Protein AF-A0A7R9A6A9-F1 (afdb_monomer)

Nearest PDB structures (foldseek):
  8jtz-assembly1_A  TM=8.915E-01  e=7.029E-26  Homo sapiens
  6eg1-assembly1_B  TM=7.542E-01  e=3.061E-24  Drosophila melanogaster
  8wjq-assembly1_A  TM=8.855E-01  e=7.946E-24  Homo sapiens
  8sdy-assembly1_A  TM=7.662E-01  e=1.392E-24  Rattus norvegicus
  8sdz-assembly1_A  TM=7.875E-01  e=5.944E-24  Rattus norvegicus

Organism: NCBI:txid69355

Structure (mmCIF, N/CA/C/O backbone):
data_AF-A0A7R9A6A9-F1
#
_entry.id   AF-A0A7R9A6A9-F1
#
loop_
_atom_site.group_PDB
_atom_site.id
_atom_site.type_symbol
_atom_site.label_atom_id
_atom_site.label_alt_id
_atom_site.label_comp_id
_atom_site.label_asym_id
_atom_site.label_entity_id
_atom_site.label_seq_id
_atom_site.pdbx_PDB_ins_code
_atom_site.Cartn_x
_atom_site.Cartn_y
_atom_site.Cartn_z
_atom_site.occupancy
_atom_site.B_iso_or_equiv
_atom_site.auth_seq_id
_atom_site.auth_comp_id
_atom_site.auth_asym_id
_atom_site.auth_atom_id
_atom_site.pdbx_PDB_model_num
ATOM 1 N N . MET A 1 1 ? -33.574 77.855 60.312 1.00 30.84 1 MET A N 1
ATOM 2 C CA . MET A 1 1 ? -34.227 76.619 60.806 1.00 30.84 1 MET A CA 1
ATOM 3 C C . MET A 1 1 ? -33.358 75.417 60.411 1.00 30.84 1 MET A C 1
ATOM 5 O O . MET A 1 1 ? -32.764 75.507 59.344 1.00 30.84 1 MET A O 1
ATOM 9 N N . PRO A 1 2 ? -33.216 74.369 61.248 1.00 50.56 2 PRO A N 1
ATOM 10 C CA . PRO A 1 2 ? -32.472 73.120 60.962 1.00 50.56 2 PRO A CA 1
ATOM 11 C C . PRO A 1 2 ? -33.422 71.996 60.428 1.00 50.56 2 PRO A C 1
ATOM 13 O O . PRO A 1 2 ? -34.564 72.328 60.124 1.00 50.56 2 PRO A O 1
ATOM 16 N N . LEU A 1 3 ? -33.092 70.699 60.234 1.00 40.47 3 LEU A N 1
ATOM 17 C CA . LEU A 1 3 ? -32.024 69.807 60.750 1.00 40.47 3 LEU A CA 1
ATOM 18 C C . LEU A 1 3 ? -31.686 68.625 59.778 1.00 40.47 3 LEU A C 1
ATOM 20 O O . LEU A 1 3 ? -32.532 68.267 58.968 1.00 40.47 3 LEU A O 1
ATOM 24 N N . TYR A 1 4 ? -30.560 67.924 60.037 1.00 41.41 4 TYR A N 1
ATOM 25 C CA . TYR A 1 4 ? -30.304 66.462 59.841 1.00 41.41 4 TYR A CA 1
ATOM 26 C C . TYR A 1 4 ? -30.173 65.876 58.400 1.00 41.41 4 TYR A C 1
ATOM 28 O O . TYR A 1 4 ? -30.725 66.431 57.465 1.00 41.41 4 TYR A O 1
ATOM 36 N N . LEU A 1 5 ? -29.418 64.794 58.088 1.00 41.88 5 LEU A N 1
ATOM 37 C CA . LEU A 1 5 ? -28.955 63.566 58.798 1.00 41.88 5 LEU A CA 1
ATOM 38 C C . LEU A 1 5 ? -27.540 63.088 58.301 1.00 41.88 5 LEU A C 1
ATOM 40 O O . LEU A 1 5 ? -27.306 63.065 57.100 1.00 41.88 5 LEU A O 1
ATOM 44 N N . THR A 1 6 ? -26.547 62.847 59.184 1.00 42.72 6 THR A N 1
ATOM 45 C CA . THR A 1 6 ? -25.900 61.554 59.620 1.00 42.72 6 THR A CA 1
ATOM 46 C C . THR A 1 6 ? -25.014 60.716 58.671 1.00 42.72 6 THR A C 1
ATOM 48 O O . THR A 1 6 ? -25.434 60.382 57.571 1.00 42.72 6 THR A O 1
ATOM 51 N N . GLY A 1 7 ? -23.899 60.168 59.204 1.00 34.84 7 GLY A N 1
ATOM 52 C CA . GLY A 1 7 ? -23.325 58.886 58.732 1.00 34.84 7 GLY A CA 1
ATOM 53 C C . GLY A 1 7 ? -21.801 58.691 58.859 1.00 34.84 7 GLY A C 1
ATOM 54 O O . GLY A 1 7 ? -21.106 58.731 57.851 1.00 34.84 7 GLY A O 1
ATOM 55 N N . GLY A 1 8 ? -21.270 58.428 60.061 1.00 44.47 8 GLY A N 1
ATOM 56 C CA . GLY A 1 8 ? -19.870 57.992 60.235 1.00 44.47 8 GLY A CA 1
ATOM 57 C C . GLY A 1 8 ? -19.717 56.468 60.123 1.00 44.47 8 GLY A C 1
ATOM 58 O O . GLY A 1 8 ? -20.518 55.738 60.703 1.00 44.47 8 GLY A O 1
ATOM 59 N N . TRP A 1 9 ? -18.690 55.987 59.414 1.00 41.50 9 TRP A N 1
ATOM 60 C CA . TRP A 1 9 ? -18.403 54.555 59.245 1.00 41.50 9 TRP A CA 1
ATOM 61 C C . TRP A 1 9 ? -17.163 54.135 60.040 1.00 41.50 9 TRP A C 1
ATOM 63 O O . TRP A 1 9 ? -16.096 54.725 59.893 1.00 41.50 9 TRP A O 1
ATOM 73 N N . SER A 1 10 ? -17.289 53.081 60.848 1.00 49.09 10 SER A N 1
ATOM 74 C CA . SER A 1 10 ? -16.146 52.389 61.445 1.00 49.09 10 SER A CA 1
ATOM 75 C C . SER A 1 10 ? -15.515 51.434 60.428 1.00 49.09 10 SER A C 1
ATOM 77 O O . SER A 1 10 ? -16.190 50.537 59.915 1.00 49.09 10 SER A O 1
ATOM 79 N N . GLN A 1 11 ? -14.216 51.589 60.152 1.00 55.09 11 GLN A N 1
ATOM 80 C CA . GLN A 1 11 ? -13.460 50.569 59.419 1.00 55.09 11 GLN A CA 1
ATOM 81 C C . GLN A 1 11 ? -13.444 49.265 60.229 1.00 55.09 11 GLN A C 1
ATOM 83 O O . GLN A 1 11 ? -13.211 49.273 61.440 1.00 55.09 11 GLN A O 1
ATOM 88 N N . ARG A 1 12 ? -13.725 48.142 59.561 1.00 68.69 12 ARG A N 1
ATOM 89 C CA . ARG A 1 12 ? -13.695 46.795 60.146 1.00 68.69 12 ARG A CA 1
ATOM 90 C C . ARG A 1 12 ? -12.482 46.051 59.597 1.00 68.69 12 ARG A C 1
ATOM 92 O O . ARG A 1 12 ? -12.306 46.005 58.384 1.00 68.69 12 ARG A O 1
ATOM 99 N N . ASN A 1 13 ? -11.692 45.447 60.481 1.00 78.88 13 ASN A N 1
ATOM 100 C CA . ASN A 1 13 ? -10.542 44.631 60.084 1.00 78.88 13 ASN A CA 1
ATOM 101 C C . ASN A 1 13 ? -10.992 43.406 59.259 1.00 78.88 13 ASN A C 1
ATOM 103 O O . ASN A 1 13 ? -12.061 42.850 59.540 1.00 78.88 13 ASN A O 1
ATOM 107 N N . PRO A 1 14 ? -10.187 42.954 58.281 1.00 86.12 14 PRO A N 1
ATOM 108 C CA . PRO A 1 14 ? -10.534 41.822 57.438 1.00 86.12 14 PRO A CA 1
ATOM 109 C C . PRO A 1 14 ? -10.321 40.504 58.186 1.00 86.12 14 PRO A C 1
ATOM 111 O O . PRO A 1 14 ? -9.474 40.410 59.076 1.00 86.12 14 PRO A O 1
ATOM 114 N N . THR A 1 15 ? -11.060 39.463 57.805 1.00 87.75 15 THR A N 1
ATOM 115 C CA . THR A 1 15 ? -10.890 38.107 58.350 1.00 87.75 15 THR A CA 1
ATOM 116 C C . THR A 1 15 ? -11.029 37.054 57.254 1.00 87.75 15 THR A C 1
ATOM 118 O O . THR A 1 15 ? -11.923 37.140 56.413 1.00 87.75 15 THR A O 1
ATOM 121 N N . ILE A 1 16 ? -10.160 36.039 57.257 1.00 90.88 16 ILE A N 1
ATOM 122 C CA . ILE A 1 16 ? -10.324 34.864 56.390 1.00 90.88 16 ILE A CA 1
ATOM 123 C C . ILE A 1 16 ? -11.395 33.977 57.032 1.00 90.88 16 ILE A C 1
ATOM 125 O O . ILE A 1 16 ? -11.184 33.421 58.107 1.00 90.88 16 ILE A O 1
ATOM 129 N N . SER A 1 17 ? -12.563 33.878 56.399 1.00 88.88 17 SER A N 1
ATOM 130 C CA . SER A 1 17 ? -13.703 33.101 56.900 1.00 88.88 17 SER A CA 1
ATOM 131 C C . SER A 1 17 ? -13.736 31.663 56.380 1.00 88.88 17 SER A C 1
ATOM 133 O O . SER A 1 17 ? -14.457 30.837 56.932 1.00 88.88 17 SER A O 1
ATOM 135 N N . TYR A 1 18 ? -13.000 31.367 55.307 1.00 92.94 18 TYR A N 1
ATOM 136 C CA . TYR A 1 18 ? -12.897 30.029 54.723 1.00 92.94 18 TYR A CA 1
ATOM 137 C C . TYR A 1 18 ? -11.592 29.873 53.933 1.00 92.94 18 TYR A C 1
ATOM 139 O O . TYR A 1 18 ? -11.191 30.795 53.223 1.00 92.94 18 TYR A O 1
ATOM 147 N N . ILE A 1 19 ? -10.988 28.686 54.014 1.00 94.94 19 ILE A N 1
ATOM 148 C CA . ILE A 1 19 ? -9.912 28.197 53.144 1.00 94.94 19 ILE A CA 1
ATOM 149 C C . ILE A 1 19 ? -10.235 26.747 52.750 1.00 94.94 19 ILE A C 1
ATOM 151 O O . ILE A 1 19 ? -10.872 26.019 53.518 1.00 94.94 19 ILE A O 1
ATOM 155 N N . SER A 1 20 ? -9.829 26.314 51.557 1.00 93.75 20 SER A N 1
ATOM 156 C CA . SER A 1 20 ? -9.980 24.917 51.129 1.00 93.75 20 SER A CA 1
ATOM 157 C C . SER A 1 20 ? -9.118 23.950 51.955 1.00 93.75 20 SER A C 1
ATOM 159 O O . SER A 1 20 ? -8.014 24.285 52.365 1.00 93.75 20 SER A O 1
ATOM 161 N N . GLN A 1 21 ? -9.615 22.729 52.172 1.00 91.88 21 GLN A N 1
ATOM 162 C CA . GLN A 1 21 ? -8.845 21.627 52.774 1.00 91.88 21 GLN A CA 1
ATOM 163 C C . GLN A 1 21 ? -7.828 21.042 51.776 1.00 91.88 21 GLN A C 1
ATOM 165 O O . GLN A 1 21 ? -7.859 21.415 50.604 1.00 91.88 21 GLN A O 1
ATOM 170 N N . GLU A 1 22 ? -6.962 20.116 52.216 1.00 90.50 22 GLU A N 1
ATOM 171 C CA . GLU A 1 22 ? -5.982 19.436 51.347 1.00 90.50 22 GLU A CA 1
ATOM 172 C C . GLU A 1 22 ? -6.616 18.958 50.030 1.00 90.50 22 GLU A C 1
ATOM 174 O O . GLU A 1 22 ? -7.664 18.308 50.008 1.00 90.50 22 GLU A O 1
ATOM 179 N N . GLN A 1 23 ? -5.959 19.292 48.924 1.00 92.50 23 GLN A N 1
ATOM 180 C CA . GLN A 1 23 ? -6.363 18.933 47.578 1.00 92.50 23 GLN A CA 1
ATOM 181 C C . GLN A 1 23 ? -5.489 17.785 47.075 1.00 92.50 23 GLN A C 1
ATOM 183 O O . GLN A 1 23 ? -4.288 17.952 46.877 1.00 92.50 23 GLN A O 1
ATOM 188 N N . ILE A 1 24 ? -6.095 16.622 46.832 1.00 89.06 24 ILE A N 1
ATOM 189 C CA . ILE A 1 24 ? -5.413 15.457 46.255 1.00 89.06 24 ILE A CA 1
ATOM 190 C C . ILE A 1 24 ? -5.894 15.282 44.815 1.00 89.06 24 ILE A C 1
ATOM 192 O O . ILE A 1 24 ? -7.033 14.873 44.579 1.00 89.06 24 ILE A O 1
ATOM 196 N N . ILE A 1 25 ? -5.030 15.579 43.846 1.00 89.31 25 ILE A N 1
ATOM 197 C CA . ILE A 1 25 ? -5.380 15.621 42.420 1.00 89.31 25 ILE A CA 1
ATOM 198 C C . ILE A 1 25 ? -4.433 14.734 41.603 1.00 89.31 25 ILE A C 1
ATOM 200 O O . ILE A 1 25 ? -3.303 14.478 42.008 1.00 89.31 25 ILE A O 1
ATOM 204 N N . ASN A 1 26 ? -4.888 14.231 40.458 1.00 87.25 26 ASN A N 1
ATOM 205 C CA . ASN A 1 26 ? -4.029 13.485 39.535 1.00 87.25 26 ASN A CA 1
ATOM 206 C C . ASN A 1 26 ? -3.353 14.452 38.546 1.00 87.25 26 ASN A C 1
ATOM 208 O O . ASN A 1 26 ? -3.939 15.490 38.228 1.00 87.25 26 ASN A O 1
ATOM 212 N N . ILE A 1 27 ? -2.182 14.082 38.012 1.00 81.31 27 ILE A N 1
ATOM 213 C CA . ILE A 1 27 ? -1.564 14.782 36.868 1.00 81.31 27 ILE A CA 1
ATOM 214 C C . ILE A 1 27 ? -2.572 14.958 35.715 1.00 81.31 27 ILE A C 1
ATOM 216 O O . ILE A 1 27 ? -3.405 14.081 35.468 1.00 81.31 27 ILE A O 1
ATOM 220 N N . GLY A 1 28 ? -2.523 16.115 35.047 1.00 81.69 28 GLY A N 1
ATOM 221 C CA . GLY A 1 28 ? -3.473 16.542 34.012 1.00 81.69 28 GLY A CA 1
ATOM 222 C C . GLY A 1 28 ? -4.841 16.995 34.546 1.00 81.69 28 GLY A C 1
ATOM 223 O O . GLY A 1 28 ? -5.690 17.461 33.786 1.00 81.69 28 GLY A O 1
ATOM 224 N N . GLY A 1 29 ? -5.084 16.874 35.855 1.00 84.38 29 GLY A N 1
ATOM 225 C CA . GLY A 1 29 ? -6.303 17.348 36.506 1.00 84.38 29 GLY A CA 1
ATOM 226 C C . GLY A 1 29 ? -6.395 18.875 36.585 1.00 84.38 29 GLY A C 1
ATOM 227 O O . GLY A 1 29 ? -5.495 19.604 36.180 1.00 84.38 29 GLY A O 1
ATOM 228 N N . THR A 1 30 ? -7.500 19.375 37.137 1.00 90.06 30 THR A N 1
ATOM 229 C CA . THR A 1 30 ? -7.671 20.792 37.496 1.00 90.06 30 THR A CA 1
ATOM 230 C C . THR A 1 30 ? -8.049 20.882 38.967 1.00 90.06 30 THR A C 1
ATOM 232 O O . THR A 1 30 ? -8.926 20.143 39.412 1.00 90.06 30 THR A O 1
ATOM 235 N N . VAL A 1 31 ? -7.420 21.793 39.708 1.00 94.00 31 VAL A N 1
ATOM 236 C CA . VAL A 1 31 ? -7.745 22.093 41.110 1.00 94.00 31 VAL A CA 1
ATOM 237 C C . VAL A 1 31 ? -8.309 23.510 41.236 1.00 94.00 31 VAL A C 1
ATOM 239 O O . VAL A 1 31 ? -7.899 24.410 40.503 1.00 94.00 31 VAL A O 1
ATOM 242 N N . GLU A 1 32 ? -9.246 23.717 42.163 1.00 94.06 32 GLU A N 1
ATOM 243 C CA . GLU A 1 32 ? -9.735 25.040 42.573 1.00 94.06 32 GLU A CA 1
ATOM 244 C C . GLU A 1 32 ? -9.544 25.210 44.086 1.00 94.06 32 GLU A C 1
ATOM 246 O O . GLU A 1 32 ? -10.265 24.605 44.878 1.00 94.06 32 GLU A O 1
ATOM 251 N N . MET A 1 33 ? -8.602 26.060 44.492 1.00 95.25 33 MET A N 1
ATOM 252 C CA . MET A 1 33 ? -8.358 26.421 45.891 1.00 95.25 33 MET A CA 1
ATOM 253 C C . MET A 1 33 ? -9.060 27.745 46.199 1.00 95.25 33 MET A C 1
ATOM 255 O O . MET A 1 33 ? -8.840 28.743 45.515 1.00 95.25 33 MET A O 1
ATOM 259 N N . LYS A 1 34 ? -9.943 27.760 47.200 1.00 94.38 34 LYS A N 1
ATOM 260 C CA . LYS A 1 34 ? -10.847 28.880 47.507 1.00 94.38 34 LYS A CA 1
ATOM 261 C C . LYS A 1 34 ? -10.513 29.483 48.865 1.00 94.38 34 LYS A C 1
ATOM 263 O O . LYS A 1 34 ? -10.388 28.756 49.845 1.00 94.38 34 LYS A O 1
ATOM 268 N N . CYS A 1 35 ? -10.417 30.807 48.911 1.00 94.25 35 CYS A N 1
ATOM 269 C CA . CYS A 1 35 ? -10.203 31.600 50.116 1.00 94.25 35 CYS A CA 1
ATOM 270 C C . CYS A 1 35 ? -11.265 32.706 50.189 1.00 94.25 35 CYS A C 1
ATOM 272 O O . CYS A 1 35 ? -11.333 33.545 49.290 1.00 94.25 35 CYS A O 1
ATOM 274 N N . SER A 1 36 ? -12.103 32.718 51.226 1.00 92.62 36 SER A N 1
ATOM 275 C CA . SER A 1 36 ? -13.153 33.737 51.400 1.00 92.62 36 SER A CA 1
ATOM 276 C C . SER A 1 36 ? -12.760 34.717 52.497 1.00 92.62 36 SER A C 1
ATOM 278 O O . SER A 1 36 ? -12.462 34.301 53.617 1.00 92.62 36 SER A O 1
ATOM 280 N N . VAL A 1 37 ? -12.762 36.015 52.182 1.00 90.56 37 VAL A N 1
ATOM 281 C CA . VAL A 1 37 ? -12.264 37.078 53.067 1.00 90.56 37 VAL A CA 1
ATOM 282 C C . VAL A 1 37 ? -13.370 38.091 53.339 1.00 90.56 37 VAL A C 1
ATOM 284 O O . VAL A 1 37 ? -13.816 38.791 52.431 1.00 90.56 37 VAL A O 1
ATOM 287 N N . GLN A 1 38 ? -13.808 38.212 54.589 1.00 86.62 38 GLN A N 1
ATOM 288 C CA . GLN A 1 38 ? -14.778 39.231 54.993 1.00 86.62 38 GLN A CA 1
ATOM 289 C C . GLN A 1 38 ? -14.095 40.596 55.142 1.00 86.62 38 GLN A C 1
ATOM 291 O O . GLN A 1 38 ? -12.939 40.679 55.548 1.00 86.62 38 GLN A O 1
ATOM 296 N N . TYR A 1 39 ? -14.827 41.667 54.812 1.00 83.62 39 TYR A N 1
ATOM 297 C CA . TYR A 1 39 ? -14.358 43.065 54.848 1.00 83.62 39 TYR A CA 1
ATOM 298 C C . TYR A 1 39 ? -13.111 43.354 53.982 1.00 83.62 39 TYR A C 1
ATOM 300 O O . TYR A 1 39 ? -12.365 44.287 54.246 1.00 83.62 39 TYR A O 1
ATOM 308 N N . SER A 1 40 ? -12.919 42.592 52.902 1.00 77.81 40 SER A N 1
ATOM 309 C CA . SER A 1 40 ? -11.772 42.659 51.978 1.00 77.81 40 SER A CA 1
ATOM 310 C C . SER A 1 40 ? -11.637 43.942 51.144 1.00 77.81 40 SER A C 1
ATOM 312 O O . SER A 1 40 ? -10.581 44.153 50.560 1.00 77.81 40 SER A O 1
ATOM 314 N N . ARG A 1 41 ? -12.679 44.785 51.046 1.00 72.56 41 ARG A N 1
ATOM 315 C CA . ARG A 1 41 ? -12.760 45.881 50.050 1.00 72.56 41 ARG A CA 1
ATOM 316 C C . ARG A 1 41 ? -11.579 46.856 50.076 1.00 72.56 41 ARG A C 1
ATOM 318 O O . ARG A 1 41 ? -11.220 47.365 49.019 1.00 72.56 41 ARG A O 1
ATOM 325 N N . ASP A 1 42 ? -10.991 47.066 51.250 1.00 76.44 42 ASP A N 1
ATOM 326 C CA . ASP A 1 42 ? -9.909 48.028 51.475 1.00 76.44 42 ASP A CA 1
ATOM 327 C C . ASP A 1 42 ? -8.528 47.347 51.652 1.00 76.44 42 ASP A C 1
ATOM 329 O O . ASP A 1 42 ? -7.553 48.017 51.990 1.00 76.44 42 ASP A O 1
ATOM 333 N N . TYR A 1 43 ? -8.422 46.023 51.444 1.00 82.31 43 TYR A N 1
ATOM 334 C CA . TYR A 1 43 ? -7.236 45.223 51.787 1.00 82.31 43 TYR A CA 1
ATOM 335 C C . TYR A 1 43 ? -6.765 44.305 50.648 1.00 82.31 43 TYR A C 1
ATOM 337 O O . TYR A 1 43 ? -7.557 43.689 49.935 1.00 82.31 43 TYR A O 1
ATOM 345 N N . ALA A 1 44 ? -5.446 44.156 50.501 1.00 82.88 44 ALA A N 1
ATOM 346 C CA . ALA A 1 44 ? -4.854 43.305 49.471 1.00 82.88 44 ALA A CA 1
ATOM 347 C C . ALA A 1 44 ? -4.851 41.824 49.894 1.00 82.88 44 ALA A C 1
ATOM 349 O O . ALA A 1 44 ? -4.201 41.458 50.875 1.00 82.88 44 ALA A O 1
ATOM 350 N N . VAL A 1 45 ? -5.541 40.979 49.122 1.00 89.12 45 VAL A N 1
ATOM 351 C CA . VAL A 1 45 ? -5.548 39.510 49.255 1.00 89.12 45 VAL A CA 1
ATOM 352 C C . VAL A 1 45 ? -4.561 38.904 48.256 1.00 89.12 45 VAL A C 1
ATOM 354 O O . VAL A 1 45 ? -4.585 39.257 47.081 1.00 89.12 45 VAL A O 1
ATOM 357 N N . LEU A 1 46 ? -3.697 38.001 48.702 1.00 91.06 46 LEU A N 1
ATOM 358 C CA . LEU A 1 46 ? -2.630 37.373 47.924 1.00 91.06 46 LEU A CA 1
ATOM 359 C C . LEU A 1 46 ? -2.769 35.851 47.981 1.00 91.06 46 LEU A C 1
ATOM 361 O O . LEU A 1 46 ? -3.098 35.308 49.035 1.00 91.06 46 LEU A O 1
ATOM 365 N N . TRP A 1 47 ? -2.426 35.163 46.895 1.00 93.94 47 TRP A N 1
ATOM 366 C CA . TRP A 1 47 ? -2.042 33.753 46.947 1.00 93.94 47 TRP A CA 1
ATOM 367 C C . TRP A 1 47 ? -0.524 33.639 46.857 1.00 93.94 47 TRP A C 1
ATOM 369 O O . TRP A 1 47 ? 0.105 34.319 46.048 1.00 93.94 47 TRP A O 1
ATOM 379 N N . LEU A 1 48 ? 0.053 32.759 47.666 1.00 91.75 48 LEU A N 1
ATOM 380 C CA . LEU A 1 48 ? 1.474 32.428 47.721 1.00 91.75 48 LEU A CA 1
ATOM 381 C C . LEU A 1 48 ? 1.632 30.902 47.601 1.00 91.75 48 LEU A C 1
ATOM 383 O O . LEU A 1 48 ? 0.748 30.166 48.034 1.00 91.75 48 LEU A O 1
ATOM 387 N N . LYS A 1 49 ? 2.758 30.415 47.076 1.00 92.12 49 LYS A N 1
ATOM 388 C CA . LYS A 1 49 ? 3.204 29.022 47.237 1.00 92.12 49 LYS A CA 1
ATOM 389 C C . LYS A 1 49 ? 4.383 29.006 48.206 1.00 92.12 49 LYS A C 1
ATOM 391 O O . LYS A 1 49 ? 5.350 29.733 48.000 1.00 92.12 49 LYS A O 1
ATOM 396 N N . LEU A 1 50 ? 4.286 28.219 49.270 1.00 89.31 50 LEU A N 1
ATOM 397 C CA . LEU A 1 50 ? 5.330 28.077 50.282 1.00 89.31 50 LEU A CA 1
ATOM 398 C C . LEU A 1 50 ? 6.340 27.017 49.832 1.00 89.31 50 LEU A C 1
ATOM 400 O O . LEU A 1 50 ? 5.946 25.887 49.531 1.00 89.31 50 LEU A O 1
ATOM 404 N N . ASP A 1 51 ? 7.629 27.356 49.830 1.00 76.69 51 ASP A N 1
ATOM 405 C CA . ASP A 1 51 ? 8.705 26.374 49.695 1.00 76.69 51 ASP A CA 1
ATOM 406 C C . ASP A 1 51 ? 9.252 26.009 51.088 1.00 76.69 51 ASP A C 1
ATOM 408 O O . ASP A 1 51 ? 9.914 26.836 51.721 1.00 76.69 51 ASP A O 1
ATOM 412 N N . PRO A 1 52 ? 9.032 24.776 51.586 1.00 63.06 52 PRO A N 1
ATOM 413 C CA . PRO A 1 52 ? 9.541 24.351 52.888 1.00 63.06 52 PRO A CA 1
ATOM 414 C C . PRO A 1 52 ? 11.078 24.281 52.967 1.00 63.06 52 PRO A C 1
ATOM 416 O O . PRO A 1 52 ? 11.606 24.053 54.054 1.00 63.06 52 PRO A O 1
ATOM 419 N N . ARG A 1 53 ? 11.806 24.451 51.851 1.00 62.66 53 ARG A N 1
ATOM 420 C CA . ARG A 1 53 ? 13.279 24.450 51.811 1.00 62.66 53 ARG A CA 1
ATOM 421 C C . ARG A 1 53 ? 13.923 25.839 51.865 1.00 62.66 53 ARG A C 1
ATOM 423 O O . ARG A 1 53 ? 15.145 25.908 51.949 1.00 62.66 53 ARG A O 1
ATOM 430 N N . SER A 1 54 ? 13.150 26.928 51.854 1.00 54.22 54 SER A N 1
ATOM 431 C CA . SER A 1 54 ? 13.690 28.294 51.810 1.00 54.22 54 SER A CA 1
ATOM 432 C C . SER A 1 54 ? 13.228 29.153 52.990 1.00 54.22 54 SER A C 1
ATOM 434 O O . SER A 1 54 ? 12.037 29.342 53.225 1.00 54.22 54 SER A O 1
ATOM 436 N N . SER A 1 55 ? 14.185 29.741 53.714 1.00 51.91 55 SER A N 1
ATOM 437 C CA . SER A 1 55 ? 13.949 30.585 54.897 1.00 51.91 55 SER A CA 1
ATOM 438 C C . SER A 1 55 ? 13.335 31.962 54.590 1.00 51.91 55 SER A C 1
ATOM 440 O O . SER A 1 55 ? 12.927 32.669 55.512 1.00 51.91 55 SER A O 1
ATOM 442 N N . SER A 1 56 ? 13.217 32.326 53.310 1.00 59.19 56 SER A N 1
ATOM 443 C CA . SER A 1 56 ? 12.496 33.507 52.805 1.00 59.19 56 SER A CA 1
ATOM 444 C C . SER A 1 56 ? 11.439 33.161 51.738 1.00 59.19 56 SER A C 1
ATOM 446 O O . SER A 1 56 ? 10.789 34.056 51.194 1.00 59.19 56 SER A O 1
ATOM 448 N N . GLY A 1 57 ? 11.257 31.873 51.420 1.00 61.97 57 GLY A N 1
ATOM 449 C CA . GLY A 1 57 ? 10.623 31.410 50.183 1.00 61.97 57 GLY A CA 1
ATOM 450 C C . GLY A 1 57 ? 9.113 31.211 50.242 1.00 61.97 57 GLY A C 1
ATOM 451 O O . GLY A 1 57 ? 8.625 30.086 50.332 1.00 61.97 57 GLY A O 1
ATOM 452 N N . ALA A 1 58 ? 8.368 32.300 50.073 1.00 74.88 58 ALA A N 1
ATOM 453 C CA . ALA A 1 58 ? 6.981 32.246 49.621 1.00 74.88 58 ALA A CA 1
ATOM 454 C C . ALA A 1 58 ? 6.880 32.881 48.225 1.00 74.88 58 ALA A C 1
ATOM 456 O O . ALA A 1 58 ? 6.988 34.098 48.085 1.00 74.88 58 ALA A O 1
ATOM 457 N N . THR A 1 59 ? 6.680 32.071 47.183 1.00 86.06 59 THR A N 1
ATOM 458 C CA . THR A 1 59 ? 6.536 32.548 45.800 1.00 86.06 59 THR A CA 1
ATOM 459 C C . THR A 1 59 ? 5.164 33.205 45.624 1.00 86.06 59 THR A C 1
ATOM 461 O O . THR A 1 59 ? 4.151 32.519 45.791 1.00 86.06 59 THR A O 1
ATOM 464 N N . PRO A 1 60 ? 5.070 34.503 45.286 1.00 87.25 60 PRO A N 1
ATOM 465 C CA . PRO A 1 60 ? 3.782 35.159 45.113 1.00 87.25 60 PRO A CA 1
ATOM 466 C C . PRO A 1 60 ? 3.103 34.704 43.819 1.00 87.25 60 PRO A C 1
ATOM 468 O O . PRO A 1 60 ? 3.628 34.878 42.723 1.00 87.25 60 PRO A O 1
ATOM 471 N N . ILE A 1 61 ? 1.909 34.131 43.960 1.00 91.25 61 ILE A N 1
ATOM 472 C CA . ILE A 1 61 ? 1.088 33.647 42.849 1.00 91.25 61 ILE A CA 1
ATOM 473 C C . ILE A 1 61 ? 0.158 34.756 42.340 1.00 91.25 61 ILE A C 1
ATOM 475 O O . ILE A 1 61 ? -0.032 34.898 41.131 1.00 91.25 61 ILE A O 1
ATOM 479 N N . SER A 1 62 ? -0.413 35.566 43.242 1.00 91.25 62 SER A N 1
ATOM 480 C CA . SER A 1 62 ? -1.357 36.631 42.880 1.00 91.25 62 SER A CA 1
ATOM 481 C C . SER A 1 62 ? -1.344 37.848 43.803 1.00 91.25 62 SER A C 1
ATOM 483 O O . SER A 1 62 ? -1.035 37.751 44.990 1.00 91.25 62 SER A O 1
ATOM 485 N N . THR A 1 63 ? -1.809 38.973 43.262 1.00 86.06 63 THR A N 1
ATOM 486 C CA . THR A 1 63 ? -2.188 40.200 43.978 1.00 86.06 63 THR A CA 1
ATOM 487 C C . THR A 1 63 ? -3.637 40.551 43.651 1.00 86.06 63 THR A C 1
ATOM 489 O O . THR A 1 63 ? -3.972 40.889 42.520 1.00 86.06 63 THR A O 1
ATOM 492 N N . GLY A 1 64 ? -4.536 40.469 44.629 1.00 81.56 64 GLY A N 1
ATOM 493 C CA . GLY A 1 64 ? -5.968 40.699 44.439 1.00 81.56 64 GLY A CA 1
ATOM 494 C C . GLY A 1 64 ? -6.561 39.765 43.380 1.00 81.56 64 GLY A C 1
ATOM 495 O O . GLY A 1 64 ? -6.569 38.546 43.540 1.00 81.56 64 GLY A O 1
ATOM 496 N N . THR A 1 65 ? -7.062 40.348 42.291 1.00 79.75 65 THR A N 1
ATOM 497 C CA . THR A 1 65 ? -7.580 39.623 41.119 1.00 79.75 65 THR A CA 1
ATOM 498 C C . THR A 1 65 ? -6.553 39.448 39.996 1.00 79.75 65 THR A C 1
ATOM 500 O O . THR A 1 65 ? -6.870 38.803 38.998 1.00 79.75 65 THR A O 1
ATOM 503 N N . THR A 1 66 ? -5.339 39.993 40.129 1.00 83.62 66 THR A N 1
ATOM 504 C CA . THR A 1 66 ? -4.273 39.875 39.125 1.00 83.62 66 THR A CA 1
ATOM 505 C C . THR A 1 66 ? -3.314 38.735 39.456 1.00 83.62 66 THR A C 1
ATOM 507 O O . THR A 1 66 ? -2.859 38.592 40.592 1.00 83.62 66 THR A O 1
ATOM 510 N N . LEU A 1 67 ? -3.011 37.913 38.452 1.00 89.31 67 LEU A N 1
ATOM 511 C CA . LEU A 1 67 ? -2.045 36.821 38.541 1.00 89.31 67 LEU A CA 1
ATOM 512 C C . LEU A 1 67 ? -0.632 37.366 38.293 1.00 89.31 67 LEU A C 1
ATOM 514 O O . LEU A 1 67 ? -0.448 38.199 37.409 1.00 89.31 67 LEU A O 1
ATOM 518 N N . ILE A 1 68 ? 0.345 36.897 39.071 1.00 88.06 68 ILE A N 1
ATOM 519 C CA . ILE A 1 68 ? 1.761 37.286 38.947 1.00 88.06 68 ILE A CA 1
ATOM 520 C C . ILE A 1 68 ? 2.551 36.227 38.167 1.00 88.06 68 ILE A C 1
ATOM 522 O O . ILE A 1 68 ? 3.473 36.565 37.429 1.00 88.06 68 ILE A O 1
ATOM 526 N N . VAL A 1 69 ? 2.184 34.947 38.302 1.00 85.62 69 VAL A N 1
ATOM 527 C CA . VAL A 1 69 ? 2.842 33.843 37.586 1.00 85.62 69 VAL A CA 1
ATOM 528 C C . VAL A 1 69 ? 2.524 33.921 36.086 1.00 85.62 69 VAL A C 1
ATOM 530 O O . VAL A 1 69 ? 1.343 33.914 35.734 1.00 85.62 69 VAL A O 1
ATOM 533 N N . PRO A 1 70 ? 3.525 33.915 35.188 1.00 79.25 70 PRO A N 1
ATOM 534 C CA . PRO A 1 70 ? 3.320 33.915 33.738 1.00 79.25 70 PRO A CA 1
ATOM 535 C C . PRO A 1 70 ? 2.985 32.512 33.182 1.00 79.25 70 PRO A C 1
ATOM 537 O O . PRO A 1 70 ? 3.424 32.149 32.093 1.00 79.25 70 PRO A O 1
ATOM 540 N N . ASP A 1 71 ? 2.218 31.706 33.924 1.00 85.00 71 ASP A N 1
ATOM 541 C CA . ASP A 1 71 ? 1.785 30.364 33.518 1.00 85.00 71 ASP A CA 1
ATOM 542 C C . ASP A 1 71 ? 0.277 30.370 33.218 1.00 85.00 71 ASP A C 1
ATOM 544 O O . ASP A 1 71 ? -0.555 30.543 34.109 1.00 85.00 71 ASP A O 1
ATOM 548 N N . ASN A 1 72 ? -0.077 30.135 31.951 1.00 87.25 72 ASN A N 1
ATOM 549 C CA . ASN A 1 72 ? -1.459 30.123 31.454 1.00 87.25 72 ASN A CA 1
ATOM 550 C C . ASN A 1 72 ? -2.339 29.011 32.063 1.00 87.25 72 ASN A C 1
ATOM 552 O O . ASN A 1 72 ? -3.561 29.018 31.879 1.00 87.25 72 ASN A O 1
ATOM 556 N N . ARG A 1 73 ? -1.745 28.043 32.773 1.00 92.88 73 ARG A N 1
ATOM 557 C CA . ARG A 1 73 ? -2.463 27.030 33.560 1.00 92.88 73 ARG A CA 1
ATOM 558 C C . ARG A 1 73 ? -3.089 27.612 34.824 1.00 92.88 73 ARG A C 1
ATOM 560 O O . ARG A 1 73 ? -4.120 27.110 35.280 1.00 92.88 73 ARG A O 1
ATOM 567 N N . PHE A 1 74 ? -2.483 28.659 35.379 1.00 93.44 74 PHE A N 1
ATOM 568 C CA . PHE A 1 74 ? -2.962 29.363 36.559 1.00 93.44 74 PHE A CA 1
ATOM 569 C C . PHE A 1 74 ? -4.009 30.405 36.152 1.00 93.44 74 PHE A C 1
ATOM 571 O O . PHE A 1 74 ? -3.891 31.103 35.149 1.00 93.44 74 PHE A O 1
ATOM 578 N N . SER A 1 75 ? -5.069 30.523 36.942 1.00 91.12 75 SER A N 1
ATOM 579 C CA . SER A 1 75 ? -6.125 31.509 36.726 1.00 91.12 75 SER A CA 1
ATOM 580 C C . SER A 1 75 ? -6.796 31.879 38.042 1.00 91.12 75 SER A C 1
ATOM 582 O O . SER A 1 75 ? -6.863 31.077 38.973 1.00 91.12 75 SER A O 1
ATOM 584 N N . LEU A 1 76 ? -7.296 33.110 38.125 1.00 91.00 76 LEU A N 1
ATOM 585 C CA . LEU A 1 76 ? -7.971 33.631 39.309 1.00 91.00 76 LEU A CA 1
ATOM 586 C C . LEU A 1 76 ? -9.429 33.927 38.993 1.00 91.00 76 LEU A C 1
ATOM 588 O O . LEU A 1 76 ? -9.761 34.444 37.925 1.00 91.00 76 LEU A O 1
ATOM 592 N N . ARG A 1 77 ? -10.305 33.640 39.952 1.00 89.50 77 ARG A N 1
ATOM 593 C CA . ARG A 1 77 ? -11.705 34.070 39.936 1.00 89.50 77 ARG A CA 1
ATOM 594 C C . ARG A 1 77 ? -12.033 34.712 41.272 1.00 89.50 77 ARG A C 1
ATOM 596 O O . ARG A 1 77 ? -11.693 34.156 42.311 1.00 89.50 77 ARG A O 1
ATOM 603 N N . HIS A 1 78 ? -12.705 35.855 41.246 1.00 90.38 78 HIS A N 1
ATOM 604 C CA . HIS A 1 78 ? -13.186 36.523 42.449 1.00 90.38 78 HIS A CA 1
ATOM 605 C C . HIS A 1 78 ? -14.701 36.689 42.369 1.00 90.38 78 HIS A C 1
ATOM 607 O O . HIS A 1 78 ? -15.208 37.356 41.468 1.00 90.38 78 HIS A O 1
ATOM 613 N N . ASP A 1 79 ? -15.411 36.062 43.302 1.00 88.50 79 ASP A N 1
ATOM 614 C CA . ASP A 1 79 ? -16.847 36.246 43.480 1.00 88.50 79 ASP A CA 1
ATOM 615 C C . ASP A 1 79 ? -17.084 37.387 44.476 1.00 88.50 79 ASP A C 1
ATOM 617 O O . ASP A 1 79 ? -16.781 37.268 45.663 1.00 88.50 79 ASP A O 1
ATOM 621 N N . THR A 1 80 ? -17.631 38.497 43.981 1.00 82.94 80 THR A N 1
ATOM 622 C CA . THR A 1 80 ? -17.900 39.711 44.760 1.00 82.94 80 THR A CA 1
ATOM 623 C C . THR A 1 80 ? -19.093 39.590 45.708 1.00 82.94 80 THR A C 1
ATOM 625 O O . THR A 1 80 ? -19.200 40.404 46.626 1.00 82.94 80 THR A O 1
ATOM 628 N N . ALA A 1 81 ? -19.978 38.605 45.522 1.00 82.62 81 ALA A N 1
ATOM 629 C CA . ALA A 1 81 ? -21.122 38.377 46.404 1.00 82.62 81 ALA A CA 1
ATOM 630 C C . ALA A 1 81 ? -20.712 37.605 47.667 1.00 82.62 81 ALA A C 1
ATOM 632 O O . ALA A 1 81 ? -21.156 37.940 48.764 1.00 82.62 81 ALA A O 1
ATOM 633 N N . SER A 1 82 ? -19.832 36.608 47.519 1.00 83.44 82 SER A N 1
ATOM 634 C CA . SER A 1 82 ? -19.281 35.823 48.636 1.00 83.44 82 SER A CA 1
ATOM 635 C C . SER A 1 82 ? -17.917 36.317 49.144 1.00 83.44 82 SER A C 1
ATOM 637 O O . SER A 1 82 ? -17.447 35.843 50.177 1.00 83.44 82 SER A O 1
ATOM 639 N N . SER A 1 83 ? -17.287 37.272 48.448 1.00 87.75 83 SER A N 1
ATOM 640 C CA . SER A 1 83 ? -15.919 37.751 48.703 1.00 87.75 83 SER A CA 1
ATOM 641 C C . SER A 1 83 ? -14.886 36.611 48.683 1.00 87.75 83 SER A C 1
ATOM 643 O O . SER A 1 83 ? -14.038 36.477 49.572 1.00 87.75 83 SER A O 1
ATOM 645 N N . THR A 1 84 ? -15.005 35.738 47.676 1.00 92.06 84 THR A N 1
ATOM 646 C CA . THR A 1 84 ? -14.211 34.506 47.544 1.00 92.06 84 THR A CA 1
ATOM 647 C C . THR A 1 84 ? -13.211 34.605 46.403 1.00 92.06 84 THR A C 1
ATOM 649 O O . THR A 1 84 ? -13.593 34.718 45.239 1.00 92.06 84 THR A O 1
ATOM 652 N N . TYR A 1 85 ? -11.929 34.488 46.736 1.00 92.00 85 TYR A N 1
ATOM 653 C CA . TYR A 1 85 ? -10.798 34.432 45.817 1.00 92.00 85 TYR A CA 1
ATOM 654 C C . TYR A 1 85 ? -10.452 32.966 45.545 1.00 92.00 85 TYR A C 1
ATOM 656 O O . TYR A 1 85 ? -10.038 32.230 46.439 1.00 92.00 85 TYR A O 1
ATOM 664 N N . THR A 1 86 ? -10.638 32.534 44.302 1.00 93.75 86 THR A N 1
ATOM 665 C CA . THR A 1 86 ? -10.364 31.170 43.839 1.00 93.75 86 THR A CA 1
ATOM 666 C C . THR A 1 86 ? -9.117 31.164 42.969 1.00 93.75 86 THR A C 1
ATOM 668 O O . THR A 1 86 ? -9.114 31.792 41.910 1.00 93.75 86 THR A O 1
ATOM 671 N N . LEU A 1 87 ? -8.092 30.426 43.388 1.00 94.25 87 LEU A N 1
ATOM 672 C CA . LEU A 1 87 ? -6.947 30.059 42.565 1.00 94.25 87 LEU A CA 1
ATOM 673 C C . LEU A 1 87 ? -7.249 28.731 41.859 1.00 94.25 87 LEU A C 1
ATOM 675 O O . LEU A 1 87 ? -7.416 27.698 42.505 1.00 94.25 87 LEU A O 1
ATOM 679 N N . GLN A 1 88 ? -7.332 28.763 40.533 1.00 94.31 88 GLN A N 1
ATOM 680 C CA . GLN A 1 88 ? -7.530 27.591 39.686 1.00 94.31 88 GLN A CA 1
ATOM 681 C C . GLN A 1 88 ? -6.236 27.266 38.940 1.00 94.31 88 GLN A C 1
ATOM 683 O O . GLN A 1 88 ? -5.738 28.108 38.195 1.00 94.31 88 GLN A O 1
ATOM 688 N N . ILE A 1 89 ? -5.736 26.038 39.094 1.00 95.19 89 ILE A N 1
ATOM 689 C CA . ILE A 1 89 ? -4.595 25.511 38.331 1.00 95.19 89 ILE A CA 1
ATOM 690 C C . ILE A 1 89 ? -5.110 24.351 37.478 1.00 95.19 89 ILE A C 1
ATOM 692 O O . ILE A 1 89 ? -5.659 23.382 38.008 1.00 95.19 89 ILE A O 1
ATOM 696 N N . LYS A 1 90 ? -4.992 24.484 36.157 1.00 89.94 90 LYS A N 1
ATOM 697 C CA . LYS A 1 90 ? -5.357 23.467 35.158 1.00 89.94 90 LYS A CA 1
ATOM 698 C C . LYS A 1 90 ? -4.130 22.660 34.748 1.00 89.94 90 LYS A C 1
ATOM 700 O O . LYS A 1 90 ? -3.018 23.142 34.895 1.00 89.94 90 LYS A O 1
ATOM 705 N N . ASP A 1 91 ? -4.347 21.474 34.185 1.00 88.50 91 ASP A N 1
ATOM 706 C CA . ASP A 1 91 ? -3.274 20.599 33.695 1.00 88.50 91 ASP A CA 1
ATOM 707 C C . ASP A 1 91 ? -2.147 20.425 34.732 1.00 88.50 91 ASP A C 1
ATOM 709 O O . ASP A 1 91 ? -1.010 20.861 34.545 1.00 88.50 91 ASP A O 1
ATOM 713 N N . ILE A 1 92 ? -2.516 19.879 35.894 1.00 90.50 92 ILE A N 1
ATOM 714 C CA . ILE A 1 92 ? -1.617 19.740 37.046 1.00 90.50 92 ILE A CA 1
ATOM 715 C C . ILE A 1 92 ? -0.385 18.895 36.703 1.00 90.50 92 ILE A C 1
ATOM 717 O O . ILE A 1 92 ? -0.508 17.787 36.179 1.00 90.50 92 ILE A O 1
ATOM 721 N N . GLN A 1 93 ? 0.783 19.391 37.098 1.00 89.00 93 GLN A N 1
ATOM 722 C CA . GLN A 1 93 ? 2.091 18.758 36.963 1.00 89.00 93 GLN A CA 1
ATOM 723 C C . GLN A 1 93 ? 2.660 18.382 38.341 1.00 89.00 93 GLN A C 1
ATOM 725 O O . GLN A 1 93 ? 2.238 18.912 39.368 1.00 89.00 93 GLN A O 1
ATOM 730 N N . GLU A 1 94 ? 3.656 17.491 38.387 1.00 83.75 94 GLU A N 1
ATOM 731 C CA . GLU A 1 94 ? 4.316 17.080 39.643 1.00 83.75 94 GLU A CA 1
ATOM 732 C C . GLU A 1 94 ? 4.881 18.283 40.426 1.00 83.75 94 GLU A C 1
ATOM 734 O O . GLU A 1 94 ? 4.707 18.376 41.641 1.00 83.75 94 GLU A O 1
ATOM 739 N N . ALA A 1 95 ? 5.461 19.259 39.718 1.00 84.44 95 ALA A N 1
ATOM 740 C CA . ALA A 1 95 ? 6.015 20.486 40.293 1.00 84.44 95 ALA A CA 1
ATOM 741 C C . ALA A 1 95 ? 4.969 21.429 40.930 1.00 84.44 95 ALA A C 1
ATOM 743 O O . ALA A 1 95 ? 5.337 22.316 41.706 1.00 84.44 95 ALA A O 1
ATOM 744 N N . ASP A 1 96 ? 3.669 21.250 40.659 1.00 90.31 96 ASP A N 1
ATOM 745 C CA . ASP A 1 96 ? 2.620 22.035 41.321 1.00 90.31 96 ASP A CA 1
ATOM 746 C C . ASP A 1 96 ? 2.402 21.592 42.774 1.00 90.31 96 ASP A C 1
ATOM 748 O O . ASP A 1 96 ? 1.931 22.398 43.575 1.00 90.31 96 ASP A O 1
ATOM 752 N N . ALA A 1 97 ? 2.814 20.378 43.160 1.00 88.44 97 ALA A N 1
ATOM 753 C CA . ALA A 1 97 ? 2.703 19.895 44.536 1.00 88.44 97 ALA A CA 1
ATOM 754 C C . ALA A 1 97 ? 3.359 20.852 45.555 1.00 88.44 97 ALA A C 1
ATOM 756 O O . ALA A 1 97 ? 4.382 21.484 45.271 1.00 88.44 97 ALA A O 1
ATOM 757 N N . GLY A 1 98 ? 2.767 20.967 46.745 1.00 88.50 98 GLY A N 1
ATOM 758 C CA . GLY A 1 98 ? 3.235 21.846 47.823 1.00 88.50 98 GLY A CA 1
ATOM 759 C C . GLY A 1 98 ? 2.107 22.609 48.519 1.00 88.50 98 GLY A C 1
ATOM 760 O O . GLY A 1 98 ? 0.932 22.444 48.196 1.00 88.50 98 GLY A O 1
ATOM 761 N N . THR A 1 99 ? 2.459 23.446 49.494 1.00 92.94 99 THR A N 1
ATOM 762 C CA . THR A 1 99 ? 1.484 24.217 50.280 1.00 92.94 99 THR A CA 1
ATOM 763 C C . THR A 1 99 ? 1.250 25.589 49.655 1.00 92.94 99 THR A C 1
ATOM 765 O O . THR A 1 99 ? 2.195 26.337 49.413 1.00 92.94 99 THR A O 1
ATOM 768 N N . TYR A 1 100 ? -0.010 25.945 49.429 1.00 94.31 100 TYR A N 1
ATOM 769 C CA . TYR A 1 100 ? -0.436 27.267 48.982 1.00 94.31 100 TYR A CA 1
ATOM 770 C C . TYR A 1 100 ? -1.044 28.036 50.156 1.00 94.31 100 TYR A C 1
ATOM 772 O O . TYR A 1 100 ? -1.813 27.483 50.936 1.00 94.31 100 TYR A O 1
ATOM 780 N N . GLN A 1 101 ? -0.713 29.317 50.278 1.00 93.75 101 GLN A N 1
ATOM 781 C CA . GLN A 1 101 ? -1.147 30.195 51.362 1.00 93.75 101 GLN A CA 1
ATOM 782 C C . GLN A 1 101 ? -1.950 31.367 50.798 1.00 93.75 101 GLN A C 1
ATOM 784 O O . GLN A 1 101 ? -1.471 32.106 49.939 1.00 93.75 101 GLN A O 1
ATOM 789 N N . CYS A 1 102 ? -3.158 31.565 51.314 1.00 94.06 102 CYS A N 1
ATOM 790 C CA . CYS A 1 102 ? -3.915 32.798 51.153 1.00 94.06 102 CYS A CA 1
ATOM 791 C C . CYS A 1 102 ? -3.468 33.790 52.236 1.00 94.06 102 CYS A C 1
ATOM 793 O O . CYS A 1 102 ? -3.549 33.473 53.421 1.00 94.06 102 CYS A O 1
ATOM 795 N N . GLN A 1 103 ? -2.997 34.978 51.855 1.00 91.94 103 GLN A N 1
ATOM 796 C CA . GLN A 1 103 ? -2.504 36.012 52.770 1.00 91.94 103 GLN A CA 1
ATOM 797 C C . GLN A 1 103 ? -3.241 37.334 52.540 1.00 91.94 103 GLN A C 1
ATOM 799 O O . GLN A 1 103 ? -3.317 37.803 51.411 1.00 91.94 103 GLN A O 1
ATOM 804 N N . VAL A 1 104 ? -3.718 37.990 53.599 1.00 90.56 104 VAL A N 1
ATOM 805 C CA . VAL A 1 104 ? -4.291 39.346 53.525 1.00 90.56 104 VAL A CA 1
ATOM 806 C C . VAL A 1 104 ? -3.394 40.319 54.281 1.00 90.56 104 VAL A C 1
ATOM 808 O O . VAL A 1 104 ? -3.066 40.085 55.447 1.00 90.56 104 VAL A O 1
ATOM 811 N N . LEU A 1 105 ? -2.991 41.405 53.621 1.00 84.94 105 LEU A N 1
ATOM 812 C CA . LEU A 1 105 ? -2.175 42.465 54.216 1.00 84.94 105 LEU A CA 1
ATOM 813 C C . LEU A 1 105 ? -3.073 43.534 54.851 1.00 84.94 105 LEU A C 1
ATOM 815 O O . LEU A 1 105 ? -3.889 44.143 54.161 1.00 84.94 105 LEU A O 1
ATOM 819 N N . ILE A 1 106 ? -2.905 43.766 56.156 1.00 84.38 106 ILE A N 1
ATOM 820 C CA . ILE A 1 106 ? -3.628 44.792 56.928 1.00 84.38 106 ILE A CA 1
ATOM 821 C C . ILE A 1 106 ? -2.761 46.050 57.057 1.00 84.38 106 ILE A C 1
ATOM 823 O O . ILE A 1 106 ? -3.232 47.161 56.831 1.00 84.38 106 ILE A O 1
ATOM 827 N N . THR A 1 107 ? -1.480 45.870 57.388 1.00 77.81 107 THR A N 1
ATOM 828 C CA . THR A 1 107 ? -0.426 46.896 57.329 1.00 77.81 107 THR A CA 1
ATOM 829 C C . THR A 1 107 ? 0.885 46.242 56.880 1.00 77.81 107 THR A C 1
ATOM 831 O O . THR A 1 107 ? 0.942 45.027 56.706 1.00 77.81 107 THR A O 1
ATOM 834 N N . VAL A 1 108 ? 1.966 47.016 56.724 1.00 73.38 108 VAL A N 1
ATOM 835 C CA . VAL A 1 108 ? 3.288 46.481 56.331 1.00 73.38 108 VAL A CA 1
ATOM 836 C C . VAL A 1 108 ? 3.809 45.420 57.318 1.00 73.38 108 VAL A C 1
ATOM 838 O O . VAL A 1 108 ? 4.504 44.497 56.907 1.00 73.38 108 VAL A O 1
ATOM 841 N N . GLN A 1 109 ? 3.452 45.513 58.606 1.00 75.56 109 GLN A N 1
ATOM 842 C CA . GLN A 1 109 ? 3.843 44.545 59.642 1.00 75.56 109 GLN A CA 1
ATOM 843 C C . GLN A 1 109 ? 2.725 43.572 60.059 1.00 75.56 109 GLN A C 1
ATOM 845 O O . GLN A 1 109 ? 3.015 42.597 60.749 1.00 75.56 109 GLN A O 1
ATOM 850 N N . ASN A 1 110 ? 1.462 43.813 59.685 1.00 82.88 110 ASN A N 1
ATOM 851 C CA . ASN A 1 110 ? 0.322 43.009 60.137 1.00 82.88 110 ASN A CA 1
ATOM 852 C C . ASN A 1 110 ? -0.376 42.300 58.967 1.00 82.88 110 ASN A C 1
ATOM 854 O O . ASN A 1 110 ? -0.879 42.944 58.043 1.00 82.88 110 ASN A O 1
ATOM 858 N N . ARG A 1 111 ? -0.442 40.969 59.041 1.00 87.69 111 ARG A N 1
ATOM 859 C CA . ARG A 1 111 ? -1.026 40.086 58.026 1.00 87.69 111 ARG A CA 1
ATOM 860 C C . ARG A 1 111 ? -1.802 38.943 58.673 1.00 87.69 111 ARG A C 1
ATOM 862 O O . ARG A 1 111 ? -1.457 38.504 59.766 1.00 87.69 111 ARG A O 1
ATOM 869 N N . ILE A 1 112 ? -2.794 38.429 57.957 1.00 90.38 112 ILE A N 1
ATOM 870 C CA . ILE A 1 112 ? -3.507 37.188 58.293 1.00 90.38 112 ILE A CA 1
ATOM 871 C C . ILE A 1 112 ? -3.303 36.170 57.170 1.00 90.38 112 ILE A C 1
ATOM 873 O O . ILE A 1 112 ? -3.257 36.553 56.001 1.00 90.38 112 ILE A O 1
ATOM 877 N N . THR A 1 113 ? -3.155 34.892 57.514 1.00 92.56 113 THR A N 1
ATOM 878 C CA . THR A 1 113 ? -2.829 33.809 56.572 1.00 92.56 113 THR A CA 1
ATOM 879 C C . THR A 1 113 ? -3.706 32.577 56.791 1.00 92.56 113 THR A C 1
ATOM 881 O O . THR A 1 113 ? -4.189 32.344 57.899 1.00 92.56 113 THR A O 1
ATOM 884 N N . ALA A 1 114 ? -3.911 31.786 55.736 1.00 93.06 114 ALA A N 1
ATOM 885 C CA . ALA A 1 114 ? -4.548 30.473 55.791 1.00 93.06 114 ALA A CA 1
ATOM 886 C C . ALA A 1 114 ? -4.009 29.563 54.674 1.00 93.06 114 ALA A C 1
ATOM 888 O O . ALA A 1 114 ? -3.905 29.998 53.526 1.00 93.06 114 ALA A O 1
ATOM 889 N N . ASP A 1 115 ? -3.710 28.305 55.002 1.00 94.19 115 ASP A N 1
ATOM 890 C CA . ASP A 1 115 ? -2.919 27.408 54.150 1.00 94.19 115 ASP A CA 1
ATOM 891 C C . ASP A 1 115 ? -3.733 26.210 53.635 1.00 94.19 115 ASP A C 1
ATOM 893 O O . ASP A 1 115 ? -4.645 25.722 54.304 1.00 94.19 115 ASP A O 1
ATOM 897 N N . VAL A 1 116 ? -3.362 25.705 52.456 1.00 94.75 116 VAL A N 1
ATOM 898 C CA . VAL A 1 116 ? -3.917 24.507 51.816 1.00 94.75 116 VAL A CA 1
ATOM 899 C C . VAL A 1 116 ? -2.806 23.697 51.139 1.00 94.75 116 VAL A C 1
ATOM 901 O O . VAL A 1 116 ? -2.012 24.229 50.368 1.00 94.75 116 VAL A O 1
ATOM 904 N N . LEU A 1 117 ? -2.735 22.395 51.421 1.00 92.69 117 LEU A N 1
ATOM 905 C CA . LEU A 1 117 ? -1.773 21.479 50.799 1.00 92.69 117 LEU A CA 1
ATOM 906 C C . LEU A 1 117 ? -2.308 20.952 49.457 1.00 92.69 117 LEU A C 1
ATOM 908 O O . LEU A 1 117 ? -3.467 20.548 49.375 1.00 92.69 117 LEU A O 1
ATOM 912 N N . LEU A 1 118 ? -1.461 20.925 48.425 1.00 92.50 118 LEU A N 1
ATOM 913 C CA . LEU A 1 118 ? -1.719 20.289 47.134 1.00 92.50 118 LEU A CA 1
ATOM 914 C C . LEU A 1 118 ? -0.819 19.056 46.965 1.00 92.50 118 LEU A C 1
ATOM 916 O O . LEU A 1 118 ? 0.401 19.174 46.834 1.00 92.50 118 LEU A O 1
ATOM 920 N N . SER A 1 119 ? -1.442 17.880 46.931 1.00 89.94 119 SER A N 1
ATOM 921 C CA . SER A 1 119 ? -0.799 16.569 46.798 1.00 89.94 119 SER A CA 1
ATOM 922 C C . SER A 1 119 ? -1.076 15.989 45.406 1.00 89.94 119 SER A C 1
ATOM 924 O O . SER A 1 119 ? -2.224 15.689 45.060 1.00 89.94 119 SER A O 1
ATOM 926 N N . VAL A 1 120 ? -0.029 15.816 44.593 1.00 90.44 120 VAL A N 1
ATOM 927 C CA . VAL A 1 120 ? -0.151 15.361 43.196 1.00 90.44 120 VAL A CA 1
ATOM 928 C C . VAL A 1 120 ? 0.083 13.853 43.084 1.00 90.44 120 VAL A C 1
ATOM 930 O O . VAL A 1 120 ? 1.108 13.318 43.500 1.00 90.44 120 VAL A O 1
ATOM 933 N N . ARG A 1 121 ? -0.893 13.150 42.510 1.00 89.50 121 ARG A N 1
ATOM 934 C CA . ARG A 1 121 ? -0.882 11.703 42.274 1.00 89.50 121 ARG A CA 1
ATOM 935 C C . ARG A 1 121 ? -0.485 11.383 40.837 1.00 89.50 121 ARG A C 1
ATOM 937 O O . ARG A 1 121 ? -1.048 11.947 39.896 1.00 89.50 121 ARG A O 1
ATOM 944 N N . GLN A 1 122 ? 0.410 10.412 40.669 1.00 86.81 122 GLN A N 1
ATOM 945 C CA . GLN A 1 122 ? 0.911 9.984 39.360 1.00 86.81 122 GLN A CA 1
ATOM 946 C C . GLN A 1 122 ? 0.890 8.451 39.199 1.00 86.81 122 GLN A C 1
ATOM 948 O O . GLN A 1 122 ? 1.151 7.728 40.170 1.00 86.81 122 GLN A O 1
ATOM 953 N N . PRO A 1 123 ? 0.553 7.938 37.999 1.00 87.62 123 PRO A N 1
ATOM 954 C CA . PRO A 1 123 ? 0.485 6.503 37.730 1.00 87.62 123 PRO A CA 1
ATOM 955 C C . PRO A 1 123 ? 1.874 5.839 37.756 1.00 87.62 123 PRO A C 1
ATOM 957 O O . PRO A 1 123 ? 2.891 6.534 37.749 1.00 87.62 123 PRO A O 1
ATOM 960 N N . PRO A 1 124 ? 1.947 4.497 37.769 1.00 90.38 124 PRO A N 1
ATOM 961 C CA . PRO A 1 124 ? 3.214 3.779 37.732 1.00 90.38 124 PRO A CA 1
ATOM 962 C C . PRO A 1 124 ? 3.910 3.940 36.378 1.00 90.38 124 PRO A C 1
ATOM 964 O O . PRO A 1 124 ? 3.274 3.782 35.336 1.00 90.38 124 PRO A O 1
ATOM 967 N N . VAL A 1 125 ? 5.225 4.149 36.380 1.00 89.50 125 VAL A N 1
ATOM 968 C CA . VAL A 1 125 ? 6.067 4.166 35.173 1.00 89.50 125 VAL A CA 1
ATOM 969 C C . VAL A 1 125 ? 7.208 3.169 35.359 1.00 89.50 125 VAL A C 1
ATOM 971 O O . VAL A 1 125 ? 7.986 3.282 36.302 1.00 89.50 125 VAL A O 1
ATOM 974 N N . ILE A 1 126 ? 7.311 2.161 34.483 1.00 93.00 126 ILE A N 1
ATOM 975 C CA . ILE A 1 126 ? 8.378 1.147 34.565 1.00 93.00 126 ILE A CA 1
ATOM 976 C C . ILE A 1 126 ? 9.654 1.690 33.919 1.00 93.00 126 ILE A C 1
ATOM 978 O O . ILE A 1 126 ? 9.700 1.901 32.705 1.00 93.00 126 ILE A O 1
ATOM 982 N N . SER A 1 127 ? 10.691 1.837 34.742 1.00 90.69 127 SER A N 1
ATOM 983 C CA . SER A 1 127 ? 12.015 2.358 34.402 1.00 90.69 127 SER A CA 1
ATOM 984 C C . SER A 1 127 ? 12.734 1.513 33.350 1.00 90.69 127 SER A C 1
ATOM 986 O O . SER A 1 127 ? 12.605 0.284 33.307 1.00 90.69 127 SER A O 1
ATOM 988 N N . ASP A 1 128 ? 13.540 2.170 32.516 1.00 85.12 128 ASP A N 1
ATOM 989 C CA . ASP A 1 128 ? 14.183 1.539 31.368 1.00 85.12 128 ASP A CA 1
ATOM 990 C C . ASP A 1 128 ? 15.297 0.548 31.679 1.00 85.12 128 ASP A C 1
ATOM 992 O O . ASP A 1 128 ? 15.496 -0.367 30.882 1.00 85.12 128 ASP A O 1
ATOM 996 N N . ASN A 1 129 ? 15.891 0.625 32.871 1.00 88.31 129 ASN A N 1
ATOM 997 C CA . ASN A 1 129 ? 16.795 -0.399 33.407 1.00 88.31 129 ASN A CA 1
ATOM 998 C C . ASN A 1 129 ? 16.115 -1.753 33.722 1.00 88.31 129 ASN A C 1
ATOM 1000 O O . ASN A 1 129 ? 16.799 -2.701 34.096 1.00 88.31 129 ASN A O 1
ATOM 1004 N N . SER A 1 130 ? 14.791 -1.864 33.579 1.00 91.62 130 SER A N 1
ATOM 1005 C CA . SER A 1 130 ? 14.061 -3.133 33.700 1.00 91.62 130 SER A CA 1
ATOM 1006 C C . SER A 1 130 ? 14.292 -4.029 32.477 1.00 91.62 130 SER A C 1
ATOM 1008 O O . SER A 1 130 ? 14.199 -3.548 31.342 1.00 91.62 130 SER A O 1
ATOM 1010 N N . THR A 1 131 ? 14.505 -5.331 32.691 1.00 91.38 131 THR A N 1
ATOM 1011 C CA . THR A 1 131 ? 14.773 -6.338 31.646 1.00 91.38 131 THR A CA 1
ATOM 1012 C C . THR A 1 131 ? 13.744 -6.267 30.510 1.00 91.38 131 THR A C 1
ATOM 1014 O O . THR A 1 131 ? 12.554 -6.066 30.750 1.00 91.38 131 THR A O 1
ATOM 1017 N N . ARG A 1 132 ? 14.204 -6.421 29.260 1.00 86.50 132 ARG A N 1
ATOM 1018 C CA . ARG A 1 132 ? 13.368 -6.378 28.038 1.00 86.50 132 ARG A CA 1
ATOM 1019 C C . ARG A 1 132 ? 13.351 -7.712 27.288 1.00 86.50 132 ARG A C 1
ATOM 1021 O O . ARG A 1 132 ? 12.308 -8.144 26.808 1.00 86.50 132 ARG A O 1
ATOM 1028 N N . SER A 1 133 ? 14.492 -8.383 27.226 1.00 91.88 133 SER A N 1
ATOM 1029 C CA . SER A 1 133 ? 14.637 -9.748 26.726 1.00 91.88 133 SER A CA 1
ATOM 1030 C C . SER A 1 133 ? 15.869 -10.391 27.355 1.00 91.88 133 SER A C 1
ATOM 1032 O O . SER A 1 133 ? 16.764 -9.688 27.831 1.00 91.88 133 SER A O 1
ATOM 1034 N N . VAL A 1 134 ? 15.909 -11.719 27.374 1.00 93.69 134 VAL A N 1
ATOM 1035 C CA . VAL A 1 134 ? 17.073 -12.497 27.798 1.00 93.69 134 VAL A CA 1
ATOM 1036 C C . VAL A 1 134 ? 17.147 -13.791 26.996 1.00 93.69 134 VAL A C 1
ATOM 1038 O O . VAL A 1 134 ? 16.124 -14.410 26.712 1.00 93.69 134 VAL A O 1
ATOM 1041 N N . VAL A 1 135 ? 18.368 -14.179 26.633 1.00 92.56 135 VAL A N 1
ATOM 1042 C CA . VAL A 1 135 ? 18.686 -15.449 25.976 1.00 92.56 135 VAL A CA 1
ATOM 1043 C C . VAL A 1 135 ? 19.546 -16.249 26.946 1.00 92.56 135 VAL A C 1
ATOM 1045 O O . VAL A 1 135 ? 20.509 -15.708 27.491 1.00 92.56 135 VAL A O 1
ATOM 1048 N N . VAL A 1 136 ? 19.180 -17.501 27.202 1.00 94.31 136 VAL A N 1
ATOM 1049 C CA . VAL A 1 136 ? 19.824 -18.352 28.212 1.00 94.31 136 VAL A CA 1
ATOM 1050 C C . VAL A 1 136 ? 19.832 -19.809 27.749 1.00 94.31 136 VAL A C 1
ATOM 1052 O O . VAL A 1 136 ? 18.869 -20.272 27.146 1.00 94.31 136 VAL A O 1
ATOM 1055 N N . SER A 1 137 ? 20.911 -20.546 28.011 1.00 92.31 137 SER A N 1
ATOM 1056 C CA . SER A 1 137 ? 20.973 -21.971 27.666 1.00 92.31 137 SER A CA 1
ATOM 1057 C C . SER A 1 137 ? 20.186 -22.822 28.663 1.00 92.31 137 SER A C 1
ATOM 1059 O O . SER A 1 137 ? 20.166 -22.531 29.862 1.00 92.31 137 SER A O 1
ATOM 1061 N N . GLU A 1 138 ? 19.581 -23.909 28.186 1.00 92.81 138 GLU A N 1
ATOM 1062 C CA . GLU A 1 138 ? 18.896 -24.889 29.033 1.00 92.81 138 GLU A CA 1
ATOM 1063 C C . GLU A 1 138 ? 19.796 -25.377 30.190 1.00 92.81 138 GLU A C 1
ATOM 1065 O O . GLU A 1 138 ? 20.992 -25.629 30.025 1.00 92.81 138 GLU A O 1
ATOM 1070 N N . GLY A 1 139 ? 19.220 -25.465 31.391 1.00 91.12 139 GLY A N 1
ATOM 1071 C CA . GLY A 1 139 ? 19.910 -25.820 32.633 1.00 91.12 139 GLY A CA 1
ATOM 1072 C C . GLY A 1 139 ? 20.617 -24.664 33.356 1.00 91.12 139 GLY A C 1
ATOM 1073 O O . GLY A 1 139 ? 21.072 -24.853 34.484 1.00 91.12 139 GLY A O 1
ATOM 1074 N N . GLN A 1 140 ? 20.694 -23.459 32.779 1.00 92.81 140 GLN A N 1
ATOM 1075 C CA . GLN A 1 140 ? 21.233 -22.278 33.473 1.00 92.81 140 GLN A CA 1
ATOM 1076 C C . GLN A 1 140 ? 20.164 -21.538 34.302 1.00 92.81 140 GLN A C 1
ATOM 1078 O O . GLN A 1 140 ? 18.962 -21.735 34.129 1.00 92.81 140 GLN A O 1
ATOM 1083 N N . SER A 1 141 ? 20.593 -20.679 35.231 1.00 92.81 141 SER A N 1
ATOM 1084 C CA . SER A 1 141 ? 19.696 -19.785 35.981 1.00 92.81 141 SER A CA 1
ATOM 1085 C C . SER A 1 141 ? 19.608 -18.405 35.324 1.00 92.81 141 SER A C 1
ATOM 1087 O O . SER A 1 141 ? 20.605 -17.888 34.827 1.00 92.81 141 SER A O 1
ATOM 1089 N N . VAL A 1 142 ? 18.436 -17.771 35.388 1.00 94.12 142 VAL A N 1
ATOM 1090 C CA . VAL A 1 142 ? 18.182 -16.431 34.836 1.00 94.12 142 VAL A CA 1
ATOM 1091 C C . VAL A 1 142 ? 17.419 -15.557 35.833 1.00 94.12 142 VAL A C 1
ATOM 1093 O O . VAL A 1 142 ? 16.556 -16.045 36.558 1.00 94.12 142 VAL A O 1
ATOM 1096 N N . THR A 1 143 ? 17.729 -14.258 35.882 1.00 94.94 143 THR A N 1
ATOM 1097 C CA . THR A 1 143 ? 17.018 -13.278 36.722 1.00 94.94 143 THR A CA 1
ATOM 1098 C C . THR A 1 143 ? 16.437 -12.165 35.859 1.00 94.94 143 THR A C 1
ATOM 1100 O O . THR A 1 143 ? 17.149 -11.564 35.059 1.00 94.94 143 THR A O 1
ATOM 1103 N N . LEU A 1 144 ? 15.144 -11.889 36.033 1.00 95.75 144 LEU A N 1
ATOM 1104 C CA . LEU A 1 144 ? 14.413 -10.810 35.372 1.00 95.75 144 LEU A CA 1
ATOM 1105 C C . LEU A 1 144 ? 14.185 -9.674 36.377 1.00 95.75 144 LEU A C 1
ATOM 1107 O O . LEU A 1 144 ? 13.742 -9.929 37.496 1.00 95.75 144 LEU A O 1
ATOM 1111 N N . GLU A 1 145 ? 14.464 -8.429 35.994 1.00 95.38 145 GLU A N 1
ATOM 1112 C CA . GLU A 1 145 ? 14.387 -7.256 36.872 1.00 95.38 145 GLU A CA 1
ATOM 1113 C C . GLU A 1 145 ? 13.382 -6.218 36.366 1.00 95.38 145 GLU A C 1
ATOM 1115 O O . GLU A 1 145 ? 13.282 -5.955 35.168 1.00 95.38 145 GLU A O 1
ATOM 1120 N N . CYS A 1 146 ? 12.615 -5.631 37.283 1.00 95.94 146 CYS A N 1
ATOM 1121 C CA . CYS A 1 146 ? 11.596 -4.639 36.983 1.00 95.94 146 CYS A CA 1
ATOM 1122 C C . CYS A 1 146 ? 11.480 -3.606 38.104 1.00 95.94 146 CYS A C 1
ATOM 1124 O O . CYS A 1 146 ? 11.159 -3.930 39.249 1.00 95.94 146 CYS A O 1
ATOM 1126 N N . TYR A 1 147 ? 11.738 -2.352 37.747 1.00 94.94 147 TYR A N 1
ATOM 1127 C CA . TYR A 1 147 ? 11.734 -1.192 38.631 1.00 94.94 147 TYR A CA 1
ATOM 1128 C C . TYR A 1 147 ? 10.698 -0.189 38.131 1.00 94.94 147 TYR A C 1
ATOM 1130 O O . TYR A 1 147 ? 10.600 0.046 36.927 1.00 94.94 147 TYR A O 1
ATOM 1138 N N . ALA A 1 148 ? 9.931 0.422 39.033 1.00 92.44 148 ALA A N 1
ATOM 1139 C CA . ALA A 1 148 ? 8.908 1.392 38.659 1.00 92.44 148 ALA A CA 1
ATOM 1140 C C . ALA A 1 148 ? 8.843 2.573 39.632 1.00 92.44 148 ALA A C 1
ATOM 1142 O O . ALA A 1 148 ? 8.932 2.386 40.846 1.00 92.44 148 ALA A O 1
ATOM 1143 N N . SER A 1 149 ? 8.662 3.773 39.085 1.00 89.75 149 SER A N 1
ATOM 1144 C CA . SER A 1 149 ? 8.371 5.009 39.814 1.00 89.75 149 SER A CA 1
ATOM 1145 C C . SER A 1 149 ? 6.866 5.303 39.804 1.00 89.75 149 SER A C 1
ATOM 1147 O O . SER A 1 149 ? 6.109 4.697 39.045 1.00 89.75 149 SER A O 1
ATOM 1149 N N . GLY A 1 150 ? 6.413 6.200 40.679 1.00 87.00 150 GLY A N 1
ATOM 1150 C CA . GLY A 1 150 ? 5.014 6.622 40.784 1.00 87.00 150 GLY A CA 1
ATOM 1151 C C . GLY A 1 150 ? 4.670 7.102 42.196 1.00 87.00 150 GLY A C 1
ATOM 1152 O O . GLY A 1 150 ? 5.396 6.798 43.144 1.00 87.00 150 GLY A O 1
ATOM 1153 N N . TYR A 1 151 ? 3.556 7.824 42.357 1.00 82.75 151 TYR A N 1
ATOM 1154 C CA . TYR A 1 151 ? 3.078 8.289 43.664 1.00 82.75 151 TYR A CA 1
ATOM 1155 C C . TYR A 1 151 ? 1.563 8.055 43.820 1.00 82.75 151 TYR A C 1
ATOM 1157 O O . TYR A 1 151 ? 0.784 8.677 43.091 1.00 82.75 151 TYR A O 1
ATOM 1165 N N . PRO A 1 152 ? 1.119 7.200 44.767 1.00 87.50 152 PRO A N 1
ATOM 1166 C CA . PRO A 1 152 ? 1.931 6.432 45.725 1.00 87.50 152 PRO A CA 1
ATOM 1167 C C . PRO A 1 152 ? 2.882 5.416 45.067 1.00 87.50 152 PRO A C 1
ATOM 1169 O O . PRO A 1 152 ? 2.649 4.996 43.933 1.00 87.50 152 PRO A O 1
ATOM 1172 N N . LEU A 1 153 ? 3.942 5.018 45.781 1.00 86.50 153 LEU A N 1
ATOM 1173 C CA . LEU A 1 153 ? 4.982 4.120 45.261 1.00 86.50 153 LEU A CA 1
ATOM 1174 C C . LEU A 1 153 ? 4.373 2.791 44.753 1.00 86.50 153 LEU A C 1
ATOM 1176 O O . LEU A 1 153 ? 3.634 2.142 45.504 1.00 86.50 153 LEU A O 1
ATOM 1180 N N . PRO A 1 154 ? 4.650 2.367 43.505 1.00 91.81 154 PRO A N 1
ATOM 1181 C CA . PRO A 1 154 ? 3.992 1.211 42.910 1.00 91.81 154 PRO A CA 1
ATOM 1182 C C . PRO A 1 154 ? 4.523 -0.126 43.432 1.00 91.81 154 PRO A C 1
ATOM 1184 O O . PRO A 1 154 ? 5.696 -0.288 43.762 1.00 91.81 154 PRO A O 1
ATOM 1187 N N . ARG A 1 155 ? 3.641 -1.126 43.448 1.00 94.50 155 ARG A N 1
ATOM 1188 C CA . ARG A 1 155 ? 3.960 -2.519 43.774 1.00 94.50 155 ARG A CA 1
ATOM 1189 C C . ARG A 1 155 ? 4.223 -3.293 42.487 1.00 94.50 155 ARG A C 1
ATOM 1191 O O . ARG A 1 155 ? 3.371 -3.300 41.603 1.00 94.50 155 ARG A O 1
ATOM 1198 N N . VAL A 1 156 ? 5.370 -3.967 42.401 1.00 95.31 156 VAL A N 1
ATOM 1199 C CA . VAL A 1 156 ? 5.751 -4.787 41.239 1.00 95.31 156 VAL A CA 1
ATOM 1200 C C . VAL A 1 156 ? 5.403 -6.261 41.467 1.00 95.31 156 VAL A C 1
ATOM 1202 O O . VAL A 1 156 ? 5.657 -6.832 42.533 1.00 95.31 156 VAL A O 1
ATOM 1205 N N . SER A 1 157 ? 4.834 -6.897 40.445 1.00 94.38 157 SER A N 1
ATOM 1206 C CA . SER A 1 157 ? 4.625 -8.346 40.389 1.00 94.38 157 SER A CA 1
ATOM 1207 C C . SER A 1 157 ? 4.926 -8.904 39.002 1.00 94.38 157 SER A C 1
ATOM 1209 O O . SER A 1 157 ? 4.729 -8.222 38.003 1.00 94.38 157 SER A O 1
ATOM 1211 N N . TRP A 1 158 ? 5.377 -10.151 38.940 1.00 94.81 158 TRP A N 1
ATOM 1212 C CA . TRP A 1 158 ? 5.670 -10.893 37.721 1.00 94.81 158 TRP A CA 1
ATOM 1213 C C . TRP A 1 158 ? 4.607 -11.945 37.447 1.00 94.81 158 TRP A C 1
ATOM 1215 O O . TRP A 1 158 ? 4.085 -12.568 38.375 1.00 94.81 158 TRP A O 1
ATOM 1225 N N . ARG A 1 159 ? 4.319 -12.159 36.163 1.00 93.06 159 ARG A N 1
ATOM 1226 C CA . ARG A 1 159 ? 3.414 -13.190 35.644 1.00 93.06 159 ARG A CA 1
ATOM 1227 C C . ARG A 1 159 ? 3.957 -13.734 34.320 1.00 93.06 159 ARG A C 1
ATOM 1229 O O . ARG A 1 159 ? 4.825 -13.116 33.704 1.00 93.06 159 ARG A O 1
ATOM 1236 N N . ARG A 1 160 ? 3.437 -14.880 33.884 1.00 90.56 160 ARG A N 1
ATOM 1237 C CA . ARG A 1 160 ? 3.711 -15.469 32.566 1.00 90.56 160 ARG A CA 1
ATOM 1238 C C . ARG A 1 160 ? 2.479 -15.337 31.673 1.00 90.56 160 ARG A C 1
ATOM 1240 O O . ARG A 1 160 ? 1.353 -15.254 32.169 1.00 90.56 160 ARG A O 1
ATOM 1247 N N . GLU A 1 161 ? 2.693 -15.285 30.364 1.00 82.75 161 GLU A N 1
ATOM 1248 C CA . GLU A 1 161 ? 1.628 -15.239 29.360 1.00 82.75 161 GLU A CA 1
ATOM 1249 C C . GLU A 1 161 ? 0.583 -16.356 29.563 1.00 82.75 161 GLU A C 1
ATOM 1251 O O . GLU A 1 161 ? 0.876 -17.421 30.109 1.00 82.75 161 GLU A O 1
ATOM 1256 N N . ASN A 1 162 ? -0.673 -16.083 29.190 1.00 72.94 162 ASN A N 1
ATOM 1257 C CA . ASN A 1 162 ? -1.833 -16.961 29.414 1.00 72.94 162 ASN A CA 1
ATOM 1258 C C . ASN A 1 162 ? -2.103 -17.349 30.889 1.00 72.94 162 ASN A C 1
ATOM 1260 O O . ASN A 1 162 ? -2.814 -18.319 31.146 1.00 72.94 162 ASN A O 1
ATOM 1264 N N . ASN A 1 163 ? -1.564 -16.598 31.863 1.00 75.12 163 ASN A N 1
ATOM 1265 C CA . ASN A 1 163 ? -1.534 -16.966 33.289 1.00 75.12 163 ASN A CA 1
ATOM 1266 C C . ASN A 1 163 ? -0.907 -18.354 33.537 1.00 75.12 163 ASN A C 1
ATOM 1268 O O . ASN A 1 163 ? -1.281 -19.047 34.488 1.00 75.12 163 ASN A O 1
ATOM 1272 N N . ALA A 1 164 ? 0.038 -18.766 32.686 1.00 79.31 164 ALA A N 1
ATOM 1273 C CA . ALA A 1 164 ? 0.810 -19.980 32.900 1.00 79.31 164 ALA A CA 1
ATOM 1274 C C . ALA A 1 164 ? 1.554 -19.923 34.245 1.00 79.31 164 ALA A C 1
ATOM 1276 O O . ALA A 1 164 ? 1.926 -18.854 34.738 1.00 79.31 164 ALA A O 1
ATOM 1277 N N . VAL A 1 165 ? 1.773 -21.093 34.846 1.00 87.25 165 VAL A N 1
ATOM 1278 C CA . VAL A 1 165 ? 2.520 -21.205 36.102 1.00 87.25 165 VAL A CA 1
ATOM 1279 C C . VAL A 1 165 ? 3.959 -20.737 35.861 1.00 87.25 165 VAL A C 1
ATOM 1281 O O . VAL A 1 165 ? 4.599 -21.133 34.885 1.00 87.25 165 VAL A O 1
ATOM 1284 N N . LEU A 1 166 ? 4.458 -19.864 36.735 1.00 89.69 166 LEU A N 1
ATOM 1285 C CA . LEU A 1 166 ? 5.850 -19.423 36.719 1.00 89.69 166 LEU A CA 1
ATOM 1286 C C . LEU A 1 166 ? 6.766 -20.603 37.087 1.00 89.69 166 LEU A C 1
ATOM 1288 O O . LEU A 1 166 ? 6.381 -21.399 37.947 1.00 89.69 166 LEU A O 1
ATOM 1292 N N . PRO A 1 167 ? 7.996 -20.696 36.551 1.00 85.94 167 PRO A N 1
ATOM 1293 C CA . PRO A 1 167 ? 8.923 -21.782 36.900 1.00 85.94 167 PRO A CA 1
ATOM 1294 C C . PRO A 1 167 ? 9.275 -21.834 38.399 1.00 85.94 167 PRO A C 1
ATOM 1296 O O . PRO A 1 167 ? 9.632 -22.880 38.930 1.00 85.94 167 PRO A O 1
ATOM 1299 N N . THR A 1 168 ? 9.114 -20.714 39.111 1.00 84.69 168 THR A N 1
ATOM 1300 C CA . THR A 1 168 ? 9.253 -20.600 40.574 1.00 84.69 168 THR A CA 1
ATOM 1301 C C . THR A 1 168 ? 8.065 -21.151 41.376 1.00 84.69 168 THR A C 1
ATOM 1303 O O . THR A 1 168 ? 8.117 -21.168 42.603 1.00 84.69 168 THR A O 1
ATOM 1306 N N . GLY A 1 169 ? 6.983 -21.561 40.710 1.00 78.50 169 GLY A N 1
ATOM 1307 C CA . GLY A 1 169 ? 5.713 -21.951 41.320 1.00 78.50 169 GLY A CA 1
ATOM 1308 C C . GLY A 1 169 ? 4.729 -20.784 41.483 1.00 78.50 169 GLY A C 1
ATOM 1309 O O . GLY A 1 169 ? 5.103 -19.657 41.807 1.00 78.50 169 GLY A O 1
ATOM 1310 N N . GLY A 1 170 ? 3.440 -21.073 41.272 1.00 82.50 170 GLY A N 1
ATOM 1311 C CA . GLY A 1 170 ? 2.347 -20.093 41.330 1.00 82.50 170 GLY A CA 1
ATOM 1312 C C . GLY A 1 170 ? 2.162 -19.269 40.046 1.00 82.50 170 GLY A C 1
ATOM 1313 O O . GLY A 1 170 ? 2.988 -19.293 39.139 1.00 82.50 170 GLY A O 1
ATOM 1314 N N . ALA A 1 171 ? 1.043 -18.544 39.952 1.00 84.06 171 ALA A N 1
ATOM 1315 C CA . ALA A 1 171 ? 0.701 -17.718 38.781 1.00 84.06 171 ALA A CA 1
ATOM 1316 C C . ALA A 1 171 ? 1.191 -16.257 38.881 1.00 84.06 171 ALA A C 1
ATOM 1318 O O . ALA A 1 171 ? 1.174 -15.524 37.893 1.00 84.06 171 ALA A O 1
ATOM 1319 N N . ILE A 1 172 ? 1.580 -15.809 40.081 1.00 88.88 172 ILE A N 1
ATOM 1320 C CA . ILE A 1 172 ? 2.039 -14.442 40.355 1.00 88.88 172 ILE A CA 1
ATOM 1321 C C . ILE A 1 172 ? 3.188 -14.505 41.360 1.00 88.88 172 ILE A C 1
ATOM 1323 O O . ILE A 1 172 ? 3.016 -15.039 42.455 1.00 88.88 172 ILE A O 1
ATOM 1327 N N . TYR A 1 173 ? 4.319 -13.892 41.025 1.00 93.50 173 TYR A N 1
ATOM 1328 C CA . TYR A 1 173 ? 5.435 -13.664 41.941 1.00 93.50 173 TYR A CA 1
ATOM 1329 C C . TYR A 1 173 ? 5.483 -12.175 42.312 1.00 93.50 173 TYR A C 1
ATOM 1331 O O . TYR A 1 173 ? 5.354 -11.319 41.441 1.00 93.50 173 TYR A O 1
ATOM 1339 N N . ARG A 1 174 ? 5.623 -11.825 43.595 1.00 92.56 174 ARG A N 1
ATOM 1340 C CA . ARG A 1 174 ? 5.659 -10.420 44.051 1.00 92.56 174 ARG A CA 1
ATOM 1341 C C . ARG A 1 174 ? 7.091 -10.003 44.361 1.00 92.56 174 ARG A C 1
ATOM 1343 O O . ARG A 1 174 ? 7.749 -10.666 45.154 1.00 92.56 174 ARG A O 1
ATOM 1350 N N . GLY A 1 175 ? 7.531 -8.888 43.786 1.00 91.56 175 GLY A N 1
ATOM 1351 C CA . GLY A 1 175 ? 8.886 -8.367 43.953 1.00 91.56 175 GLY A CA 1
ATOM 1352 C C . GLY A 1 175 ? 9.491 -7.872 42.643 1.00 91.56 175 GLY A C 1
ATOM 1353 O O . GLY A 1 175 ? 9.037 -8.221 41.554 1.00 91.56 175 GLY A O 1
ATOM 1354 N N . ASN A 1 176 ? 10.537 -7.057 42.762 1.00 91.62 176 ASN A N 1
ATOM 1355 C CA . ASN A 1 176 ? 11.181 -6.402 41.622 1.00 91.62 176 ASN A CA 1
ATOM 1356 C C . ASN A 1 176 ? 12.059 -7.366 40.803 1.00 91.62 176 ASN A C 1
ATOM 1358 O O . ASN A 1 176 ? 12.253 -7.137 39.615 1.00 91.62 176 ASN A O 1
ATOM 1362 N N . LYS A 1 177 ? 12.562 -8.455 41.405 1.00 94.00 177 LYS A N 1
ATOM 1363 C CA . LYS A 1 177 ? 13.432 -9.445 40.746 1.00 94.00 177 LYS A CA 1
ATOM 1364 C C . LYS A 1 177 ? 12.814 -10.841 40.789 1.00 94.00 177 LYS A C 1
ATOM 1366 O O . LYS A 1 177 ? 12.491 -11.309 41.874 1.00 94.00 177 LYS A O 1
ATOM 1371 N N . LEU A 1 178 ? 12.677 -11.497 39.639 1.00 94.25 178 LEU A N 1
ATOM 1372 C CA . LEU A 1 178 ? 12.232 -12.887 39.503 1.00 94.25 178 LEU A CA 1
ATOM 1373 C C . LEU A 1 178 ? 13.412 -13.750 39.042 1.00 94.25 178 LEU A C 1
ATOM 1375 O O . LEU A 1 178 ? 13.884 -13.580 37.922 1.00 94.25 178 LEU A O 1
ATOM 1379 N N . THR A 1 179 ? 13.861 -14.688 39.876 1.00 93.56 179 THR A N 1
ATOM 1380 C CA . THR A 1 179 ? 14.947 -15.625 39.539 1.00 93.56 179 THR A CA 1
ATOM 1381 C C . THR A 1 179 ? 14.392 -17.016 39.246 1.00 93.56 179 THR A C 1
ATOM 1383 O O . THR A 1 179 ? 13.713 -17.607 40.082 1.00 93.56 179 THR A O 1
ATOM 1386 N N . ILE A 1 180 ? 14.707 -17.542 38.065 1.00 94.12 180 ILE A N 1
ATOM 1387 C CA . ILE A 1 180 ? 14.378 -18.890 37.595 1.00 94.12 180 ILE A CA 1
ATOM 1388 C C . ILE A 1 180 ? 15.665 -19.718 37.642 1.00 94.12 180 ILE A C 1
ATOM 1390 O O . ILE A 1 180 ? 16.679 -19.311 37.078 1.00 94.12 180 ILE A O 1
ATOM 1394 N N . ASN A 1 181 ? 15.636 -20.868 38.317 1.00 91.50 181 ASN A N 1
ATOM 1395 C CA . ASN A 1 181 ? 16.796 -21.749 38.461 1.00 91.50 181 ASN A CA 1
ATOM 1396 C C . ASN A 1 181 ? 16.679 -22.974 37.555 1.00 91.50 181 ASN A C 1
ATOM 1398 O O . ASN A 1 181 ? 15.641 -23.630 37.580 1.00 91.50 181 ASN A O 1
ATOM 1402 N N . SER A 1 182 ? 17.761 -23.319 36.847 1.00 90.88 182 SER A N 1
ATOM 1403 C CA . SER A 1 182 ? 17.822 -24.470 35.930 1.00 90.88 182 SER A CA 1
ATOM 1404 C C . SER A 1 182 ? 16.676 -24.470 34.907 1.00 90.88 182 SER A C 1
ATOM 1406 O O . SER A 1 182 ? 15.794 -25.331 34.924 1.00 90.88 182 SER A O 1
ATOM 1408 N N . ILE A 1 183 ? 16.661 -23.437 34.061 1.00 93.94 183 ILE A N 1
ATOM 1409 C CA . ILE A 1 183 ? 15.588 -23.172 33.100 1.00 93.94 183 ILE A CA 1
ATOM 1410 C C . ILE A 1 183 ? 15.470 -24.285 32.053 1.00 93.94 183 ILE A C 1
ATOM 1412 O O . ILE A 1 183 ? 16.480 -24.776 31.549 1.00 93.94 183 ILE A O 1
ATOM 1416 N N . LYS A 1 184 ? 14.240 -24.674 31.713 1.00 92.12 184 LYS A N 1
ATOM 1417 C CA . LYS A 1 184 ? 13.948 -25.715 30.714 1.00 92.12 184 LYS A CA 1
ATOM 1418 C C . LYS A 1 184 ? 13.474 -25.115 29.401 1.00 92.12 184 LYS A C 1
ATOM 1420 O O . LYS A 1 184 ? 12.942 -24.004 29.394 1.00 92.12 184 LYS A O 1
ATOM 1425 N N . LYS A 1 185 ? 13.533 -25.871 28.301 1.00 88.31 185 LYS A N 1
ATOM 1426 C CA . LYS A 1 185 ? 12.896 -25.450 27.039 1.00 88.31 185 LYS A CA 1
ATOM 1427 C C . LYS A 1 185 ? 11.401 -25.116 27.196 1.00 88.31 185 LYS A C 1
ATOM 1429 O O . LYS A 1 185 ? 10.921 -24.176 26.569 1.00 88.31 185 LYS A O 1
ATOM 1434 N N . GLU A 1 186 ? 10.675 -25.792 28.097 1.00 88.19 186 GLU A N 1
ATOM 1435 C CA . GLU A 1 186 ? 9.259 -25.490 28.382 1.00 88.19 186 GLU A CA 1
ATOM 1436 C C . GLU A 1 186 ? 9.040 -24.161 29.131 1.00 88.19 186 GLU A C 1
ATOM 1438 O O . GLU A 1 186 ? 7.901 -23.706 29.254 1.00 88.19 186 GLU A O 1
ATOM 1443 N N . ASP A 1 187 ? 10.098 -23.520 29.637 1.00 90.44 187 ASP A N 1
ATOM 1444 C CA . ASP A 1 187 ? 10.040 -22.232 30.337 1.00 90.44 187 ASP A CA 1
ATOM 1445 C C . ASP A 1 187 ? 10.202 -21.024 29.395 1.00 90.44 187 ASP A C 1
ATOM 1447 O O . ASP A 1 187 ? 9.985 -19.887 29.831 1.00 90.44 187 ASP A O 1
ATOM 1451 N N . ARG A 1 188 ? 10.499 -21.268 28.105 1.00 88.50 188 ARG A N 1
ATOM 1452 C CA . ARG A 1 188 ? 10.545 -20.270 27.020 1.00 88.50 188 ARG A CA 1
ATOM 1453 C C . ARG A 1 188 ? 9.232 -19.478 26.910 1.00 88.50 188 ARG A C 1
ATOM 1455 O O . ARG A 1 188 ? 8.144 -19.990 27.193 1.00 88.50 188 ARG A O 1
ATOM 1462 N N . GLY A 1 189 ? 9.320 -18.221 26.480 1.00 88.56 189 GLY A N 1
ATOM 1463 C CA . GLY A 1 189 ? 8.173 -17.391 26.097 1.00 88.56 189 GLY A CA 1
ATOM 1464 C C . GLY A 1 189 ? 8.075 -16.068 26.856 1.00 88.56 189 GLY A C 1
ATOM 1465 O O . GLY A 1 189 ? 9.037 -15.601 27.468 1.00 88.56 189 GLY A O 1
ATOM 1466 N N . THR A 1 190 ? 6.899 -15.437 26.800 1.00 91.50 190 THR A N 1
ATOM 1467 C CA . THR A 1 190 ? 6.703 -14.084 27.333 1.00 91.50 190 THR A CA 1
ATOM 1468 C C . THR A 1 190 ? 6.381 -14.091 28.827 1.00 91.50 190 THR A C 1
ATOM 1470 O O . THR A 1 190 ? 5.365 -14.626 29.284 1.00 91.50 190 THR A O 1
ATOM 1473 N N . TYR A 1 191 ? 7.219 -13.406 29.594 1.00 94.44 191 TYR A N 1
ATOM 1474 C CA . TYR A 1 191 ? 6.951 -12.998 30.968 1.00 94.44 191 TYR A CA 1
ATOM 1475 C C . TYR A 1 191 ? 6.531 -11.530 30.954 1.00 94.44 191 TYR A C 1
ATOM 1477 O O . TYR A 1 191 ? 6.843 -10.793 30.021 1.00 94.44 191 TYR A O 1
ATOM 1485 N N . TYR A 1 192 ? 5.817 -11.069 31.972 1.00 92.50 192 TYR A N 1
ATOM 1486 C CA . TYR A 1 192 ? 5.538 -9.647 32.115 1.00 92.50 192 TYR A CA 1
ATOM 1487 C C . TYR A 1 192 ? 5.559 -9.224 33.577 1.00 92.50 192 TYR A C 1
ATOM 1489 O O . TYR A 1 192 ? 4.969 -9.882 34.438 1.00 92.50 192 TYR A O 1
ATOM 1497 N N . CYS A 1 193 ? 6.231 -8.106 33.851 1.00 94.12 193 CYS A N 1
ATOM 1498 C CA . CYS A 1 193 ? 6.074 -7.420 35.122 1.00 94.12 193 CYS A CA 1
ATOM 1499 C C . CYS A 1 193 ? 4.934 -6.402 35.028 1.00 94.12 193 CYS A C 1
ATOM 1501 O O . CYS A 1 193 ? 4.725 -5.767 33.991 1.00 94.12 193 CYS A O 1
ATOM 1503 N N . VAL A 1 194 ? 4.195 -6.264 36.123 1.00 93.44 194 VAL A N 1
ATOM 1504 C CA . VAL A 1 194 ? 3.092 -5.325 36.311 1.00 93.44 194 VAL A CA 1
ATOM 1505 C C . VAL A 1 194 ? 3.416 -4.474 37.532 1.00 93.44 194 VAL A C 1
ATOM 1507 O O . VAL A 1 194 ? 3.626 -5.018 38.618 1.00 93.44 194 VAL A O 1
ATOM 1510 N N . ALA A 1 195 ? 3.464 -3.159 37.344 1.00 94.81 195 ALA A N 1
ATOM 1511 C CA . ALA A 1 195 ? 3.647 -2.167 38.391 1.00 94.81 195 ALA A CA 1
ATOM 1512 C C . ALA A 1 195 ? 2.316 -1.446 38.635 1.00 94.81 195 ALA A C 1
ATOM 1514 O O . ALA A 1 195 ? 1.792 -0.792 37.735 1.00 94.81 195 ALA A O 1
ATOM 1515 N N . GLU A 1 196 ? 1.763 -1.568 39.841 1.00 91.44 196 GLU A N 1
ATOM 1516 C CA . GLU A 1 196 ? 0.427 -1.065 40.188 1.00 91.44 196 GLU A CA 1
ATOM 1517 C C . GLU A 1 196 ? 0.490 -0.121 41.397 1.00 91.44 196 GLU A C 1
ATOM 1519 O O . GLU A 1 196 ? 1.096 -0.443 42.421 1.00 91.44 196 GLU A O 1
ATOM 1524 N N . ASN A 1 197 ? -0.172 1.033 41.305 1.00 89.31 197 ASN A N 1
ATOM 1525 C CA . ASN A 1 197 ? -0.514 1.884 42.447 1.00 89.31 197 ASN A CA 1
ATOM 1526 C C . ASN A 1 197 ? -2.012 2.249 42.377 1.00 89.31 197 ASN A C 1
ATOM 1528 O O . ASN A 1 197 ? -2.761 1.682 41.584 1.00 89.31 197 ASN A O 1
ATOM 1532 N N . THR A 1 198 ? -2.471 3.172 43.221 1.00 84.12 198 THR A N 1
ATOM 1533 C CA . THR A 1 198 ? -3.882 3.593 43.292 1.00 84.12 198 THR A CA 1
ATOM 1534 C C . THR A 1 198 ? -4.294 4.617 42.221 1.00 84.12 198 THR A C 1
ATOM 1536 O O . THR A 1 198 ? -5.364 5.217 42.333 1.00 84.12 198 THR A O 1
ATOM 1539 N N . VAL A 1 199 ? -3.458 4.862 41.205 1.00 79.12 199 VAL A N 1
ATOM 1540 C CA . VAL A 1 199 ? -3.565 6.004 40.286 1.00 79.12 199 VAL A CA 1
ATOM 1541 C C . VAL A 1 199 ? -3.429 5.542 38.835 1.00 79.12 199 VAL A C 1
ATOM 1543 O O . VAL A 1 199 ? -2.424 4.965 38.434 1.00 79.12 199 VAL A O 1
ATOM 1546 N N . GLY A 1 200 ? -4.436 5.839 38.013 1.00 71.31 200 GLY A N 1
ATOM 1547 C CA . GLY A 1 200 ? -4.441 5.442 36.604 1.00 71.31 200 GLY A CA 1
ATOM 1548 C C . GLY A 1 200 ? -4.488 3.921 36.409 1.00 71.31 200 GLY A C 1
ATOM 1549 O O . GLY A 1 200 ? -5.051 3.191 37.222 1.00 71.31 200 GLY A O 1
ATOM 1550 N N . LYS A 1 201 ? -3.932 3.444 35.292 1.00 72.75 201 LYS A N 1
ATOM 1551 C CA . LYS A 1 201 ? -3.782 2.010 35.000 1.00 72.75 201 LYS A CA 1
ATOM 1552 C C . LYS A 1 201 ? -2.351 1.589 35.330 1.00 72.75 201 LYS A C 1
ATOM 1554 O O . LYS A 1 201 ? -1.420 2.335 35.038 1.00 72.75 201 LYS A O 1
ATOM 1559 N N . GLY A 1 202 ? -2.180 0.397 35.903 1.00 81.69 202 GLY A N 1
ATOM 1560 C CA . GLY A 1 202 ? -0.854 -0.159 36.165 1.00 81.69 202 GLY A CA 1
ATOM 1561 C C . GLY A 1 202 ? -0.028 -0.287 34.883 1.00 81.69 202 GLY A C 1
ATOM 1562 O O . GLY A 1 202 ? -0.547 -0.686 33.836 1.00 81.69 202 GLY A O 1
ATOM 1563 N N . ALA A 1 203 ? 1.258 0.044 34.962 1.00 87.06 203 ALA A N 1
ATOM 1564 C CA . ALA A 1 203 ? 2.181 -0.157 33.855 1.00 87.06 203 ALA A CA 1
ATOM 1565 C C . ALA A 1 203 ? 2.543 -1.641 33.735 1.00 87.06 203 ALA A C 1
ATOM 1567 O O . ALA A 1 203 ? 2.675 -2.345 34.738 1.00 87.06 203 ALA A O 1
ATOM 1568 N N . ARG A 1 204 ? 2.747 -2.116 32.503 1.00 92.38 204 ARG A N 1
ATOM 1569 C CA . ARG A 1 204 ? 3.254 -3.466 32.224 1.00 92.38 204 ARG A CA 1
ATOM 1570 C C . ARG A 1 204 ? 4.469 -3.408 31.305 1.00 92.38 204 ARG A C 1
ATOM 1572 O O . ARG A 1 204 ? 4.497 -2.588 30.389 1.00 92.38 204 ARG A O 1
ATOM 1579 N N . ARG A 1 205 ? 5.431 -4.307 31.504 1.00 91.31 205 ARG A N 1
ATOM 1580 C CA . ARG A 1 205 ? 6.564 -4.515 30.592 1.00 91.31 205 ARG A CA 1
ATOM 1581 C C . ARG A 1 205 ? 6.664 -5.999 30.265 1.00 91.31 205 ARG A C 1
ATOM 1583 O O . ARG A 1 205 ? 6.790 -6.818 31.172 1.00 91.31 205 ARG A O 1
ATOM 1590 N N . ASN A 1 206 ? 6.581 -6.323 28.977 1.00 92.94 206 ASN A N 1
ATOM 1591 C CA . ASN A 1 206 ? 6.814 -7.674 28.474 1.00 92.94 206 ASN A CA 1
ATOM 1592 C C . ASN A 1 206 ? 8.323 -7.952 28.455 1.00 92.94 206 ASN A C 1
ATOM 1594 O O . ASN A 1 206 ? 9.112 -7.061 28.139 1.00 92.94 206 ASN A O 1
ATOM 1598 N N . VAL A 1 207 ? 8.694 -9.189 28.770 1.00 92.69 207 VAL A N 1
ATOM 1599 C CA . VAL A 1 207 ? 10.066 -9.686 28.827 1.00 92.69 207 VAL A CA 1
ATOM 1600 C C . VAL A 1 207 ? 10.113 -11.029 28.109 1.00 92.69 207 VAL A C 1
ATOM 1602 O O . VAL A 1 207 ? 9.531 -12.006 28.582 1.00 92.69 207 VAL A O 1
ATOM 1605 N N . ALA A 1 208 ? 10.770 -11.071 26.952 1.00 91.44 208 ALA A N 1
ATOM 1606 C CA . ALA A 1 208 ? 10.960 -12.313 26.205 1.00 91.44 208 ALA A CA 1
ATOM 1607 C C . ALA A 1 208 ? 12.079 -13.143 26.851 1.00 91.44 208 ALA A C 1
ATOM 1609 O O . ALA A 1 208 ? 13.194 -12.643 27.016 1.00 91.44 208 ALA A O 1
ATOM 1610 N N . VAL A 1 209 ? 11.781 -14.387 27.227 1.00 93.31 209 VAL A N 1
ATOM 1611 C CA . VAL A 1 209 ? 12.767 -15.348 27.736 1.00 93.31 209 VAL A CA 1
ATOM 1612 C C . VAL A 1 209 ? 12.959 -16.427 26.680 1.00 93.31 209 VAL A C 1
ATOM 1614 O O . VAL A 1 209 ? 12.086 -17.271 26.472 1.00 93.31 209 VAL A O 1
ATOM 1617 N N . GLU A 1 210 ? 14.101 -16.375 26.005 1.00 92.19 210 GLU A N 1
ATOM 1618 C CA . GLU A 1 210 ? 14.503 -17.325 24.971 1.00 92.19 210 GLU A CA 1
ATOM 1619 C C . GLU A 1 210 ? 15.418 -18.389 25.582 1.00 92.19 210 GLU A C 1
ATOM 1621 O O . GLU A 1 210 ? 16.436 -18.053 26.194 1.00 92.19 210 GLU A O 1
ATOM 1626 N N . VAL A 1 211 ? 15.060 -19.666 25.422 1.00 93.62 211 VAL A N 1
ATOM 1627 C CA . VAL A 1 211 ? 15.818 -20.796 25.979 1.00 93.62 211 VAL A CA 1
ATOM 1628 C C . VAL A 1 211 ? 16.475 -21.575 24.850 1.00 93.62 211 VAL A C 1
ATOM 1630 O O . VAL A 1 211 ? 15.787 -22.108 23.983 1.00 93.62 211 VAL A O 1
ATOM 1633 N N . GLU A 1 212 ? 17.803 -21.641 24.855 1.00 93.56 212 GLU A N 1
ATOM 1634 C CA . GLU A 1 212 ? 18.584 -22.327 23.825 1.00 93.56 212 GLU A CA 1
ATOM 1635 C C . GLU A 1 212 ? 18.907 -23.774 24.229 1.00 93.56 212 GLU A C 1
ATOM 1637 O O . GLU A 1 212 ? 19.449 -24.024 25.308 1.00 93.56 212 GLU A O 1
ATOM 1642 N N . PHE A 1 213 ? 18.601 -24.728 23.347 1.00 93.88 213 PHE A N 1
ATOM 1643 C CA . PHE A 1 213 ? 18.801 -26.165 23.542 1.00 93.88 213 PHE A CA 1
ATOM 1644 C C . PHE A 1 213 ? 19.235 -26.880 22.245 1.00 93.88 213 PHE A C 1
ATOM 1646 O O . PHE A 1 213 ? 18.982 -26.426 21.122 1.00 93.88 213 PHE A O 1
ATOM 1653 N N . SER A 1 214 ? 19.932 -28.008 22.392 1.00 93.69 214 SER A N 1
ATOM 1654 C CA . SER A 1 214 ? 20.431 -28.811 21.264 1.00 93.69 214 SER A CA 1
ATOM 1655 C C . SER A 1 214 ? 19.297 -29.514 20.504 1.00 93.69 214 SER A C 1
ATOM 1657 O O . SER A 1 214 ? 18.259 -29.797 21.100 1.00 93.69 214 SER A O 1
ATOM 1659 N N . PRO A 1 215 ? 19.473 -29.859 19.213 1.00 95.31 215 PRO A N 1
ATOM 1660 C CA . PRO A 1 215 ? 18.407 -30.469 18.429 1.00 95.31 215 PRO A CA 1
ATOM 1661 C C . PRO A 1 215 ? 18.016 -31.853 18.949 1.00 95.31 215 PRO A C 1
ATOM 1663 O O . PRO A 1 215 ? 18.875 -32.683 19.242 1.00 95.31 215 PRO A O 1
ATOM 1666 N N . VAL A 1 216 ? 16.715 -32.125 18.992 1.00 93.81 216 VAL A N 1
ATOM 1667 C CA . VAL A 1 216 ? 16.122 -33.418 19.342 1.00 93.81 216 VAL A CA 1
ATOM 1668 C C . VAL A 1 216 ? 15.313 -33.905 18.145 1.00 93.81 216 VAL A C 1
ATOM 1670 O O . VAL A 1 216 ? 14.446 -33.188 17.652 1.00 93.81 216 VAL A O 1
ATOM 1673 N N . ILE A 1 217 ? 15.595 -35.118 17.662 1.00 95.62 217 ILE A N 1
ATOM 1674 C CA . ILE A 1 217 ? 14.903 -35.700 16.503 1.00 95.62 217 ILE A CA 1
ATOM 1675 C C . ILE A 1 217 ? 14.006 -36.854 16.948 1.00 95.62 217 ILE A C 1
ATOM 1677 O O . ILE A 1 217 ? 14.476 -37.838 17.519 1.00 95.62 217 ILE A O 1
ATOM 1681 N N . SER A 1 218 ? 12.723 -36.750 16.617 1.00 94.00 218 SER A N 1
ATOM 1682 C CA . SER A 1 218 ? 11.738 -37.825 16.688 1.00 94.00 218 SER A CA 1
ATOM 1683 C C . SER A 1 218 ? 11.448 -38.353 15.281 1.00 94.00 218 SER A C 1
ATOM 1685 O O . SER A 1 218 ? 11.365 -37.591 14.319 1.00 94.00 218 SER A O 1
ATOM 1687 N N . VAL A 1 219 ? 11.295 -39.670 15.142 1.00 93.50 219 VAL A N 1
ATOM 1688 C CA . VAL A 1 219 ? 11.005 -40.332 13.862 1.00 93.50 219 VAL A CA 1
ATOM 1689 C C . VAL A 1 219 ? 9.670 -41.072 13.993 1.00 93.50 219 VAL A C 1
ATOM 1691 O O . VAL A 1 219 ? 9.646 -42.159 14.574 1.00 93.50 219 VAL A O 1
ATOM 1694 N N . PRO A 1 220 ? 8.552 -40.530 13.466 1.00 87.56 220 PRO A N 1
ATOM 1695 C CA . PRO A 1 220 ? 7.224 -41.127 13.649 1.00 87.56 220 PRO A CA 1
ATOM 1696 C C . PRO A 1 220 ? 7.084 -42.537 13.061 1.00 87.56 220 PRO A C 1
ATOM 1698 O O . PRO A 1 220 ? 6.320 -43.357 13.568 1.00 87.56 220 PRO A O 1
ATOM 1701 N N . ARG A 1 221 ? 7.808 -42.820 11.971 1.00 87.25 221 ARG A N 1
ATOM 1702 C CA . ARG A 1 221 ? 7.777 -44.094 11.238 1.00 87.25 221 ARG A CA 1
ATOM 1703 C C . ARG A 1 221 ? 9.213 -44.552 10.936 1.00 87.25 221 ARG A C 1
ATOM 1705 O O . ARG A 1 221 ? 9.713 -44.270 9.853 1.00 87.25 221 ARG A O 1
ATOM 1712 N N . PRO A 1 222 ? 9.901 -45.247 11.865 1.00 90.50 222 PRO A N 1
ATOM 1713 C CA . PRO A 1 222 ? 11.313 -45.620 11.700 1.00 90.50 222 PRO A CA 1
ATOM 1714 C C . PRO A 1 222 ? 11.552 -46.723 10.656 1.00 90.50 222 PRO A C 1
ATOM 1716 O O . PRO A 1 222 ? 12.687 -46.931 10.235 1.00 90.50 222 PRO A O 1
ATOM 1719 N N . ARG A 1 223 ? 10.501 -47.435 10.231 1.00 91.75 223 ARG A N 1
ATOM 1720 C CA . ARG A 1 223 ? 10.534 -48.415 9.137 1.00 91.75 223 ARG A CA 1
ATOM 1721 C C . ARG A 1 223 ? 9.324 -48.183 8.239 1.00 91.75 223 ARG A C 1
ATOM 1723 O O . ARG A 1 223 ? 8.204 -48.092 8.744 1.00 91.75 223 ARG A O 1
ATOM 1730 N N . VAL A 1 224 ? 9.541 -48.098 6.932 1.00 91.50 224 VAL A N 1
ATOM 1731 C CA . VAL A 1 224 ? 8.517 -47.777 5.932 1.00 91.50 224 VAL A CA 1
ATOM 1732 C C . VAL A 1 224 ? 8.664 -48.721 4.738 1.00 91.50 224 VAL A C 1
ATOM 1734 O O . VAL A 1 224 ? 9.756 -48.880 4.201 1.00 91.50 224 VAL A O 1
ATOM 1737 N N . GLY A 1 225 ? 7.572 -49.368 4.334 1.00 90.44 225 GLY A N 1
ATOM 1738 C CA . GLY A 1 225 ? 7.550 -50.278 3.186 1.00 90.44 225 GLY A CA 1
ATOM 1739 C C . GLY A 1 225 ? 6.915 -49.621 1.963 1.00 90.44 225 GLY A C 1
ATOM 1740 O O . GLY A 1 225 ? 5.900 -48.940 2.114 1.00 90.44 225 GLY A O 1
ATOM 1741 N N . GLN A 1 226 ? 7.484 -49.820 0.772 1.00 92.75 226 GLN A N 1
ATOM 1742 C CA . GLN A 1 226 ? 6.863 -49.398 -0.489 1.00 92.75 226 GLN A CA 1
ATOM 1743 C C . GLN A 1 226 ? 7.236 -50.322 -1.658 1.00 92.75 226 GLN A C 1
ATOM 1745 O O . GLN A 1 226 ? 8.344 -50.864 -1.717 1.00 92.75 226 GLN A O 1
ATOM 1750 N N . ALA A 1 227 ? 6.317 -50.470 -2.612 1.00 84.81 227 ALA A N 1
ATOM 1751 C CA . ALA A 1 227 ? 6.530 -51.212 -3.849 1.00 84.81 227 ALA A CA 1
ATOM 1752 C C . ALA A 1 227 ? 7.357 -50.415 -4.876 1.00 84.81 227 ALA A C 1
ATOM 1754 O O . ALA A 1 227 ? 7.356 -49.183 -4.886 1.00 84.81 227 ALA A O 1
ATOM 1755 N N . LEU A 1 228 ? 8.038 -51.130 -5.774 1.00 89.69 228 LEU A N 1
ATOM 1756 C CA . LEU A 1 228 ? 8.772 -50.533 -6.894 1.00 89.69 228 LEU A CA 1
ATOM 1757 C C . LEU A 1 228 ? 7.857 -49.654 -7.764 1.00 89.69 228 LEU A C 1
ATOM 1759 O O . LEU A 1 228 ? 6.691 -49.980 -7.962 1.00 89.69 228 LEU A O 1
ATOM 1763 N N . GLN A 1 229 ? 8.417 -48.583 -8.330 1.00 85.81 229 GLN A N 1
ATOM 1764 C CA . GLN A 1 229 ? 7.747 -47.574 -9.171 1.00 85.81 229 GLN A CA 1
ATOM 1765 C C . GLN A 1 229 ? 6.737 -46.655 -8.458 1.00 85.81 229 GLN A C 1
ATOM 1767 O O . GLN A 1 229 ? 6.177 -45.773 -9.106 1.00 85.81 229 GLN A O 1
ATOM 1772 N N . TYR A 1 230 ? 6.543 -46.789 -7.143 1.00 86.12 230 TYR A N 1
ATOM 1773 C CA . TYR A 1 230 ? 5.734 -45.861 -6.343 1.00 86.12 230 TYR A CA 1
ATOM 1774 C C . TYR A 1 230 ? 6.603 -44.836 -5.599 1.00 86.12 230 TYR A C 1
ATOM 1776 O O . TYR A 1 230 ? 7.808 -45.029 -5.422 1.00 86.12 230 TYR A O 1
ATOM 1784 N N . ASP A 1 231 ? 5.970 -43.756 -5.141 1.00 86.62 231 ASP A N 1
ATOM 1785 C CA . ASP A 1 231 ? 6.582 -42.733 -4.288 1.00 86.62 231 ASP A CA 1
ATOM 1786 C C . ASP A 1 231 ? 6.454 -43.095 -2.798 1.00 86.62 231 ASP A C 1
ATOM 1788 O O . ASP A 1 231 ? 5.507 -43.778 -2.394 1.00 86.62 231 ASP A O 1
ATOM 1792 N N . MET A 1 232 ? 7.349 -42.583 -1.949 1.00 89.31 232 MET A N 1
ATOM 1793 C CA . MET A 1 232 ? 7.196 -42.648 -0.489 1.00 89.31 232 MET A CA 1
ATOM 1794 C C . MET A 1 232 ? 7.744 -41.407 0.220 1.00 89.31 232 MET A C 1
ATOM 1796 O O . MET A 1 232 ? 8.849 -40.963 -0.075 1.00 89.31 232 MET A O 1
ATOM 1800 N N . ASP A 1 233 ? 7.003 -40.913 1.213 1.00 88.94 233 ASP A N 1
ATOM 1801 C CA . ASP A 1 233 ? 7.389 -39.792 2.074 1.00 88.94 233 ASP A CA 1
ATOM 1802 C C . ASP A 1 233 ? 7.952 -40.311 3.417 1.00 88.94 233 ASP A C 1
ATOM 1804 O O . ASP A 1 233 ? 7.217 -40.872 4.243 1.00 88.94 233 ASP A O 1
ATOM 1808 N N . LEU A 1 234 ? 9.258 -40.116 3.632 1.00 92.38 234 LEU A N 1
ATOM 1809 C CA . LEU A 1 234 ? 9.979 -40.377 4.886 1.00 92.38 234 LEU A CA 1
ATOM 1810 C C . LEU A 1 234 ? 10.013 -39.100 5.733 1.00 92.38 234 LEU A C 1
ATOM 1812 O O . LEU A 1 234 ? 10.228 -38.021 5.193 1.00 92.38 234 LEU A O 1
ATOM 1816 N N . GLU A 1 235 ? 9.828 -39.203 7.048 1.00 90.00 235 GLU A N 1
ATOM 1817 C CA . GLU A 1 235 ? 9.496 -38.052 7.898 1.00 90.00 235 GLU A CA 1
ATOM 1818 C C . GLU A 1 235 ? 10.290 -38.055 9.213 1.00 90.00 235 GLU A C 1
ATOM 1820 O O . GLU A 1 235 ? 10.368 -39.082 9.893 1.00 90.00 235 GLU A O 1
ATOM 1825 N N . CYS A 1 236 ? 10.835 -36.895 9.587 1.00 92.25 236 CYS A N 1
ATOM 1826 C CA . CYS A 1 236 ? 11.440 -36.640 10.894 1.00 92.25 236 CYS A CA 1
ATOM 1827 C C . CYS A 1 236 ? 10.891 -35.339 11.493 1.00 92.25 236 CYS A C 1
ATOM 1829 O O . CYS A 1 236 ? 10.731 -34.339 10.796 1.00 92.25 236 CYS A O 1
ATOM 1831 N N . HIS A 1 237 ? 10.644 -35.334 12.798 1.00 94.06 237 HIS A N 1
ATOM 1832 C CA . HIS A 1 237 ? 10.227 -34.168 13.578 1.00 94.06 237 HIS A CA 1
ATOM 1833 C C . HIS A 1 237 ? 11.410 -33.685 14.410 1.00 94.06 237 HIS A C 1
ATOM 1835 O O . HIS A 1 237 ? 12.061 -34.491 15.072 1.00 94.06 237 HIS A O 1
ATOM 1841 N N . ILE A 1 238 ? 11.721 -32.394 14.345 1.00 94.44 238 ILE A N 1
ATOM 1842 C CA . ILE A 1 238 ? 12.937 -31.811 14.913 1.00 94.44 238 ILE A CA 1
ATOM 1843 C C . ILE A 1 238 ? 12.539 -30.679 15.858 1.00 94.44 238 ILE A C 1
ATOM 1845 O O . ILE A 1 238 ? 11.963 -29.689 15.411 1.00 94.44 238 ILE A O 1
ATOM 1849 N N . GLU A 1 239 ? 12.886 -30.814 17.135 1.00 92.69 239 GLU A N 1
ATOM 1850 C CA . GLU A 1 239 ? 12.790 -29.749 18.136 1.00 92.69 239 GLU A CA 1
ATOM 1851 C C . GLU A 1 239 ? 14.178 -29.145 18.382 1.00 92.69 239 GLU A C 1
ATOM 1853 O O . GLU A 1 239 ? 15.084 -29.870 18.790 1.00 92.69 239 GLU A O 1
ATOM 1858 N N . ALA A 1 240 ? 14.385 -27.849 18.140 1.00 91.56 240 ALA A N 1
ATOM 1859 C CA . ALA A 1 240 ? 15.660 -27.173 18.408 1.00 91.56 240 ALA A CA 1
ATOM 1860 C C . ALA A 1 240 ? 15.512 -25.647 18.489 1.00 91.56 240 ALA A C 1
ATOM 1862 O O . ALA A 1 240 ? 14.826 -25.053 17.659 1.00 91.56 240 ALA A O 1
ATOM 1863 N N . TYR A 1 241 ? 16.250 -25.000 19.395 1.00 89.88 241 TYR A N 1
ATOM 1864 C CA . TYR A 1 241 ? 16.389 -23.541 19.409 1.00 89.88 241 TYR A CA 1
ATOM 1865 C C . TYR A 1 241 ? 17.829 -23.127 19.779 1.00 89.88 241 TYR A C 1
ATOM 1867 O O . TYR A 1 241 ? 18.326 -23.575 20.808 1.00 89.88 241 TYR A O 1
ATOM 1875 N N . PRO A 1 242 ? 18.538 -22.287 18.996 1.00 89.56 242 PRO A N 1
ATOM 1876 C CA . PRO A 1 242 ? 18.112 -21.670 17.739 1.00 89.56 242 PRO A CA 1
ATOM 1877 C C . PRO A 1 242 ? 17.851 -22.683 16.605 1.00 89.56 242 PRO A C 1
ATOM 1879 O O . PRO A 1 242 ? 18.300 -23.834 16.712 1.00 89.56 242 PRO A O 1
ATOM 1882 N N . PRO A 1 243 ? 17.164 -22.262 15.521 1.00 86.44 243 PRO A N 1
ATOM 1883 C CA . PRO A 1 243 ? 16.797 -23.128 14.402 1.00 86.44 243 PRO A CA 1
ATOM 1884 C C . PRO A 1 243 ? 17.988 -23.911 13.815 1.00 86.44 243 PRO A C 1
ATOM 1886 O O . PRO A 1 243 ? 19.069 -23.337 13.638 1.00 86.44 243 PRO A O 1
ATOM 1889 N N . PRO A 1 244 ? 17.826 -25.209 13.499 1.00 91.56 244 PRO A N 1
ATOM 1890 C CA . PRO A 1 244 ? 18.933 -26.070 13.107 1.00 91.56 244 PRO A CA 1
ATOM 1891 C C . PRO A 1 244 ? 19.147 -26.100 11.587 1.00 91.56 244 PRO A C 1
ATOM 1893 O O . PRO A 1 244 ? 18.210 -25.992 10.797 1.00 91.56 244 PRO A O 1
ATOM 1896 N N . ALA A 1 245 ? 20.383 -26.358 11.164 1.00 91.44 245 ALA A N 1
ATOM 1897 C CA . ALA A 1 245 ? 20.690 -26.787 9.805 1.00 91.44 245 ALA A CA 1
ATOM 1898 C C . ALA A 1 245 ? 20.276 -28.258 9.627 1.00 91.44 245 ALA A C 1
ATOM 1900 O O . ALA A 1 245 ? 20.735 -29.125 10.373 1.00 91.44 245 ALA A O 1
ATOM 1901 N N . ILE A 1 246 ? 19.411 -28.535 8.646 1.00 94.62 246 ILE A N 1
ATOM 1902 C CA . ILE A 1 246 ? 18.795 -29.853 8.418 1.00 94.62 246 ILE A CA 1
ATOM 1903 C C . ILE A 1 246 ? 19.323 -30.458 7.114 1.00 94.62 246 ILE A C 1
ATOM 1905 O O . ILE A 1 246 ? 19.351 -29.790 6.081 1.00 94.62 246 ILE A O 1
ATOM 1909 N N . SER A 1 247 ? 19.708 -31.734 7.139 1.00 93.75 247 SER A N 1
ATOM 1910 C CA . SER A 1 247 ? 20.145 -32.483 5.955 1.00 93.75 247 SER A CA 1
ATOM 1911 C C . SER A 1 247 ? 19.689 -33.941 6.001 1.00 93.75 247 SER A C 1
ATOM 1913 O O . SER A 1 247 ? 19.666 -34.556 7.064 1.00 93.75 247 SER A O 1
ATOM 1915 N N . TRP A 1 248 ? 19.352 -34.508 4.843 1.00 96.06 248 TRP A N 1
ATOM 1916 C CA . TRP A 1 248 ? 19.114 -35.945 4.692 1.00 96.06 248 TRP A CA 1
ATOM 1917 C C . TRP A 1 248 ? 20.353 -36.627 4.123 1.00 96.06 248 TRP A C 1
ATOM 1919 O O . TRP A 1 248 ? 21.064 -36.042 3.310 1.00 96.06 248 TRP A O 1
ATOM 1929 N N . HIS A 1 249 ? 20.606 -37.859 4.545 1.00 95.00 249 HIS A N 1
ATOM 1930 C CA . HIS A 1 249 ? 21.750 -38.674 4.151 1.00 95.00 249 HIS A CA 1
ATOM 1931 C C . HIS A 1 249 ? 21.283 -40.084 3.788 1.00 95.00 249 HIS A C 1
ATOM 1933 O O . HIS A 1 249 ? 20.328 -40.599 4.373 1.00 95.00 249 HIS A O 1
ATOM 1939 N N . LYS A 1 250 ? 21.980 -40.726 2.851 1.00 93.19 250 LYS A N 1
ATOM 1940 C CA . LYS A 1 250 ? 21.856 -42.158 2.560 1.00 93.19 250 LYS A CA 1
ATOM 1941 C C . LYS A 1 250 ? 23.251 -42.751 2.401 1.00 93.19 250 LYS A C 1
ATOM 1943 O O . LYS A 1 250 ? 24.103 -42.139 1.764 1.00 93.19 250 LYS A O 1
ATOM 1948 N N . ASP A 1 251 ? 23.494 -43.906 3.016 1.00 85.69 251 ASP A N 1
ATOM 1949 C CA . ASP A 1 251 ? 24.776 -44.628 2.943 1.00 85.69 251 ASP A CA 1
ATOM 1950 C C . ASP A 1 251 ? 26.002 -43.760 3.324 1.00 85.69 251 ASP A C 1
ATOM 1952 O O . ASP A 1 251 ? 27.115 -43.966 2.849 1.00 85.69 251 ASP A O 1
ATOM 1956 N N . GLY A 1 252 ? 25.789 -42.763 4.196 1.00 83.00 252 GLY A N 1
ATOM 1957 C CA . GLY A 1 252 ? 26.801 -41.795 4.641 1.00 83.00 252 GLY A CA 1
ATOM 1958 C C . GLY A 1 252 ? 26.951 -40.538 3.772 1.00 83.00 252 GLY A C 1
ATOM 1959 O O . GLY A 1 252 ? 27.644 -39.612 4.189 1.00 83.00 252 GLY A O 1
ATOM 1960 N N . PHE A 1 253 ? 26.290 -40.468 2.613 1.00 88.88 253 PHE A N 1
ATOM 1961 C CA . PHE A 1 253 ? 26.338 -39.327 1.695 1.00 88.88 253 PHE A CA 1
ATOM 1962 C C . PHE A 1 253 ? 25.116 -38.419 1.844 1.00 88.88 253 PHE A C 1
ATOM 1964 O O . PHE A 1 253 ? 23.982 -38.894 1.916 1.00 88.88 253 PHE A O 1
ATOM 1971 N N . GLN A 1 254 ? 25.339 -37.104 1.827 1.00 92.25 254 GLN A N 1
ATOM 1972 C CA . GLN A 1 254 ? 24.265 -36.115 1.884 1.00 92.25 254 GLN A CA 1
ATOM 1973 C C . GLN A 1 254 ? 23.441 -36.110 0.588 1.00 92.25 254 GLN A C 1
ATOM 1975 O O . GLN A 1 254 ? 23.984 -36.036 -0.514 1.00 92.25 254 GLN A O 1
ATOM 1980 N N . LEU A 1 255 ? 22.118 -36.146 0.732 1.00 92.75 255 LEU A N 1
ATOM 1981 C CA . LEU A 1 255 ? 21.152 -36.060 -0.357 1.00 92.75 255 LEU A CA 1
ATOM 1982 C C . LEU A 1 255 ? 20.803 -34.604 -0.688 1.00 92.75 255 LEU A C 1
ATOM 1984 O O . LEU A 1 255 ? 20.801 -33.722 0.172 1.00 92.75 255 LEU A O 1
ATOM 1988 N N . SER A 1 256 ? 20.445 -34.380 -1.949 1.00 89.00 256 SER A N 1
ATOM 1989 C CA . SER A 1 256 ? 19.963 -33.109 -2.491 1.00 89.00 256 SER A CA 1
ATOM 1990 C C . SER A 1 256 ? 18.745 -33.339 -3.391 1.00 89.00 256 SER A C 1
ATOM 1992 O O . SER A 1 256 ? 18.489 -34.463 -3.830 1.00 89.00 256 SER A O 1
ATOM 1994 N N . ASN A 1 257 ? 17.987 -32.273 -3.665 1.00 87.69 257 ASN A N 1
ATOM 1995 C CA . ASN A 1 257 ? 16.794 -32.349 -4.509 1.00 87.69 257 ASN A CA 1
ATOM 1996 C C . ASN A 1 257 ? 17.167 -32.699 -5.956 1.00 87.69 257 ASN A C 1
ATOM 1998 O O . ASN A 1 257 ? 17.974 -32.010 -6.580 1.00 87.69 257 ASN A O 1
ATOM 2002 N N . ASN A 1 258 ? 16.575 -33.768 -6.486 1.00 88.69 258 ASN A N 1
ATOM 2003 C CA . ASN A 1 258 ? 16.803 -34.278 -7.836 1.00 88.69 258 ASN A CA 1
ATOM 2004 C C . ASN A 1 258 ? 15.594 -35.111 -8.323 1.00 88.69 258 ASN A C 1
ATOM 2006 O O . ASN A 1 258 ? 14.528 -35.092 -7.716 1.00 88.69 258 ASN A O 1
ATOM 2010 N N . GLN A 1 259 ? 15.749 -35.848 -9.427 1.00 81.62 259 GLN A N 1
ATOM 2011 C CA . GLN A 1 259 ? 14.673 -36.653 -10.031 1.00 81.62 259 GLN A CA 1
ATOM 2012 C C . GLN A 1 259 ? 14.182 -37.829 -9.161 1.00 81.62 259 GLN A C 1
ATOM 2014 O O . GLN A 1 259 ? 13.083 -38.323 -9.388 1.00 81.62 259 GLN A O 1
ATOM 2019 N N . HIS A 1 260 ? 14.973 -38.283 -8.183 1.00 84.50 260 HIS A N 1
ATOM 2020 C CA . HIS A 1 260 ? 14.647 -39.402 -7.291 1.00 84.50 260 HIS A CA 1
ATOM 2021 C C . HIS A 1 260 ? 14.327 -38.969 -5.853 1.00 84.50 260 HIS A C 1
ATOM 2023 O O . HIS A 1 260 ? 13.733 -39.746 -5.109 1.00 84.50 260 HIS A O 1
ATOM 2029 N N . TYR A 1 261 ? 14.728 -37.763 -5.443 1.00 91.69 261 TYR A N 1
ATOM 2030 C CA . TYR A 1 261 ? 14.606 -37.281 -4.067 1.00 91.69 261 TYR A CA 1
ATOM 2031 C C . TYR A 1 261 ? 14.111 -35.834 -4.035 1.00 91.69 261 TYR A C 1
ATOM 2033 O O . TYR A 1 261 ? 14.687 -34.961 -4.679 1.00 91.69 261 TYR A O 1
ATOM 2041 N N . THR A 1 262 ? 13.076 -35.557 -3.246 1.00 84.44 262 THR A N 1
ATOM 2042 C CA . THR A 1 262 ? 12.594 -34.199 -2.958 1.00 84.44 262 THR A CA 1
ATOM 2043 C C . THR A 1 262 ? 12.515 -33.999 -1.449 1.00 84.44 262 THR A C 1
ATOM 2045 O O . THR A 1 262 ? 11.742 -34.663 -0.766 1.00 84.44 262 THR A O 1
ATOM 2048 N N . ILE A 1 263 ? 13.325 -33.083 -0.925 1.00 89.81 263 ILE A N 1
ATOM 2049 C CA . ILE A 1 263 ? 13.381 -32.704 0.487 1.00 89.81 263 ILE A CA 1
ATOM 2050 C C . ILE A 1 263 ? 12.540 -31.443 0.690 1.00 89.81 263 ILE A C 1
ATOM 2052 O O . ILE A 1 263 ? 12.677 -30.461 -0.046 1.00 89.81 263 ILE A O 1
ATOM 2056 N N . SER A 1 264 ? 11.697 -31.467 1.718 1.00 83.25 264 SER A N 1
ATOM 2057 C CA . SER A 1 264 ? 10.848 -30.355 2.145 1.00 83.25 264 SER A CA 1
ATOM 2058 C C . SER A 1 264 ? 10.922 -30.193 3.664 1.00 83.25 264 SER A C 1
ATOM 2060 O O . SER A 1 264 ? 10.915 -31.179 4.395 1.00 83.25 264 SER A O 1
ATOM 2062 N N . ASN A 1 265 ? 11.023 -28.951 4.138 1.00 87.31 265 ASN A N 1
ATOM 2063 C CA . ASN A 1 265 ? 11.107 -28.614 5.559 1.00 87.31 265 ASN A CA 1
ATOM 2064 C C . ASN A 1 265 ? 9.945 -27.677 5.909 1.00 87.31 265 ASN A C 1
ATOM 2066 O O . ASN A 1 265 ? 9.770 -26.648 5.257 1.00 87.31 265 ASN A O 1
ATOM 2070 N N . PHE A 1 266 ? 9.177 -28.023 6.937 1.00 78.31 266 PHE A N 1
ATOM 2071 C CA . PHE A 1 266 ? 7.985 -27.310 7.385 1.00 78.31 266 PHE A CA 1
ATOM 2072 C C . PHE A 1 266 ? 8.128 -26.953 8.868 1.00 78.31 266 PHE A C 1
ATOM 2074 O O . PHE A 1 266 ? 8.005 -27.817 9.736 1.00 78.31 266 PHE A O 1
ATOM 2081 N N . ALA A 1 267 ? 8.389 -25.681 9.166 1.00 75.94 267 ALA A N 1
ATOM 2082 C CA . ALA A 1 267 ? 8.353 -25.174 10.535 1.00 75.94 267 ALA A CA 1
ATOM 2083 C C . ALA A 1 267 ? 6.898 -24.911 10.958 1.00 75.94 267 ALA A C 1
ATOM 2085 O O . ALA A 1 267 ? 6.172 -24.215 10.246 1.00 75.94 267 ALA A O 1
ATOM 2086 N N . SER A 1 268 ? 6.467 -25.462 12.097 1.00 61.78 268 SER A N 1
ATOM 2087 C CA . SER A 1 268 ? 5.142 -25.177 12.684 1.00 61.78 268 SER A CA 1
ATOM 2088 C C . SER A 1 268 ? 5.208 -24.250 13.900 1.00 61.78 268 SER A C 1
ATOM 2090 O O . SER A 1 268 ? 4.187 -23.695 14.295 1.00 61.78 268 SER A O 1
ATOM 2092 N N . ALA A 1 269 ? 6.396 -24.095 14.483 1.00 70.88 269 ALA A N 1
ATOM 2093 C CA . ALA A 1 269 ? 6.752 -23.144 15.533 1.00 70.88 269 ALA A CA 1
ATOM 2094 C C . ALA A 1 269 ? 8.252 -22.821 15.402 1.00 70.88 269 ALA A C 1
ATOM 2096 O O . ALA A 1 269 ? 8.969 -23.575 14.742 1.00 70.88 269 ALA A O 1
ATOM 2097 N N . ASP A 1 270 ? 8.745 -21.756 16.044 1.00 72.44 270 ASP A N 1
ATOM 2098 C CA . ASP A 1 270 ? 10.175 -21.386 15.995 1.00 72.44 270 ASP A CA 1
ATOM 2099 C C . ASP A 1 270 ? 11.101 -22.535 16.418 1.00 72.44 270 ASP A C 1
ATOM 2101 O O . ASP A 1 270 ? 12.208 -22.661 15.896 1.00 72.44 270 ASP A O 1
ATOM 2105 N N . GLU A 1 271 ? 10.649 -23.358 17.373 1.00 80.94 271 GLU A N 1
ATOM 2106 C CA . GLU A 1 271 ? 11.414 -24.495 17.876 1.00 80.94 271 GLU A CA 1
ATOM 2107 C C . GLU A 1 271 ? 11.104 -25.830 17.186 1.00 80.94 271 GLU A C 1
ATOM 2109 O O . GLU A 1 271 ? 11.840 -26.781 17.420 1.00 80.94 271 GLU A O 1
ATOM 2114 N N . PHE A 1 272 ? 10.064 -25.940 16.345 1.00 85.81 272 PHE A N 1
ATOM 2115 C CA . PHE A 1 272 ? 9.631 -27.218 15.756 1.00 85.81 272 PHE A CA 1
ATOM 2116 C C . PHE A 1 272 ? 9.621 -27.194 14.226 1.00 85.81 272 PHE A C 1
ATOM 2118 O O . PHE A 1 272 ? 8.866 -26.446 13.598 1.00 85.81 272 PHE A O 1
ATOM 2125 N N . THR A 1 273 ? 10.391 -28.100 13.618 1.00 86.25 273 THR A N 1
ATOM 2126 C CA . THR A 1 273 ? 10.426 -28.333 12.169 1.00 86.25 273 THR A CA 1
ATOM 2127 C C . THR A 1 273 ? 10.184 -29.802 11.829 1.00 86.25 273 THR A C 1
ATOM 2129 O O . THR A 1 273 ? 10.954 -30.676 12.223 1.00 86.25 273 THR A O 1
ATOM 2132 N N . ALA A 1 274 ? 9.159 -30.084 11.026 1.00 89.06 274 ALA A N 1
ATOM 2133 C CA . ALA A 1 274 ? 9.008 -31.369 10.352 1.00 89.06 274 ALA A CA 1
ATOM 2134 C C . ALA A 1 274 ? 9.795 -31.351 9.032 1.00 89.06 274 ALA A C 1
ATOM 2136 O O . ALA A 1 274 ? 9.608 -30.460 8.205 1.00 89.06 274 ALA A O 1
ATOM 2137 N N . THR A 1 275 ? 10.677 -32.324 8.817 1.00 88.56 275 THR A N 1
ATOM 2138 C CA . THR A 1 275 ? 11.369 -32.531 7.539 1.00 88.56 275 THR A CA 1
ATOM 2139 C C . THR A 1 275 ? 10.876 -33.810 6.877 1.00 88.56 275 THR A C 1
ATOM 2141 O O . THR A 1 275 ? 10.762 -34.854 7.523 1.00 88.56 275 THR A O 1
ATOM 2144 N N . THR A 1 276 ? 10.606 -33.723 5.578 1.00 91.56 276 THR A N 1
ATOM 2145 C CA . THR A 1 276 ? 10.083 -34.818 4.766 1.00 91.56 276 THR A CA 1
ATOM 2146 C C . THR A 1 276 ? 10.966 -35.020 3.541 1.00 91.56 276 THR A C 1
ATOM 2148 O O . THR A 1 276 ? 11.152 -34.097 2.742 1.00 91.56 276 THR A O 1
ATOM 2151 N N . LEU A 1 277 ? 11.481 -36.238 3.378 1.00 92.44 277 LEU A N 1
ATOM 2152 C CA . LEU A 1 277 ? 12.163 -36.717 2.181 1.00 92.44 277 LEU A CA 1
ATOM 2153 C C . LEU A 1 277 ? 11.200 -37.597 1.382 1.00 92.44 277 LEU A C 1
ATOM 2155 O O . LEU A 1 277 ? 10.922 -38.736 1.757 1.00 92.44 277 LEU A O 1
ATOM 2159 N N . ARG A 1 278 ? 10.725 -37.074 0.254 1.00 92.31 278 ARG A N 1
ATOM 2160 C CA . ARG A 1 278 ? 9.976 -37.831 -0.743 1.00 92.31 278 ARG A CA 1
ATOM 2161 C C . ARG A 1 278 ? 10.939 -38.549 -1.677 1.00 92.31 278 ARG A C 1
ATOM 2163 O O . ARG A 1 278 ? 11.704 -37.906 -2.397 1.00 92.31 278 ARG A O 1
ATOM 2170 N N . VAL A 1 279 ? 10.884 -39.873 -1.680 1.00 91.06 279 VAL A N 1
ATOM 2171 C CA . VAL A 1 279 ? 11.558 -40.726 -2.658 1.00 91.06 279 VAL A CA 1
ATOM 2172 C C . VAL A 1 279 ? 10.596 -40.945 -3.824 1.00 91.06 279 VAL A C 1
ATOM 2174 O O . VAL A 1 279 ? 9.495 -41.450 -3.618 1.00 91.06 279 VAL A O 1
ATOM 2177 N N . LEU A 1 280 ? 10.996 -40.525 -5.023 1.00 86.62 280 LEU A N 1
ATOM 2178 C CA . LEU A 1 280 ? 10.189 -40.566 -6.244 1.00 86.62 280 LEU A CA 1
ATOM 2179 C C . LEU A 1 280 ? 10.511 -41.813 -7.071 1.00 86.62 280 LEU A C 1
ATOM 2181 O O . LEU A 1 280 ? 11.690 -42.105 -7.292 1.00 86.62 280 LEU A O 1
ATOM 2185 N N . THR A 1 281 ? 9.473 -42.502 -7.556 1.00 86.69 281 THR A N 1
ATOM 2186 C CA . THR A 1 281 ? 9.569 -43.666 -8.462 1.00 86.69 281 THR A CA 1
ATOM 2187 C C . THR A 1 281 ? 10.631 -44.679 -8.005 1.00 86.69 281 THR A C 1
ATOM 2189 O O . THR A 1 281 ? 11.677 -44.842 -8.635 1.00 86.69 281 THR A O 1
ATOM 2192 N N . ILE A 1 282 ? 10.392 -45.341 -6.870 1.00 91.06 282 ILE A N 1
ATOM 2193 C CA . ILE A 1 282 ? 11.387 -46.194 -6.198 1.00 91.06 282 ILE A CA 1
ATOM 2194 C C . ILE A 1 282 ? 11.895 -47.324 -7.110 1.00 91.06 282 ILE A C 1
ATOM 2196 O O . ILE A 1 282 ? 11.119 -48.137 -7.614 1.00 91.06 282 ILE A O 1
ATOM 2200 N N . GLU A 1 283 ? 13.217 -47.423 -7.263 1.00 91.06 283 GLU A N 1
ATOM 2201 C CA . GLU A 1 283 ? 13.903 -48.577 -7.850 1.00 91.06 283 GLU A CA 1
ATOM 2202 C C . GLU A 1 283 ? 14.641 -49.362 -6.751 1.00 91.06 283 GLU A C 1
ATOM 2204 O O . GLU A 1 283 ? 14.800 -48.900 -5.617 1.00 91.06 283 GLU A O 1
ATOM 2209 N N . LYS A 1 284 ? 15.188 -50.536 -7.094 1.00 90.25 284 LYS A N 1
ATOM 2210 C CA . LYS A 1 284 ? 15.912 -51.391 -6.134 1.00 90.25 284 LYS A CA 1
ATOM 2211 C C . LYS A 1 284 ? 17.093 -50.702 -5.435 1.00 90.25 284 LYS A C 1
ATOM 2213 O O . LYS A 1 284 ? 17.422 -51.067 -4.312 1.00 90.25 284 LYS A O 1
ATOM 2218 N N . LYS A 1 285 ? 17.710 -49.696 -6.070 1.00 88.69 285 LYS A N 1
ATOM 2219 C CA . LYS A 1 285 ? 18.824 -48.907 -5.510 1.00 88.69 285 LYS A CA 1
ATOM 2220 C C . LYS A 1 285 ? 18.380 -47.888 -4.442 1.00 88.69 285 LYS A C 1
ATOM 2222 O O . LYS A 1 285 ? 19.224 -47.402 -3.690 1.00 88.69 285 LYS A O 1
ATOM 2227 N N . GLN A 1 286 ? 17.091 -47.536 -4.358 1.00 91.31 286 GLN A N 1
ATOM 2228 C CA . GLN A 1 286 ? 16.582 -46.560 -3.385 1.00 91.31 286 GLN A CA 1
ATOM 2229 C C . GLN A 1 286 ? 16.273 -47.180 -2.012 1.00 91.31 286 GLN A C 1
ATOM 2231 O O . GLN A 1 286 ? 16.367 -46.451 -1.027 1.00 91.31 286 GLN A O 1
ATOM 2236 N N . TYR A 1 287 ? 16.026 -48.489 -1.900 1.00 93.69 287 TYR A N 1
ATOM 2237 C CA . TYR A 1 287 ? 15.871 -49.171 -0.602 1.00 93.69 287 TYR A CA 1
ATOM 2238 C C . TYR A 1 287 ? 17.126 -49.070 0.283 1.00 93.69 287 TYR A C 1
ATOM 2240 O O . TYR A 1 287 ? 18.238 -48.899 -0.222 1.00 93.69 287 TYR A O 1
ATOM 2248 N N . GLY A 1 288 ? 16.950 -49.161 1.603 1.00 91.50 288 GLY A N 1
ATOM 2249 C CA . GLY A 1 288 ? 18.024 -49.062 2.597 1.00 91.50 288 GLY A CA 1
ATOM 2250 C C . GLY A 1 288 ? 17.745 -48.039 3.702 1.00 91.50 288 GLY A C 1
ATOM 2251 O O . GLY A 1 288 ? 16.616 -47.582 3.882 1.00 91.50 288 GLY A O 1
ATOM 2252 N N . ASN A 1 289 ? 18.792 -47.688 4.452 1.00 94.25 289 ASN A N 1
ATOM 2253 C CA . ASN A 1 289 ? 18.704 -46.763 5.582 1.00 94.25 289 ASN A CA 1
ATOM 2254 C C . ASN A 1 289 ? 18.992 -45.319 5.157 1.00 94.25 289 ASN A C 1
ATOM 2256 O O . ASN A 1 289 ? 20.063 -45.006 4.637 1.00 94.25 289 ASN A O 1
ATOM 2260 N N . PHE A 1 290 ? 18.052 -44.436 5.468 1.00 95.62 290 PHE A N 1
ATOM 2261 C CA . PHE A 1 290 ? 18.187 -42.989 5.382 1.00 95.62 290 PHE A CA 1
ATOM 2262 C C . PHE A 1 290 ? 18.418 -42.419 6.784 1.00 95.62 290 PHE A C 1
ATOM 2264 O O . PHE A 1 290 ? 17.905 -42.958 7.770 1.00 95.62 290 PHE A O 1
ATOM 2271 N N . SER A 1 291 ? 19.157 -41.316 6.893 1.00 95.38 291 SER A N 1
ATOM 2272 C CA . SER A 1 291 ? 19.231 -40.551 8.138 1.00 95.38 291 SER A CA 1
ATOM 2273 C C . SER A 1 291 ? 18.969 -39.064 7.936 1.00 95.38 291 SER A C 1
ATOM 2275 O O . SER A 1 291 ? 19.414 -38.452 6.969 1.00 95.38 291 SER A O 1
ATOM 2277 N N . CYS A 1 292 ? 18.212 -38.483 8.859 1.00 95.56 292 CYS A N 1
ATOM 2278 C CA . CYS A 1 292 ? 17.937 -37.056 8.936 1.00 95.56 292 CYS A CA 1
ATOM 2279 C C . CYS A 1 292 ? 18.825 -36.472 10.040 1.00 95.56 292 CYS A C 1
ATOM 2281 O O . CYS A 1 292 ? 18.817 -36.955 11.172 1.00 95.56 292 CYS A O 1
ATOM 2283 N N . ARG A 1 293 ? 19.632 -35.463 9.710 1.00 95.19 293 ARG A N 1
ATOM 2284 C CA . ARG A 1 293 ? 20.588 -34.818 10.617 1.00 95.19 293 ARG A CA 1
ATOM 2285 C C . ARG A 1 293 ? 20.207 -33.364 10.827 1.00 95.19 293 ARG A C 1
ATOM 2287 O O . ARG A 1 293 ? 20.004 -32.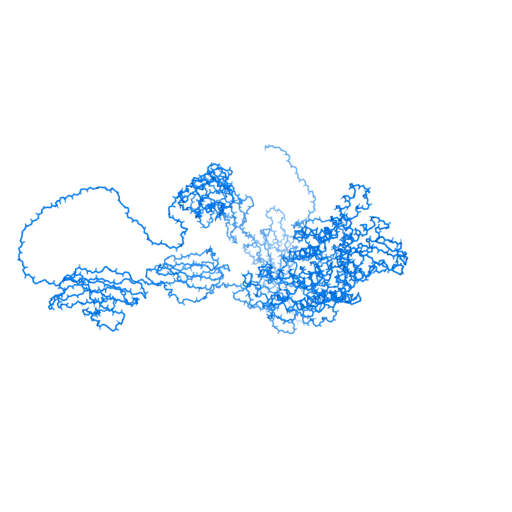648 9.848 1.00 95.19 293 ARG A O 1
ATOM 2294 N N . ALA A 1 294 ? 20.153 -32.939 12.084 1.00 96.06 294 ALA A N 1
ATOM 2295 C CA . ALA A 1 294 ? 19.844 -31.570 12.483 1.00 96.06 294 ALA A CA 1
ATOM 2296 C C . ALA A 1 294 ? 20.930 -31.053 13.430 1.00 96.06 294 ALA A C 1
ATOM 2298 O O . ALA A 1 294 ? 21.213 -31.697 14.440 1.00 96.06 294 ALA A O 1
ATOM 2299 N N . GLY A 1 295 ? 21.544 -29.913 13.108 1.00 92.81 295 GLY A N 1
ATOM 2300 C CA . GLY A 1 295 ? 22.616 -29.313 13.908 1.00 92.81 295 GLY A CA 1
ATOM 2301 C C . GLY A 1 295 ? 22.389 -27.830 14.174 1.00 92.81 295 GLY A C 1
ATOM 2302 O O . GLY A 1 295 ? 22.094 -27.081 13.247 1.00 92.81 295 GLY A O 1
ATOM 2303 N N . ASN A 1 296 ? 22.554 -27.396 15.420 1.00 92.88 296 ASN A N 1
ATOM 2304 C CA . ASN A 1 296 ? 22.634 -25.980 15.786 1.00 92.88 296 ASN A CA 1
ATOM 2305 C C . ASN A 1 296 ? 23.936 -25.716 16.570 1.00 92.88 296 ASN A C 1
ATOM 2307 O O . ASN A 1 296 ? 24.777 -26.603 16.714 1.00 92.88 296 ASN A O 1
ATOM 2311 N N . LYS A 1 297 ? 24.124 -24.492 17.074 1.00 90.00 297 LYS A N 1
ATOM 2312 C CA . LYS A 1 297 ? 25.353 -24.092 17.787 1.00 90.00 297 LYS A CA 1
ATOM 2313 C C . LYS A 1 297 ? 25.619 -24.842 19.107 1.00 90.00 297 LYS A C 1
ATOM 2315 O O . LYS A 1 297 ? 26.700 -24.681 19.664 1.00 90.00 297 LYS A O 1
ATOM 2320 N N . LEU A 1 298 ? 24.651 -25.609 19.617 1.00 90.75 298 LEU A N 1
ATOM 2321 C CA . LEU A 1 298 ? 24.747 -26.360 20.874 1.00 90.75 298 LEU A CA 1
ATOM 2322 C C . LEU A 1 298 ? 24.960 -27.867 20.660 1.00 90.75 298 LEU A C 1
ATOM 2324 O O . LEU A 1 298 ? 25.494 -28.540 21.541 1.00 90.75 298 LEU A O 1
ATOM 2328 N N . GLY A 1 299 ? 24.582 -28.415 19.500 1.00 91.31 299 GLY A N 1
ATOM 2329 C CA . GLY A 1 299 ? 24.760 -29.838 19.225 1.00 91.31 299 GLY A CA 1
ATOM 2330 C C . GLY A 1 299 ? 24.215 -30.316 17.882 1.00 91.31 299 GLY A C 1
ATOM 2331 O O . GLY A 1 299 ? 23.639 -29.558 17.101 1.00 91.31 299 GLY A O 1
ATOM 2332 N N . LEU A 1 300 ? 24.396 -31.615 17.639 1.00 93.31 300 LEU A N 1
ATOM 2333 C CA . LEU A 1 300 ? 23.964 -32.343 16.447 1.00 93.31 300 LEU A CA 1
ATOM 2334 C C . LEU A 1 300 ? 23.153 -33.575 16.871 1.00 93.31 300 LEU A C 1
ATOM 2336 O O . LEU A 1 300 ? 23.578 -34.310 17.761 1.00 93.31 300 LEU A O 1
ATOM 2340 N N . ALA A 1 301 ? 22.043 -33.837 16.186 1.00 94.31 301 ALA A N 1
ATOM 2341 C CA . ALA A 1 301 ? 21.258 -35.059 16.333 1.00 94.31 301 ALA A CA 1
ATOM 2342 C C . ALA A 1 301 ? 21.018 -35.752 14.983 1.00 94.31 301 ALA A C 1
ATOM 2344 O O . ALA A 1 301 ? 21.042 -35.120 13.924 1.00 94.31 301 ALA A O 1
ATOM 2345 N N . GLU A 1 302 ? 20.784 -37.066 15.032 1.00 94.62 302 GLU A N 1
ATOM 2346 C CA . GLU A 1 302 ? 20.528 -37.922 13.871 1.00 94.62 302 GLU A CA 1
ATOM 2347 C C . GLU A 1 302 ? 19.349 -38.873 14.145 1.00 94.62 302 GLU A C 1
ATOM 2349 O O . GLU A 1 302 ? 19.394 -39.670 15.082 1.00 94.62 302 GLU A O 1
ATOM 2354 N N . GLY A 1 303 ? 18.316 -38.822 13.302 1.00 93.88 303 GLY A N 1
ATOM 2355 C CA . GLY A 1 303 ? 17.250 -39.826 13.227 1.00 93.88 303 GLY A CA 1
ATOM 2356 C C . GLY A 1 303 ? 17.489 -40.788 12.060 1.00 93.88 303 GLY A C 1
ATOM 2357 O O . GLY A 1 303 ? 18.086 -40.403 11.057 1.00 93.88 303 GLY A O 1
ATOM 2358 N N . ARG A 1 304 ? 17.036 -42.044 12.171 1.00 94.38 304 ARG A N 1
ATOM 2359 C CA . ARG A 1 304 ? 17.185 -43.081 11.128 1.00 94.38 304 ARG A CA 1
ATOM 2360 C C . ARG A 1 304 ? 15.830 -43.630 10.676 1.00 94.38 304 ARG A C 1
ATOM 2362 O O . ARG A 1 304 ? 14.966 -43.884 11.512 1.00 94.38 304 ARG A O 1
ATOM 2369 N N . VAL A 1 305 ? 15.686 -43.841 9.366 1.00 94.38 305 VAL A N 1
ATOM 2370 C CA . VAL A 1 305 ? 14.488 -44.380 8.704 1.00 94.38 305 VAL A CA 1
ATOM 2371 C C . VAL A 1 305 ? 14.896 -45.474 7.715 1.00 94.38 305 VAL A C 1
ATOM 2373 O O . VAL A 1 305 ? 15.692 -45.223 6.813 1.00 94.38 305 VAL A O 1
ATOM 2376 N N . GLU A 1 306 ? 14.343 -46.677 7.849 1.00 94.50 306 GLU A N 1
ATOM 2377 C CA . GLU A 1 306 ? 14.556 -47.780 6.901 1.00 94.50 306 GLU A CA 1
ATOM 2378 C C . GLU A 1 306 ? 13.439 -47.816 5.848 1.00 94.50 306 GLU A C 1
ATOM 2380 O O . GLU A 1 306 ? 12.263 -47.932 6.200 1.00 94.50 306 GLU A O 1
ATOM 2385 N N . LEU A 1 307 ? 13.799 -47.767 4.562 1.00 94.12 307 LEU A N 1
ATOM 2386 C CA . LEU A 1 307 ? 12.889 -47.978 3.432 1.00 94.12 307 LEU A CA 1
ATOM 2387 C C . LEU A 1 307 ? 13.101 -49.386 2.855 1.00 94.12 307 LEU A C 1
ATOM 2389 O O . LEU A 1 307 ? 14.193 -49.686 2.368 1.00 94.12 307 LEU A O 1
ATOM 2393 N N . PHE A 1 308 ? 12.067 -50.233 2.870 1.00 93.56 308 PHE A N 1
ATOM 2394 C CA . PHE A 1 308 ? 12.142 -51.634 2.420 1.00 93.56 308 PHE A CA 1
ATOM 2395 C C . PHE A 1 308 ? 11.102 -51.997 1.342 1.00 93.56 308 PHE A C 1
ATOM 2397 O O . PHE A 1 308 ? 10.063 -51.348 1.208 1.00 93.56 308 PHE A O 1
ATOM 2404 N N . GLU A 1 309 ? 11.397 -53.039 0.557 1.00 92.50 309 GLU A N 1
ATOM 2405 C CA . GLU A 1 309 ? 10.569 -53.492 -0.572 1.00 92.50 309 GLU A CA 1
ATOM 2406 C C . GLU A 1 309 ? 9.300 -54.218 -0.095 1.00 92.50 309 GLU A C 1
ATOM 2408 O O . GLU A 1 309 ? 9.357 -55.099 0.767 1.00 92.50 309 GLU A O 1
ATOM 2413 N N . THR A 1 310 ? 8.146 -53.869 -0.672 1.00 86.81 310 THR A N 1
ATOM 2414 C CA . THR A 1 310 ? 6.866 -54.559 -0.440 1.00 86.81 310 THR A CA 1
ATOM 2415 C C . THR A 1 310 ? 6.206 -54.978 -1.751 1.00 86.81 310 THR A C 1
ATOM 2417 O O . THR A 1 310 ? 6.307 -54.299 -2.766 1.00 86.81 310 THR A O 1
ATOM 2420 N N . VAL A 1 311 ? 5.481 -56.101 -1.726 1.00 79.25 311 VAL A N 1
ATOM 2421 C CA . VAL A 1 311 ? 4.761 -56.636 -2.904 1.00 79.25 311 VAL A CA 1
ATOM 2422 C C . VAL A 1 311 ? 3.466 -55.860 -3.193 1.00 79.25 311 VAL A C 1
ATOM 2424 O O . VAL A 1 311 ? 2.976 -55.854 -4.317 1.00 79.25 311 VAL A O 1
ATOM 2427 N N . ILE A 1 312 ? 2.905 -55.201 -2.176 1.00 74.56 312 ILE A N 1
ATOM 2428 C CA . ILE A 1 312 ? 1.668 -54.415 -2.261 1.00 74.56 312 ILE A CA 1
ATOM 2429 C C . ILE A 1 312 ? 2.042 -52.933 -2.095 1.00 74.56 312 ILE A C 1
ATOM 2431 O O . ILE A 1 312 ? 2.769 -52.618 -1.144 1.00 74.56 312 ILE A O 1
ATOM 2435 N N . PRO A 1 313 ? 1.580 -52.027 -2.980 1.00 77.81 313 PRO A N 1
ATOM 2436 C CA . PRO A 1 313 ? 1.860 -50.602 -2.860 1.00 77.81 313 PRO A CA 1
ATOM 2437 C C . PRO A 1 313 ? 1.156 -49.997 -1.645 1.00 77.81 313 PRO A C 1
ATOM 2439 O O . PRO A 1 313 ? -0.043 -50.185 -1.430 1.00 77.81 313 PRO A O 1
ATOM 2442 N N . VAL A 1 314 ? 1.910 -49.237 -0.858 1.00 74.38 314 VAL A N 1
ATOM 2443 C CA . VAL A 1 314 ? 1.429 -48.530 0.329 1.00 74.38 314 VAL A CA 1
ATOM 2444 C C . VAL A 1 314 ? 1.067 -47.108 -0.086 1.00 74.38 314 VAL A C 1
ATOM 2446 O O . VAL A 1 314 ? 1.917 -46.220 -0.146 1.00 74.38 314 VAL A O 1
ATOM 2449 N N . CYS A 1 315 ? -0.200 -46.885 -0.428 1.00 54.19 315 CYS A N 1
ATOM 2450 C CA . CYS A 1 315 ? -0.702 -45.545 -0.732 1.00 54.19 315 CYS A CA 1
ATOM 2451 C C . CYS A 1 315 ? -0.784 -44.680 0.544 1.00 54.19 315 CYS A C 1
ATOM 2453 O O . CYS A 1 315 ? -1.103 -45.211 1.613 1.00 54.19 315 CYS A O 1
ATOM 2455 N N . PRO A 1 316 ? -0.583 -43.349 0.458 1.00 46.09 316 PRO A N 1
ATOM 2456 C CA . PRO A 1 316 ? -0.905 -42.444 1.558 1.00 46.09 316 PRO A CA 1
ATOM 2457 C C . PRO A 1 316 ? -2.389 -42.578 1.945 1.00 46.09 316 PRO A C 1
ATOM 2459 O O . PRO A 1 316 ? -3.243 -42.613 1.052 1.00 46.09 316 PRO A O 1
ATOM 2462 N N . PRO A 1 317 ? -2.735 -42.654 3.242 1.00 38.12 317 PRO A N 1
ATOM 2463 C CA . PRO A 1 317 ? -4.118 -42.833 3.660 1.00 38.12 317 PRO A CA 1
ATOM 2464 C C . PRO A 1 317 ? -4.943 -41.570 3.387 1.00 38.12 317 PRO A C 1
ATOM 2466 O O . PRO A 1 317 ? -4.841 -40.572 4.100 1.00 38.12 317 PRO A O 1
ATOM 2469 N N . ALA A 1 318 ? -5.828 -41.638 2.392 1.00 31.53 318 ALA A N 1
ATOM 2470 C CA . ALA A 1 318 ? -6.972 -40.737 2.325 1.00 31.53 318 ALA A CA 1
ATOM 2471 C C . ALA A 1 318 ? -7.841 -40.943 3.581 1.00 31.53 318 ALA A C 1
ATOM 2473 O O . ALA A 1 318 ? -8.089 -42.080 3.987 1.00 31.53 318 ALA A O 1
ATOM 2474 N N . CYS A 1 319 ? -8.283 -39.852 4.212 1.00 35.03 319 CYS A N 1
ATOM 2475 C CA . CYS A 1 319 ? -8.968 -39.880 5.505 1.00 35.03 319 CYS A CA 1
ATOM 2476 C C . CYS A 1 319 ? -10.173 -40.834 5.534 1.00 35.03 319 CYS A C 1
ATOM 2478 O O . CYS A 1 319 ? -11.234 -40.519 4.995 1.00 35.03 319 CYS A O 1
ATOM 2480 N N . GLY A 1 320 ? -10.042 -41.956 6.248 1.00 28.27 320 GLY A N 1
ATOM 2481 C CA . GLY A 1 320 ? -11.170 -42.844 6.503 1.00 28.27 320 GLY A CA 1
ATOM 2482 C C . GLY A 1 320 ? -10.800 -44.250 6.958 1.00 28.27 320 GLY A C 1
ATOM 2483 O O . GLY A 1 320 ? -10.847 -45.174 6.153 1.00 28.27 320 GLY A O 1
ATOM 2484 N N . GLN A 1 321 ? -10.563 -44.437 8.261 1.00 29.25 321 GLN A N 1
ATOM 2485 C CA . GLN A 1 321 ? -10.989 -45.661 8.953 1.00 29.25 321 GLN A CA 1
ATOM 2486 C C . GLN A 1 321 ? -11.007 -45.496 10.479 1.00 29.25 321 GLN A C 1
ATOM 2488 O O . GLN A 1 321 ? -9.997 -45.193 11.106 1.00 29.25 321 GLN A O 1
ATOM 2493 N N . ASN A 1 322 ? -12.177 -45.748 11.068 1.00 27.58 322 ASN A N 1
ATOM 2494 C CA . ASN A 1 322 ? -12.302 -46.233 12.441 1.00 27.58 322 ASN A CA 1
ATOM 2495 C C . ASN A 1 322 ? -12.534 -47.752 12.371 1.00 27.58 322 ASN A C 1
ATOM 2497 O O . ASN A 1 322 ? -13.218 -48.204 11.454 1.00 27.58 322 ASN A O 1
ATOM 2501 N N . LEU A 1 323 ? -12.056 -48.478 13.393 1.00 27.81 323 LEU A N 1
ATOM 2502 C CA . LEU A 1 323 ? -12.028 -49.949 13.543 1.00 27.81 323 LEU A CA 1
ATOM 2503 C C . LEU A 1 323 ? -11.015 -50.652 12.606 1.00 27.81 323 LEU A C 1
ATOM 2505 O O . LEU A 1 323 ? -11.168 -50.624 11.397 1.00 27.81 323 LEU A O 1
ATOM 2509 N N . PHE A 1 324 ? -9.967 -51.331 13.089 1.00 27.02 324 PHE A N 1
ATOM 2510 C CA . PHE A 1 324 ? -9.972 -52.300 14.194 1.00 27.02 324 PHE A CA 1
ATOM 2511 C C . PHE A 1 324 ? -8.617 -52.437 14.916 1.00 27.02 324 PHE A C 1
ATOM 2513 O O . PHE A 1 324 ? -7.603 -52.741 14.297 1.00 27.02 324 PHE A O 1
ATOM 2520 N N . THR A 1 325 ? -8.638 -52.327 16.246 1.00 27.64 325 THR A N 1
ATOM 2521 C CA . THR A 1 325 ? -7.950 -53.142 17.285 1.00 27.64 325 THR A CA 1
ATOM 2522 C C . THR A 1 325 ? -8.277 -52.468 18.635 1.00 27.64 325 THR A C 1
ATOM 2524 O O . THR A 1 325 ? -8.656 -51.304 18.659 1.00 27.64 325 THR A O 1
ATOM 2527 N N . ILE A 1 326 ? -8.315 -53.125 19.796 1.00 29.91 326 ILE A N 1
ATOM 2528 C CA . ILE A 1 326 ? -7.302 -53.977 20.433 1.00 29.91 326 ILE A CA 1
ATOM 2529 C C . ILE A 1 326 ? -7.995 -55.047 21.295 1.00 29.91 326 ILE A C 1
ATOM 2531 O O . ILE A 1 326 ? -9.031 -54.789 21.900 1.00 29.91 326 ILE A O 1
ATOM 2535 N N . GLY A 1 327 ? -7.363 -56.217 21.417 1.00 26.47 327 GLY A N 1
ATOM 2536 C CA . GLY A 1 327 ? -7.730 -57.270 22.370 1.00 26.47 327 GLY A CA 1
ATOM 2537 C C . GLY A 1 327 ? -6.510 -58.089 22.797 1.00 26.47 327 GLY A C 1
ATOM 2538 O O . GLY A 1 327 ? -6.436 -59.280 22.523 1.00 26.47 327 GLY A O 1
ATOM 2539 N N . ARG A 1 328 ? -5.509 -57.434 23.400 1.00 31.02 328 ARG A N 1
ATOM 2540 C CA . ARG A 1 328 ? -4.317 -58.086 23.974 1.00 31.02 328 ARG A CA 1
ATOM 2541 C C . ARG A 1 328 ? -4.674 -58.729 25.321 1.00 31.02 328 ARG A C 1
ATOM 2543 O O . ARG A 1 328 ? -5.217 -58.032 26.172 1.00 31.02 328 ARG A O 1
ATOM 2550 N N . SER A 1 329 ? -4.228 -59.957 25.575 1.00 25.00 329 SER A N 1
ATOM 2551 C CA . SER A 1 329 ? -3.935 -60.436 26.937 1.00 25.00 329 SER A CA 1
ATOM 2552 C C . SER A 1 329 ? -3.011 -61.661 26.918 1.00 25.00 329 SER A C 1
ATOM 2554 O O . SER A 1 329 ? -3.186 -62.579 26.124 1.00 25.00 329 SER A O 1
ATOM 2556 N N . VAL A 1 330 ? -1.993 -61.644 27.784 1.00 25.92 330 VAL A N 1
ATOM 2557 C CA . VAL A 1 330 ? -1.003 -62.711 28.026 1.00 25.92 330 VAL A CA 1
ATOM 2558 C C . VAL A 1 330 ? -0.656 -62.674 29.526 1.00 25.92 330 VAL A C 1
ATOM 2560 O O . VAL A 1 330 ? -0.592 -61.577 30.074 1.00 25.92 330 VAL A O 1
ATOM 2563 N N . MET A 1 331 ? -0.394 -63.849 30.133 1.00 26.62 331 MET A N 1
ATOM 2564 C CA . MET A 1 331 ? -0.100 -64.131 31.570 1.00 26.62 331 MET A CA 1
ATOM 2565 C C . MET A 1 331 ? -1.358 -64.146 32.478 1.00 26.62 331 MET A C 1
ATOM 2567 O O . MET A 1 331 ? -2.116 -63.185 32.494 1.00 26.62 331 MET A O 1
ATOM 2571 N N . GLN A 1 332 ? -1.776 -65.305 33.029 1.00 25.17 332 GLN A N 1
ATOM 2572 C CA . GLN A 1 332 ? -1.269 -66.037 34.230 1.00 25.17 332 GLN A CA 1
ATOM 2573 C C . GLN A 1 332 ? -1.587 -65.313 35.557 1.00 25.17 332 GLN A C 1
ATOM 2575 O O . GLN A 1 332 ? -1.387 -64.110 35.628 1.00 25.17 332 GLN A O 1
ATOM 2580 N N . ALA A 1 333 ? -2.008 -65.939 36.669 1.00 25.77 333 ALA A N 1
ATOM 2581 C CA . ALA A 1 333 ? -2.537 -67.278 37.036 1.00 25.77 333 ALA A CA 1
ATOM 2582 C C . ALA A 1 333 ? -3.356 -67.074 38.364 1.00 25.77 333 ALA A C 1
ATOM 2584 O O . ALA A 1 333 ? -3.279 -65.984 38.918 1.00 25.77 333 ALA A O 1
ATOM 2585 N N . GLN A 1 334 ? -4.206 -67.942 38.941 1.00 26.47 334 GLN A N 1
ATOM 2586 C CA . GLN A 1 334 ? -4.069 -69.344 39.390 1.00 26.47 334 GLN A CA 1
ATOM 2587 C C . GLN A 1 334 ? -5.452 -69.927 39.815 1.00 26.47 334 GLN A C 1
ATOM 2589 O O . GLN A 1 334 ? -6.350 -69.159 40.135 1.00 26.47 334 GLN A O 1
ATOM 2594 N N . SER A 1 335 ? -5.560 -71.270 39.887 1.00 27.05 335 SER A N 1
ATOM 2595 C CA . SER A 1 335 ? -6.453 -72.118 40.739 1.00 27.05 335 SER A CA 1
ATOM 2596 C C . SER A 1 335 ? -7.917 -71.683 40.999 1.00 27.05 335 SER A C 1
ATOM 2598 O O . SER A 1 335 ? -8.164 -70.662 41.627 1.00 27.05 335 SER A O 1
ATOM 2600 N N . PHE A 1 336 ? -8.940 -72.490 40.691 1.00 27.02 336 PHE A N 1
ATOM 2601 C CA . PHE A 1 336 ? -9.258 -73.755 41.387 1.00 27.02 336 PHE A CA 1
ATOM 2602 C C . PHE A 1 336 ? -10.308 -74.596 40.617 1.00 27.02 336 PHE A C 1
ATOM 2604 O O . PHE A 1 336 ? -11.130 -74.039 39.899 1.00 27.02 336 PHE A O 1
ATOM 2611 N N . GLY A 1 337 ? -10.365 -75.911 40.883 1.00 27.75 337 GLY A N 1
ATOM 2612 C CA . GLY A 1 337 ? -11.650 -76.638 40.927 1.00 27.75 337 GLY A CA 1
ATOM 2613 C C . GLY A 1 337 ? -12.179 -77.357 39.672 1.00 27.75 337 GLY A C 1
ATOM 2614 O O . GLY A 1 337 ? -13.207 -76.963 39.148 1.00 27.75 337 GLY A O 1
ATOM 2615 N N . THR A 1 338 ? -11.554 -78.491 39.321 1.00 32.41 338 THR A N 1
ATOM 2616 C CA . THR A 1 338 ? -12.192 -79.810 39.027 1.00 32.41 338 THR A CA 1
ATOM 2617 C C . THR A 1 338 ? -13.356 -80.002 38.024 1.00 32.41 338 THR A C 1
ATOM 2619 O O . THR A 1 338 ? -14.303 -79.235 37.952 1.00 32.41 338 THR A O 1
ATOM 2622 N N . LEU A 1 339 ? -13.359 -81.221 37.455 1.00 27.91 339 LEU A N 1
ATOM 2623 C CA . LEU A 1 339 ? -14.483 -81.983 36.870 1.00 27.91 339 LEU A CA 1
ATOM 2624 C C . LEU A 1 339 ? -14.897 -81.680 35.419 1.00 27.91 339 LEU A C 1
ATOM 2626 O O . LEU A 1 339 ? -15.748 -80.850 35.116 1.00 27.91 339 LEU A O 1
ATOM 2630 N N . ALA A 1 340 ? -14.392 -82.544 34.540 1.00 27.94 340 ALA A N 1
ATOM 2631 C CA . ALA A 1 340 ? -15.134 -83.066 33.401 1.00 27.94 340 ALA A CA 1
ATOM 2632 C C . ALA A 1 340 ? -15.311 -84.588 33.589 1.00 27.94 340 ALA A C 1
ATOM 2634 O O . ALA A 1 340 ? -14.588 -85.184 34.387 1.00 27.94 340 ALA A O 1
ATOM 2635 N N . ILE A 1 341 ? -16.182 -85.186 32.765 1.00 30.36 341 ILE A N 1
ATOM 2636 C CA . ILE A 1 341 ? -16.380 -86.635 32.537 1.00 30.36 341 ILE A CA 1
ATOM 2637 C C . ILE A 1 341 ? -17.267 -87.366 33.587 1.00 30.36 341 ILE A C 1
ATOM 2639 O O . ILE A 1 341 ? -16.978 -87.297 34.772 1.00 30.36 341 ILE A O 1
ATOM 2643 N N . ILE A 1 342 ? -18.303 -88.157 33.239 1.00 31.48 342 ILE A N 1
ATOM 2644 C CA . ILE A 1 342 ? -19.178 -88.183 32.041 1.00 31.48 342 ILE A CA 1
ATOM 2645 C C . ILE A 1 342 ? -20.397 -89.125 32.268 1.00 31.48 342 ILE A C 1
ATOM 2647 O O . ILE A 1 342 ? -20.267 -90.120 32.967 1.00 31.48 342 ILE A O 1
ATOM 2651 N N . LEU A 1 343 ? -21.511 -88.846 31.570 1.00 28.98 343 LEU A N 1
ATOM 2652 C CA . LEU A 1 343 ? -22.600 -89.757 31.128 1.00 28.98 343 LEU A CA 1
ATOM 2653 C C . LEU A 1 343 ? -23.594 -90.463 32.091 1.00 28.98 343 LEU A C 1
ATOM 2655 O O . LEU A 1 343 ? -23.242 -90.990 33.134 1.00 28.98 343 LEU A O 1
ATOM 2659 N N . PHE A 1 344 ? -24.814 -90.604 31.528 1.00 29.45 344 PHE A N 1
ATOM 2660 C CA . PHE A 1 344 ? -25.890 -91.590 31.777 1.00 29.45 344 PHE A CA 1
ATOM 2661 C C . PHE A 1 344 ? -26.524 -91.599 33.191 1.00 29.45 344 PHE A C 1
ATOM 2663 O O . PHE A 1 344 ? -25.854 -91.792 34.191 1.00 29.45 344 PHE A O 1
ATOM 2670 N N . LEU A 1 345 ? -27.843 -91.420 33.359 1.00 27.67 345 LEU A N 1
ATOM 2671 C CA . LEU A 1 345 ? -28.914 -92.294 32.852 1.00 27.67 345 LEU A CA 1
ATOM 2672 C C . LEU A 1 345 ? -30.326 -91.663 32.986 1.00 27.67 345 LEU A C 1
ATOM 2674 O O . LEU A 1 345 ? -30.626 -91.104 34.034 1.00 27.67 345 LEU A O 1
ATOM 2678 N N . PHE A 1 346 ? -31.206 -91.928 32.001 1.00 29.78 346 PHE A N 1
ATOM 2679 C CA . PHE A 1 346 ? -32.690 -91.853 32.062 1.00 29.78 346 PHE A CA 1
ATOM 2680 C C . PHE A 1 346 ? -33.312 -90.497 32.541 1.00 29.78 346 PHE A C 1
ATOM 2682 O O . PHE A 1 346 ? -32.598 -89.547 32.820 1.00 29.78 346 PHE A O 1
ATOM 2689 N N . TRP A 1 347 ? -34.629 -90.243 32.559 1.00 27.38 347 TRP A N 1
ATOM 2690 C CA . TRP A 1 347 ? -35.814 -91.035 32.208 1.00 27.38 347 TRP A CA 1
ATOM 2691 C C . TRP A 1 347 ? -36.898 -90.128 31.582 1.00 27.38 347 TRP A C 1
ATOM 2693 O O . TRP A 1 347 ? -37.087 -88.986 31.986 1.00 27.38 347 TRP A O 1
ATOM 2703 N N . ASN A 1 348 ? -37.606 -90.689 30.606 1.00 29.58 348 ASN A N 1
ATOM 2704 C CA . ASN A 1 348 ? -38.941 -90.357 30.095 1.00 29.58 348 ASN A CA 1
ATOM 2705 C C . ASN A 1 348 ? -39.770 -89.272 30.845 1.00 29.58 348 ASN A C 1
ATOM 2707 O O . ASN A 1 348 ? -40.281 -89.539 31.931 1.00 29.58 348 ASN A O 1
ATOM 2711 N N . ILE A 1 349 ? -40.032 -88.124 30.202 1.00 34.41 349 ILE A N 1
ATOM 2712 C CA . ILE A 1 349 ? -41.327 -87.420 30.305 1.00 34.41 349 ILE A CA 1
ATOM 2713 C C . ILE A 1 349 ? -41.692 -86.924 28.903 1.00 34.41 349 ILE A C 1
ATOM 2715 O O . ILE A 1 349 ? -41.054 -86.014 28.369 1.00 34.41 349 ILE A O 1
ATOM 2719 N N . GLU A 1 350 ? -42.751 -87.486 28.323 1.00 41.56 350 GLU A N 1
ATOM 2720 C CA . GLU A 1 350 ? -43.387 -86.978 27.104 1.00 41.56 350 GLU A CA 1
ATOM 2721 C C . GLU A 1 350 ? -44.247 -85.747 27.450 1.00 41.56 350 GLU A C 1
ATOM 2723 O O . GLU A 1 350 ? -45.473 -85.739 27.384 1.00 41.56 350 GLU A O 1
ATOM 2728 N N . GLY A 1 351 ? -43.575 -84.696 27.923 1.00 40.31 351 GLY A N 1
ATOM 2729 C CA . GLY A 1 351 ? -44.193 -83.416 28.231 1.00 40.31 351 GLY A CA 1
ATOM 2730 C C . GLY A 1 351 ? -44.398 -82.624 26.947 1.00 40.31 351 GLY A C 1
ATOM 2731 O O . GLY A 1 351 ? -43.45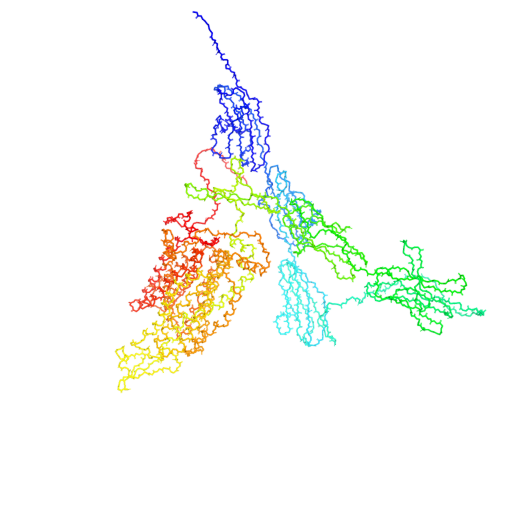9 -82.477 26.159 1.00 40.31 351 GLY A O 1
ATOM 2732 N N . GLN A 1 352 ? -45.602 -82.074 26.757 1.00 48.59 352 GLN A N 1
ATOM 2733 C CA . GLN A 1 352 ? -45.868 -81.080 25.715 1.00 48.59 352 GLN A CA 1
ATOM 2734 C C . GLN A 1 352 ? -44.752 -80.027 25.723 1.00 48.59 352 GLN A C 1
ATOM 2736 O O . GLN A 1 352 ? -44.550 -79.333 26.723 1.00 48.59 352 GLN A O 1
ATOM 2741 N N . ARG A 1 353 ? -44.011 -79.913 24.615 1.00 62.16 353 ARG A N 1
ATOM 2742 C CA . ARG A 1 353 ? -42.929 -78.931 24.487 1.00 62.16 353 ARG A CA 1
ATOM 2743 C C . ARG A 1 353 ? -43.541 -77.536 24.393 1.00 62.16 353 ARG A C 1
ATOM 2745 O O . ARG A 1 353 ? -43.861 -77.071 23.304 1.00 62.16 353 ARG A O 1
ATOM 2752 N N . GLN A 1 354 ? -43.722 -76.897 25.547 1.00 65.50 354 GLN A N 1
ATOM 2753 C CA . GLN A 1 354 ? -44.193 -75.517 25.635 1.00 65.50 354 GLN A CA 1
ATOM 2754 C C . GLN A 1 354 ? -43.278 -74.592 24.817 1.00 65.50 354 GLN A C 1
ATOM 2756 O O . GLN A 1 354 ? -42.056 -74.783 24.834 1.00 65.50 354 GLN A O 1
ATOM 2761 N N . PRO A 1 355 ? -43.830 -73.570 24.143 1.00 75.88 355 PRO A N 1
ATOM 2762 C CA . PRO A 1 355 ? -43.022 -72.649 23.366 1.00 75.88 355 PRO A CA 1
ATOM 2763 C C . PRO A 1 355 ? -42.098 -71.833 24.279 1.00 75.88 355 PRO A C 1
ATOM 2765 O O . PRO A 1 355 ? -42.500 -71.342 25.339 1.00 75.88 355 PRO A O 1
ATOM 2768 N N . THR A 1 356 ? -40.845 -71.658 23.863 1.00 82.81 356 THR A N 1
ATOM 2769 C CA . THR A 1 356 ? -39.838 -70.907 24.627 1.00 82.81 356 THR A CA 1
ATOM 2770 C C . THR A 1 356 ? -39.192 -69.819 23.782 1.00 82.81 356 THR A C 1
ATOM 2772 O O . THR A 1 356 ? -38.832 -70.032 22.625 1.00 82.81 356 THR A O 1
ATOM 2775 N N . ILE A 1 357 ? -39.012 -68.633 24.371 1.00 86.06 357 ILE A N 1
ATOM 2776 C CA . ILE A 1 357 ? -38.164 -67.589 23.789 1.00 86.06 357 ILE A CA 1
ATOM 2777 C C . ILE A 1 357 ? -36.714 -68.009 24.047 1.00 86.06 357 ILE A C 1
ATOM 2779 O O . ILE A 1 357 ? -36.263 -68.012 25.189 1.00 86.06 357 ILE A O 1
ATOM 2783 N N . SER A 1 358 ? -36.001 -68.408 22.995 1.00 84.00 358 SER A N 1
ATOM 2784 C CA . SER A 1 358 ? -34.629 -68.923 23.080 1.00 84.00 358 SER A CA 1
ATOM 2785 C C . SER A 1 358 ? -33.569 -67.826 22.970 1.00 84.00 358 SER A C 1
ATOM 2787 O O . SER A 1 358 ? -32.452 -67.993 23.453 1.00 84.00 358 SER A O 1
ATOM 2789 N N . TYR A 1 359 ? -33.905 -66.697 22.343 1.00 86.00 359 TYR A N 1
ATOM 2790 C CA . TYR A 1 359 ? -33.020 -65.541 22.205 1.00 86.00 359 TYR A CA 1
ATOM 2791 C C . TYR A 1 359 ? -33.827 -64.269 21.932 1.00 86.00 359 TYR A C 1
ATOM 2793 O O . TYR A 1 359 ? -34.762 -64.288 21.135 1.00 86.00 359 TYR A O 1
ATOM 2801 N N . VAL A 1 360 ? -33.416 -63.140 22.510 1.00 88.25 360 VAL A N 1
ATOM 2802 C CA . VAL A 1 360 ? -33.853 -61.806 22.076 1.00 88.25 360 VAL A CA 1
ATOM 2803 C C . VAL A 1 360 ? -32.621 -60.943 21.805 1.00 88.25 360 VAL A C 1
ATOM 2805 O O . VAL A 1 360 ? -31.590 -61.099 22.462 1.00 88.25 360 VAL A O 1
ATOM 2808 N N . SER A 1 361 ? -32.696 -60.044 20.824 1.00 86.00 361 SER A N 1
ATOM 2809 C CA . SER A 1 361 ? -31.619 -59.087 20.552 1.00 86.00 361 SER A CA 1
ATOM 2810 C C . SER A 1 361 ? -31.344 -58.204 21.772 1.00 86.00 361 SER A C 1
ATOM 2812 O O . SER A 1 361 ? -32.278 -57.775 22.446 1.00 86.00 361 SER A O 1
ATOM 2814 N N . SER A 1 362 ? -30.085 -57.852 22.030 1.00 86.69 362 SER A N 1
ATOM 2815 C CA . SER A 1 362 ? -29.756 -56.797 23.000 1.00 86.69 362 SER A CA 1
ATOM 2816 C C . SER A 1 362 ? -30.329 -55.438 22.560 1.00 86.69 362 SER A C 1
ATOM 2818 O O . SER A 1 362 ? -30.667 -55.252 21.387 1.00 86.69 362 SER A O 1
ATOM 2820 N N . LYS A 1 363 ? -30.459 -54.481 23.496 1.00 86.62 363 LYS A N 1
ATOM 2821 C CA . LYS A 1 363 ? -30.974 -53.132 23.186 1.00 86.62 363 LYS A CA 1
ATOM 2822 C C . LYS A 1 363 ? -30.110 -52.488 22.098 1.00 86.62 363 LYS A C 1
ATOM 2824 O O . LYS A 1 363 ? -28.905 -52.313 22.276 1.00 86.62 363 LYS A O 1
ATOM 2829 N N . LYS A 1 364 ? -30.726 -52.162 20.962 1.00 85.25 364 LYS A N 1
ATOM 2830 C CA . LYS A 1 364 ? -30.035 -51.765 19.735 1.00 85.25 364 LYS A CA 1
ATOM 2831 C C . LYS A 1 364 ? -29.912 -50.248 19.655 1.00 85.25 364 LYS A C 1
ATOM 2833 O O . LYS A 1 364 ? -30.892 -49.521 19.804 1.00 85.25 364 LYS A O 1
ATOM 2838 N N . LEU A 1 365 ? -28.702 -49.773 19.381 1.00 86.62 365 LEU A N 1
ATOM 2839 C CA . LEU A 1 365 ? -28.444 -48.368 19.093 1.00 86.62 365 LEU A CA 1
ATOM 2840 C C . LEU A 1 365 ? -28.928 -48.070 17.662 1.00 86.62 365 LEU A C 1
ATOM 2842 O O . LEU A 1 365 ? -28.475 -48.717 16.718 1.00 86.62 365 LEU A O 1
ATOM 2846 N N . ALA A 1 366 ? -29.878 -47.150 17.499 1.00 85.31 366 ALA A N 1
ATOM 2847 C CA . ALA A 1 366 ? -30.523 -46.853 16.216 1.00 85.31 366 ALA A CA 1
ATOM 2848 C C . ALA A 1 366 ? -30.458 -45.352 15.916 1.00 85.31 366 ALA A C 1
ATOM 2850 O O . ALA A 1 366 ? -30.637 -44.546 16.820 1.00 85.31 366 ALA A O 1
ATOM 2851 N N . ARG A 1 367 ? -30.200 -44.948 14.669 1.00 83.75 367 ARG A N 1
ATOM 2852 C CA . ARG A 1 367 ? -30.106 -43.530 14.283 1.00 83.75 367 ARG A CA 1
ATOM 2853 C C . ARG A 1 367 ? -31.420 -43.042 13.683 1.00 83.75 367 ARG A C 1
ATOM 2855 O O . ARG A 1 367 ? -32.017 -43.764 12.886 1.00 83.75 367 ARG A O 1
ATOM 2862 N N . ILE A 1 368 ? -31.830 -41.814 14.021 1.00 82.31 368 ILE A N 1
ATOM 2863 C CA . ILE A 1 368 ? -33.011 -41.182 13.411 1.00 82.31 368 ILE A CA 1
ATOM 2864 C C . ILE A 1 368 ? -32.922 -41.234 11.876 1.00 82.31 368 ILE A C 1
ATOM 2866 O O . ILE A 1 368 ? -31.858 -41.003 11.296 1.00 82.31 368 ILE A O 1
ATOM 2870 N N . GLY A 1 369 ? -34.042 -41.563 11.232 1.00 79.56 369 GLY A N 1
ATOM 2871 C CA . GLY A 1 369 ? -34.183 -41.667 9.778 1.00 79.56 369 GLY A CA 1
ATOM 2872 C C . GLY A 1 369 ? -33.699 -42.986 9.162 1.00 79.56 369 GLY A C 1
ATOM 2873 O O . GLY A 1 369 ? -34.016 -43.252 8.007 1.00 79.56 369 GLY A O 1
ATOM 2874 N N . GLN A 1 370 ? -32.990 -43.848 9.899 1.00 84.31 370 GLN A N 1
ATOM 2875 C CA . GLN A 1 370 ? -32.602 -45.176 9.404 1.00 84.31 370 GLN A CA 1
ATOM 2876 C C . GLN A 1 370 ? -33.658 -46.238 9.731 1.00 84.31 370 GLN A C 1
ATOM 2878 O O . GLN A 1 370 ? -34.366 -46.139 10.730 1.00 84.31 370 GLN A O 1
ATOM 2883 N N . THR A 1 371 ? -33.737 -47.287 8.910 1.00 85.31 371 THR A N 1
ATOM 2884 C CA . THR A 1 371 ? -34.487 -48.505 9.247 1.00 85.31 371 THR A CA 1
ATOM 2885 C C . THR A 1 371 ? -33.690 -49.338 10.246 1.00 85.31 371 THR A C 1
ATOM 2887 O O . THR A 1 371 ? -32.500 -49.588 10.047 1.00 85.31 371 THR A O 1
ATOM 2890 N N . SER A 1 372 ? -34.337 -49.798 11.315 1.00 87.56 372 SER A N 1
ATOM 2891 C CA . SER A 1 372 ? -33.731 -50.704 12.293 1.00 87.56 372 SER A CA 1
ATOM 2892 C C . SER A 1 372 ? -34.655 -51.875 12.611 1.00 87.56 372 SER A C 1
ATOM 2894 O O . SER A 1 372 ? -35.810 -51.909 12.201 1.00 87.56 372 SER A O 1
ATOM 2896 N N . PHE A 1 373 ? -34.119 -52.871 13.311 1.00 90.62 373 PHE A N 1
ATOM 2897 C CA . PHE A 1 373 ? -34.807 -54.131 13.562 1.00 90.62 373 PHE A CA 1
ATOM 2898 C C . PHE A 1 373 ? -34.439 -54.724 14.920 1.00 90.62 373 PHE A C 1
ATOM 2900 O O . PHE A 1 373 ? -33.265 -54.680 15.308 1.00 90.62 373 PHE A O 1
ATOM 2907 N N . LEU A 1 374 ? -35.434 -55.308 15.590 1.00 90.56 374 LEU A N 1
ATOM 2908 C CA . LEU A 1 374 ? -35.308 -56.129 16.797 1.00 90.56 374 LEU A CA 1
ATOM 2909 C C . LEU A 1 374 ? -35.677 -57.574 16.456 1.00 90.56 374 LEU A C 1
ATOM 2911 O O . LEU A 1 374 ? -36.515 -57.823 15.591 1.00 90.56 374 LEU A O 1
ATOM 2915 N N . LYS A 1 375 ? -35.032 -58.537 17.115 1.00 90.88 375 LYS A N 1
ATOM 2916 C CA . LYS A 1 375 ? -35.156 -59.964 16.802 1.00 90.88 375 LYS A CA 1
ATOM 2917 C C . LYS A 1 375 ? -35.543 -60.745 18.050 1.00 90.88 375 LYS A C 1
ATOM 2919 O O . LYS A 1 375 ? -34.857 -60.650 19.062 1.00 90.88 375 LYS A O 1
ATOM 2924 N N . CYS A 1 376 ? -36.578 -61.566 17.935 1.00 90.56 376 CYS A N 1
ATOM 2925 C CA . CYS A 1 376 ? -36.992 -62.532 18.942 1.00 90.56 376 CYS A CA 1
ATOM 2926 C C . CYS A 1 376 ? -37.009 -63.929 18.317 1.00 90.56 376 CYS A C 1
ATOM 2928 O O . CYS A 1 376 ? -37.626 -64.129 17.274 1.00 90.56 376 CYS A O 1
ATOM 2930 N N . SER A 1 377 ? -36.310 -64.886 18.915 1.00 89.62 377 SER A N 1
ATOM 2931 C CA . SER A 1 377 ? -36.234 -66.272 18.454 1.00 89.62 377 SER A CA 1
ATOM 2932 C C . SER A 1 377 ? -37.078 -67.147 19.375 1.00 89.62 377 SER A C 1
ATOM 2934 O O . SER A 1 377 ? -36.897 -67.112 20.592 1.00 89.62 377 SER A O 1
ATOM 2936 N N . VAL A 1 378 ? -37.985 -67.934 18.801 1.00 88.44 378 VAL A N 1
ATOM 2937 C CA . VAL A 1 378 ? -38.924 -68.789 19.535 1.00 88.44 378 VAL A CA 1
ATOM 2938 C C . VAL A 1 378 ? -38.797 -70.228 19.049 1.00 88.44 378 VAL A C 1
ATOM 2940 O O . VAL A 1 378 ? -38.830 -70.489 17.843 1.00 88.44 378 VAL A O 1
ATOM 2943 N N . GLN A 1 379 ? -38.648 -71.153 19.993 1.00 85.88 379 GLN A N 1
ATOM 2944 C CA . GLN A 1 379 ? -38.572 -72.590 19.752 1.00 85.88 379 GLN A CA 1
ATOM 2945 C C . GLN A 1 379 ? -39.909 -73.258 20.108 1.00 85.88 379 GLN A C 1
ATOM 2947 O O . GLN A 1 379 ? -40.560 -72.863 21.073 1.00 85.88 379 GLN A O 1
ATOM 2952 N N . TYR A 1 380 ? -40.321 -74.239 19.302 1.00 80.38 380 TYR A N 1
ATOM 2953 C CA . TYR A 1 380 ? -41.624 -74.918 19.353 1.00 80.38 380 TYR A CA 1
ATOM 2954 C C . TYR A 1 380 ? -42.853 -73.973 19.351 1.00 80.38 380 TYR A C 1
ATOM 2956 O O . TYR A 1 380 ? -43.779 -74.196 20.125 1.00 80.38 380 TYR A O 1
ATOM 2964 N N . PRO A 1 381 ? -42.926 -72.919 18.502 1.00 70.25 381 PRO A N 1
ATOM 2965 C CA . PRO A 1 381 ? -44.013 -71.933 18.577 1.00 70.25 381 PRO A CA 1
ATOM 2966 C C . PRO A 1 381 ? -45.411 -72.474 18.236 1.00 70.25 381 PRO A C 1
ATOM 2968 O O . PRO A 1 381 ? -46.382 -71.804 18.559 1.00 70.25 381 PRO A O 1
ATOM 2971 N N . GLY A 1 382 ? -45.542 -73.639 17.586 1.00 72.38 382 GLY A N 1
ATOM 2972 C CA . GLY A 1 382 ? -46.841 -74.253 17.270 1.00 72.38 382 GLY A CA 1
ATOM 2973 C C . GLY A 1 382 ? -47.833 -73.290 16.597 1.00 72.38 382 GLY A C 1
ATOM 2974 O O . GLY A 1 382 ? -47.465 -72.554 15.676 1.00 72.38 382 GLY A O 1
ATOM 2975 N N . GLU A 1 383 ? -49.071 -73.287 17.096 1.00 69.31 383 GLU A N 1
ATOM 2976 C CA . GLU A 1 383 ? -50.129 -72.322 16.745 1.00 69.31 383 GLU A CA 1
ATOM 2977 C C . GLU A 1 383 ? -50.103 -71.045 17.611 1.00 69.31 383 GLU A C 1
ATOM 2979 O O . GLU A 1 383 ? -50.884 -70.122 17.385 1.00 69.31 383 GLU A O 1
ATOM 2984 N N . TYR A 1 384 ? -49.204 -70.955 18.597 1.00 78.06 384 TYR A N 1
ATOM 2985 C CA . TYR A 1 384 ? -49.182 -69.858 19.562 1.00 78.06 384 TYR A CA 1
ATOM 2986 C C . TYR A 1 384 ? -48.762 -68.528 18.920 1.00 78.06 384 TYR A C 1
ATOM 2988 O O . TYR A 1 384 ? -47.752 -68.415 18.213 1.00 78.06 384 TYR A O 1
ATOM 2996 N N . ALA A 1 385 ? -49.531 -67.478 19.208 1.00 77.94 385 ALA A N 1
ATOM 2997 C CA . ALA A 1 385 ? -49.250 -66.137 18.722 1.00 77.94 385 ALA A CA 1
ATOM 2998 C 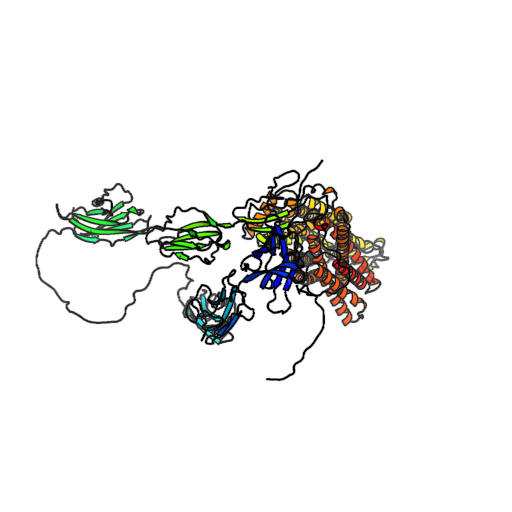C . ALA A 1 385 ? -48.083 -65.489 19.490 1.00 77.94 385 ALA A C 1
ATOM 3000 O O . ALA A 1 385 ? -48.074 -65.432 20.720 1.00 77.94 385 ALA A O 1
ATOM 3001 N N . VAL A 1 386 ? -47.117 -64.947 18.743 1.00 86.56 386 VAL A N 1
ATOM 3002 C CA . VAL A 1 386 ? -46.043 -64.090 19.271 1.00 86.56 386 VAL A CA 1
ATOM 3003 C C . VAL A 1 386 ? -46.444 -62.635 19.071 1.00 86.56 386 VAL A C 1
ATOM 3005 O O . VAL A 1 386 ? -46.796 -62.242 17.959 1.00 86.56 386 VAL A O 1
ATOM 3008 N N . LEU A 1 387 ? -46.379 -61.837 20.129 1.00 88.81 387 LEU A N 1
ATOM 3009 C CA . LEU A 1 387 ? -46.696 -60.417 20.125 1.00 88.81 387 LEU A CA 1
ATOM 3010 C C . LEU A 1 387 ? -45.422 -59.594 20.302 1.00 88.81 387 LEU A C 1
ATOM 3012 O O . LEU A 1 387 ? -44.561 -59.930 21.118 1.00 88.81 387 LEU A O 1
ATOM 3016 N N . TRP A 1 388 ? -45.343 -58.478 19.583 1.00 91.31 388 TRP A N 1
ATOM 3017 C CA . TRP A 1 388 ? -44.429 -57.389 19.914 1.00 91.31 388 TRP A CA 1
ATOM 3018 C C . TRP A 1 388 ? -45.215 -56.276 20.591 1.00 91.31 388 TRP A C 1
ATOM 3020 O O . TRP A 1 388 ? -46.249 -55.851 20.082 1.00 91.31 388 TRP A O 1
ATOM 3030 N N . ILE A 1 389 ? -44.718 -55.799 21.726 1.00 89.19 389 ILE A N 1
ATOM 3031 C CA . ILE A 1 389 ? -45.356 -54.776 22.557 1.00 89.19 389 ILE A CA 1
ATOM 3032 C C . ILE A 1 389 ? -44.328 -53.673 22.822 1.00 89.19 389 ILE A C 1
ATOM 3034 O O . ILE A 1 389 ? -43.174 -53.969 23.130 1.00 89.19 389 ILE A O 1
ATOM 3038 N N . LYS A 1 390 ? -44.718 -52.403 22.704 1.00 89.31 390 LYS A N 1
ATOM 3039 C CA . LYS A 1 390 ? -43.900 -51.261 23.131 1.00 89.31 390 LYS A CA 1
ATOM 3040 C C . LYS A 1 390 ? -44.303 -50.871 24.548 1.00 89.31 390 LYS A C 1
ATOM 3042 O O . LYS A 1 390 ? -45.481 -50.638 24.804 1.00 89.31 390 LYS A O 1
ATOM 3047 N N . LYS A 1 391 ? -43.324 -50.810 25.447 1.00 85.44 391 LYS A N 1
ATOM 3048 C CA . LYS A 1 391 ? -43.533 -50.513 26.864 1.00 85.44 391 LYS A CA 1
ATOM 3049 C C . LYS A 1 391 ? -43.694 -49.007 27.074 1.00 85.44 391 LYS A C 1
ATOM 3051 O O . LYS A 1 391 ? -42.915 -48.239 26.501 1.00 85.44 391 LYS A O 1
ATOM 3056 N N . GLY A 1 392 ? -44.662 -48.593 27.887 1.00 75.00 392 GLY A N 1
ATOM 3057 C CA . GLY A 1 392 ? -44.898 -47.174 28.181 1.00 75.00 392 GLY A CA 1
ATOM 3058 C C . GLY A 1 392 ? -43.685 -46.497 28.841 1.00 75.00 392 GLY A C 1
ATOM 3059 O O . GLY A 1 392 ? -43.048 -47.066 29.731 1.00 75.00 392 GLY A O 1
ATOM 3060 N N . SER A 1 393 ? -43.349 -45.274 28.417 1.00 64.25 393 SER A N 1
ATOM 3061 C CA . SER A 1 393 ? -42.359 -44.421 29.095 1.00 64.25 393 SER A CA 1
ATOM 3062 C C . SER A 1 393 ? -43.059 -43.469 30.064 1.00 64.25 393 SER A C 1
ATOM 3064 O O . SER A 1 393 ? -44.074 -42.879 29.703 1.00 64.25 393 SER A O 1
ATOM 3066 N N . GLY A 1 394 ? -42.508 -43.315 31.275 1.00 54.91 394 GLY A N 1
ATOM 3067 C CA . GLY A 1 394 ? -43.151 -42.645 32.416 1.00 54.91 394 GLY A CA 1
ATOM 3068 C C . GLY A 1 394 ? -43.900 -41.352 32.071 1.00 54.91 394 GLY A C 1
ATOM 3069 O O . GLY A 1 394 ? -43.280 -40.325 31.813 1.00 54.91 394 GLY A O 1
ATOM 3070 N N . GLY A 1 395 ? -45.232 -41.435 32.094 1.00 53.62 395 GLY A N 1
ATOM 3071 C CA . GLY A 1 395 ? -46.166 -40.378 31.697 1.00 53.62 395 GLY A CA 1
ATOM 3072 C C . GLY A 1 395 ? -47.442 -40.962 31.083 1.00 53.62 395 GLY A C 1
ATOM 3073 O O . GLY A 1 395 ? -48.539 -40.588 31.482 1.00 53.62 395 GLY A O 1
ATOM 3074 N N . GLU A 1 396 ? -47.298 -41.956 30.200 1.00 51.66 396 GLU A N 1
ATOM 3075 C CA . GLU A 1 396 ? -48.410 -42.692 29.579 1.00 51.66 396 GLU A CA 1
ATOM 3076 C C . GLU A 1 396 ? -48.437 -44.140 30.093 1.00 51.66 396 GLU A C 1
ATOM 3078 O O . GLU A 1 396 ? -47.467 -44.886 29.948 1.00 51.66 396 GLU A O 1
ATOM 3083 N N . SER A 1 397 ? -49.533 -44.545 30.740 1.00 54.91 397 SER A N 1
ATOM 3084 C CA . SER A 1 397 ? -49.601 -45.770 31.550 1.00 54.91 397 SER A CA 1
ATOM 3085 C C . SER A 1 397 ? -50.277 -46.961 30.851 1.00 54.91 397 SER A C 1
ATOM 3087 O O . SER A 1 397 ? -51.088 -47.648 31.474 1.00 54.91 397 SER A O 1
ATOM 3089 N N . VAL A 1 398 ? -49.994 -47.201 29.566 1.00 72.25 398 VAL A N 1
ATOM 3090 C CA . VAL A 1 398 ? -50.502 -48.377 28.829 1.00 72.25 398 VAL A CA 1
ATOM 3091 C C . VAL A 1 398 ? -49.418 -48.929 27.898 1.00 72.25 398 VAL A C 1
ATOM 3093 O O . VAL A 1 398 ? -48.832 -48.188 27.114 1.00 72.25 398 VAL A O 1
ATOM 3096 N N . ASP A 1 399 ? -49.170 -50.238 27.971 1.00 80.56 399 ASP A N 1
ATOM 3097 C CA . ASP A 1 399 ? -48.285 -50.946 27.041 1.00 80.56 399 ASP A CA 1
ATOM 3098 C C . ASP A 1 399 ? -49.000 -51.194 25.698 1.00 80.56 399 ASP A C 1
ATOM 3100 O O . ASP A 1 399 ? -50.107 -51.735 25.658 1.00 80.56 399 ASP A O 1
ATOM 3104 N N . THR A 1 400 ? -48.363 -50.827 24.583 1.00 84.38 400 THR A N 1
ATOM 3105 C CA . THR A 1 400 ? -49.009 -50.789 23.259 1.00 84.38 400 THR A CA 1
ATOM 3106 C C . THR A 1 400 ? -48.647 -52.018 22.413 1.00 84.38 400 THR A C 1
ATOM 3108 O O . THR A 1 400 ? -47.480 -52.161 22.030 1.00 84.38 400 THR A O 1
ATOM 3111 N N . PRO A 1 401 ? -49.604 -52.898 22.054 1.00 85.31 401 PRO A N 1
ATOM 3112 C CA . PRO A 1 401 ? -49.342 -54.045 21.186 1.00 85.31 401 PRO A CA 1
ATOM 3113 C C . PRO A 1 401 ? -49.137 -53.596 19.732 1.00 85.31 401 PRO A C 1
ATOM 3115 O O . PRO A 1 401 ? -50.025 -53.029 19.104 1.00 85.31 401 PRO A O 1
ATOM 3118 N N . LEU A 1 402 ? -47.954 -53.867 19.181 1.00 87.31 402 LEU A N 1
ATOM 3119 C CA . LEU A 1 402 ? -47.546 -53.484 17.826 1.00 87.31 402 LEU A CA 1
ATOM 3120 C C . LEU A 1 402 ? -47.995 -54.512 16.779 1.00 87.31 402 LEU A C 1
ATOM 3122 O O . LEU A 1 402 ? -48.366 -54.149 15.659 1.00 87.31 402 LEU A O 1
ATOM 3126 N N . SER A 1 403 ? -47.946 -55.799 17.133 1.00 87.88 403 SER A N 1
ATOM 3127 C CA . SER A 1 403 ? -48.247 -56.914 16.231 1.00 87.88 403 SER A CA 1
ATOM 3128 C C . SER A 1 403 ? -48.735 -58.160 16.968 1.00 87.88 403 SER A C 1
ATOM 3130 O O . SER A 1 403 ? -48.392 -58.380 18.129 1.00 87.88 403 SER A O 1
ATOM 3132 N N . MET A 1 404 ? -49.427 -59.032 16.236 1.00 84.00 404 MET A N 1
ATOM 3133 C CA . MET A 1 404 ? -49.725 -60.412 16.622 1.00 84.00 404 MET A CA 1
ATOM 3134 C C . MET A 1 404 ? -49.356 -61.336 15.455 1.00 84.00 404 MET A C 1
ATOM 3136 O O . MET A 1 404 ? -49.863 -61.199 14.342 1.00 84.00 404 MET A O 1
ATOM 3140 N N . GLY A 1 405 ? -48.416 -62.252 15.686 1.00 82.31 405 GLY A N 1
ATOM 3141 C CA . GLY A 1 405 ? -47.780 -63.032 14.627 1.00 82.31 405 GLY A CA 1
ATOM 3142 C C . GLY A 1 405 ? -46.981 -62.131 13.680 1.00 82.31 405 GLY A C 1
ATOM 3143 O O . GLY A 1 405 ? -46.059 -61.439 14.105 1.00 82.31 405 GLY A O 1
ATOM 3144 N N . THR A 1 406 ? -47.333 -62.148 12.395 1.00 80.62 406 THR A N 1
ATOM 3145 C CA . THR A 1 406 ? -46.812 -61.227 11.364 1.00 80.62 406 THR A CA 1
ATOM 3146 C C . THR A 1 406 ? -47.764 -60.065 11.064 1.00 80.62 406 THR A C 1
ATOM 3148 O O . THR A 1 406 ? -47.433 -59.194 10.265 1.00 80.62 406 THR A O 1
ATOM 3151 N N . THR A 1 407 ? -48.948 -60.036 11.680 1.00 80.06 407 THR A N 1
ATOM 3152 C CA . THR A 1 407 ? -49.970 -59.015 11.424 1.00 80.06 407 THR A CA 1
ATOM 3153 C C . THR A 1 407 ? -49.734 -57.805 12.321 1.00 80.06 407 THR A C 1
ATOM 3155 O O . THR A 1 407 ? -49.652 -57.931 13.545 1.00 80.06 407 THR A O 1
ATOM 3158 N N . ARG A 1 408 ? -49.625 -56.620 11.716 1.00 85.50 408 ARG A N 1
ATOM 3159 C CA . ARG A 1 408 ? -49.525 -55.337 12.423 1.00 85.50 408 ARG A CA 1
ATOM 3160 C C . ARG A 1 408 ? -50.883 -54.964 13.027 1.00 85.50 408 ARG A C 1
ATOM 3162 O O . ARG A 1 408 ? -51.900 -55.107 12.358 1.00 85.50 408 ARG A O 1
ATOM 3169 N N . ILE A 1 409 ? -50.886 -54.487 14.270 1.00 85.31 409 ILE A N 1
ATOM 3170 C CA . ILE A 1 409 ? -52.100 -54.061 14.992 1.00 85.31 409 ILE A CA 1
ATOM 3171 C C . ILE A 1 409 ? -52.259 -52.535 14.951 1.00 85.31 409 ILE A C 1
ATOM 3173 O O . ILE A 1 409 ? -53.372 -52.027 14.858 1.00 85.31 409 ILE A O 1
ATOM 3177 N N . ILE A 1 410 ? -51.148 -51.798 15.000 1.00 81.62 410 ILE A N 1
ATOM 3178 C CA . ILE A 1 410 ? -51.154 -50.329 15.005 1.00 81.62 410 ILE A CA 1
ATOM 3179 C C . ILE A 1 410 ? -51.272 -49.725 13.593 1.00 81.62 410 ILE A C 1
ATOM 3181 O O . ILE A 1 410 ? -50.843 -50.346 12.617 1.00 81.62 410 ILE A O 1
ATOM 3185 N N . PRO A 1 411 ? -51.773 -48.483 13.461 1.00 76.75 411 PRO A N 1
ATOM 3186 C CA . PRO A 1 411 ? -51.828 -47.764 12.186 1.00 76.75 411 PRO A CA 1
ATOM 3187 C C . PRO A 1 411 ? -50.482 -47.165 11.719 1.00 76.75 411 PRO A C 1
ATOM 3189 O O . PRO A 1 411 ? -50.460 -46.470 10.711 1.00 76.75 411 PRO A O 1
ATOM 3192 N N . ASP A 1 412 ? -49.358 -47.409 12.407 1.00 81.56 412 ASP A N 1
ATOM 3193 C CA . ASP A 1 412 ? -48.041 -46.896 11.989 1.00 81.56 412 ASP A CA 1
ATOM 3194 C C . ASP A 1 412 ? -47.443 -47.733 10.844 1.00 81.56 412 ASP A C 1
ATOM 3196 O O . ASP A 1 412 ? -46.924 -48.833 11.058 1.00 81.56 412 ASP A O 1
ATOM 3200 N N . ASP A 1 413 ? -47.477 -47.196 9.621 1.00 83.56 413 ASP A N 1
ATOM 3201 C CA . ASP A 1 413 ? -46.940 -47.852 8.421 1.00 83.56 413 ASP A CA 1
ATOM 3202 C C . ASP A 1 413 ? -45.420 -48.060 8.414 1.00 83.56 413 ASP A C 1
ATOM 3204 O O . ASP A 1 413 ? -44.900 -48.822 7.595 1.00 83.56 413 ASP A O 1
ATOM 3208 N N . ARG A 1 414 ? -44.692 -47.450 9.354 1.00 88.12 414 ARG A N 1
ATOM 3209 C CA . ARG A 1 414 ? -43.251 -47.674 9.521 1.00 88.12 414 ARG A CA 1
ATOM 3210 C C . ARG A 1 414 ? -42.932 -49.026 10.148 1.00 88.12 414 ARG A C 1
ATOM 3212 O O . ARG A 1 414 ? -41.813 -49.512 9.982 1.00 88.12 414 ARG A O 1
ATOM 3219 N N . VAL A 1 415 ? -43.873 -49.608 10.892 1.00 87.00 415 VAL A N 1
ATOM 3220 C CA . VAL A 1 415 ? -43.670 -50.840 11.659 1.00 87.00 415 VAL A CA 1
ATOM 3221 C C . VAL A 1 415 ? -44.134 -52.048 10.850 1.00 87.00 415 VAL A C 1
ATOM 3223 O O . VAL A 1 415 ? -45.248 -52.080 10.335 1.00 87.00 415 VAL A O 1
ATOM 3226 N N . SER A 1 416 ? -43.297 -53.078 10.756 1.00 87.38 416 SER A N 1
ATOM 3227 C CA . SER A 1 416 ? -43.640 -54.348 10.107 1.00 87.38 416 SER A CA 1
ATOM 3228 C C . SER A 1 416 ? -42.993 -55.530 10.827 1.00 87.38 416 SER A C 1
ATOM 3230 O O . SER A 1 416 ? -41.979 -55.371 11.508 1.00 87.38 416 SER A O 1
ATOM 3232 N N . VAL A 1 417 ? -43.596 -56.720 10.724 1.00 88.88 417 VAL A N 1
ATOM 3233 C CA . VAL A 1 417 ? -43.100 -57.928 11.402 1.00 88.88 417 VAL A CA 1
ATOM 3234 C C . VAL A 1 417 ? -43.009 -59.096 10.434 1.00 88.88 417 VAL A C 1
ATOM 3236 O O . VAL A 1 417 ? -43.982 -59.448 9.772 1.00 88.88 417 VAL A O 1
ATOM 3239 N N . SER A 1 418 ? -41.838 -59.729 10.382 1.00 85.69 418 SER A N 1
ATOM 3240 C CA . SER A 1 418 ? -41.575 -60.908 9.551 1.00 85.69 418 SER A CA 1
ATOM 3241 C C . SER A 1 418 ? -41.263 -62.142 10.402 1.00 85.69 418 SER A C 1
ATOM 3243 O O . SER A 1 418 ? -40.685 -62.039 11.486 1.00 85.69 418 SER A O 1
ATOM 3245 N N . LYS A 1 419 ? -41.654 -63.323 9.906 1.00 87.50 419 LYS A N 1
ATOM 3246 C CA . LYS A 1 419 ? -41.409 -64.634 10.527 1.00 87.50 419 LYS A CA 1
ATOM 3247 C C . LYS A 1 419 ? -40.499 -65.461 9.619 1.00 87.50 419 LYS A C 1
ATOM 3249 O O . LYS A 1 419 ? -40.872 -65.764 8.491 1.00 87.50 419 LYS A O 1
ATOM 3254 N N . ILE A 1 420 ? -39.323 -65.847 10.112 1.00 84.75 420 ILE A N 1
ATOM 3255 C CA . ILE A 1 420 ? -38.299 -66.589 9.355 1.00 84.75 420 ILE A CA 1
ATOM 3256 C C . ILE A 1 420 ? -37.993 -67.906 10.075 1.00 84.75 420 ILE A C 1
ATOM 3258 O O . ILE A 1 420 ? -37.645 -67.886 11.254 1.00 84.75 420 ILE A O 1
ATOM 3262 N N . ARG A 1 421 ? -38.097 -69.054 9.391 1.00 82.88 421 ARG A N 1
ATOM 3263 C CA . ARG A 1 421 ? -37.702 -70.365 9.948 1.00 82.88 421 ARG A CA 1
ATOM 3264 C C . ARG A 1 421 ? -36.170 -70.486 9.982 1.00 82.88 421 ARG A C 1
ATOM 3266 O O . ARG A 1 421 ? -35.505 -70.094 9.030 1.00 82.88 421 ARG A O 1
ATOM 3273 N N . VAL A 1 422 ? -35.621 -71.025 11.071 1.00 80.81 422 VAL A N 1
ATOM 3274 C CA . VAL A 1 422 ? -34.166 -71.129 11.337 1.00 80.81 422 VAL A CA 1
ATOM 3275 C C . VAL A 1 422 ? -33.712 -72.572 11.556 1.00 80.81 422 VAL A C 1
ATOM 3277 O O . VAL A 1 422 ? -32.563 -72.911 11.300 1.00 80.81 422 VAL A O 1
ATOM 3280 N N . GLY A 1 423 ? -34.613 -73.428 12.032 1.00 76.31 423 GLY A N 1
ATOM 3281 C CA . GLY A 1 423 ? -34.382 -74.856 12.233 1.00 76.31 423 GLY A CA 1
ATOM 3282 C C . GLY A 1 423 ? -35.705 -75.613 12.201 1.00 76.31 423 GLY A C 1
ATOM 3283 O O . GLY A 1 423 ? -36.749 -75.002 11.962 1.00 76.31 423 GLY A O 1
ATOM 3284 N N . LEU A 1 424 ? -35.662 -76.923 12.460 1.00 71.56 424 LEU A N 1
ATOM 3285 C CA . LEU A 1 424 ? -36.834 -77.811 12.383 1.00 71.56 424 LEU A CA 1
ATOM 3286 C C . LEU A 1 424 ? -38.038 -77.285 13.190 1.00 71.56 424 LEU A C 1
ATOM 3288 O O . LEU A 1 424 ? -39.133 -77.230 12.643 1.00 71.56 424 LEU A O 1
ATOM 3292 N N . ASP A 1 425 ? -37.800 -76.757 14.398 1.00 77.12 425 ASP A N 1
ATOM 3293 C CA . ASP A 1 425 ? -38.830 -76.166 15.270 1.00 77.12 425 ASP A CA 1
ATOM 3294 C C . ASP A 1 425 ? -38.471 -74.758 15.795 1.00 77.12 425 ASP A C 1
ATOM 3296 O O . ASP A 1 425 ? -38.863 -74.381 16.897 1.00 77.12 425 ASP A O 1
ATOM 3300 N N . SER A 1 426 ? -37.687 -73.965 15.056 1.00 83.44 426 SER A N 1
ATOM 3301 C CA . SER A 1 426 ? -37.209 -72.649 15.531 1.00 83.44 426 SER A CA 1
ATOM 3302 C C . SER A 1 426 ? -37.471 -71.534 14.523 1.00 83.44 426 SER A C 1
ATOM 3304 O O . SER A 1 426 ? -37.167 -71.681 13.335 1.00 83.44 426 SER A O 1
ATOM 3306 N N . TYR A 1 427 ? -38.026 -70.415 14.997 1.00 86.19 427 TYR A N 1
ATOM 3307 C CA . TYR A 1 427 ? -38.437 -69.274 14.177 1.00 86.19 427 TYR A CA 1
ATOM 3308 C C . TYR A 1 427 ? -37.966 -67.943 14.772 1.00 86.19 427 TYR A C 1
ATOM 3310 O O . TYR A 1 427 ? -38.104 -67.702 15.969 1.00 86.19 427 TYR A O 1
ATOM 3318 N N . ASN A 1 428 ? -37.485 -67.044 13.916 1.00 89.50 428 ASN A N 1
ATOM 3319 C CA . ASN A 1 428 ? -37.246 -65.644 14.247 1.00 89.50 428 ASN A CA 1
ATOM 3320 C C . ASN A 1 428 ? -38.489 -64.817 13.908 1.00 89.50 428 ASN A C 1
ATOM 3322 O O . ASN A 1 428 ? -38.931 -64.829 12.761 1.00 89.50 428 ASN A O 1
ATOM 3326 N N . TYR A 1 429 ? -38.974 -64.041 14.867 1.00 88.81 429 TYR A N 1
ATOM 3327 C CA . TYR A 1 429 ? -39.910 -62.943 14.674 1.00 88.81 429 TYR A CA 1
ATOM 3328 C C . TYR A 1 429 ? -39.105 -61.641 14.716 1.00 88.81 429 TYR A C 1
ATOM 3330 O O . TYR A 1 429 ? -38.489 -61.312 15.735 1.00 88.81 429 TYR A O 1
ATOM 3338 N N . ILE A 1 430 ? -39.051 -60.932 13.591 1.00 89.81 430 ILE A N 1
ATOM 3339 C CA . ILE A 1 430 ? -38.249 -59.716 13.420 1.00 89.81 430 ILE A CA 1
ATOM 3340 C C . ILE A 1 430 ? -39.192 -58.526 13.292 1.00 89.81 430 ILE A C 1
ATOM 3342 O O . ILE A 1 430 ? -39.979 -58.472 12.350 1.00 89.81 430 ILE A O 1
ATOM 3346 N N . LEU A 1 431 ? -39.089 -57.587 14.231 1.00 90.31 431 LEU A N 1
ATOM 3347 C CA . LEU A 1 431 ? -39.774 -56.297 14.212 1.00 90.31 431 LEU A CA 1
ATOM 3348 C C . LEU A 1 431 ? -38.888 -55.288 13.480 1.00 90.31 431 LEU A C 1
ATOM 3350 O O . LEU A 1 431 ? -37.842 -54.910 14.002 1.00 90.31 431 LEU A O 1
ATOM 3354 N N . GLU A 1 432 ? -39.294 -54.871 12.285 1.00 90.19 432 GLU A N 1
ATOM 3355 C CA . GLU A 1 432 ? -38.654 -53.828 11.480 1.00 90.19 432 GLU A CA 1
ATOM 3356 C C . GLU A 1 432 ? -39.385 -52.495 11.688 1.00 90.19 432 GLU A C 1
ATOM 3358 O O . GLU A 1 432 ? -40.609 -52.428 11.574 1.00 90.19 432 GLU A O 1
ATOM 3363 N N . VAL A 1 433 ? -38.632 -51.429 11.968 1.00 90.12 433 VAL A N 1
ATOM 3364 C CA . VAL A 1 433 ? -39.138 -50.052 12.060 1.00 90.12 433 VAL A CA 1
ATOM 3365 C C . VAL A 1 433 ? -38.372 -49.187 11.063 1.00 90.12 433 VAL A C 1
ATOM 3367 O O . VAL A 1 433 ? -37.157 -49.005 11.189 1.00 90.12 433 VAL A O 1
ATOM 3370 N N . ARG A 1 434 ? -39.077 -48.681 10.048 1.00 87.31 434 ARG A N 1
ATOM 3371 C CA . ARG A 1 434 ? -38.539 -47.848 8.964 1.00 87.31 434 ARG A CA 1
ATOM 3372 C C . ARG A 1 434 ? -38.500 -46.383 9.367 1.00 87.31 434 ARG A C 1
ATOM 3374 O O . ARG A 1 434 ? -39.498 -45.850 9.832 1.00 87.31 434 ARG A O 1
ATOM 3381 N N . GLY A 1 435 ? -37.369 -45.715 9.149 1.00 84.31 435 GLY A N 1
ATOM 3382 C CA . GLY A 1 435 ? -37.233 -44.300 9.501 1.00 84.31 435 GLY A CA 1
ATOM 3383 C C . GLY A 1 435 ? -37.480 -44.054 10.993 1.00 84.31 435 GLY A C 1
ATOM 3384 O O . GLY A 1 435 ? -38.473 -43.427 11.362 1.00 84.31 435 GLY A O 1
ATOM 3385 N N . ILE A 1 436 ? -36.585 -44.578 11.836 1.00 89.69 436 ILE A N 1
ATOM 3386 C CA . ILE A 1 436 ? -36.606 -44.415 13.299 1.00 89.69 436 ILE A CA 1
ATOM 3387 C C . ILE A 1 436 ? -36.781 -42.935 13.681 1.00 89.69 436 ILE A C 1
ATOM 3389 O O . ILE A 1 436 ? -36.122 -42.058 13.120 1.00 89.69 436 ILE A O 1
ATOM 3393 N N . GLN A 1 437 ? -37.645 -42.668 14.655 1.00 86.44 437 GLN A N 1
ATOM 3394 C CA . GLN A 1 437 ? -37.940 -41.350 15.221 1.00 86.44 437 GLN A CA 1
ATOM 3395 C C . GLN A 1 437 ? -37.550 -41.293 16.706 1.00 86.44 437 GLN A C 1
ATOM 3397 O O . GLN A 1 437 ? -37.289 -42.319 17.332 1.00 86.44 437 GLN A O 1
ATOM 3402 N N . GLU A 1 438 ? -37.524 -40.091 17.291 1.00 82.75 438 GLU A N 1
ATOM 3403 C CA . GLU A 1 438 ? -37.289 -39.893 18.733 1.00 82.75 438 GLU A CA 1
ATOM 3404 C C . GLU A 1 438 ? -38.301 -40.668 19.594 1.00 82.75 438 GLU A C 1
ATOM 3406 O O . GLU A 1 438 ? -37.924 -41.309 20.574 1.00 82.75 438 GLU A O 1
ATOM 3411 N N . SER A 1 439 ? -39.564 -40.701 19.164 1.00 82.06 439 SER A N 1
ATOM 3412 C CA . SER A 1 439 ? -40.649 -41.443 19.809 1.00 82.06 439 SER A CA 1
ATOM 3413 C C . SER A 1 439 ? -40.422 -42.959 19.861 1.00 82.06 439 SER A C 1
ATOM 3415 O O . SER A 1 439 ? -40.999 -43.612 20.725 1.00 82.06 439 SER A O 1
ATOM 3417 N N . ASP A 1 440 ? -39.589 -43.547 18.994 1.00 87.44 440 ASP A N 1
ATOM 3418 C CA . ASP A 1 440 ? -39.288 -44.990 18.996 1.00 87.44 440 ASP A CA 1
ATOM 3419 C C . ASP A 1 440 ? -38.259 -45.390 20.073 1.00 87.44 440 ASP A C 1
ATOM 3421 O O . ASP A 1 440 ? -37.966 -46.572 20.259 1.00 87.44 440 ASP A O 1
ATOM 3425 N N . ASN A 1 441 ? -37.690 -44.423 20.796 1.00 85.75 441 ASN A N 1
ATOM 3426 C CA . ASN A 1 441 ? -36.786 -44.686 21.907 1.00 85.75 441 ASN A CA 1
ATOM 3427 C C . ASN A 1 441 ? -37.536 -45.317 23.089 1.00 85.75 441 ASN A C 1
ATOM 3429 O O . ASN A 1 441 ? -38.474 -44.729 23.622 1.00 85.75 441 ASN A O 1
ATOM 3433 N N . GLY A 1 442 ? -37.093 -46.489 23.546 1.00 86.38 442 GLY A N 1
ATOM 3434 C CA . GLY A 1 442 ? -37.735 -47.171 24.665 1.00 86.38 442 GLY A CA 1
ATOM 3435 C C . GLY A 1 442 ? -37.551 -48.683 24.661 1.00 86.38 442 GLY A C 1
ATOM 3436 O O . GLY A 1 442 ? -36.768 -49.245 23.890 1.00 86.38 442 GLY A O 1
ATOM 3437 N N . ASN A 1 443 ? -38.293 -49.337 25.552 1.00 89.19 443 ASN A N 1
ATOM 3438 C CA . ASN A 1 443 ? -38.245 -50.781 25.747 1.00 89.19 443 ASN A CA 1
ATOM 3439 C C . ASN A 1 443 ? -39.374 -51.468 24.974 1.00 89.19 443 ASN A C 1
ATOM 3441 O O . ASN A 1 443 ? -40.495 -50.970 24.897 1.00 89.19 443 ASN A O 1
ATOM 3445 N N . TYR A 1 444 ? -39.063 -52.628 24.411 1.00 91.69 444 TYR A N 1
ATOM 3446 C CA . TYR A 1 444 ? -39.955 -53.422 23.577 1.00 91.69 444 TYR A CA 1
ATOM 3447 C C . TYR A 1 444 ? -39.940 -54.856 24.098 1.00 91.69 444 TYR A C 1
ATOM 3449 O O . TYR A 1 444 ? -38.871 -55.412 24.346 1.00 91.69 444 TYR A O 1
ATOM 3457 N N . ILE A 1 445 ? -41.112 -55.454 24.265 1.00 91.12 445 ILE A N 1
ATOM 3458 C CA . ILE A 1 445 ? -41.288 -56.801 24.798 1.00 91.12 445 ILE A CA 1
ATOM 3459 C C . ILE A 1 445 ? -41.698 -57.722 23.649 1.00 91.12 445 ILE A C 1
ATOM 3461 O O . ILE A 1 445 ? -42.657 -57.440 22.930 1.00 91.12 445 ILE A O 1
ATOM 3465 N N . CYS A 1 446 ? -40.979 -58.831 23.491 1.00 91.06 446 CYS A N 1
ATOM 3466 C CA . CYS A 1 446 ? -41.471 -59.990 22.755 1.00 91.06 446 CYS A CA 1
ATOM 3467 C C . CYS A 1 446 ? -42.211 -60.896 23.742 1.00 91.06 446 CYS A C 1
ATOM 3469 O O . CYS A 1 446 ? -41.613 -61.326 24.730 1.00 91.06 446 CYS A O 1
ATOM 3471 N N . ARG A 1 447 ? -43.496 -61.163 23.497 1.00 89.31 447 ARG A N 1
ATOM 3472 C CA . ARG A 1 447 ? -44.388 -61.910 24.396 1.00 89.31 447 ARG A CA 1
ATOM 3473 C C . ARG A 1 447 ? -45.035 -63.080 23.657 1.00 89.31 447 ARG A C 1
ATOM 3475 O O . ARG A 1 447 ? -45.454 -62.924 22.516 1.00 89.31 447 ARG A O 1
ATOM 3482 N N . ILE A 1 448 ? -45.146 -64.240 24.296 1.00 87.94 448 ILE A N 1
ATOM 3483 C CA . ILE A 1 448 ? -45.869 -65.408 23.762 1.00 87.94 448 ILE A CA 1
ATOM 3484 C C . ILE A 1 448 ? -46.758 -66.021 24.842 1.00 87.94 448 ILE A C 1
ATOM 3486 O O . ILE A 1 448 ? -46.353 -66.135 26.002 1.00 87.94 448 ILE A O 1
ATOM 3490 N N . GLN A 1 449 ? -47.983 -66.375 24.456 1.00 79.31 449 GLN A N 1
ATOM 3491 C CA . GLN A 1 449 ? -48.949 -67.046 25.323 1.00 79.31 449 GLN A CA 1
ATOM 3492 C C . GLN A 1 449 ? -48.663 -68.550 25.356 1.00 79.31 449 GLN A C 1
ATOM 3494 O O . GLN A 1 449 ? -48.440 -69.142 24.303 1.00 79.31 449 GLN A O 1
ATOM 3499 N N . ILE A 1 450 ? -48.666 -69.163 26.542 1.00 76.38 450 ILE A N 1
ATOM 3500 C CA . ILE A 1 450 ? -48.538 -70.625 26.709 1.00 76.38 450 ILE A CA 1
ATOM 3501 C C . ILE A 1 450 ? -49.900 -71.250 27.028 1.00 76.38 450 ILE A C 1
ATOM 3503 O O . ILE A 1 450 ? -50.243 -72.301 26.490 1.00 76.38 450 ILE A O 1
ATOM 3507 N N . ASP A 1 451 ? -50.678 -70.597 27.888 1.00 68.31 451 ASP A N 1
ATOM 3508 C CA . ASP A 1 451 ? -52.031 -71.001 28.266 1.00 68.31 451 ASP A CA 1
ATOM 3509 C C . ASP A 1 451 ? -52.893 -69.756 28.561 1.00 68.31 451 ASP A C 1
ATOM 3511 O O . ASP A 1 451 ? -52.476 -68.623 28.308 1.00 68.31 451 ASP A O 1
ATOM 3515 N N . VAL A 1 452 ? -54.115 -69.943 29.067 1.00 66.75 452 VAL A N 1
ATOM 3516 C CA . VAL A 1 452 ? -55.081 -68.853 29.300 1.00 66.75 452 VAL A CA 1
ATOM 3517 C C . VAL A 1 452 ? -54.510 -67.731 30.185 1.00 66.75 452 VAL A C 1
ATOM 3519 O O . VAL A 1 452 ? -54.819 -66.567 29.939 1.00 66.75 452 VAL A O 1
ATOM 3522 N N . ASN A 1 453 ? -53.634 -68.049 31.147 1.00 67.25 453 ASN A N 1
ATOM 3523 C CA . ASN A 1 453 ? -53.100 -67.091 32.123 1.00 67.25 453 ASN A CA 1
ATOM 3524 C C . ASN A 1 453 ? -51.564 -66.938 32.089 1.00 67.25 453 ASN A C 1
ATOM 3526 O O . ASN A 1 453 ? -51.047 -65.938 32.591 1.00 67.25 453 ASN A O 1
ATOM 3530 N N . THR A 1 454 ? -50.824 -67.880 31.498 1.00 76.25 454 THR A N 1
ATOM 3531 C CA . THR A 1 454 ? -49.353 -67.921 31.547 1.00 76.25 454 THR A CA 1
ATOM 3532 C C . THR A 1 454 ? -48.704 -67.405 30.263 1.00 76.25 454 THR A C 1
ATOM 3534 O O . THR A 1 454 ? -48.999 -67.852 29.150 1.00 76.25 454 THR A O 1
ATOM 3537 N N . TRP A 1 455 ? -47.737 -66.503 30.433 1.00 80.75 455 TRP A N 1
ATOM 3538 C CA . TRP A 1 455 ? -47.012 -65.833 29.355 1.00 80.75 455 TRP A CA 1
ATOM 3539 C C . TRP A 1 455 ? -45.495 -65.953 29.552 1.00 80.75 455 TRP A C 1
ATOM 3541 O O . TRP A 1 455 ? -45.008 -65.987 30.683 1.00 80.75 455 TRP A O 1
ATOM 3551 N N . ARG A 1 456 ? -44.729 -65.985 28.456 1.00 85.81 456 ARG A N 1
ATOM 3552 C CA . ARG A 1 456 ? -43.273 -65.745 28.468 1.00 85.81 456 ARG A CA 1
ATOM 3553 C C . ARG A 1 456 ? -42.995 -64.404 27.810 1.00 85.81 456 ARG A C 1
ATOM 3555 O O . ARG A 1 456 ? -43.576 -64.100 26.770 1.00 85.81 456 ARG A O 1
ATOM 3562 N N . GLU A 1 457 ? -42.071 -63.648 28.386 1.00 89.75 457 GLU A N 1
ATOM 3563 C CA . GLU A 1 457 ? -41.675 -62.325 27.911 1.00 89.75 457 GLU A CA 1
ATOM 3564 C C . GLU A 1 457 ? -40.154 -62.188 27.865 1.00 89.75 457 GLU A C 1
ATOM 3566 O O . GLU A 1 457 ? -39.447 -62.746 28.704 1.00 89.75 457 GLU A O 1
ATOM 3571 N N . ALA A 1 458 ? -39.655 -61.415 26.902 1.00 87.88 458 ALA A N 1
ATOM 3572 C CA . ALA A 1 458 ? -38.265 -60.984 26.844 1.00 87.88 458 ALA A CA 1
ATOM 3573 C C . ALA A 1 458 ? -38.189 -59.504 26.435 1.00 87.88 458 ALA A C 1
ATOM 3575 O O . ALA A 1 458 ? -38.738 -59.112 25.402 1.00 87.88 458 ALA A O 1
ATOM 3576 N N . GLU A 1 459 ? -37.508 -58.682 27.241 1.00 89.38 459 GLU A N 1
ATOM 3577 C CA . GLU A 1 459 ? -37.361 -57.241 26.998 1.00 89.38 459 GLU A CA 1
ATOM 3578 C C . GLU A 1 459 ? -36.106 -56.933 26.163 1.00 89.38 459 GLU A C 1
ATOM 3580 O O . GLU A 1 459 ? -34.998 -57.389 26.441 1.00 89.38 459 GLU A O 1
ATOM 3585 N N . THR A 1 460 ? -36.283 -56.095 25.149 1.00 91.12 460 THR A N 1
ATOM 3586 C CA . THR A 1 460 ? -35.243 -55.497 24.309 1.00 91.12 460 THR A CA 1
ATOM 3587 C C . THR A 1 460 ? -35.622 -54.032 24.040 1.00 91.12 460 THR A C 1
ATOM 3589 O O . THR A 1 460 ? -36.354 -53.433 24.828 1.00 91.12 460 THR A O 1
ATOM 3592 N N . GLY A 1 461 ? -35.123 -53.403 22.978 1.00 90.44 461 GLY A N 1
ATOM 3593 C CA . GLY A 1 461 ? -35.593 -52.086 22.551 1.00 90.44 461 GLY A CA 1
ATOM 3594 C C . GLY A 1 461 ? -34.579 -51.269 21.769 1.00 90.44 461 GLY A C 1
ATOM 3595 O O . GLY A 1 461 ? -33.470 -51.730 21.487 1.00 90.44 461 GLY A O 1
ATOM 3596 N N . PHE A 1 462 ? -34.964 -50.038 21.442 1.00 89.50 462 PHE A N 1
ATOM 3597 C CA . PHE A 1 462 ? -34.111 -49.081 20.747 1.00 89.50 462 PHE A CA 1
ATOM 3598 C C . PHE A 1 462 ? -33.616 -47.995 21.697 1.00 89.50 462 PHE A C 1
ATOM 3600 O O . PHE A 1 462 ? -34.387 -47.422 22.466 1.00 89.50 462 PHE A O 1
ATOM 3607 N N . ARG A 1 463 ? -32.326 -47.668 21.583 1.00 87.50 463 ARG A N 1
ATOM 3608 C CA . ARG A 1 463 ? -31.760 -46.424 22.108 1.00 87.50 463 ARG A CA 1
ATOM 3609 C C . ARG A 1 463 ? -31.466 -45.515 20.924 1.00 87.50 463 ARG A C 1
ATOM 3611 O O . ARG A 1 463 ? -30.608 -45.846 20.102 1.00 87.50 463 ARG A O 1
ATOM 3618 N N . VAL A 1 464 ? -32.206 -44.418 20.804 1.00 88.44 464 VAL A N 1
ATOM 3619 C CA . VAL A 1 464 ? -32.176 -43.590 19.592 1.00 88.44 464 VAL A CA 1
ATOM 3620 C C . VAL A 1 464 ? -31.056 -42.551 19.671 1.00 88.44 464 VAL A C 1
ATOM 3622 O O . VAL A 1 464 ? -30.991 -41.748 20.597 1.00 88.44 464 VAL A O 1
ATOM 3625 N N . LEU A 1 465 ? -30.152 -42.581 18.691 1.00 86.25 465 LEU A N 1
ATOM 3626 C CA . LEU A 1 465 ? -29.138 -41.560 18.450 1.00 86.25 465 LEU A CA 1
ATOM 3627 C C . LEU A 1 465 ? -29.790 -40.360 17.772 1.00 86.25 465 LEU A C 1
ATOM 3629 O O . LEU A 1 465 ? -30.271 -40.458 16.637 1.00 86.25 465 LEU A O 1
ATOM 3633 N N . MET A 1 466 ? -29.751 -39.229 18.465 1.00 83.00 466 MET A N 1
ATOM 3634 C CA . MET A 1 466 ? -30.361 -37.978 18.037 1.00 83.00 466 MET A CA 1
ATOM 3635 C C . MET A 1 466 ? -29.248 -36.964 17.760 1.00 83.00 466 MET A C 1
ATOM 3637 O O . MET A 1 466 ? -28.419 -36.749 18.652 1.00 83.00 466 MET A O 1
ATOM 3641 N N . PRO A 1 467 ? -29.179 -36.354 16.562 1.00 83.38 467 PRO A N 1
ATOM 3642 C CA . PRO A 1 467 ? -28.198 -35.311 16.275 1.00 83.38 467 PRO A CA 1
ATOM 3643 C C . PRO A 1 467 ? -28.383 -34.105 17.218 1.00 83.38 467 PRO A C 1
ATOM 3645 O O . PRO A 1 467 ? -29.457 -33.936 17.799 1.00 83.38 467 PRO A O 1
ATOM 3648 N N . PRO A 1 468 ? -27.348 -33.271 17.402 1.00 86.06 468 PRO A N 1
ATOM 3649 C CA . PRO A 1 468 ? -27.424 -32.115 18.277 1.00 86.06 468 PRO A CA 1
ATOM 3650 C C . PRO A 1 468 ? -28.291 -31.027 17.629 1.00 86.06 468 PRO A C 1
ATOM 3652 O O . PRO A 1 468 ? -28.092 -30.682 16.466 1.00 86.06 468 PRO A O 1
ATOM 3655 N N . VAL A 1 469 ? -29.228 -30.463 18.388 1.00 83.88 469 VAL A N 1
ATOM 3656 C CA . VAL A 1 469 ? -30.102 -29.357 17.969 1.00 83.88 469 VAL A CA 1
ATOM 3657 C C . VAL A 1 469 ? -29.987 -28.236 18.994 1.00 83.88 469 VAL A C 1
ATOM 3659 O O . VAL A 1 469 ? -30.278 -28.444 20.172 1.00 83.88 469 VAL A O 1
ATOM 3662 N N . ILE A 1 470 ? -29.559 -27.049 18.559 1.00 84.75 470 ILE A N 1
ATOM 3663 C CA . ILE A 1 470 ? -29.452 -25.865 19.424 1.00 84.75 470 ILE A CA 1
ATOM 3664 C C . ILE A 1 470 ? -30.868 -25.390 19.776 1.00 84.75 470 ILE A C 1
ATOM 3666 O O . ILE A 1 470 ? -31.677 -25.137 18.888 1.00 84.75 470 ILE A O 1
ATOM 3670 N N . SER A 1 471 ? -31.167 -25.306 21.072 1.00 73.56 471 SER A N 1
ATOM 3671 C CA . SER A 1 471 ? -32.506 -25.063 21.631 1.00 73.56 471 SER A CA 1
ATOM 3672 C C . SER A 1 471 ? -32.747 -23.629 22.109 1.00 73.56 471 SER A C 1
ATOM 3674 O O . SER A 1 471 ? -33.796 -23.351 22.678 1.00 73.56 471 SER A O 1
ATOM 3676 N N . ASP A 1 472 ? -31.777 -22.738 21.921 1.00 66.75 472 ASP A N 1
ATOM 3677 C CA . ASP A 1 472 ? -31.826 -21.357 22.404 1.00 66.75 472 ASP A CA 1
ATOM 3678 C C . ASP A 1 472 ? -32.604 -20.438 21.437 1.00 66.75 472 ASP A C 1
ATOM 3680 O O . ASP A 1 472 ? -32.343 -20.441 20.231 1.00 66.75 472 ASP A O 1
ATOM 3684 N N . GLU A 1 473 ? -33.541 -19.634 21.947 1.00 58.44 473 GLU A N 1
ATOM 3685 C CA . GLU A 1 473 ? -34.323 -18.653 21.165 1.00 58.44 473 GLU A CA 1
ATOM 3686 C C . GLU A 1 473 ? -33.736 -17.227 21.202 1.00 58.44 473 GLU A C 1
ATOM 3688 O O . GLU A 1 473 ? -34.286 -16.319 20.583 1.00 58.44 473 GLU A O 1
ATOM 3693 N N . SER A 1 474 ? -32.598 -17.016 21.876 1.00 60.12 474 SER A N 1
ATOM 3694 C CA . SER A 1 474 ? -31.943 -15.702 21.998 1.00 60.12 474 SER A CA 1
ATOM 3695 C C . SER A 1 474 ? -31.654 -14.999 20.658 1.00 60.12 474 SER A C 1
ATOM 3697 O O . SER A 1 474 ? -31.408 -15.629 19.624 1.00 60.12 474 SER A O 1
ATOM 3699 N N . SER A 1 475 ? -31.689 -13.663 20.676 1.00 62.62 475 SER A N 1
ATOM 3700 C CA . SER A 1 475 ? -31.592 -12.803 19.492 1.00 62.62 475 SER A CA 1
ATOM 3701 C C . SER A 1 475 ? -30.326 -13.040 18.657 1.00 62.62 475 SER A C 1
ATOM 3703 O O . SER A 1 475 ? -29.254 -13.364 19.166 1.00 62.62 475 SER A O 1
ATOM 3705 N N . SER A 1 476 ? -30.435 -12.848 17.338 1.00 74.06 476 SER A N 1
ATOM 3706 C CA . SER A 1 476 ? -29.306 -12.974 16.400 1.00 74.06 476 SER A CA 1
ATOM 3707 C C . SER A 1 476 ? -28.232 -11.895 16.577 1.00 74.06 476 SER A C 1
ATOM 3709 O O . SER A 1 476 ? -27.118 -12.060 16.079 1.00 74.06 476 SER A O 1
ATOM 3711 N N . SER A 1 477 ? -28.559 -10.805 17.271 1.00 77.81 477 SER A N 1
ATOM 3712 C CA . SER A 1 477 ? -27.641 -9.741 17.668 1.00 77.81 477 SER A CA 1
ATOM 3713 C C . SER A 1 477 ? -27.807 -9.380 19.147 1.00 77.81 477 SER A C 1
ATOM 3715 O O . SER A 1 477 ? -28.883 -9.557 19.726 1.00 77.81 477 SER A O 1
ATOM 3717 N N . VAL A 1 478 ? -26.728 -8.885 19.753 1.00 83.81 478 VAL A N 1
ATOM 3718 C CA . VAL A 1 478 ? -26.664 -8.390 21.135 1.00 83.81 478 VAL A CA 1
ATOM 3719 C C . VAL A 1 478 ? -25.849 -7.096 21.136 1.00 83.81 478 VAL A C 1
ATOM 3721 O O . VAL A 1 478 ? -24.732 -7.090 20.623 1.00 83.81 478 VAL A O 1
ATOM 3724 N N . LEU A 1 479 ? -26.399 -6.023 21.707 1.00 82.69 479 LEU A N 1
ATOM 3725 C CA . LEU A 1 479 ? -25.710 -4.749 21.936 1.00 82.69 479 LEU A CA 1
ATOM 3726 C C . LEU A 1 479 ? -25.236 -4.692 23.397 1.00 82.69 479 LEU A C 1
ATOM 3728 O O . LEU A 1 479 ? -25.997 -5.073 24.288 1.00 82.69 479 LEU A O 1
ATOM 3732 N N . VAL A 1 480 ? -23.994 -4.266 23.638 1.00 85.31 480 VAL A N 1
ATOM 3733 C CA . VAL A 1 480 ? -23.387 -4.216 24.983 1.00 85.31 480 VAL A CA 1
ATOM 3734 C C . VAL A 1 480 ? -22.475 -3.001 25.122 1.00 85.31 480 VAL A C 1
ATOM 3736 O O . VAL A 1 480 ? -21.639 -2.778 24.248 1.00 85.31 480 VAL A O 1
ATOM 3739 N N . SER A 1 481 ? -22.564 -2.255 26.222 1.00 83.25 481 SER A N 1
ATOM 3740 C CA . SER A 1 481 ? -21.708 -1.083 26.447 1.00 83.25 481 SER A CA 1
ATOM 3741 C C . SER A 1 481 ? -20.244 -1.466 26.668 1.00 83.25 481 SER A C 1
ATOM 3743 O O . SER A 1 481 ? -19.925 -2.484 27.290 1.00 83.25 481 SER A O 1
ATOM 3745 N N . GLU A 1 482 ? -19.321 -0.623 26.203 1.00 78.50 482 GLU A N 1
ATOM 3746 C CA . GLU A 1 482 ? -17.908 -0.743 26.558 1.00 78.50 482 GLU A CA 1
ATOM 3747 C C . GLU A 1 482 ? -17.726 -0.731 28.095 1.00 78.50 482 GLU A C 1
ATOM 3749 O O . GLU A 1 482 ? -18.305 0.076 28.816 1.00 78.50 482 GLU A O 1
ATOM 3754 N N . HIS A 1 483 ? -16.912 -1.671 28.580 1.00 78.19 483 HIS A N 1
ATOM 3755 C CA . HIS A 1 483 ? -16.603 -2.000 29.978 1.00 78.19 483 HIS A CA 1
ATOM 3756 C C . HIS A 1 483 ? -17.668 -2.760 30.786 1.00 78.19 483 HIS A C 1
ATOM 3758 O O . HIS A 1 483 ? -17.333 -3.229 31.875 1.00 78.19 483 HIS A O 1
ATOM 3764 N N . GLU A 1 484 ? -18.873 -2.998 30.261 1.00 82.31 484 GLU A N 1
ATOM 3765 C CA . GLU A 1 484 ? -19.854 -3.884 30.909 1.00 82.31 484 GLU A CA 1
ATOM 3766 C C . GLU A 1 484 ? -19.501 -5.375 30.765 1.00 82.31 484 GLU A C 1
ATOM 3768 O O . GLU A 1 484 ? -18.628 -5.761 29.985 1.00 82.31 484 GLU A O 1
ATOM 3773 N N . SER A 1 485 ? -20.201 -6.231 31.517 1.00 81.00 485 SER A N 1
ATOM 3774 C CA . SER A 1 485 ? -20.117 -7.691 31.389 1.00 81.00 485 SER A CA 1
ATOM 3775 C C . SER A 1 485 ? -21.355 -8.248 30.688 1.00 81.00 485 SER A C 1
ATOM 3777 O O . SER A 1 485 ? -22.468 -7.821 30.991 1.00 81.00 485 SER A O 1
ATOM 3779 N N . PHE A 1 486 ? -21.195 -9.234 29.801 1.00 81.06 486 PHE A N 1
ATOM 3780 C CA . PHE A 1 486 ? -22.333 -9.916 29.171 1.00 81.06 486 PHE A CA 1
ATOM 3781 C C . PHE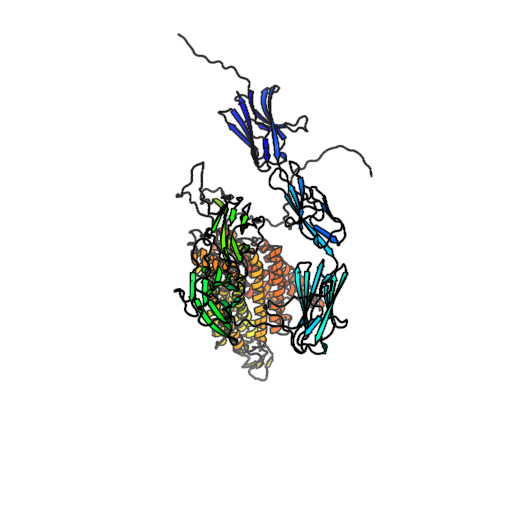 A 1 486 ? -22.130 -11.423 29.010 1.00 81.06 486 PHE A C 1
ATOM 3783 O O . PHE A 1 486 ? -21.021 -11.956 29.105 1.00 81.06 486 PHE A O 1
ATOM 3790 N N . MET A 1 487 ? -23.244 -12.118 28.776 1.00 81.69 487 MET A N 1
ATOM 3791 C CA . MET A 1 487 ? -23.309 -13.569 28.645 1.00 81.69 487 MET A CA 1
ATOM 3792 C C . MET A 1 487 ? -24.022 -13.969 27.356 1.00 81.69 487 MET A C 1
ATOM 3794 O O . MET A 1 487 ? -25.204 -13.678 27.183 1.00 81.69 487 MET A O 1
ATOM 3798 N N . LEU A 1 488 ? -23.335 -14.726 26.504 1.00 82.56 488 LEU A N 1
ATOM 3799 C CA . LEU A 1 488 ? -23.951 -15.441 25.392 1.00 82.56 488 LEU A CA 1
ATOM 3800 C C . LEU A 1 488 ? -24.334 -16.847 25.855 1.00 82.56 488 LEU A C 1
ATOM 3802 O O . LEU A 1 488 ? -23.475 -17.697 26.110 1.00 82.56 488 LEU A O 1
ATOM 3806 N N . LYS A 1 489 ? -25.640 -17.086 25.991 1.00 80.50 489 LYS A N 1
ATOM 3807 C CA . LYS A 1 489 ? -26.193 -18.406 26.310 1.00 80.50 489 LYS A CA 1
ATOM 3808 C C . LYS A 1 489 ? -26.223 -19.272 25.053 1.00 80.50 489 LYS A C 1
ATOM 3810 O O . LYS A 1 489 ? -26.418 -18.778 23.946 1.00 80.50 489 LYS A O 1
ATOM 3815 N N . CYS A 1 490 ? -25.995 -20.566 25.232 1.00 83.88 490 CYS A N 1
ATOM 3816 C CA . CYS A 1 490 ? -26.272 -21.554 24.206 1.00 83.88 490 CYS A CA 1
ATOM 3817 C C . CYS A 1 490 ? -26.617 -22.881 24.870 1.00 83.88 490 CYS A C 1
ATOM 3819 O O . CYS A 1 490 ? -25.856 -23.394 25.689 1.00 83.88 490 CYS A O 1
ATOM 3821 N N . SER A 1 491 ? -27.759 -23.441 24.491 1.00 83.44 491 SER A N 1
ATOM 3822 C CA . SER A 1 491 ? -28.231 -24.755 24.919 1.00 83.44 491 SER A CA 1
ATOM 3823 C C . SER A 1 491 ? -28.422 -25.656 23.701 1.00 83.44 491 SER A C 1
ATOM 3825 O O . SER A 1 491 ? -28.780 -25.179 22.622 1.00 83.44 491 SER A O 1
ATOM 3827 N N . ALA A 1 492 ? -28.181 -26.959 23.850 1.00 84.38 492 ALA A N 1
ATOM 3828 C CA . ALA A 1 492 ? -28.405 -27.932 22.787 1.00 84.38 492 ALA A CA 1
ATOM 3829 C C . ALA A 1 492 ? -28.949 -29.256 23.336 1.00 84.38 492 ALA A C 1
ATOM 3831 O O . ALA A 1 492 ? -28.465 -29.776 24.341 1.00 84.38 492 ALA A O 1
ATOM 3832 N N . ARG A 1 493 ? -29.939 -29.817 22.638 1.00 85.25 493 ARG A N 1
ATOM 3833 C CA . ARG A 1 493 ? -30.560 -31.121 22.915 1.00 85.25 493 ARG A CA 1
ATOM 3834 C C . ARG A 1 493 ? -30.021 -32.176 21.945 1.00 85.25 493 ARG A C 1
ATOM 3836 O O . ARG A 1 493 ? -29.597 -31.838 20.844 1.00 85.25 493 ARG A O 1
ATOM 3843 N N . GLY A 1 494 ? -30.007 -33.443 22.352 1.00 85.19 494 GLY A N 1
ATOM 3844 C CA . GLY A 1 494 ? -29.532 -34.565 21.533 1.00 85.19 494 GLY A CA 1
ATOM 3845 C C . GLY A 1 494 ? -29.080 -35.756 22.381 1.00 85.19 494 GLY A C 1
ATOM 3846 O O . GLY A 1 494 ? -28.928 -35.635 23.598 1.00 85.19 494 GLY A O 1
ATOM 3847 N N . PHE A 1 495 ? -28.849 -36.907 21.742 1.00 81.94 495 PHE A N 1
ATOM 3848 C CA . PHE A 1 495 ? -28.336 -38.109 22.405 1.00 81.94 495 PHE A CA 1
ATOM 3849 C C . PHE A 1 495 ? -27.246 -38.797 21.554 1.00 81.94 495 PHE A C 1
ATOM 3851 O O . PHE A 1 495 ? -27.558 -39.215 20.436 1.00 81.94 495 PHE A O 1
ATOM 3858 N N . PRO A 1 496 ? -25.999 -38.968 22.051 1.00 84.25 496 PRO A N 1
ATOM 3859 C CA . PRO A 1 496 ? -25.489 -38.579 23.374 1.00 84.25 496 PRO A CA 1
ATOM 3860 C C . PRO A 1 496 ? -25.584 -37.073 23.654 1.00 84.25 496 PRO A C 1
ATOM 3862 O O . PRO A 1 496 ? -25.828 -36.284 22.740 1.00 84.25 496 PRO A O 1
ATOM 3865 N N . THR A 1 497 ? -25.426 -36.678 24.918 1.00 83.38 497 THR A N 1
ATOM 3866 C CA . THR A 1 497 ? -25.535 -35.275 25.342 1.00 83.38 497 THR A CA 1
ATOM 3867 C C . THR A 1 497 ? -24.534 -34.392 24.578 1.00 83.38 497 THR A C 1
ATOM 3869 O O . THR A 1 497 ? -23.336 -34.696 24.586 1.00 83.38 497 THR A O 1
ATOM 3872 N N . PRO A 1 498 ? -24.979 -33.321 23.889 1.00 83.44 498 PRO A N 1
ATOM 3873 C CA . PRO A 1 498 ? -24.079 -32.487 23.100 1.00 83.44 498 PRO A CA 1
ATOM 3874 C C . PRO A 1 498 ? -23.041 -31.757 23.949 1.00 83.44 498 PRO A C 1
ATOM 3876 O O . PRO A 1 498 ? -23.367 -31.110 24.942 1.00 83.44 498 PRO A O 1
ATOM 3879 N N . LYS A 1 499 ? -21.783 -31.802 23.509 1.00 82.88 499 LYS A N 1
ATOM 3880 C CA . LYS A 1 499 ? -20.735 -30.897 23.981 1.00 82.88 499 LYS A CA 1
ATOM 3881 C C . LYS A 1 499 ? -20.884 -29.563 23.260 1.00 82.88 499 LYS A C 1
ATOM 3883 O O . LYS A 1 499 ? -21.005 -29.538 22.034 1.00 82.88 499 LYS A O 1
ATOM 3888 N N . ILE A 1 500 ? -20.847 -28.477 24.025 1.00 82.75 500 ILE A N 1
ATOM 3889 C CA . ILE A 1 500 ? -20.962 -27.103 23.530 1.00 82.75 500 ILE A CA 1
ATOM 3890 C C . ILE A 1 500 ? -19.585 -26.438 23.573 1.00 82.75 500 ILE A C 1
ATOM 3892 O O . ILE A 1 500 ? -18.858 -26.567 24.559 1.00 82.75 500 ILE A O 1
ATOM 3896 N N . SER A 1 501 ? -19.228 -25.726 22.509 1.00 81.50 501 SER A N 1
ATOM 3897 C CA . SER A 1 501 ? -18.032 -24.888 22.425 1.00 81.50 501 SER A CA 1
ATOM 3898 C C . SER A 1 501 ? -18.339 -23.575 21.705 1.00 81.50 501 SER A C 1
ATOM 3900 O O . SER A 1 501 ? -19.286 -23.482 20.926 1.00 81.50 501 SER A O 1
ATOM 3902 N N . TRP A 1 502 ? -17.530 -22.551 21.969 1.00 82.50 502 TRP A N 1
ATOM 3903 C CA . TRP A 1 502 ? -17.638 -21.239 21.334 1.00 82.50 502 TRP A CA 1
ATOM 3904 C C . TRP A 1 502 ? -16.377 -20.923 20.536 1.00 82.50 502 TRP A C 1
ATOM 3906 O O . TRP A 1 502 ? -15.273 -21.249 20.971 1.00 82.50 502 TRP A O 1
ATOM 3916 N N . ARG A 1 503 ? -16.538 -20.246 19.396 1.00 81.69 503 ARG A N 1
ATOM 3917 C CA . ARG A 1 503 ? -15.443 -19.620 18.633 1.00 81.69 503 ARG A CA 1
ATOM 3918 C C . ARG A 1 503 ? -15.867 -18.239 18.130 1.00 81.69 503 ARG A C 1
ATOM 3920 O O . ARG A 1 503 ? -17.056 -18.016 17.901 1.00 81.69 503 ARG A O 1
ATOM 3927 N N . ARG A 1 504 ? -14.907 -17.346 17.899 1.00 78.38 504 ARG A N 1
ATOM 3928 C CA . ARG A 1 504 ? -15.102 -16.159 17.048 1.00 78.38 504 ARG A CA 1
ATOM 3929 C C . ARG A 1 504 ? -14.940 -16.542 15.575 1.00 78.38 504 ARG A C 1
ATOM 3931 O O . ARG A 1 504 ? -14.317 -17.557 15.268 1.00 78.38 504 ARG A O 1
ATOM 3938 N N . GLU A 1 505 ? -15.503 -15.748 14.670 1.00 77.88 505 GLU A N 1
ATOM 3939 C CA . GLU A 1 505 ? -15.331 -15.924 13.217 1.00 77.88 505 GLU A CA 1
ATOM 3940 C C . GLU A 1 505 ? -13.887 -15.667 12.747 1.00 77.88 505 GLU A C 1
ATOM 3942 O O . GLU A 1 505 ? -13.401 -16.340 11.843 1.00 77.88 505 GLU A O 1
ATOM 3947 N N . ASP A 1 506 ? -13.174 -14.763 13.421 1.00 71.31 506 ASP A N 1
ATOM 3948 C CA . ASP A 1 506 ? -11.768 -14.414 13.165 1.00 71.31 506 ASP A CA 1
ATOM 3949 C C . ASP A 1 506 ? -10.744 -15.396 13.777 1.00 71.31 506 ASP A C 1
ATOM 3951 O O . ASP A 1 506 ? -9.540 -15.205 13.626 1.00 71.31 506 ASP A O 1
ATOM 3955 N N . ASN A 1 507 ? -11.208 -16.455 14.456 1.00 66.44 507 ASN A N 1
ATOM 3956 C CA . ASN A 1 507 ? -10.401 -17.423 15.214 1.00 66.44 507 ASN A CA 1
ATOM 3957 C C . ASN A 1 507 ? -9.493 -16.819 16.311 1.00 66.44 507 ASN A C 1
ATOM 3959 O O . ASN A 1 507 ? -8.621 -17.518 16.830 1.00 66.44 507 ASN A O 1
ATOM 3963 N N . VAL A 1 508 ? -9.704 -15.563 16.717 1.00 60.31 508 VAL A N 1
ATOM 3964 C CA . VAL A 1 508 ? -8.924 -14.935 17.793 1.00 60.31 508 VAL A CA 1
ATOM 3965 C C . VAL A 1 508 ? -9.344 -15.524 19.155 1.00 60.31 508 VAL A C 1
ATOM 3967 O O . VAL A 1 508 ? -10.544 -15.639 19.425 1.00 60.31 508 VAL A O 1
ATOM 3970 N N . PRO A 1 509 ? -8.406 -15.902 20.048 1.00 62.38 509 PRO A N 1
ATOM 3971 C CA . PRO A 1 509 ? -8.738 -16.347 21.404 1.00 62.38 509 PRO A CA 1
ATOM 3972 C C . PRO A 1 509 ? -9.452 -15.255 22.216 1.00 62.38 509 PRO A C 1
ATOM 3974 O O . PRO A 1 509 ? -9.142 -14.074 22.087 1.00 62.38 509 PRO A O 1
ATOM 3977 N N . PHE A 1 510 ? -10.396 -15.630 23.085 1.00 65.44 510 PHE A N 1
ATOM 3978 C CA . PHE A 1 510 ? -11.135 -14.663 23.908 1.00 65.44 510 PHE A CA 1
ATOM 3979 C C . PHE A 1 510 ? -10.211 -14.021 24.972 1.00 65.44 510 PHE A C 1
ATOM 3981 O O . PHE A 1 510 ? -9.824 -14.731 25.899 1.00 65.44 510 PHE A O 1
ATOM 3988 N N . PRO A 1 511 ? -9.896 -12.706 24.929 1.00 48.00 511 PRO A N 1
ATOM 3989 C CA . PRO A 1 511 ? -8.828 -12.127 25.763 1.00 48.00 511 PRO A CA 1
ATOM 3990 C C . PRO A 1 511 ? -9.094 -12.154 27.278 1.00 48.00 511 PRO A C 1
ATOM 3992 O O . PRO A 1 511 ? -8.150 -12.134 28.055 1.00 48.00 511 PRO A O 1
ATOM 3995 N N . ASN A 1 512 ? -10.370 -12.186 27.686 1.00 54.69 512 ASN A N 1
ATOM 3996 C CA . ASN A 1 512 ? -10.847 -12.300 29.076 1.00 54.69 512 ASN A CA 1
ATOM 3997 C C . ASN A 1 512 ? -12.152 -13.132 29.165 1.00 54.69 512 ASN A C 1
ATOM 3999 O O . ASN A 1 512 ? -12.968 -12.942 30.065 1.00 54.69 512 ASN A O 1
ATOM 4003 N N . GLY A 1 513 ? -12.422 -13.994 28.177 1.00 51.09 513 GLY A N 1
ATOM 4004 C CA . GLY A 1 513 ? -13.685 -14.736 28.090 1.00 51.09 513 GLY A CA 1
ATOM 4005 C C . GLY A 1 513 ? -13.606 -16.085 28.794 1.00 51.09 513 GLY A C 1
ATOM 4006 O O . GLY A 1 513 ? -12.915 -16.984 28.315 1.00 51.09 513 GLY A O 1
ATOM 4007 N N . ARG A 1 514 ? -14.340 -16.266 29.897 1.00 54.09 514 ARG A N 1
ATOM 4008 C CA . ARG A 1 514 ? -14.418 -17.557 30.592 1.00 54.09 514 ARG A CA 1
ATOM 4009 C C . ARG A 1 514 ? -15.641 -18.326 30.094 1.00 54.09 514 ARG A C 1
ATOM 4011 O O . ARG A 1 514 ? -16.782 -17.926 30.319 1.00 54.09 514 ARG A O 1
ATOM 4018 N N . VAL A 1 515 ? -15.415 -19.456 29.424 1.00 52.69 515 VAL A N 1
ATOM 4019 C CA . VAL A 1 515 ? -16.494 -20.406 29.110 1.00 52.69 515 VAL A CA 1
ATOM 4020 C C . VAL A 1 515 ? -16.910 -21.091 30.410 1.00 52.69 515 VAL A C 1
ATOM 4022 O O . VAL A 1 515 ? -16.112 -21.796 31.034 1.00 52.69 515 VAL A O 1
ATOM 4025 N N . ILE A 1 516 ? -18.160 -20.895 30.835 1.00 55.59 516 ILE A N 1
ATOM 4026 C CA . ILE A 1 516 ? -18.692 -21.527 32.047 1.00 55.59 516 ILE A CA 1
ATOM 4027 C C . ILE A 1 516 ? -19.062 -22.971 31.691 1.00 55.59 516 ILE A C 1
ATOM 4029 O O . ILE A 1 516 ? -20.176 -23.285 31.265 1.00 55.59 516 ILE A O 1
ATOM 4033 N N . HIS A 1 517 ? -18.067 -23.848 31.841 1.00 51.78 517 HIS A N 1
ATOM 4034 C CA . HIS A 1 517 ? -18.015 -25.202 31.281 1.00 51.78 517 HIS A CA 1
ATOM 4035 C C . HIS A 1 517 ? -19.163 -26.155 31.656 1.00 51.78 517 HIS A C 1
ATOM 4037 O O . HIS A 1 517 ? -19.293 -27.197 31.019 1.00 51.78 517 HIS A O 1
ATOM 4043 N N . GLN A 1 518 ? -19.985 -25.828 32.657 1.00 53.66 518 GLN A N 1
ATOM 4044 C CA . GLN A 1 518 ? -21.111 -26.668 33.081 1.00 53.66 518 GLN A CA 1
ATOM 4045 C C . GLN A 1 518 ? -22.422 -26.385 32.322 1.00 53.66 518 GLN A C 1
ATOM 4047 O O . GLN A 1 518 ? -23.238 -27.293 32.221 1.00 53.66 518 GLN A O 1
ATOM 4052 N N . ASN A 1 519 ? -22.607 -25.188 31.740 1.00 58.91 519 ASN A N 1
ATOM 4053 C CA . ASN A 1 519 ? -23.871 -24.784 31.091 1.00 58.91 519 ASN A CA 1
ATOM 4054 C C . ASN A 1 519 ? -23.741 -24.325 29.624 1.00 58.91 519 ASN A C 1
ATOM 4056 O O . ASN A 1 519 ? -24.741 -23.956 29.020 1.00 58.91 519 ASN A O 1
ATOM 4060 N N . GLY A 1 520 ? -22.538 -24.314 29.036 1.00 66.62 520 GLY A N 1
ATOM 4061 C CA . GLY A 1 520 ? -22.348 -23.918 27.630 1.00 66.62 520 GLY A CA 1
ATOM 4062 C C . GLY A 1 520 ? -22.437 -22.409 27.354 1.00 66.62 520 GLY A C 1
ATOM 4063 O O . GLY A 1 520 ? -22.386 -22.000 26.197 1.00 66.62 520 GLY A O 1
ATOM 4064 N N . THR A 1 521 ? -22.524 -21.573 28.391 1.00 78.81 521 THR A N 1
ATOM 4065 C CA . THR A 1 521 ? -22.544 -20.103 28.293 1.00 78.81 521 THR A CA 1
ATOM 4066 C C . THR A 1 521 ? -21.128 -19.532 28.162 1.00 78.81 521 THR A C 1
ATOM 4068 O O . THR A 1 521 ? -20.235 -19.892 28.935 1.00 78.81 521 THR A O 1
ATOM 4071 N N . LEU A 1 522 ? -20.931 -18.597 27.231 1.00 82.19 522 LEU A N 1
ATOM 4072 C CA . LEU A 1 522 ? -19.734 -17.757 27.149 1.00 82.19 522 LEU A CA 1
ATOM 4073 C C . LEU A 1 522 ? -19.975 -16.457 27.927 1.00 82.19 522 LEU A C 1
ATOM 4075 O O . LEU A 1 522 ? -20.913 -15.726 27.618 1.00 82.19 522 LEU A O 1
ATOM 4079 N N . MET A 1 523 ? -19.132 -16.166 28.917 1.00 79.88 523 MET A N 1
ATOM 4080 C CA . MET A 1 523 ? -19.147 -14.904 29.661 1.00 79.88 523 MET A CA 1
ATOM 4081 C C . MET A 1 523 ? -17.948 -14.043 29.255 1.00 79.88 523 MET A C 1
ATOM 4083 O O . MET A 1 523 ? -16.825 -14.544 29.166 1.00 79.88 523 MET A O 1
ATOM 4087 N N . ILE A 1 524 ? -18.187 -12.753 29.027 1.00 80.94 524 ILE A N 1
ATOM 4088 C CA . ILE A 1 524 ? -17.158 -11.737 28.789 1.00 80.94 524 ILE A CA 1
ATOM 4089 C C . ILE A 1 524 ? -17.338 -10.670 29.869 1.00 80.94 524 ILE A C 1
ATOM 4091 O O . ILE A 1 524 ? -18.341 -9.963 29.879 1.00 80.94 524 ILE A O 1
ATOM 4095 N N . GLU A 1 525 ? -16.389 -10.599 30.804 1.00 73.88 525 GLU A N 1
ATOM 4096 C CA . GLU A 1 525 ? -16.516 -9.821 32.052 1.00 73.88 525 GLU A CA 1
ATOM 4097 C C . GLU A 1 525 ? -16.254 -8.316 31.884 1.00 73.88 525 GLU A C 1
ATOM 4099 O O . GLU A 1 525 ? -16.699 -7.520 32.702 1.00 73.88 525 GLU A O 1
ATOM 4104 N N . SER A 1 526 ? -15.545 -7.915 30.827 1.00 76.88 526 SER A N 1
ATOM 4105 C CA . SER A 1 526 ? -15.347 -6.507 30.477 1.00 76.88 526 SER A CA 1
ATOM 4106 C C . SER A 1 526 ? -15.290 -6.365 28.963 1.00 76.88 526 SER A C 1
ATOM 4108 O O . SER A 1 526 ? -14.348 -6.824 28.304 1.00 76.88 526 SER A O 1
ATOM 4110 N N . VAL A 1 527 ? -16.337 -5.777 28.394 1.00 78.38 527 VAL A N 1
ATOM 4111 C CA . VAL A 1 527 ? -16.432 -5.500 26.967 1.00 78.38 527 VAL A CA 1
ATOM 4112 C C . VAL A 1 527 ? -15.462 -4.391 26.579 1.00 78.38 527 VAL A C 1
ATOM 4114 O O . VAL A 1 527 ? -15.192 -3.447 27.319 1.00 78.38 527 VAL A O 1
ATOM 4117 N N . LYS A 1 528 ? -14.912 -4.538 25.384 1.00 77.88 528 LYS A N 1
ATOM 4118 C CA . LYS A 1 528 ? -14.044 -3.581 24.718 1.00 77.88 528 LYS A CA 1
ATOM 4119 C C . LYS A 1 528 ? -14.422 -3.582 23.248 1.00 77.88 528 LYS A C 1
ATOM 4121 O O . LYS A 1 528 ? -14.936 -4.587 22.756 1.00 77.88 528 LYS A O 1
ATOM 4126 N N . ARG A 1 529 ? -14.057 -2.534 22.520 1.00 73.94 529 ARG A N 1
ATOM 4127 C CA . ARG A 1 529 ? -14.259 -2.439 21.059 1.00 73.94 529 ARG A CA 1
ATOM 4128 C C . ARG A 1 529 ? -13.760 -3.668 20.274 1.00 73.94 529 ARG A C 1
ATOM 4130 O O . ARG A 1 529 ? -14.411 -4.086 19.324 1.00 73.94 529 ARG A O 1
ATOM 4137 N N . GLU A 1 530 ? -12.667 -4.301 20.714 1.00 72.88 530 GLU A N 1
ATOM 4138 C CA . GLU A 1 530 ? -12.091 -5.533 20.129 1.00 72.88 530 GLU A CA 1
ATOM 4139 C C . GLU A 1 530 ? -12.950 -6.809 20.307 1.00 72.88 530 GLU A C 1
ATOM 4141 O O . GLU A 1 530 ? -12.667 -7.847 19.702 1.00 72.88 530 GLU A O 1
ATOM 4146 N N . HIS A 1 531 ? -14.004 -6.755 21.129 1.00 78.19 531 HIS A N 1
ATOM 4147 C CA . HIS A 1 531 ? -14.985 -7.833 21.320 1.00 78.19 531 HIS A CA 1
ATOM 4148 C C . HIS A 1 531 ? -16.211 -7.705 20.393 1.00 78.19 531 HIS A C 1
ATOM 4150 O O . HIS A 1 531 ? -17.092 -8.560 20.425 1.00 78.19 531 HIS A O 1
ATOM 4156 N N . ARG A 1 532 ? -16.277 -6.670 19.544 1.00 80.38 532 ARG A N 1
ATOM 4157 C CA . ARG A 1 532 ? -17.270 -6.590 18.464 1.00 80.38 532 ARG A CA 1
ATOM 4158 C C . ARG A 1 532 ? -17.001 -7.682 17.423 1.00 80.38 532 ARG A C 1
ATOM 4160 O O . ARG A 1 532 ? -15.851 -7.887 17.040 1.00 80.38 532 ARG A O 1
ATOM 4167 N N . GLY A 1 533 ? -18.050 -8.337 16.924 1.00 79.56 533 GLY A N 1
ATOM 4168 C CA . GLY A 1 533 ? -17.941 -9.288 15.812 1.00 79.56 533 GLY A CA 1
ATOM 4169 C C . GLY A 1 533 ? -18.909 -10.466 15.894 1.00 79.56 533 GLY A C 1
ATOM 4170 O O . GLY A 1 533 ? -19.862 -10.466 16.672 1.00 79.56 533 GLY A O 1
ATOM 4171 N N . PHE A 1 534 ? -18.669 -11.487 15.070 1.00 81.94 534 PHE A N 1
ATOM 4172 C CA . PHE A 1 534 ? -19.504 -12.685 15.007 1.00 81.94 534 PHE A CA 1
ATOM 4173 C C . PHE A 1 534 ? -18.958 -13.827 15.871 1.00 81.94 534 PHE A C 1
ATOM 4175 O O . PHE A 1 534 ? -17.788 -14.213 15.792 1.00 81.94 534 PHE A O 1
ATOM 4182 N N . TYR A 1 535 ? -19.857 -14.407 16.660 1.00 85.75 535 TYR A N 1
ATOM 4183 C CA . TYR A 1 535 ? -19.605 -15.503 17.585 1.00 85.75 535 TYR A CA 1
ATOM 4184 C C . TYR A 1 535 ? -20.406 -16.726 17.144 1.00 85.75 535 TYR A C 1
ATOM 4186 O O . TYR A 1 535 ? -21.603 -16.631 16.879 1.00 85.75 535 TYR A O 1
ATOM 4194 N N . TYR A 1 536 ? -19.758 -17.885 17.090 1.00 85.00 536 TYR A N 1
ATOM 4195 C CA . TYR A 1 536 ? -20.397 -19.163 16.801 1.00 85.00 536 TYR A CA 1
ATOM 4196 C C . TYR A 1 536 ? -20.479 -20.004 18.072 1.00 85.00 536 TYR A C 1
ATOM 4198 O O . TYR A 1 536 ? -19.443 -20.441 18.581 1.00 85.00 536 TYR A O 1
ATOM 4206 N N . CYS A 1 537 ? -21.696 -20.305 18.527 1.00 86.38 537 CYS A N 1
ATOM 4207 C CA . CYS A 1 537 ? -21.909 -21.485 19.360 1.00 86.38 537 CYS A CA 1
ATOM 4208 C C . CYS A 1 537 ? -21.882 -22.719 18.456 1.00 86.38 537 CYS A C 1
ATOM 4210 O O . CYS A 1 537 ? -22.532 -22.725 17.410 1.00 86.38 537 CYS A O 1
ATOM 4212 N N . MET A 1 538 ? -21.160 -23.760 18.858 1.00 85.50 538 MET A N 1
ATOM 4213 C CA . MET A 1 538 ? -21.076 -25.048 18.178 1.00 85.50 538 MET A CA 1
ATOM 4214 C C . MET A 1 538 ? -21.498 -26.159 19.141 1.00 85.50 538 MET A C 1
ATOM 4216 O O . MET A 1 538 ? -20.999 -26.230 20.262 1.00 85.50 538 MET A O 1
ATOM 4220 N N . ALA A 1 539 ? -22.387 -27.048 18.700 1.00 85.56 539 ALA A N 1
ATOM 4221 C CA . ALA A 1 539 ? -22.837 -28.203 19.471 1.00 85.56 539 ALA A CA 1
ATOM 4222 C C . ALA A 1 539 ? -22.573 -29.503 18.701 1.00 85.56 539 ALA A C 1
ATOM 4224 O O . ALA A 1 539 ? -22.940 -29.634 17.530 1.00 85.56 539 ALA A O 1
ATOM 4225 N N . TRP A 1 540 ? -21.943 -30.482 19.355 1.00 84.31 540 TRP A N 1
ATOM 4226 C CA . TRP A 1 540 ? -21.596 -31.766 18.741 1.00 84.31 540 TRP A CA 1
ATOM 4227 C C . TRP A 1 540 ? -21.755 -32.940 19.712 1.00 84.31 540 TRP A C 1
ATOM 4229 O O . TRP A 1 540 ? -21.445 -32.831 20.896 1.00 84.31 540 TRP A O 1
ATOM 4239 N N . ASN A 1 541 ? -22.222 -34.084 19.209 1.00 83.81 541 ASN A N 1
ATOM 4240 C CA . ASN A 1 541 ? -22.337 -35.330 19.980 1.00 83.81 541 ASN A CA 1
ATOM 4241 C C . ASN A 1 541 ? -21.852 -36.582 19.223 1.00 83.81 541 ASN A C 1
ATOM 4243 O O . ASN A 1 541 ? -22.135 -37.704 19.633 1.00 83.81 541 ASN A O 1
ATOM 4247 N N . GLY A 1 542 ? -21.149 -36.395 18.102 1.00 77.75 542 GLY A N 1
ATOM 4248 C CA . GLY A 1 542 ? -20.611 -37.478 17.272 1.00 77.75 542 GLY A CA 1
ATOM 4249 C C . GLY A 1 542 ? -21.623 -38.187 16.359 1.00 77.75 542 GLY A C 1
ATOM 4250 O O . GLY A 1 542 ? -21.204 -38.994 15.535 1.00 77.75 542 GLY A O 1
ATOM 4251 N N . VAL A 1 543 ? -22.927 -37.891 16.448 1.00 79.69 543 VAL A N 1
ATOM 4252 C CA . VAL A 1 543 ? -23.953 -38.498 15.570 1.00 79.69 543 VAL A CA 1
ATOM 4253 C C . VAL A 1 543 ? -23.974 -37.846 14.181 1.00 79.69 543 VAL A C 1
ATOM 4255 O O . VAL A 1 543 ? -24.264 -38.506 13.184 1.00 79.69 543 VAL A O 1
ATOM 4258 N N . SER A 1 544 ? -23.651 -36.556 14.097 1.00 75.19 544 SER A N 1
ATOM 4259 C CA . SER A 1 544 ? -23.558 -35.771 12.861 1.00 75.19 544 SER A CA 1
ATOM 4260 C C . SER A 1 544 ? -22.374 -34.803 12.919 1.00 75.19 544 SER A C 1
ATOM 4262 O O . SER A 1 544 ? -21.701 -34.691 13.947 1.00 75.19 544 SER A O 1
ATOM 4264 N N . HIS A 1 545 ? -22.163 -34.045 11.838 1.00 74.62 545 HIS A N 1
ATOM 4265 C CA . HIS A 1 545 ? -21.373 -32.816 11.900 1.00 74.62 545 HIS A CA 1
ATOM 4266 C C . HIS A 1 545 ? -21.900 -31.889 13.008 1.00 74.62 545 HIS A C 1
ATOM 4268 O O . HIS A 1 545 ? -23.091 -31.919 13.338 1.00 74.62 545 HIS A O 1
ATOM 4274 N N . ALA A 1 546 ? -21.000 -31.087 13.581 1.00 78.50 546 ALA A N 1
ATOM 4275 C CA . ALA A 1 546 ? -21.349 -30.094 14.587 1.00 78.50 546 ALA A CA 1
ATOM 4276 C C . ALA A 1 546 ? -22.324 -29.068 13.995 1.00 78.50 546 ALA A C 1
ATOM 4278 O O . ALA A 1 546 ? -22.050 -28.492 12.941 1.00 78.50 546 ALA A O 1
ATOM 4279 N N . VAL A 1 547 ? -23.441 -28.827 14.679 1.00 79.06 547 VAL A N 1
ATOM 4280 C CA . VAL A 1 547 ? -24.355 -27.733 14.325 1.00 79.06 547 VAL A CA 1
ATOM 4281 C C . VAL A 1 547 ? -23.844 -26.441 14.947 1.00 79.06 547 VAL A C 1
ATOM 4283 O O . VAL A 1 547 ? -23.250 -26.470 16.028 1.00 79.06 547 VAL A O 1
ATOM 4286 N N . SER A 1 548 ? -24.067 -25.304 14.291 1.00 86.31 548 SER A N 1
ATOM 4287 C CA . SER A 1 548 ? -23.636 -24.010 14.816 1.00 86.31 548 SER A CA 1
ATOM 4288 C C . SER A 1 548 ? -24.679 -22.911 14.633 1.00 86.31 548 SER A C 1
ATOM 4290 O O . SER A 1 548 ? -25.430 -22.897 13.661 1.00 86.31 548 SER A O 1
ATOM 4292 N N . ARG A 1 549 ? -24.717 -21.980 15.592 1.00 83.62 549 ARG A N 1
ATOM 4293 C CA . ARG A 1 549 ? -25.529 -20.756 15.555 1.00 83.62 549 ARG A CA 1
ATOM 4294 C C . ARG A 1 549 ? -24.596 -19.554 15.619 1.00 83.62 549 ARG A C 1
ATOM 4296 O O . ARG A 1 549 ? -23.720 -19.518 16.482 1.00 83.62 549 ARG A O 1
ATOM 4303 N N . ARG A 1 550 ? -24.797 -18.583 14.726 1.00 85.25 550 ARG A N 1
ATOM 4304 C CA . ARG A 1 550 ? -24.062 -17.312 14.705 1.00 85.25 550 ARG A CA 1
ATOM 4305 C C . ARG A 1 550 ? -24.829 -16.238 15.479 1.00 85.25 550 ARG A C 1
ATOM 4307 O O . ARG A 1 550 ? -26.036 -16.110 15.293 1.00 85.25 550 ARG A O 1
ATOM 4314 N N . VAL A 1 551 ? -24.120 -15.463 16.292 1.00 84.12 551 VAL A N 1
ATOM 4315 C CA . VAL A 1 551 ? -24.619 -14.281 17.012 1.00 84.12 551 VAL A CA 1
ATOM 4316 C C . VAL A 1 551 ? -23.696 -13.102 16.703 1.00 84.12 551 VAL A C 1
ATOM 4318 O O . VAL A 1 551 ? -22.476 -13.265 16.717 1.00 84.12 551 VAL A O 1
ATOM 4321 N N . HIS A 1 552 ? -24.256 -11.932 16.400 1.00 83.31 552 HIS A N 1
ATOM 4322 C CA . HIS A 1 552 ? -23.502 -10.689 16.220 1.00 83.31 552 HIS A CA 1
ATOM 4323 C C . HIS A 1 552 ? -23.431 -9.921 17.543 1.00 83.31 552 HIS A C 1
ATOM 4325 O O . HIS A 1 552 ? -24.466 -9.587 18.115 1.00 83.31 552 HIS A O 1
ATOM 4331 N N . VAL A 1 553 ? -22.226 -9.642 18.032 1.00 84.19 553 VAL A N 1
ATOM 4332 C CA . VAL A 1 553 ? -22.013 -8.779 19.198 1.00 84.19 553 VAL A CA 1
ATOM 4333 C C . VAL A 1 553 ? -21.622 -7.397 18.707 1.00 84.19 553 VAL A C 1
ATOM 4335 O O . VAL A 1 553 ? -20.588 -7.222 18.057 1.00 84.19 553 VAL A O 1
ATOM 4338 N N . GLU A 1 554 ? -22.444 -6.419 19.052 1.00 81.44 554 GLU A N 1
ATOM 4339 C CA . GLU A 1 554 ? -22.197 -5.002 18.841 1.00 81.44 554 GLU A CA 1
ATOM 4340 C C . GLU A 1 554 ? -21.777 -4.361 20.161 1.00 81.44 554 GLU A C 1
ATOM 4342 O O . GLU A 1 554 ? -22.336 -4.655 21.217 1.00 81.44 554 GLU A O 1
ATOM 4347 N N . VAL A 1 555 ? -20.766 -3.495 20.096 1.00 83.62 555 VAL A N 1
ATOM 4348 C CA . VAL A 1 555 ? -20.245 -2.788 21.267 1.00 83.62 555 VAL A CA 1
ATOM 4349 C C . VAL A 1 555 ? -20.691 -1.340 21.185 1.00 83.62 555 VAL A C 1
ATOM 4351 O O . VAL A 1 555 ? -20.317 -0.640 20.243 1.00 83.62 555 VAL A O 1
ATOM 4354 N N . GLU A 1 556 ? -21.491 -0.913 22.154 1.00 81.31 556 GLU A N 1
ATOM 4355 C CA . GLU A 1 556 ? -21.895 0.475 22.324 1.00 81.31 556 GLU A CA 1
ATOM 4356 C C . GLU A 1 556 ? -20.717 1.291 22.879 1.00 81.31 556 GLU A C 1
ATOM 4358 O O . GLU A 1 556 ? -20.090 0.941 23.881 1.00 81.31 556 GLU A O 1
ATOM 4363 N N . ILE A 1 557 ? -20.380 2.359 22.160 1.00 79.06 557 ILE A N 1
ATOM 4364 C CA . ILE A 1 557 ? -19.268 3.267 22.421 1.00 79.06 557 ILE A CA 1
ATOM 4365 C C . ILE A 1 557 ? -19.878 4.636 22.711 1.00 79.06 557 ILE A C 1
ATOM 4367 O O . ILE A 1 557 ? -20.374 5.308 21.800 1.00 79.06 557 ILE A O 1
ATOM 4371 N N . SER A 1 558 ? -19.811 5.056 23.973 1.00 76.69 558 SER A N 1
ATOM 4372 C CA . SER A 1 558 ? -20.211 6.396 24.406 1.00 76.69 558 SER A CA 1
ATOM 4373 C C . SER A 1 558 ? -19.470 7.481 23.609 1.00 76.69 558 SER A C 1
ATOM 4375 O O . SER A 1 558 ? -18.282 7.308 23.333 1.00 76.69 558 SER A O 1
ATOM 4377 N N . PRO A 1 559 ? -20.116 8.609 23.258 1.00 75.44 559 PRO A N 1
ATOM 4378 C CA . PRO A 1 559 ? -19.494 9.652 22.448 1.00 75.44 559 PRO A CA 1
ATOM 4379 C C . PRO A 1 559 ? -18.268 10.290 23.101 1.00 75.44 559 PRO A C 1
ATOM 4381 O O . PRO A 1 559 ? -18.381 11.040 24.070 1.00 75.44 559 PRO A O 1
ATOM 4384 N N . ILE A 1 560 ? -17.101 10.052 22.502 1.00 73.69 560 ILE A N 1
ATOM 4385 C CA . ILE A 1 560 ? -15.840 10.715 22.839 1.00 73.69 560 ILE A CA 1
ATOM 4386 C C . ILE A 1 560 ? -15.545 11.756 21.762 1.00 73.69 560 ILE A C 1
ATOM 4388 O O . ILE A 1 560 ? -15.340 11.414 20.597 1.00 73.69 560 ILE A O 1
ATOM 4392 N N . VAL A 1 561 ? -15.494 13.034 22.145 1.00 70.56 561 VAL A N 1
ATOM 4393 C CA . VAL A 1 561 ? -15.015 14.107 21.262 1.00 70.56 561 VAL A CA 1
ATOM 4394 C C . VAL A 1 561 ? -13.487 14.035 21.219 1.00 70.56 561 VAL A C 1
ATOM 4396 O O . VAL A 1 561 ? -12.825 14.385 22.192 1.00 70.56 561 VAL A O 1
ATOM 4399 N N . THR A 1 562 ? -12.918 13.542 20.120 1.00 54.28 562 THR A N 1
ATOM 4400 C CA . THR A 1 562 ? -11.471 13.286 20.002 1.00 54.28 562 THR A CA 1
ATOM 4401 C C . THR A 1 562 ? -10.681 14.512 19.562 1.00 54.28 562 THR A C 1
ATOM 4403 O O . THR A 1 562 ? -9.510 14.652 19.913 1.00 54.28 562 THR A O 1
ATOM 4406 N N . THR A 1 563 ? -11.283 15.423 18.796 1.00 55.88 563 THR A N 1
ATOM 4407 C CA . THR A 1 563 ? -10.677 16.716 18.444 1.00 55.88 563 THR A CA 1
ATOM 4408 C C . THR A 1 563 ? -11.757 17.716 18.045 1.00 55.88 563 THR A C 1
ATOM 4410 O O . THR A 1 563 ? -12.634 17.388 17.245 1.00 55.88 563 THR A O 1
ATOM 4413 N N . VAL A 1 564 ? -11.645 18.953 18.538 1.00 49.53 564 VAL A N 1
ATOM 4414 C CA . VAL A 1 564 ? -12.307 20.113 17.930 1.00 49.53 564 VAL A CA 1
ATOM 4415 C C . VAL A 1 564 ? -11.243 20.921 17.195 1.00 49.53 564 VAL A C 1
ATOM 4417 O O . VAL A 1 564 ? -10.391 21.534 17.837 1.00 49.53 564 VAL A O 1
ATOM 4420 N N . ARG A 1 565 ? -11.245 20.897 15.857 1.00 48.41 565 ARG A N 1
ATOM 4421 C CA . ARG A 1 565 ? -10.361 21.764 15.061 1.00 48.41 565 ARG A CA 1
ATOM 4422 C C . ARG A 1 565 ? -11.101 23.048 14.722 1.00 48.41 565 ARG A C 1
ATOM 4424 O O . ARG A 1 565 ? -12.174 23.010 14.125 1.00 48.41 565 ARG A O 1
ATOM 4431 N N . SER A 1 566 ? -10.495 24.181 15.054 1.00 42.59 566 SER A N 1
ATOM 4432 C CA . SER A 1 566 ? -10.942 25.496 14.612 1.00 42.59 566 SER A CA 1
ATOM 4433 C C . SER A 1 566 ? -9.875 26.121 13.712 1.00 42.59 566 SER A C 1
ATOM 4435 O O . SER A 1 566 ? -8.750 26.378 14.136 1.00 42.59 566 SER A O 1
ATOM 4437 N N . ARG A 1 567 ? -10.222 26.388 12.446 1.00 41.72 567 ARG A N 1
ATOM 4438 C CA . ARG A 1 567 ? -9.431 27.292 11.597 1.00 41.72 567 ARG A CA 1
ATOM 4439 C C . ARG A 1 567 ? -9.857 28.730 11.909 1.00 41.72 567 ARG A C 1
ATOM 4441 O O . ARG A 1 567 ? -10.650 29.318 11.179 1.00 41.72 567 ARG A O 1
ATOM 4448 N N . VAL A 1 568 ? -9.399 29.277 13.038 1.00 38.19 568 VAL A N 1
ATOM 4449 C CA . VAL A 1 568 ? -9.690 30.675 13.401 1.00 38.19 568 VAL A CA 1
ATOM 4450 C C . VAL A 1 568 ? -8.731 31.599 12.657 1.00 38.19 568 VAL A C 1
ATOM 4452 O O . VAL A 1 568 ? -7.634 31.880 13.132 1.00 38.19 568 VAL A O 1
ATOM 4455 N N . PHE A 1 569 ? -9.158 32.090 11.495 1.00 41.62 569 PHE A N 1
ATOM 4456 C CA . PHE A 1 569 ? -8.480 33.178 10.794 1.00 41.62 569 PHE A CA 1
ATOM 4457 C C . PHE A 1 569 ? -9.119 34.526 11.137 1.00 41.62 569 PHE A C 1
ATOM 4459 O O . PHE A 1 569 ? -10.341 34.671 11.174 1.00 41.62 569 PHE A O 1
ATOM 4466 N N . GLN A 1 570 ? -8.281 35.532 11.377 1.00 42.47 570 GLN A N 1
ATOM 4467 C CA . GLN A 1 570 ? -8.703 36.864 11.801 1.00 42.47 570 GLN A CA 1
ATOM 4468 C C . GLN A 1 570 ? -8.964 37.775 10.584 1.00 42.47 570 GLN A C 1
ATOM 4470 O O . GLN A 1 570 ? -8.214 38.713 10.330 1.00 42.47 570 GLN A O 1
ATOM 4475 N N . ALA A 1 571 ? -10.023 37.495 9.813 1.00 39.22 571 ALA A N 1
ATOM 4476 C CA . ALA A 1 571 ? -10.467 38.343 8.697 1.00 39.22 571 ALA A CA 1
ATOM 4477 C C . ALA A 1 571 ? -11.999 38.309 8.506 1.00 39.22 571 ALA A C 1
ATOM 4479 O O . ALA A 1 571 ? -12.631 37.260 8.575 1.00 39.22 571 ALA A O 1
ATOM 4480 N N . LEU A 1 572 ? -12.598 39.475 8.246 1.00 41.28 572 LEU A N 1
ATOM 4481 C CA . LEU A 1 572 ? -14.036 39.764 8.396 1.00 41.28 572 LEU A CA 1
ATOM 4482 C C . LEU A 1 572 ? -14.985 39.220 7.296 1.00 41.28 572 LEU A C 1
ATOM 4484 O O . LEU A 1 572 ? -16.140 39.641 7.254 1.00 41.28 572 LEU A O 1
ATOM 4488 N N . THR A 1 573 ? -14.540 38.339 6.390 1.00 44.12 573 THR A N 1
ATOM 4489 C CA . THR A 1 573 ? -15.258 38.076 5.116 1.00 44.12 573 THR A CA 1
ATOM 4490 C C . THR A 1 573 ? -15.386 36.611 4.662 1.00 44.12 573 THR A C 1
ATOM 4492 O O . THR A 1 573 ? -15.800 36.391 3.525 1.00 44.12 573 THR A O 1
ATOM 4495 N N . TYR A 1 574 ? -15.066 35.610 5.491 1.00 45.91 574 TYR A N 1
ATOM 4496 C CA . TYR A 1 574 ? -15.133 34.188 5.095 1.00 45.91 574 TYR A CA 1
ATOM 4497 C C . TYR A 1 574 ? -15.986 33.318 6.031 1.00 45.91 574 TYR A C 1
ATOM 4499 O O . TYR A 1 574 ? -16.098 33.595 7.225 1.00 45.91 574 TYR A O 1
ATOM 4507 N N . ASP A 1 575 ? -16.561 32.244 5.478 1.00 53.59 575 ASP A N 1
ATOM 4508 C CA . ASP A 1 575 ? -17.278 31.212 6.234 1.00 53.59 575 ASP A CA 1
ATOM 4509 C C . ASP A 1 575 ? -16.308 30.442 7.149 1.00 53.59 575 ASP A C 1
ATOM 4511 O O . ASP A 1 575 ? -15.283 29.928 6.696 1.00 53.59 575 ASP A O 1
ATOM 4515 N N . VAL A 1 576 ? -16.638 30.337 8.440 1.00 55.41 576 VAL A N 1
ATOM 4516 C CA . VAL A 1 576 ? -15.791 29.678 9.449 1.00 55.41 576 VAL A CA 1
ATOM 4517 C C . VAL A 1 576 ? -16.262 28.246 9.691 1.00 55.41 576 VAL A C 1
ATOM 4519 O O . VAL A 1 576 ? -17.385 28.018 10.140 1.00 55.41 576 VAL A O 1
ATOM 4522 N N . TYR A 1 577 ? -15.370 27.285 9.454 1.00 57.53 577 TYR A N 1
ATOM 4523 C CA . TYR A 1 577 ? -15.608 25.861 9.692 1.00 57.53 577 TYR A CA 1
ATOM 4524 C C . TYR A 1 577 ? -15.026 25.432 11.047 1.00 57.53 577 TYR A C 1
ATOM 4526 O O . TYR A 1 577 ? -13.890 25.772 11.392 1.00 57.53 577 TYR A O 1
ATOM 4534 N N . MET A 1 578 ? -15.817 24.682 11.818 1.00 63.25 578 MET A N 1
ATOM 4535 C CA . MET A 1 578 ? -15.414 24.070 13.085 1.00 63.25 578 MET A CA 1
ATOM 4536 C C . MET A 1 578 ? -15.730 22.577 13.025 1.00 63.25 578 MET A C 1
ATOM 4538 O O . MET A 1 578 ? -16.898 22.193 12.951 1.00 63.25 578 MET A O 1
ATOM 4542 N N . ASP A 1 579 ? -14.699 21.739 13.066 1.00 60.16 579 ASP A N 1
ATOM 4543 C CA . ASP A 1 579 ? -14.858 20.289 12.976 1.00 60.16 579 ASP A CA 1
ATOM 4544 C C . ASP A 1 579 ? -14.946 19.690 14.377 1.00 60.16 579 ASP A C 1
ATOM 4546 O O . ASP A 1 579 ? -14.028 19.861 15.178 1.00 60.16 579 ASP A O 1
ATOM 4550 N N . CYS A 1 580 ? -16.027 18.964 14.666 1.00 64.75 580 CYS A N 1
ATOM 4551 C CA . CYS A 1 580 ? -16.198 18.198 15.901 1.00 64.75 580 CYS A CA 1
ATOM 4552 C C . CYS A 1 580 ? -16.101 16.701 15.582 1.00 64.75 580 CYS A C 1
ATOM 4554 O O . CYS A 1 580 ? -17.055 16.095 15.086 1.00 64.75 580 CYS A O 1
ATOM 4556 N N . MET A 1 581 ? -14.933 16.109 15.835 1.00 59.66 581 MET A N 1
ATOM 4557 C CA . MET A 1 581 ? -14.701 14.681 15.621 1.00 59.66 581 MET A CA 1
ATOM 4558 C C . MET A 1 581 ? -15.216 13.902 16.831 1.00 59.66 581 MET A C 1
ATOM 4560 O O . MET A 1 581 ? -14.671 14.033 17.926 1.00 59.66 581 MET A O 1
ATOM 4564 N N . VAL A 1 582 ? -16.266 13.099 16.635 1.00 65.88 582 VAL A N 1
ATOM 4565 C CA . VAL A 1 582 ? -16.892 12.289 17.692 1.00 65.88 582 VAL A CA 1
ATOM 4566 C C . VAL A 1 582 ? -16.800 10.812 17.344 1.00 65.88 582 VAL A C 1
ATOM 4568 O O . VAL A 1 582 ? -17.334 10.366 16.330 1.00 65.88 582 VAL A O 1
ATOM 4571 N N . GLU A 1 583 ? -16.158 10.042 18.212 1.00 69.19 583 GLU A N 1
ATOM 4572 C CA . GLU A 1 583 ? -16.139 8.587 18.143 1.00 69.19 583 GLU A CA 1
ATOM 4573 C C . GLU A 1 583 ? -17.297 8.031 18.983 1.00 69.19 583 GLU A C 1
ATOM 4575 O O . GLU A 1 583 ? -17.367 8.283 20.183 1.00 69.19 583 GLU A O 1
ATOM 4580 N N . SER A 1 584 ? -18.243 7.333 18.347 1.00 70.12 584 SER A N 1
ATOM 4581 C CA . SER A 1 584 ? -19.447 6.791 18.998 1.00 70.12 584 SER A CA 1
ATOM 4582 C C . SER A 1 584 ? -20.053 5.626 18.215 1.00 70.12 584 SER A C 1
ATOM 4584 O O . SER A 1 584 ? -19.899 5.544 16.994 1.00 70.12 584 SER A O 1
ATOM 4586 N N . TYR A 1 585 ? -20.774 4.748 18.910 1.00 66.69 585 TYR A N 1
ATOM 4587 C CA . TYR A 1 585 ? -21.624 3.717 18.316 1.00 66.69 585 TYR A CA 1
ATOM 4588 C C . TYR A 1 585 ? -22.764 3.375 19.293 1.00 66.69 585 TYR A C 1
ATOM 4590 O O . TYR A 1 585 ? -22.439 3.000 20.410 1.00 66.69 585 TYR A O 1
ATOM 4598 N N . PRO A 1 586 ? -24.056 3.457 18.927 1.00 63.84 586 PRO A N 1
ATOM 4599 C CA . PRO A 1 586 ? -24.580 4.001 17.675 1.00 63.84 586 PRO A CA 1
ATOM 4600 C C . PRO A 1 586 ? -24.193 5.485 17.474 1.00 63.84 586 PRO A C 1
ATOM 4602 O O . PRO A 1 586 ? -23.749 6.140 18.417 1.00 63.84 586 PRO A O 1
ATOM 4605 N N . PRO A 1 587 ? -24.306 6.034 16.247 1.00 62.19 587 PRO A N 1
ATOM 4606 C CA . PRO A 1 587 ? -23.818 7.381 15.945 1.00 62.19 587 PRO A CA 1
ATOM 4607 C C . PRO A 1 587 ? -24.481 8.459 16.811 1.00 62.19 587 PRO A C 1
ATOM 4609 O O . PRO A 1 587 ? -25.693 8.667 16.733 1.00 62.19 587 PRO A O 1
ATOM 4612 N N . ALA A 1 588 ? -23.681 9.173 17.601 1.00 65.94 588 ALA A N 1
ATOM 4613 C CA . ALA A 1 588 ? -24.179 10.167 18.540 1.00 65.94 588 ALA A CA 1
ATOM 4614 C C . ALA A 1 588 ? -24.803 11.396 17.857 1.00 65.94 588 ALA A C 1
ATOM 4616 O O . ALA A 1 588 ? -24.392 11.836 16.778 1.00 65.94 588 ALA A O 1
ATOM 4617 N N . ALA A 1 589 ? -25.789 11.991 18.531 1.00 71.38 589 ALA A N 1
ATOM 4618 C CA . ALA A 1 589 ? -26.368 13.267 18.138 1.00 71.38 589 ALA A CA 1
ATOM 4619 C C . ALA A 1 589 ? -25.424 14.416 18.532 1.00 71.38 589 ALA A C 1
ATOM 4621 O O . ALA A 1 589 ? -25.148 14.624 19.711 1.00 71.38 589 ALA A O 1
ATOM 4622 N N . ILE A 1 590 ? -24.943 15.173 17.543 1.00 72.69 590 ILE A N 1
ATOM 4623 C CA . ILE A 1 590 ? -24.062 16.329 17.758 1.00 72.69 590 ILE A CA 1
ATOM 4624 C C . ILE A 1 590 ? -24.911 17.603 17.776 1.00 72.69 590 ILE A C 1
ATOM 4626 O O . ILE A 1 590 ? -25.580 17.924 16.791 1.00 72.69 590 ILE A O 1
ATOM 4630 N N . ALA A 1 591 ? -24.852 18.343 18.883 1.00 77.81 591 ALA A N 1
ATOM 4631 C CA . ALA A 1 591 ? -25.479 19.649 19.045 1.00 77.81 591 ALA A CA 1
ATOM 4632 C C . ALA A 1 591 ? -24.406 20.722 19.275 1.00 77.81 591 ALA A C 1
ATOM 4634 O O . ALA A 1 591 ? -23.504 20.544 20.091 1.00 77.81 591 ALA A O 1
ATOM 4635 N N . TRP A 1 592 ? -24.517 21.838 18.556 1.00 76.25 592 TRP A N 1
ATOM 4636 C CA . TRP A 1 592 ? -23.630 22.987 18.713 1.00 76.25 592 TRP A CA 1
ATOM 4637 C C . TRP A 1 592 ? -24.243 23.998 19.678 1.00 76.25 592 TRP A C 1
ATOM 4639 O O . TRP A 1 592 ? -25.450 24.233 19.645 1.00 76.25 592 TRP A O 1
ATOM 4649 N N . TYR A 1 593 ? -23.410 24.628 20.502 1.00 78.00 593 TYR A N 1
ATOM 4650 C CA . TYR A 1 593 ? -23.818 25.672 21.438 1.00 78.00 593 TYR A CA 1
ATOM 4651 C C . TYR A 1 593 ? -22.908 26.888 21.290 1.00 78.00 593 TYR A C 1
ATOM 4653 O O . TYR A 1 593 ? -21.701 26.745 21.097 1.00 78.00 593 TYR A O 1
ATOM 4661 N N . LYS A 1 594 ? -23.485 28.081 21.420 1.00 77.81 594 LYS A N 1
ATOM 4662 C CA . LYS A 1 594 ? -22.761 29.345 21.539 1.00 77.81 594 LYS A CA 1
ATOM 4663 C C . LYS A 1 594 ? -23.334 30.114 22.721 1.00 77.81 594 LYS A C 1
ATOM 4665 O O . LYS A 1 594 ? -24.542 30.325 22.788 1.00 77.81 594 LYS A O 1
ATOM 4670 N N . ASP A 1 595 ? -22.468 30.504 23.652 1.00 77.69 595 ASP A N 1
ATOM 4671 C CA . ASP A 1 595 ? -22.824 31.299 24.835 1.00 77.69 595 ASP A CA 1
ATOM 4672 C C . ASP A 1 595 ? -24.011 30.697 25.626 1.00 77.69 595 ASP A C 1
ATOM 4674 O O . ASP A 1 595 ? -24.927 31.393 26.055 1.00 77.69 595 ASP A O 1
ATOM 4678 N N . GLY A 1 596 ? -24.027 29.363 25.756 1.00 74.75 596 GLY A N 1
ATOM 4679 C CA . GLY A 1 596 ? -25.086 28.585 26.418 1.00 74.75 596 GLY A CA 1
ATOM 4680 C C . GLY A 1 596 ? -26.339 28.309 25.574 1.00 74.75 596 GLY A C 1
ATOM 4681 O O . GLY A 1 596 ? -27.100 27.402 25.903 1.00 74.75 596 GLY A O 1
ATOM 4682 N N . ASN A 1 597 ? -26.541 29.014 24.459 1.00 76.44 597 ASN A N 1
ATOM 4683 C CA . ASN A 1 597 ? -27.682 28.806 23.567 1.00 76.44 597 ASN A CA 1
ATOM 4684 C C . ASN A 1 597 ? -27.378 27.737 22.511 1.00 76.44 597 ASN A C 1
ATOM 4686 O O . ASN A 1 597 ? -26.314 27.751 21.890 1.00 76.44 597 ASN A O 1
ATOM 4690 N N . GLN A 1 598 ? -28.323 26.824 22.273 1.00 78.56 598 GLN A N 1
ATOM 4691 C CA . GLN A 1 598 ? -28.187 25.808 21.229 1.00 78.56 598 GLN A CA 1
ATOM 4692 C C . GLN A 1 598 ? -28.296 26.455 19.841 1.00 78.56 598 GLN A C 1
ATOM 4694 O O . GLN A 1 598 ? -29.300 27.089 19.513 1.00 78.56 598 GLN A O 1
ATOM 4699 N N . LEU A 1 599 ? -27.270 26.277 19.011 1.00 77.75 599 LEU A N 1
ATOM 4700 C CA . LEU A 1 599 ? -27.264 26.739 17.629 1.00 77.75 599 LEU A CA 1
ATOM 4701 C C . LEU A 1 599 ? -28.141 25.826 16.766 1.00 77.75 599 LEU A C 1
ATOM 4703 O O . LEU A 1 599 ? -27.951 24.610 16.715 1.00 77.75 599 LEU A O 1
ATOM 4707 N N . THR A 1 600 ? -29.076 26.435 16.043 1.00 72.56 600 THR A N 1
ATOM 4708 C CA . THR A 1 600 ? -29.930 25.775 15.051 1.00 72.56 600 THR A CA 1
ATOM 4709 C C . THR A 1 600 ? -29.538 26.200 13.634 1.00 72.56 600 THR A C 1
ATOM 4711 O O . THR A 1 600 ? -28.941 27.261 13.421 1.00 72.56 600 THR A O 1
ATOM 4714 N N . ASN A 1 601 ? -29.851 25.356 12.643 1.00 64.75 601 ASN A N 1
ATOM 4715 C CA . ASN A 1 601 ? -29.537 25.645 11.242 1.00 64.75 601 ASN A CA 1
ATOM 4716 C C . ASN A 1 601 ? -30.237 26.937 10.787 1.00 64.75 601 ASN A C 1
ATOM 4718 O O . ASN A 1 601 ? -31.460 27.053 10.843 1.00 64.75 601 ASN A O 1
ATOM 4722 N N . SER A 1 602 ? -29.448 27.900 10.317 1.00 69.12 602 SER A N 1
ATOM 4723 C CA . SER A 1 602 ? -29.879 29.247 9.930 1.00 69.12 602 SER A CA 1
ATOM 4724 C C . SER A 1 602 ? -29.051 29.755 8.741 1.00 69.12 602 SER A C 1
ATOM 4726 O O . SER A 1 602 ? -28.214 29.031 8.204 1.00 69.12 602 SER A O 1
ATOM 4728 N N . ARG A 1 603 ? -29.239 31.017 8.322 1.00 59.00 603 ARG A N 1
ATOM 4729 C CA . ARG A 1 603 ? -28.374 31.635 7.294 1.00 59.00 603 ARG A CA 1
ATOM 4730 C C . ARG A 1 603 ? -26.920 31.829 7.747 1.00 59.00 603 ARG A C 1
ATOM 4732 O O . ARG A 1 603 ? -26.066 31.981 6.887 1.00 59.00 603 ARG A O 1
ATOM 4739 N N . HIS A 1 604 ? -26.652 31.834 9.056 1.00 58.34 604 HIS A N 1
ATOM 4740 C CA . HIS A 1 604 ? -25.323 32.105 9.622 1.00 58.34 604 HIS A CA 1
ATOM 4741 C C . HIS A 1 604 ? -24.639 30.868 10.222 1.00 58.34 604 HIS A C 1
ATOM 4743 O O . HIS A 1 604 ? -23.442 30.909 10.479 1.00 58.34 604 HIS A O 1
ATOM 4749 N N . TYR A 1 605 ? -25.377 29.775 10.452 1.00 60.00 605 TYR A N 1
ATOM 4750 C CA . TYR A 1 605 ? -24.862 28.560 11.090 1.00 60.00 605 TYR A CA 1
ATOM 4751 C C . TYR A 1 605 ? -25.435 27.314 10.403 1.00 60.00 605 TYR A C 1
ATOM 4753 O O . TYR A 1 605 ? -26.653 27.198 10.259 1.00 60.00 605 TYR A O 1
ATOM 4761 N N . GLN A 1 606 ? -24.576 26.370 10.004 1.00 58.59 606 GLN A N 1
ATOM 4762 C CA . GLN A 1 606 ? -24.972 25.069 9.449 1.00 58.59 606 GLN A CA 1
ATOM 4763 C C . GLN A 1 606 ? -24.194 23.933 10.120 1.00 58.59 606 GLN A C 1
ATOM 4765 O O . GLN A 1 606 ? -22.969 23.908 10.065 1.00 58.59 606 GLN A O 1
ATOM 4770 N N . SER A 1 607 ? -24.904 22.959 10.689 1.00 52.78 607 SER A N 1
ATOM 4771 C CA . SER A 1 607 ? -24.317 21.711 11.192 1.00 52.78 607 SER A CA 1
ATOM 4772 C C . SER A 1 607 ? -24.313 20.627 10.107 1.00 52.78 607 SER A C 1
ATOM 4774 O O . SER A 1 607 ? -25.305 20.453 9.392 1.00 52.78 607 SER A O 1
ATOM 4776 N N . ARG A 1 608 ? -23.207 19.882 9.980 1.00 57.88 608 ARG A N 1
ATOM 4777 C CA . ARG A 1 608 ? -23.031 18.754 9.044 1.00 57.88 608 ARG A CA 1
ATOM 4778 C C . ARG A 1 608 ? -22.324 17.593 9.757 1.00 57.88 608 ARG A C 1
ATOM 4780 O O . ARG A 1 608 ? -21.528 17.823 10.662 1.00 57.88 608 ARG A O 1
ATOM 4787 N N . LYS A 1 609 ? -22.624 16.346 9.371 1.00 54.16 609 LYS A N 1
ATOM 4788 C CA . LYS A 1 609 ? -21.914 15.156 9.882 1.00 54.16 609 LYS A CA 1
ATOM 4789 C C . LYS A 1 609 ? -20.503 15.073 9.289 1.00 54.16 609 LYS A C 1
ATOM 4791 O O . LYS A 1 609 ? -20.305 15.502 8.155 1.00 54.16 609 LYS A O 1
ATOM 4796 N N . GLY A 1 610 ? -19.577 14.494 10.058 1.00 54.41 610 GLY A N 1
ATOM 4797 C CA . GLY A 1 610 ? -18.158 14.368 9.717 1.00 54.41 610 GLY A CA 1
ATOM 4798 C C . GLY A 1 610 ? -17.914 13.781 8.327 1.00 54.41 610 GLY A C 1
ATOM 4799 O O . GLY A 1 610 ? -18.559 12.815 7.916 1.00 54.41 610 GLY A O 1
ATOM 4800 N N . VAL A 1 611 ? -16.984 14.409 7.620 1.00 60.81 611 VAL A N 1
ATOM 4801 C CA . VAL A 1 611 ? -16.695 14.216 6.201 1.00 60.81 611 VAL A CA 1
ATOM 4802 C C . VAL A 1 611 ? -15.346 13.509 6.057 1.00 60.81 611 VAL A C 1
ATOM 4804 O O . VAL A 1 611 ? -14.409 13.844 6.776 1.00 60.81 611 VAL A O 1
ATOM 4807 N N . MET A 1 612 ? -15.238 12.542 5.143 1.00 65.31 612 MET A N 1
ATOM 4808 C CA . MET A 1 612 ? -13.984 11.838 4.853 1.00 65.31 612 MET A CA 1
ATOM 4809 C C . MET A 1 612 ? -13.492 12.083 3.424 1.00 65.31 612 MET A C 1
ATOM 4811 O O . MET A 1 612 ? -14.269 12.025 2.464 1.00 65.31 612 MET A O 1
ATOM 4815 N N . ASP A 1 613 ? -12.179 12.274 3.289 1.00 72.88 613 ASP A N 1
ATOM 4816 C CA . ASP A 1 613 ? -11.480 12.231 2.002 1.00 72.88 613 ASP A CA 1
ATOM 4817 C C . ASP A 1 613 ? -11.221 10.778 1.556 1.00 72.88 613 ASP A C 1
ATOM 4819 O O . ASP A 1 613 ? -11.192 9.833 2.351 1.00 72.88 613 ASP A O 1
ATOM 4823 N N . VAL A 1 614 ? -10.993 10.600 0.256 1.00 82.19 614 VAL A N 1
ATOM 4824 C CA . VAL A 1 614 ? -10.696 9.305 -0.365 1.00 82.19 614 VAL A CA 1
ATOM 4825 C C . VAL A 1 614 ? -9.405 8.667 0.178 1.00 82.19 614 VAL A C 1
ATOM 4827 O O . VAL A 1 614 ? -9.353 7.441 0.271 1.00 82.19 614 VAL A O 1
ATOM 4830 N N . ASP A 1 615 ? -8.390 9.436 0.600 1.00 82.62 615 ASP A N 1
ATOM 4831 C CA . ASP A 1 615 ? -7.156 8.853 1.162 1.00 82.62 615 ASP A CA 1
ATOM 4832 C C . ASP A 1 615 ? -7.410 8.191 2.525 1.00 82.62 615 ASP A C 1
ATOM 4834 O O . ASP A 1 615 ? -6.970 7.062 2.738 1.00 82.62 615 ASP A O 1
ATOM 4838 N N . GLN A 1 616 ? -8.236 8.799 3.385 1.00 79.94 616 GLN A N 1
ATOM 4839 C CA . GLN A 1 616 ? -8.672 8.197 4.657 1.00 79.94 616 GLN A CA 1
ATOM 4840 C C . GLN A 1 616 ? -9.503 6.921 4.448 1.00 79.94 616 GLN A C 1
ATOM 4842 O O . GLN A 1 616 ? -9.529 6.031 5.301 1.00 79.94 616 GLN A O 1
ATOM 4847 N N . VAL A 1 617 ? -10.204 6.817 3.315 1.00 83.56 617 VAL A N 1
ATOM 4848 C CA . VAL A 1 617 ? -10.891 5.581 2.928 1.00 83.56 617 VAL A CA 1
ATOM 4849 C C . VAL A 1 617 ? -9.884 4.518 2.493 1.00 83.56 617 VAL A C 1
ATOM 4851 O O . VAL A 1 617 ? -9.991 3.384 2.961 1.00 83.56 617 VAL A O 1
ATOM 4854 N N . TYR A 1 618 ? -8.880 4.856 1.676 1.00 87.56 618 TYR A N 1
ATOM 4855 C CA . TYR A 1 618 ? -7.822 3.912 1.292 1.00 87.56 618 TYR A CA 1
ATOM 4856 C C . TYR A 1 618 ? -6.984 3.425 2.483 1.00 87.56 618 TYR A C 1
ATOM 4858 O O . TYR A 1 618 ? -6.655 2.243 2.528 1.00 87.56 618 TYR A O 1
ATOM 4866 N N . GLU A 1 619 ? -6.712 4.259 3.487 1.00 83.44 619 GLU A N 1
ATOM 4867 C CA . GLU A 1 619 ? -6.081 3.818 4.743 1.00 83.44 619 GLU A CA 1
ATOM 4868 C C . GLU A 1 619 ? -6.885 2.700 5.439 1.00 83.44 619 GLU A C 1
ATOM 4870 O O . GLU A 1 619 ? -6.305 1.748 5.962 1.00 83.44 619 GLU A O 1
ATOM 4875 N N . LYS A 1 620 ? -8.225 2.762 5.390 1.00 78.81 620 LYS A N 1
ATOM 4876 C CA . LYS A 1 620 ? -9.126 1.767 6.002 1.00 78.81 620 LYS A CA 1
ATOM 4877 C C . LYS A 1 620 ? -9.321 0.509 5.147 1.00 78.81 620 LYS A C 1
ATOM 4879 O O . LYS A 1 620 ? -9.323 -0.597 5.686 1.00 78.81 620 LYS A O 1
ATOM 4884 N N . ILE A 1 621 ? -9.482 0.652 3.827 1.00 86.88 621 ILE A N 1
ATOM 4885 C CA . ILE A 1 621 ? -9.768 -0.476 2.911 1.00 86.88 621 ILE A CA 1
ATOM 4886 C C . ILE A 1 621 ? -8.512 -1.099 2.273 1.00 86.88 621 ILE A C 1
ATOM 4888 O O . ILE A 1 621 ? -8.611 -2.096 1.555 1.00 86.88 621 ILE A O 1
ATOM 4892 N N . GLY A 1 622 ? -7.332 -0.538 2.545 1.00 84.00 622 GLY A N 1
ATOM 4893 C CA . GLY A 1 622 ? -6.036 -0.949 2.006 1.00 84.00 622 GLY A CA 1
ATOM 4894 C C . GLY A 1 622 ? -5.498 0.033 0.960 1.00 84.00 622 GLY A C 1
ATOM 4895 O O . GLY A 1 622 ? -6.134 0.293 -0.060 1.00 84.00 622 GLY A O 1
ATOM 4896 N N . GLU A 1 623 ? -4.292 0.555 1.195 1.00 85.12 623 GLU A N 1
ATOM 4897 C CA . GLU A 1 623 ? -3.664 1.549 0.312 1.00 85.12 623 GLU A CA 1
ATOM 4898 C C . GLU A 1 623 ? -3.138 0.957 -1.004 1.00 85.12 623 GLU A C 1
ATOM 4900 O O . GLU A 1 623 ? -3.127 1.635 -2.030 1.00 85.12 623 GLU A O 1
ATOM 4905 N N . PHE A 1 624 ? -2.697 -0.304 -0.970 1.00 91.38 624 PHE A N 1
ATOM 4906 C CA . PHE A 1 624 ? -2.328 -1.110 -2.137 1.00 91.38 624 PHE A CA 1
ATOM 4907 C C . PHE A 1 624 ? -2.584 -2.590 -1.829 1.00 91.38 624 PHE A C 1
ATOM 4909 O O . PHE A 1 624 ? -1.667 -3.372 -1.582 1.00 91.38 624 PHE A O 1
ATOM 4916 N N . GLY A 1 625 ? -3.862 -2.952 -1.740 1.00 89.56 625 GLY A N 1
ATOM 4917 C CA . GLY A 1 625 ? -4.288 -4.338 -1.568 1.00 89.56 625 GLY A CA 1
ATOM 4918 C C . GLY A 1 625 ? -4.395 -5.099 -2.893 1.00 89.56 625 GLY A C 1
ATOM 4919 O O . GLY A 1 625 ? -4.105 -4.578 -3.975 1.00 89.56 625 GLY A O 1
ATOM 4920 N N . ARG A 1 626 ? -4.848 -6.355 -2.810 1.00 92.44 626 ARG A N 1
ATOM 4921 C CA . ARG A 1 626 ? -4.956 -7.283 -3.949 1.00 92.44 626 ARG A CA 1
ATOM 4922 C C . ARG A 1 626 ? -5.723 -6.692 -5.137 1.00 92.44 626 ARG A C 1
ATOM 4924 O O . ARG A 1 626 ? -5.286 -6.868 -6.272 1.00 92.44 626 ARG A O 1
ATOM 4931 N N . GLN A 1 627 ? -6.828 -5.983 -4.902 1.00 93.81 627 GLN A N 1
ATOM 4932 C CA . GLN A 1 627 ? -7.649 -5.434 -5.985 1.00 93.81 627 GLN A CA 1
ATOM 4933 C C . GLN A 1 627 ? -6.941 -4.294 -6.725 1.00 93.81 627 GLN A C 1
ATOM 4935 O O . GLN A 1 627 ? -6.984 -4.225 -7.953 1.00 93.81 627 GLN A O 1
ATOM 4940 N N . GLN A 1 628 ? -6.244 -3.427 -5.989 1.00 94.69 628 GLN A N 1
ATOM 4941 C CA . GLN A 1 628 ? -5.444 -2.348 -6.571 1.00 94.69 628 GLN A CA 1
ATOM 4942 C C . GLN A 1 628 ? -4.220 -2.895 -7.316 1.00 94.69 628 GLN A C 1
ATOM 4944 O O . GLN A 1 628 ? -3.877 -2.376 -8.374 1.00 94.69 628 GLN A O 1
ATOM 4949 N N . GLY A 1 629 ? -3.618 -3.986 -6.829 1.00 94.62 629 GLY A N 1
ATOM 4950 C CA . GLY A 1 629 ? -2.582 -4.728 -7.554 1.00 94.62 629 GLY A CA 1
ATOM 4951 C C . GLY A 1 629 ? -3.060 -5.250 -8.914 1.00 94.62 629 GLY A C 1
ATOM 4952 O O . GLY A 1 629 ? -2.357 -5.097 -9.908 1.00 94.62 629 GLY A O 1
ATOM 4953 N N . ILE A 1 630 ? -4.282 -5.791 -8.991 1.00 94.75 630 ILE A N 1
ATOM 4954 C CA . ILE A 1 630 ? -4.886 -6.239 -10.259 1.00 94.75 630 ILE A CA 1
ATOM 4955 C C . ILE A 1 630 ? -5.090 -5.058 -11.222 1.00 94.75 630 ILE A C 1
ATOM 4957 O O . ILE A 1 630 ? -4.702 -5.147 -12.387 1.00 94.75 630 ILE A O 1
ATOM 4961 N N . TYR A 1 631 ? -5.635 -3.932 -10.743 1.00 95.44 631 TYR A N 1
ATOM 4962 C CA . TYR A 1 631 ? -5.782 -2.725 -11.567 1.00 95.44 631 TYR A CA 1
ATOM 4963 C C . TYR A 1 631 ? -4.430 -2.196 -12.063 1.00 95.44 631 TYR A C 1
ATOM 4965 O O . TYR A 1 631 ? -4.312 -1.839 -13.234 1.00 95.44 631 TYR A O 1
ATOM 4973 N N . PHE A 1 632 ? -3.401 -2.199 -11.209 1.00 95.81 632 PHE A N 1
ATOM 4974 C CA . PHE A 1 632 ? -2.048 -1.794 -11.584 1.00 95.81 632 PHE A CA 1
ATOM 4975 C C . PHE A 1 632 ? -1.455 -2.685 -12.685 1.00 95.81 632 PHE A C 1
ATOM 4977 O O . PHE A 1 632 ? -0.869 -2.159 -13.627 1.00 95.81 632 PHE A O 1
ATOM 4984 N N . VAL A 1 633 ? -1.648 -4.009 -12.628 1.00 95.12 633 VAL A N 1
ATOM 4985 C CA . VAL A 1 633 ? -1.195 -4.923 -13.694 1.00 95.12 633 VAL A CA 1
ATOM 4986 C C . VAL A 1 633 ? -1.890 -4.612 -15.024 1.00 95.12 633 VAL A C 1
ATOM 4988 O O . VAL A 1 633 ? -1.220 -4.518 -16.050 1.00 95.12 633 VAL A O 1
ATOM 4991 N N . TRP A 1 634 ? -3.207 -4.387 -15.028 1.00 95.06 634 TRP A N 1
ATOM 4992 C CA . TRP A 1 634 ? -3.938 -4.034 -16.254 1.00 95.06 634 TRP A CA 1
ATOM 4993 C C . TRP A 1 634 ? -3.503 -2.686 -16.846 1.00 95.06 634 TRP A C 1
ATOM 4995 O O . TRP A 1 634 ? -3.307 -2.589 -18.055 1.00 95.06 634 TRP A O 1
ATOM 5005 N N . LEU A 1 635 ? -3.294 -1.668 -16.006 1.00 94.94 635 LEU A N 1
ATOM 5006 C CA . LEU A 1 635 ? -2.776 -0.359 -16.428 1.00 94.94 635 LEU A CA 1
ATOM 5007 C C . LEU A 1 635 ? -1.308 -0.449 -16.893 1.00 94.94 635 LEU A C 1
ATOM 5009 O O . LEU A 1 635 ? -0.912 0.237 -17.831 1.00 94.94 635 LEU A O 1
ATOM 5013 N N . SER A 1 636 ? -0.509 -1.346 -16.307 1.00 94.62 636 SER A N 1
ATOM 5014 C CA . SER A 1 636 ? 0.877 -1.606 -16.727 1.00 94.62 636 SER A CA 1
ATOM 5015 C C . SER A 1 636 ? 0.960 -2.263 -18.107 1.00 94.62 636 SER A C 1
ATOM 5017 O O . SER A 1 636 ? 1.818 -1.893 -18.903 1.00 94.62 636 SER A O 1
ATOM 5019 N N . LEU A 1 637 ? 0.053 -3.190 -18.436 1.00 92.44 637 LEU A N 1
ATOM 5020 C CA . LEU A 1 637 ? -0.005 -3.788 -19.779 1.00 92.44 637 LEU A CA 1
ATOM 5021 C C . LEU A 1 637 ? -0.263 -2.734 -20.868 1.00 92.44 637 LEU A C 1
ATOM 5023 O O . LEU A 1 637 ? 0.313 -2.827 -21.948 1.00 92.44 637 LEU A O 1
ATOM 5027 N N . ILE A 1 638 ? -1.065 -1.707 -20.567 1.00 92.31 638 ILE A N 1
ATOM 5028 C CA . ILE A 1 638 ? -1.291 -0.559 -21.459 1.00 92.31 638 ILE A CA 1
ATOM 5029 C C . ILE A 1 638 ? -0.014 0.286 -21.603 1.00 92.31 638 ILE A C 1
ATOM 5031 O O . ILE A 1 638 ? 0.343 0.678 -22.713 1.00 92.31 638 ILE A O 1
ATOM 5035 N N . VAL A 1 639 ? 0.718 0.547 -20.514 1.00 91.25 639 VAL A N 1
ATOM 5036 C CA . VAL A 1 639 ? 1.985 1.309 -20.568 1.00 91.25 639 VAL A CA 1
ATOM 5037 C C . VAL A 1 639 ? 3.066 0.567 -21.353 1.00 91.25 639 VAL A C 1
ATOM 5039 O O . VAL A 1 639 ? 3.816 1.200 -22.093 1.00 91.25 639 VAL A O 1
ATOM 5042 N N . LEU A 1 640 ? 3.116 -0.764 -21.261 1.00 91.25 640 LEU A N 1
ATOM 5043 C CA . LEU A 1 640 ? 4.080 -1.592 -21.989 1.00 91.25 640 LEU A CA 1
ATOM 5044 C C . LEU A 1 640 ? 3.964 -1.438 -23.520 1.00 91.25 640 LEU A C 1
ATOM 5046 O O . LEU A 1 640 ? 4.968 -1.566 -24.218 1.00 91.25 640 LEU A O 1
ATOM 5050 N N . SER A 1 641 ? 2.776 -1.109 -24.047 1.00 87.62 641 SER A N 1
ATOM 5051 C CA . SER A 1 641 ? 2.575 -0.848 -25.482 1.00 87.62 641 SER A CA 1
ATOM 5052 C C . SER A 1 641 ? 2.935 0.574 -25.938 1.00 87.62 641 SER A C 1
ATOM 5054 O O . SER A 1 641 ? 2.871 0.857 -27.130 1.00 87.62 641 SER A O 1
ATOM 5056 N N . VAL A 1 642 ? 3.331 1.482 -25.036 1.00 88.81 642 VAL A N 1
ATOM 5057 C CA . VAL A 1 642 ? 3.624 2.892 -25.372 1.00 88.81 642 VAL A CA 1
ATOM 5058 C C . VAL A 1 642 ? 5.020 3.116 -25.995 1.00 88.81 642 VAL A C 1
ATOM 5060 O O . VAL A 1 642 ? 5.096 3.830 -27.001 1.00 88.81 642 VAL A O 1
ATOM 5063 N N . PRO A 1 643 ? 6.131 2.532 -25.488 1.00 89.38 643 PRO A N 1
ATOM 5064 C CA . PRO A 1 643 ? 7.468 2.729 -26.065 1.00 89.38 643 PRO A CA 1
ATOM 5065 C C . PRO A 1 643 ? 7.600 2.442 -27.573 1.00 89.38 643 PRO A C 1
ATOM 5067 O O . PRO A 1 643 ? 8.295 3.222 -28.231 1.00 89.38 643 PRO A O 1
ATOM 5070 N N . PRO A 1 644 ? 6.928 1.421 -28.156 1.00 88.38 644 PRO A N 1
ATOM 5071 C CA . PRO A 1 644 ? 6.926 1.193 -29.599 1.00 88.38 644 PRO A CA 1
ATOM 5072 C C . PRO A 1 644 ? 6.551 2.412 -30.447 1.00 88.38 644 PRO A C 1
ATOM 5074 O O . PRO A 1 644 ? 7.217 2.657 -31.448 1.00 88.38 644 PRO A O 1
ATOM 5077 N N . HIS A 1 645 ? 5.560 3.211 -30.033 1.00 87.00 645 HIS A N 1
ATOM 5078 C CA . HIS A 1 645 ? 5.164 4.438 -30.740 1.00 87.00 645 HIS A CA 1
ATOM 5079 C C . HIS A 1 645 ? 6.202 5.558 -30.553 1.00 87.00 645 HIS A C 1
ATOM 5081 O O . HIS A 1 645 ? 6.603 6.224 -31.507 1.00 87.00 645 HIS A O 1
ATOM 5087 N N . TYR A 1 646 ? 6.696 5.742 -29.324 1.00 85.56 646 TYR A N 1
ATOM 5088 C CA . TYR A 1 646 ? 7.614 6.836 -28.982 1.00 85.56 646 TYR A CA 1
ATOM 5089 C C . TYR A 1 646 ? 9.010 6.681 -29.594 1.00 85.56 646 TYR A C 1
ATOM 5091 O O . TYR A 1 646 ? 9.632 7.679 -29.961 1.00 85.56 646 TYR A O 1
ATOM 5099 N N . LEU A 1 647 ? 9.515 5.449 -29.686 1.00 82.38 647 LEU A N 1
ATOM 5100 C CA . LEU A 1 647 ? 10.871 5.138 -30.153 1.00 82.38 647 LEU A CA 1
ATOM 5101 C C . LEU A 1 647 ? 10.897 4.522 -31.558 1.00 82.38 647 LEU A C 1
ATOM 5103 O O . LEU A 1 647 ? 11.959 4.150 -32.054 1.00 82.38 647 LEU A O 1
ATOM 5107 N N . GLN A 1 648 ? 9.743 4.457 -32.227 1.00 84.94 648 GLN A N 1
ATOM 5108 C CA . GLN A 1 648 ? 9.557 3.846 -33.541 1.00 84.94 648 GLN A CA 1
ATOM 5109 C C . GLN A 1 648 ? 10.637 4.243 -34.560 1.00 84.94 648 GLN A C 1
ATOM 5111 O O . GLN A 1 648 ? 11.176 3.379 -35.254 1.00 84.94 648 GLN A O 1
ATOM 5116 N N . MET A 1 649 ? 10.963 5.542 -34.638 1.00 86.12 649 MET A N 1
ATOM 5117 C CA . MET A 1 649 ? 11.894 6.087 -35.634 1.00 86.12 649 MET A CA 1
ATOM 5118 C C . MET A 1 649 ? 13.333 5.617 -35.497 1.00 86.12 649 MET A C 1
ATOM 5120 O O . MET A 1 649 ? 14.029 5.610 -36.507 1.00 86.12 649 MET A O 1
ATOM 5124 N N . ILE A 1 650 ? 13.760 5.183 -34.307 1.00 84.00 650 ILE A N 1
ATOM 5125 C CA . ILE A 1 650 ? 15.109 4.639 -34.106 1.00 84.00 650 ILE A CA 1
ATOM 5126 C C . ILE A 1 650 ? 15.327 3.453 -35.053 1.00 84.00 650 ILE A C 1
ATOM 5128 O O . ILE A 1 650 ? 16.358 3.375 -35.709 1.00 84.00 650 ILE A O 1
ATOM 5132 N N . PHE A 1 651 ? 14.323 2.581 -35.189 1.00 87.38 651 PHE A N 1
ATOM 5133 C CA . PHE A 1 651 ? 14.411 1.382 -36.023 1.00 87.38 651 PHE A CA 1
ATOM 5134 C C . PHE A 1 651 ? 13.874 1.600 -37.438 1.00 87.38 651 PHE A C 1
ATOM 5136 O O . PHE A 1 651 ? 14.539 1.235 -38.403 1.00 87.38 651 PHE A O 1
ATOM 5143 N N . ILE A 1 652 ? 12.694 2.217 -37.600 1.00 88.94 652 ILE A N 1
ATOM 5144 C CA . ILE A 1 652 ? 12.106 2.361 -38.944 1.00 88.94 652 ILE A CA 1
ATOM 5145 C C . ILE A 1 652 ? 12.808 3.412 -39.806 1.00 88.94 652 ILE A C 1
ATOM 5147 O O . ILE A 1 652 ? 12.712 3.343 -41.028 1.00 88.94 652 ILE A O 1
ATOM 5151 N N . GLY A 1 653 ? 13.484 4.378 -39.177 1.00 84.81 653 GLY A N 1
ATOM 5152 C CA . GLY A 1 653 ? 14.267 5.437 -39.813 1.00 84.81 653 GLY A CA 1
ATOM 5153 C C . GLY A 1 653 ? 15.761 5.129 -39.899 1.00 84.81 653 GLY A C 1
ATOM 5154 O O . GLY A 1 653 ? 16.537 6.025 -40.217 1.00 84.81 653 GLY A O 1
ATOM 5155 N N . ALA A 1 654 ? 16.178 3.893 -39.609 1.00 83.62 654 ALA A N 1
ATOM 5156 C CA . ALA A 1 654 ? 17.578 3.498 -39.683 1.00 83.62 654 ALA A CA 1
ATOM 5157 C C . ALA A 1 654 ? 18.162 3.774 -41.084 1.00 83.62 654 ALA A C 1
ATOM 5159 O O . ALA A 1 654 ? 17.571 3.392 -42.104 1.00 83.62 654 ALA A O 1
ATOM 5160 N N . LYS A 1 655 ? 19.320 4.453 -41.121 1.00 79.88 655 LYS A N 1
ATOM 5161 C CA . LYS A 1 655 ? 20.054 4.761 -42.356 1.00 79.88 655 LYS A CA 1
ATOM 5162 C C . LYS A 1 655 ? 20.638 3.451 -42.919 1.00 79.88 655 LYS A C 1
ATOM 5164 O O . LYS A 1 655 ? 21.468 2.848 -42.242 1.00 79.88 655 LYS A O 1
ATOM 5169 N N . PRO A 1 656 ? 20.226 3.000 -44.117 1.00 81.62 656 PRO A N 1
ATOM 5170 C CA . PRO A 1 656 ? 20.862 1.877 -44.801 1.00 81.62 656 PRO A CA 1
ATOM 5171 C C . PRO A 1 656 ? 22.237 2.294 -45.334 1.00 81.62 656 PRO A C 1
ATOM 5173 O O . PRO A 1 656 ? 22.456 3.476 -45.618 1.00 81.62 656 PRO A O 1
ATOM 5176 N N . HIS A 1 657 ? 23.119 1.320 -45.562 1.00 84.56 657 HIS A N 1
ATOM 5177 C CA . HIS A 1 657 ? 24.248 1.547 -46.460 1.00 84.56 657 HIS A CA 1
ATOM 5178 C C . HIS A 1 657 ? 23.732 1.752 -47.889 1.00 84.56 657 HIS A C 1
ATOM 5180 O O . HIS A 1 657 ? 22.826 1.033 -48.331 1.00 84.56 657 HIS A O 1
ATOM 5186 N N . PHE A 1 658 ? 24.285 2.733 -48.602 1.00 87.06 658 PHE A N 1
ATOM 5187 C CA . PHE A 1 658 ? 23.867 3.050 -49.967 1.00 87.06 658 PHE A CA 1
ATOM 5188 C C . PHE A 1 658 ? 25.025 3.442 -50.887 1.00 87.06 658 PHE A C 1
ATOM 5190 O O . PHE A 1 658 ? 26.056 3.959 -50.458 1.00 87.06 658 PHE A O 1
ATOM 5197 N N . ILE A 1 659 ? 24.823 3.213 -52.183 1.00 87.94 659 ILE A N 1
ATOM 5198 C CA . ILE A 1 659 ? 25.712 3.627 -53.264 1.00 87.94 659 ILE A CA 1
ATOM 5199 C C . ILE A 1 659 ? 24.964 4.641 -54.127 1.00 87.94 659 ILE A C 1
ATOM 5201 O O . ILE A 1 659 ? 23.878 4.360 -54.638 1.00 87.94 659 ILE A O 1
ATOM 5205 N N . CYS A 1 660 ? 25.549 5.826 -54.283 1.00 87.31 660 CYS A N 1
ATOM 5206 C CA . CYS A 1 660 ? 25.059 6.866 -55.177 1.00 87.31 660 CYS A CA 1
ATOM 5207 C C . CYS A 1 660 ? 25.837 6.836 -56.495 1.00 87.31 660 CYS A C 1
ATOM 5209 O O . CYS A 1 660 ? 27.047 7.063 -56.490 1.00 87.31 660 CYS A O 1
ATOM 5211 N N . TYR A 1 661 ? 25.154 6.600 -57.618 1.00 86.25 661 TYR A N 1
ATOM 5212 C CA . TYR A 1 661 ? 25.745 6.647 -58.957 1.00 86.25 661 TYR A CA 1
ATOM 5213 C C . TYR A 1 661 ? 25.527 8.016 -59.612 1.00 86.25 661 TYR A C 1
ATOM 5215 O O . TYR A 1 661 ? 24.409 8.543 -59.642 1.00 86.25 661 TYR A O 1
ATOM 5223 N N . ALA A 1 662 ? 26.596 8.576 -60.180 1.00 81.81 662 ALA A N 1
ATOM 5224 C CA . ALA A 1 662 ? 26.532 9.784 -60.995 1.00 81.81 662 ALA A CA 1
ATOM 5225 C C . ALA A 1 662 ? 25.876 9.515 -62.362 1.00 81.81 662 ALA A C 1
ATOM 5227 O O . ALA A 1 662 ? 25.841 8.383 -62.843 1.00 81.81 662 ALA A O 1
ATOM 5228 N N . LYS A 1 663 ? 25.472 10.590 -63.051 1.00 77.00 663 LYS A N 1
ATOM 5229 C CA . LYS A 1 663 ? 24.809 10.575 -64.373 1.00 77.00 663 LYS A CA 1
ATOM 5230 C C . LYS A 1 663 ? 25.530 9.788 -65.485 1.00 77.00 663 LYS A C 1
ATOM 5232 O O . LYS A 1 663 ? 24.895 9.422 -66.468 1.00 77.00 663 LYS A O 1
ATOM 5237 N N . ASN A 1 664 ? 26.832 9.536 -65.339 1.00 76.94 664 ASN A N 1
ATOM 5238 C CA . ASN A 1 664 ? 27.646 8.784 -66.301 1.00 76.94 664 ASN A CA 1
ATOM 5239 C C . ASN A 1 664 ? 27.859 7.305 -65.901 1.00 76.94 664 ASN A C 1
ATOM 5241 O O . ASN A 1 664 ? 28.624 6.618 -66.570 1.00 76.94 664 ASN A O 1
ATOM 5245 N N . GLU A 1 665 ? 27.265 6.850 -64.789 1.00 71.56 665 GLU A N 1
ATOM 5246 C CA . GLU A 1 665 ? 27.327 5.502 -64.177 1.00 71.56 665 GLU A CA 1
ATOM 5247 C C . GLU A 1 665 ? 28.725 4.949 -63.813 1.00 71.56 665 GLU A C 1
ATOM 5249 O O . GLU A 1 665 ? 28.835 3.998 -63.045 1.00 71.56 665 GLU A O 1
ATOM 5254 N N . THR A 1 666 ? 29.809 5.581 -64.269 1.00 74.81 666 THR A N 1
ATOM 5255 C CA . THR A 1 666 ? 31.207 5.198 -63.995 1.00 74.81 666 THR A CA 1
ATOM 5256 C C . THR A 1 666 ? 31.781 5.772 -62.698 1.00 74.81 666 THR A C 1
ATOM 5258 O O . THR A 1 666 ? 32.830 5.322 -62.243 1.00 74.81 666 THR A O 1
ATOM 5261 N N . GLN A 1 667 ? 31.115 6.761 -62.097 1.00 79.06 667 GLN A N 1
ATOM 5262 C CA . GLN A 1 667 ? 31.487 7.354 -60.812 1.00 79.06 667 GLN A CA 1
ATOM 5263 C C . GLN A 1 667 ? 30.409 7.050 -59.776 1.00 79.06 667 GLN A C 1
ATOM 5265 O O . GLN A 1 667 ? 29.222 7.277 -60.024 1.00 79.06 667 GLN A O 1
ATOM 5270 N N . PHE A 1 668 ? 30.836 6.573 -58.609 1.00 84.06 668 PHE A N 1
ATOM 5271 C CA . PHE A 1 668 ? 29.962 6.243 -57.491 1.00 84.06 668 PHE A CA 1
ATOM 5272 C C . PHE A 1 668 ? 30.564 6.700 -56.159 1.00 84.06 668 PHE A C 1
ATOM 5274 O O . PHE A 1 668 ? 31.782 6.818 -56.025 1.00 84.06 668 PHE A O 1
ATOM 5281 N N . MET A 1 669 ? 29.704 6.950 -55.172 1.00 81.38 669 MET A N 1
ATOM 5282 C CA . MET A 1 669 ? 30.088 7.232 -53.786 1.00 81.38 669 MET A CA 1
ATOM 5283 C C . MET A 1 669 ? 29.365 6.275 -52.839 1.00 81.38 669 MET A C 1
ATOM 5285 O O . MET A 1 669 ? 28.186 5.980 -53.035 1.00 81.38 669 MET A O 1
ATOM 5289 N N . HIS A 1 670 ? 30.069 5.812 -51.807 1.00 86.56 670 HIS A N 1
ATOM 5290 C CA . HIS A 1 670 ? 29.492 5.039 -50.708 1.00 86.56 670 HIS A CA 1
ATOM 5291 C C . HIS A 1 670 ? 29.032 5.987 -49.595 1.00 86.56 670 HIS A C 1
ATOM 5293 O O . HIS A 1 670 ? 29.797 6.851 -49.169 1.00 86.56 670 HIS A O 1
ATOM 5299 N N . ASP A 1 671 ? 27.787 5.828 -49.144 1.00 82.75 671 ASP A N 1
ATOM 5300 C CA . ASP A 1 671 ? 27.144 6.530 -48.020 1.00 82.75 671 ASP A CA 1
ATOM 5301 C C . ASP A 1 671 ? 27.111 8.074 -48.070 1.00 82.75 671 ASP A C 1
ATOM 5303 O O . ASP A 1 671 ? 26.722 8.719 -47.084 1.00 82.75 671 ASP A O 1
ATOM 5307 N N . ALA A 1 672 ? 27.439 8.648 -49.233 1.00 81.50 672 ALA A N 1
ATOM 5308 C CA . ALA A 1 672 ? 27.548 10.075 -49.534 1.00 81.50 672 ALA A CA 1
ATOM 5309 C C . ALA A 1 672 ? 27.015 10.407 -50.947 1.00 81.50 672 ALA A C 1
ATOM 5311 O O . ALA A 1 672 ? 26.852 9.515 -51.782 1.00 81.50 672 ALA A O 1
ATOM 5312 N N . CYS A 1 673 ? 26.771 11.693 -51.227 1.00 82.31 673 CYS A N 1
ATOM 5313 C CA . CYS A 1 673 ? 26.360 12.197 -52.545 1.00 82.31 673 CYS A CA 1
ATOM 5314 C C . CYS A 1 673 ? 27.324 13.261 -53.084 1.00 82.31 673 CYS A C 1
ATOM 5316 O O . CYS A 1 673 ? 27.968 13.989 -52.330 1.00 82.31 673 CYS A O 1
ATOM 5318 N N . PHE A 1 674 ? 27.347 13.411 -54.407 1.00 79.88 674 PHE A N 1
ATOM 5319 C CA . PHE A 1 674 ? 28.045 14.501 -55.087 1.00 79.88 674 PHE A CA 1
ATOM 5320 C C . PHE A 1 674 ? 27.368 15.848 -54.755 1.00 79.88 674 PHE A C 1
ATOM 5322 O O . PHE A 1 674 ? 26.179 16.009 -55.008 1.00 79.88 674 PHE A O 1
ATOM 5329 N N . ASN A 1 675 ? 28.101 16.805 -54.172 1.00 70.12 675 ASN A N 1
ATOM 5330 C CA . ASN A 1 675 ? 27.584 18.117 -53.735 1.00 70.12 675 ASN A CA 1
ATOM 5331 C C . ASN A 1 675 ? 26.229 18.049 -52.984 1.00 70.12 675 ASN A C 1
ATOM 5333 O O . ASN A 1 675 ? 25.297 18.781 -53.322 1.00 70.12 675 ASN A O 1
ATOM 5337 N N . ASP A 1 676 ? 26.116 17.147 -51.999 1.00 65.81 676 ASP A N 1
ATOM 5338 C CA . ASP A 1 676 ? 25.005 17.038 -51.032 1.00 65.81 676 ASP A CA 1
ATOM 5339 C C . ASP A 1 676 ? 23.573 17.077 -51.608 1.00 65.81 676 ASP A C 1
ATOM 5341 O O . ASP A 1 676 ? 22.625 17.442 -50.914 1.00 65.81 676 ASP A O 1
ATOM 5345 N N . SER A 1 677 ? 23.371 16.655 -52.862 1.00 61.56 677 SER A N 1
ATOM 5346 C CA . SER A 1 677 ? 22.052 16.694 -53.506 1.00 61.56 677 SER A CA 1
ATOM 5347 C C . SER A 1 677 ? 21.721 15.443 -54.322 1.00 61.56 677 SER A C 1
ATOM 5349 O O . SER A 1 677 ? 22.543 14.891 -55.053 1.00 61.56 677 SER A O 1
ATOM 5351 N N . THR A 1 678 ? 20.466 14.995 -54.233 1.00 60.94 678 THR A N 1
ATOM 5352 C CA . THR A 1 678 ? 19.930 13.893 -55.049 1.00 60.94 678 THR A CA 1
ATOM 5353 C C . THR A 1 678 ? 19.825 14.255 -56.532 1.00 60.94 678 THR A C 1
ATOM 5355 O O . THR A 1 678 ? 19.768 13.359 -57.364 1.00 60.94 678 THR A O 1
ATOM 5358 N N . SER A 1 679 ? 19.870 15.539 -56.910 1.00 62.25 679 SER A N 1
ATOM 5359 C CA . SER A 1 679 ? 19.769 15.982 -58.313 1.00 62.25 679 SER A CA 1
ATOM 5360 C C . SER A 1 679 ? 20.951 15.549 -59.196 1.00 62.25 679 SER A C 1
ATOM 5362 O O . SER A 1 679 ? 20.793 15.419 -60.410 1.00 62.25 679 SER A O 1
ATOM 5364 N N . THR A 1 680 ? 22.118 15.287 -58.601 1.00 72.00 680 THR A N 1
ATOM 5365 C CA . THR A 1 680 ? 23.299 14.714 -59.273 1.00 72.00 680 THR A CA 1
ATOM 5366 C C . THR A 1 680 ? 23.378 13.188 -59.176 1.00 72.00 680 THR A C 1
ATOM 5368 O O . THR A 1 680 ? 24.176 12.573 -59.886 1.00 72.00 680 THR A O 1
ATOM 5371 N N . CYS A 1 681 ? 22.562 12.581 -58.311 1.00 75.94 681 CYS A N 1
ATOM 5372 C CA . CYS A 1 681 ? 22.523 11.148 -58.045 1.00 75.94 681 CYS A CA 1
ATOM 5373 C C . CYS A 1 681 ? 21.403 10.493 -58.868 1.00 75.94 681 CYS A C 1
ATOM 5375 O O . CYS A 1 681 ? 20.236 10.529 -58.486 1.00 75.94 681 CYS A O 1
ATOM 5377 N N . THR A 1 682 ? 21.727 9.919 -60.027 1.00 78.88 682 THR A N 1
ATOM 5378 C CA . THR A 1 682 ? 20.704 9.407 -60.960 1.00 78.88 682 THR A CA 1
ATOM 5379 C C . THR A 1 682 ? 20.188 8.016 -60.612 1.00 78.88 682 THR A C 1
ATOM 5381 O O . THR A 1 682 ? 19.096 7.654 -61.044 1.00 78.88 682 THR A O 1
ATOM 5384 N N . ARG A 1 683 ? 20.952 7.235 -59.842 1.00 84.94 683 ARG A N 1
ATOM 5385 C CA . ARG A 1 683 ? 20.559 5.907 -59.360 1.00 84.94 683 ARG A CA 1
ATOM 5386 C C . ARG A 1 683 ? 21.104 5.699 -57.949 1.00 84.94 683 ARG A C 1
ATOM 5388 O O . ARG A 1 683 ? 22.286 5.932 -57.702 1.00 84.94 683 ARG A O 1
ATOM 5395 N N . LEU A 1 684 ? 20.231 5.260 -57.048 1.00 86.38 684 LEU A N 1
ATOM 5396 C CA . LEU A 1 684 ? 20.560 4.856 -55.683 1.00 86.38 684 LEU A CA 1
ATOM 5397 C C . LEU A 1 684 ? 20.428 3.336 -55.578 1.00 86.38 684 LEU A C 1
ATOM 5399 O O . LEU A 1 684 ? 19.453 2.759 -56.060 1.00 86.38 684 LEU A O 1
ATOM 5403 N N . GLU A 1 685 ? 21.414 2.693 -54.964 1.00 86.06 685 GLU A N 1
ATOM 5404 C CA . GLU A 1 685 ? 21.396 1.260 -54.669 1.00 86.06 685 GLU A CA 1
ATOM 5405 C C . GLU A 1 685 ? 21.622 1.058 -53.168 1.00 86.06 685 GLU A C 1
ATOM 5407 O O . GLU A 1 685 ? 22.538 1.642 -52.593 1.00 86.06 685 GLU A O 1
ATOM 5412 N N . TYR A 1 686 ? 20.754 0.279 -52.523 1.00 86.81 686 TYR A N 1
ATOM 5413 C CA . TYR A 1 686 ? 20.709 0.099 -51.069 1.00 86.81 686 TYR A CA 1
ATOM 5414 C C . TYR A 1 686 ? 21.103 -1.326 -50.678 1.00 86.81 686 TYR A C 1
ATOM 5416 O O . TYR A 1 686 ? 20.809 -2.269 -51.415 1.00 86.81 686 TYR A O 1
ATOM 5424 N N . ASP A 1 687 ? 21.697 -1.505 -49.493 1.00 76.50 687 ASP A N 1
ATOM 5425 C CA . ASP A 1 687 ? 21.892 -2.846 -48.931 1.00 76.50 687 ASP A CA 1
ATOM 5426 C C . ASP A 1 687 ? 20.541 -3.565 -48.746 1.00 76.50 687 ASP A C 1
ATOM 5428 O O . ASP A 1 687 ? 19.650 -3.124 -48.016 1.00 76.50 687 ASP A O 1
ATOM 5432 N N . SER A 1 688 ? 20.430 -4.721 -49.400 1.00 66.94 688 SER A N 1
ATOM 5433 C CA . SER A 1 688 ? 19.277 -5.623 -49.398 1.00 66.94 688 SER A CA 1
ATOM 5434 C C . SER A 1 688 ? 18.756 -6.049 -48.015 1.00 66.94 688 SER A C 1
ATOM 5436 O O . SER A 1 688 ? 17.616 -6.507 -47.922 1.00 66.94 688 SER A O 1
ATOM 5438 N N . GLN A 1 689 ? 19.551 -5.938 -46.942 1.00 70.50 689 GLN A N 1
ATOM 5439 C CA . GLN A 1 689 ? 19.169 -6.448 -45.617 1.00 70.50 689 GLN A CA 1
ATOM 5440 C C . GLN A 1 689 ? 18.287 -5.516 -44.766 1.00 70.50 689 GLN A C 1
ATOM 5442 O O . GLN A 1 689 ? 17.765 -5.977 -43.743 1.00 70.50 689 GLN A O 1
ATOM 5447 N N . LEU A 1 690 ? 18.110 -4.242 -45.143 1.00 77.00 690 LEU A N 1
ATOM 5448 C CA . LEU A 1 690 ? 17.408 -3.247 -44.320 1.00 77.00 690 LEU A CA 1
ATOM 5449 C C . LEU A 1 690 ? 16.335 -2.480 -45.113 1.00 77.00 690 LEU A C 1
ATOM 5451 O O . LEU A 1 690 ? 16.632 -1.514 -45.809 1.00 77.00 690 LEU A O 1
ATOM 5455 N N . ASN A 1 691 ? 15.065 -2.866 -44.954 1.00 85.50 691 ASN A N 1
ATOM 5456 C CA . ASN A 1 691 ? 13.931 -2.135 -45.529 1.00 85.50 691 ASN A CA 1
ATOM 5457 C C . ASN A 1 691 ? 13.408 -1.083 -44.532 1.00 85.50 691 ASN A C 1
ATOM 5459 O O . ASN A 1 691 ? 12.648 -1.420 -43.618 1.00 85.50 691 ASN A O 1
ATOM 5463 N N . SER A 1 692 ? 13.789 0.184 -44.722 1.00 90.25 692 SER A N 1
ATOM 5464 C CA . SER A 1 692 ? 13.455 1.320 -43.848 1.00 90.25 692 SER A CA 1
ATOM 5465 C C . SER A 1 692 ? 12.638 2.402 -44.581 1.00 90.25 692 SER A C 1
ATOM 5467 O O . SER A 1 692 ? 12.446 2.346 -45.799 1.00 90.25 692 SER A O 1
ATOM 5469 N N . ILE A 1 693 ? 12.135 3.422 -43.872 1.00 89.44 693 ILE A N 1
ATOM 5470 C CA . ILE A 1 693 ? 11.464 4.552 -44.550 1.00 89.44 693 ILE A CA 1
ATOM 5471 C C . ILE A 1 693 ? 12.425 5.332 -45.460 1.00 89.44 693 ILE A C 1
ATOM 5473 O O . ILE A 1 693 ? 11.974 5.965 -46.412 1.00 89.44 693 ILE A O 1
ATOM 5477 N N . ALA A 1 694 ? 13.738 5.243 -45.209 1.00 86.94 694 ALA A N 1
ATOM 5478 C CA . ALA A 1 694 ? 14.750 5.866 -46.049 1.00 86.94 694 ALA A CA 1
ATOM 5479 C C . ALA A 1 694 ? 14.912 5.144 -47.396 1.00 86.94 694 ALA A C 1
ATOM 5481 O O . ALA A 1 694 ? 14.991 5.826 -48.414 1.00 86.94 694 ALA A O 1
ATOM 5482 N N . THR A 1 695 ? 14.871 3.802 -47.424 1.00 87.94 695 THR A N 1
ATOM 5483 C CA . THR A 1 695 ? 14.885 3.014 -48.677 1.00 87.94 695 THR A CA 1
ATOM 5484 C C . THR A 1 695 ? 13.565 3.078 -49.443 1.00 87.94 695 THR A C 1
ATOM 5486 O O . THR A 1 695 ? 13.541 2.849 -50.644 1.00 87.94 695 THR A O 1
ATOM 5489 N N . SER A 1 696 ? 12.444 3.349 -48.765 1.00 88.31 696 SER A N 1
ATOM 5490 C CA . SER A 1 696 ? 11.112 3.342 -49.394 1.00 88.31 696 SER A CA 1
ATOM 5491 C C . SER A 1 696 ? 10.760 4.628 -50.149 1.00 88.31 696 SER A C 1
ATOM 5493 O O . SER A 1 696 ? 9.825 4.617 -50.949 1.00 88.31 696 SER A O 1
ATOM 5495 N N . TRP A 1 697 ? 11.452 5.736 -49.861 1.00 89.44 697 TRP A N 1
ATOM 5496 C CA . TRP A 1 697 ? 11.167 7.075 -50.399 1.00 89.44 697 TRP A CA 1
ATOM 5497 C C . TRP A 1 697 ? 12.444 7.886 -50.705 1.00 89.44 697 TRP A C 1
ATOM 5499 O O . TRP A 1 697 ? 12.398 9.117 -50.726 1.00 89.44 697 TRP A O 1
ATOM 5509 N N . ASP A 1 698 ? 13.578 7.206 -50.900 1.00 87.88 698 ASP A N 1
ATOM 5510 C CA . ASP A 1 698 ? 14.892 7.775 -51.239 1.00 87.88 698 ASP A CA 1
ATOM 5511 C C . ASP A 1 698 ? 15.327 8.953 -50.338 1.00 87.88 698 ASP A C 1
ATOM 5513 O O . ASP A 1 698 ? 15.797 9.997 -50.802 1.00 87.88 698 ASP A O 1
ATOM 5517 N N . MET A 1 699 ? 15.149 8.811 -49.017 1.00 86.62 699 MET A N 1
ATOM 5518 C CA . MET A 1 699 ? 15.438 9.871 -48.034 1.00 86.62 699 MET A CA 1
ATOM 5519 C C . MET A 1 699 ? 16.911 9.887 -47.599 1.00 86.62 699 MET A C 1
ATOM 5521 O O . MET A 1 699 ? 17.235 9.725 -46.422 1.00 86.62 699 MET A O 1
ATOM 5525 N N . VAL A 1 700 ? 17.812 10.089 -48.557 1.00 83.00 700 VAL A N 1
ATOM 5526 C CA . VAL A 1 700 ? 19.254 10.274 -48.326 1.00 83.00 700 VAL A CA 1
ATOM 5527 C C . VAL A 1 700 ? 19.711 11.658 -48.796 1.00 83.00 700 VAL A C 1
ATOM 5529 O O . VAL A 1 700 ? 18.983 12.348 -49.510 1.00 83.00 700 VAL A O 1
ATOM 5532 N N . CYS A 1 701 ? 20.909 12.077 -48.380 1.00 82.88 701 CYS A N 1
ATOM 5533 C CA . CYS A 1 701 ? 21.539 13.337 -48.796 1.00 82.88 701 CYS A CA 1
ATOM 5534 C C . CYS A 1 701 ? 20.634 14.561 -48.526 1.00 82.88 701 CYS A C 1
ATOM 5536 O O . CYS A 1 701 ? 20.224 14.737 -47.376 1.00 82.88 701 CYS A O 1
ATOM 5538 N N . ASP A 1 702 ? 20.255 15.365 -49.530 1.00 81.38 702 ASP A N 1
ATOM 5539 C CA . ASP A 1 702 ? 19.379 16.540 -49.342 1.00 81.38 702 ASP A CA 1
ATOM 5540 C C . ASP A 1 702 ? 18.027 16.206 -48.696 1.00 81.38 702 ASP A C 1
ATOM 5542 O O . ASP A 1 702 ? 17.411 17.075 -48.086 1.00 81.38 702 ASP A O 1
ATOM 5546 N N . LYS A 1 703 ? 17.570 14.950 -48.773 1.00 82.88 703 LYS A N 1
ATOM 5547 C CA . LYS A 1 703 ? 16.304 14.486 -48.185 1.00 82.88 703 LYS A CA 1
ATOM 5548 C C . LYS A 1 703 ? 16.458 13.800 -46.828 1.00 82.88 703 LYS A C 1
ATOM 5550 O O . LYS A 1 703 ? 15.448 13.442 -46.225 1.00 82.88 703 LYS A O 1
ATOM 5555 N N . GLN A 1 704 ? 17.677 13.637 -46.305 1.00 80.06 704 GLN A N 1
ATOM 5556 C CA . GLN A 1 704 ? 17.922 12.903 -45.054 1.00 80.06 704 GLN A CA 1
ATOM 5557 C C . GLN A 1 704 ? 17.184 13.516 -43.845 1.00 80.06 704 GLN A C 1
ATOM 5559 O O . GLN A 1 704 ? 16.740 12.790 -42.953 1.00 80.06 704 GLN A O 1
ATOM 5564 N N . TYR A 1 705 ? 16.967 14.837 -43.832 1.00 81.56 705 TYR A N 1
ATOM 5565 C CA . TYR A 1 705 ? 16.221 15.517 -42.764 1.00 81.56 705 TYR A CA 1
ATOM 5566 C C . TYR A 1 705 ? 14.755 15.052 -42.643 1.00 81.56 705 TYR A C 1
ATOM 5568 O O . TYR A 1 705 ? 14.175 15.127 -41.558 1.00 81.56 705 TYR A O 1
ATOM 5576 N N . LEU A 1 706 ? 14.154 14.527 -43.721 1.00 85.25 706 LEU A N 1
ATOM 5577 C CA . LEU A 1 706 ? 12.765 14.052 -43.733 1.00 85.25 706 LEU A CA 1
ATOM 5578 C C . LEU A 1 706 ? 12.553 12.847 -42.802 1.00 85.25 706 LEU A C 1
ATOM 5580 O O . LEU A 1 706 ? 11.484 12.717 -42.204 1.00 85.25 706 LEU A O 1
ATOM 5584 N N . VAL A 1 707 ? 13.581 12.014 -42.606 1.00 82.81 707 VAL A N 1
ATOM 5585 C CA . VAL A 1 707 ? 13.540 10.884 -41.663 1.00 82.81 707 VAL A CA 1
ATOM 5586 C C . VAL A 1 707 ? 13.354 11.390 -40.227 1.00 82.81 707 VAL A C 1
ATOM 5588 O O . VAL A 1 707 ? 12.451 10.945 -39.515 1.00 82.81 707 VAL A O 1
ATOM 5591 N N . GLY A 1 708 ? 14.143 12.395 -39.829 1.00 79.50 708 GLY A N 1
ATOM 5592 C CA . GLY A 1 708 ? 14.012 13.062 -38.529 1.00 79.50 708 GLY A CA 1
ATOM 5593 C C . GLY A 1 708 ? 12.702 13.844 -38.384 1.00 79.50 708 GLY A C 1
ATOM 5594 O O . GLY A 1 708 ? 12.091 13.839 -37.312 1.00 79.50 708 GLY A O 1
ATOM 5595 N N . MET A 1 709 ? 12.210 14.452 -39.471 1.00 85.62 709 MET A N 1
ATOM 5596 C CA . MET A 1 709 ? 10.969 15.234 -39.465 1.00 85.62 709 MET A CA 1
ATOM 5597 C C . MET A 1 709 ? 9.748 14.409 -39.034 1.00 85.62 709 MET A C 1
ATOM 5599 O O . MET A 1 709 ? 8.880 14.933 -38.340 1.00 85.62 709 MET A O 1
ATOM 5603 N N . GLY A 1 710 ? 9.689 13.111 -39.349 1.00 85.25 710 GLY A N 1
ATOM 5604 C CA . GLY A 1 710 ? 8.592 12.256 -38.882 1.00 85.25 710 GLY A CA 1
ATOM 5605 C C . GLY A 1 710 ? 8.592 12.003 -37.363 1.00 85.25 710 GLY A C 1
ATOM 5606 O O . GLY A 1 710 ? 7.519 11.840 -36.779 1.00 85.25 710 GLY A O 1
ATOM 5607 N N . GLN A 1 711 ? 9.757 12.029 -36.699 1.00 85.50 711 GLN A N 1
ATOM 5608 C CA . GLN A 1 711 ? 9.828 12.031 -35.229 1.00 85.50 711 GLN A CA 1
ATOM 5609 C C . GLN A 1 711 ? 9.422 13.398 -34.671 1.00 85.50 711 GLN A C 1
ATOM 5611 O O . GLN A 1 711 ? 8.650 13.468 -33.714 1.00 85.50 711 GLN A O 1
ATOM 5616 N N . GLY A 1 712 ? 9.892 14.479 -35.302 1.00 87.38 712 GLY A N 1
ATOM 5617 C CA . GLY A 1 712 ? 9.518 15.849 -34.951 1.00 87.38 712 GLY A CA 1
ATOM 5618 C C . GLY A 1 712 ? 8.007 16.082 -35.022 1.00 87.38 712 GLY A C 1
ATOM 5619 O O . GLY A 1 712 ? 7.436 16.647 -34.098 1.00 87.38 712 GLY A O 1
ATOM 5620 N N . LEU A 1 713 ? 7.332 15.571 -36.056 1.00 91.19 713 LEU A N 1
ATOM 5621 C CA . LEU A 1 713 ? 5.879 15.688 -36.213 1.00 91.19 713 LEU A CA 1
ATOM 5622 C C . LEU A 1 713 ? 5.085 14.842 -35.213 1.00 91.19 713 LEU A C 1
ATOM 5624 O O . LEU A 1 713 ? 4.037 15.291 -34.759 1.00 91.19 713 LEU A O 1
ATOM 5628 N N . PHE A 1 714 ? 5.586 13.672 -34.808 1.00 9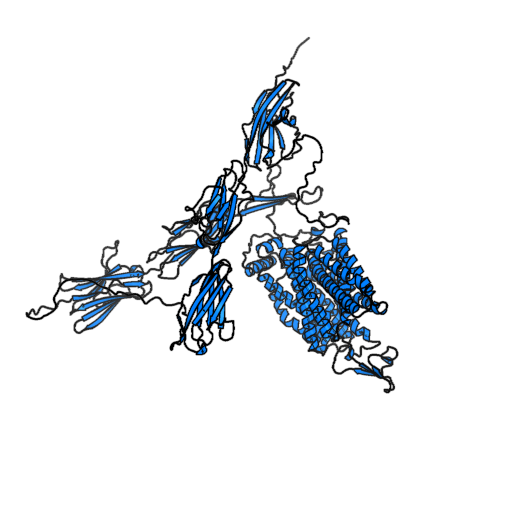1.56 714 PHE A N 1
ATOM 5629 C CA . PHE A 1 714 ? 4.993 12.909 -33.703 1.00 91.56 714 PHE A CA 1
ATOM 5630 C C . PHE A 1 714 ? 5.123 13.664 -32.366 1.00 91.56 714 PHE A C 1
ATOM 5632 O O . PHE A 1 714 ? 4.146 13.793 -31.628 1.00 91.56 714 PHE A O 1
ATOM 5639 N N . MET A 1 715 ? 6.295 14.245 -32.080 1.00 89.50 715 MET A N 1
ATOM 5640 C CA . MET A 1 715 ? 6.509 15.067 -30.879 1.00 89.50 715 MET A CA 1
ATOM 5641 C C . MET A 1 715 ? 5.692 16.369 -30.904 1.00 89.50 715 MET A C 1
ATOM 5643 O O . MET A 1 715 ? 5.137 16.754 -29.876 1.00 89.50 715 MET A O 1
ATOM 5647 N N . LEU A 1 716 ? 5.542 17.007 -32.068 1.00 91.69 716 LEU A N 1
ATOM 5648 C CA . LEU A 1 716 ? 4.659 18.161 -32.266 1.00 91.69 716 LEU A CA 1
ATOM 5649 C C . LEU A 1 716 ? 3.187 17.775 -32.065 1.00 91.69 716 LEU A C 1
ATOM 5651 O O . LEU A 1 716 ? 2.447 18.507 -31.413 1.00 91.69 716 LEU A O 1
ATOM 5655 N N . GLY A 1 717 ? 2.781 16.602 -32.560 1.00 93.94 717 GLY A N 1
ATOM 5656 C CA . GLY A 1 717 ? 1.484 15.998 -32.267 1.00 93.94 717 GLY A CA 1
ATOM 5657 C C . GLY A 1 717 ? 1.261 15.902 -30.760 1.00 93.94 717 GLY A C 1
ATOM 5658 O O . GLY A 1 717 ? 0.314 16.495 -30.249 1.00 93.94 717 GLY A O 1
ATOM 5659 N N . LEU A 1 718 ? 2.184 15.262 -30.030 1.00 91.81 718 LEU A N 1
ATOM 5660 C CA . LEU A 1 718 ? 2.135 15.160 -28.565 1.00 91.81 718 LEU A CA 1
ATOM 5661 C C . LEU A 1 718 ? 2.033 16.536 -27.882 1.00 91.81 718 LEU A C 1
ATOM 5663 O O . LEU A 1 718 ? 1.246 16.686 -26.949 1.00 91.81 718 LEU A O 1
ATOM 5667 N N . MET A 1 719 ? 2.783 17.541 -28.351 1.00 91.38 719 MET A N 1
ATOM 5668 C CA . MET A 1 719 ? 2.755 18.912 -27.816 1.00 91.38 719 MET A CA 1
ATOM 5669 C C . MET A 1 719 ? 1.409 19.616 -27.994 1.00 91.38 719 MET A C 1
ATOM 5671 O O . MET A 1 719 ? 0.985 20.339 -27.097 1.00 91.38 719 MET A O 1
ATOM 5675 N N . VAL A 1 720 ? 0.743 19.437 -29.137 1.00 93.06 720 VAL A N 1
ATOM 5676 C CA . VAL A 1 720 ? -0.567 20.053 -29.407 1.00 93.06 720 VAL A CA 1
ATOM 5677 C C . VAL A 1 720 ? -1.693 19.252 -28.741 1.00 93.06 720 VAL A C 1
ATOM 5679 O O . VAL A 1 720 ? -2.639 19.831 -28.206 1.00 93.06 720 VAL A O 1
ATOM 5682 N N . GLY A 1 721 ? -1.572 17.924 -28.726 1.00 93.38 721 GLY A N 1
ATOM 5683 C CA . GLY A 1 721 ? -2.554 17.002 -28.163 1.00 93.38 721 GLY A CA 1
ATOM 5684 C C . GLY A 1 721 ? -2.681 17.089 -26.642 1.00 93.38 721 GLY A C 1
ATOM 5685 O O . GLY A 1 721 ? -3.801 17.202 -26.142 1.00 93.38 721 GLY A O 1
ATOM 5686 N N . ALA A 1 722 ? -1.566 17.095 -25.898 1.00 91.62 722 ALA A N 1
ATOM 5687 C CA . ALA A 1 722 ? -1.590 17.039 -24.429 1.00 91.62 722 ALA A CA 1
ATOM 5688 C C . ALA A 1 722 ? -2.426 18.178 -23.792 1.00 91.62 722 ALA A C 1
ATOM 5690 O O . ALA A 1 722 ? -3.353 17.882 -23.035 1.00 91.62 722 ALA A O 1
ATOM 5691 N N . PRO A 1 723 ? -2.209 19.470 -24.122 1.00 89.69 723 PRO A N 1
ATOM 5692 C CA . PRO A 1 723 ? -3.027 20.599 -23.654 1.00 89.69 723 PRO A CA 1
ATOM 5693 C C . PRO A 1 723 ? -4.538 20.482 -23.890 1.00 89.69 723 PRO A C 1
ATOM 5695 O O . PRO A 1 723 ? -5.329 21.138 -23.199 1.00 89.69 723 PRO A O 1
ATOM 5698 N N . LEU A 1 724 ? -4.940 19.714 -24.904 1.00 91.56 724 LEU A N 1
ATOM 5699 C CA . LEU A 1 724 ? -6.332 19.507 -25.281 1.00 91.56 724 LEU A CA 1
ATOM 5700 C C . LEU A 1 724 ? -6.879 18.272 -24.567 1.00 91.56 724 LEU A C 1
ATOM 5702 O O . LEU A 1 724 ? -7.787 18.399 -23.748 1.00 91.56 724 LEU A O 1
ATOM 5706 N N . LEU A 1 725 ? -6.289 17.097 -24.792 1.00 92.44 725 LEU A N 1
ATOM 5707 C CA . LEU A 1 725 ? -6.750 15.832 -24.215 1.00 92.44 725 LEU A CA 1
ATOM 5708 C C . LEU A 1 725 ? -6.613 15.780 -22.689 1.00 92.44 725 LEU A C 1
ATOM 5710 O O . LEU A 1 725 ? -7.459 15.172 -22.041 1.00 92.44 725 LEU A O 1
ATOM 5714 N N . GLY A 1 726 ? -5.649 16.489 -22.095 1.00 90.25 726 GLY A N 1
ATOM 5715 C CA . GLY A 1 726 ? -5.573 16.693 -20.645 1.00 90.25 726 GLY A CA 1
ATOM 5716 C C . GLY A 1 726 ? -6.807 17.412 -20.091 1.00 90.25 726 GLY A C 1
ATOM 5717 O O . GLY A 1 726 ? -7.416 16.938 -19.133 1.00 90.25 726 GLY A O 1
ATOM 5718 N N . ARG A 1 727 ? -7.259 18.493 -20.749 1.00 89.25 727 ARG A N 1
ATOM 5719 C CA . ARG A 1 727 ? -8.520 19.173 -20.394 1.00 89.25 727 ARG A CA 1
ATOM 5720 C C . ARG A 1 727 ? -9.739 18.282 -20.626 1.00 89.25 727 ARG A C 1
ATOM 5722 O O . ARG A 1 727 ? -10.638 18.271 -19.791 1.00 89.25 727 ARG A O 1
ATOM 5729 N N . VAL A 1 728 ? -9.785 17.525 -21.729 1.00 91.06 728 VAL A N 1
ATOM 5730 C CA . VAL A 1 728 ? -10.894 16.584 -21.980 1.00 91.06 728 VAL A CA 1
ATOM 5731 C C . VAL A 1 728 ? -10.920 15.478 -20.910 1.00 91.06 728 VAL A C 1
ATOM 5733 O O . VAL A 1 728 ? -11.997 15.110 -20.452 1.00 91.06 728 VAL A O 1
ATOM 5736 N N . SER A 1 729 ? -9.761 15.015 -20.432 1.00 92.12 729 SER A N 1
ATOM 5737 C CA . SER A 1 729 ? -9.629 14.031 -19.344 1.00 92.12 729 SER A CA 1
ATOM 5738 C C . SER A 1 729 ? -10.124 14.571 -17.994 1.00 92.12 729 SER A C 1
ATOM 5740 O O . SER A 1 729 ? -10.829 13.871 -17.267 1.00 92.12 729 SER A O 1
ATOM 5742 N N . ASP A 1 730 ? -9.848 15.839 -17.663 1.00 88.69 730 ASP A N 1
ATOM 5743 C CA . ASP A 1 730 ? -10.436 16.509 -16.488 1.00 88.69 730 ASP A CA 1
ATOM 5744 C C . ASP A 1 730 ? -11.954 16.772 -16.655 1.00 88.69 730 ASP A C 1
ATOM 5746 O O . ASP A 1 730 ? -12.732 16.665 -15.699 1.00 88.69 730 ASP A O 1
ATOM 5750 N N . ALA A 1 731 ? -12.424 17.037 -17.877 1.00 86.38 731 ALA A N 1
ATOM 5751 C CA . ALA A 1 731 ? -13.837 17.282 -18.164 1.00 86.38 731 ALA A CA 1
ATOM 5752 C C . ALA A 1 731 ? -14.710 16.009 -18.143 1.00 86.38 731 ALA A C 1
ATOM 5754 O O . ALA A 1 731 ? -15.771 16.033 -17.512 1.00 86.38 731 ALA A O 1
ATOM 5755 N N . TYR A 1 732 ? -14.263 14.922 -18.787 1.00 89.88 732 TYR A N 1
ATOM 5756 C CA . TYR A 1 732 ? -15.056 13.720 -19.104 1.00 89.88 732 TYR A CA 1
ATOM 5757 C C . TYR A 1 732 ? -14.584 12.416 -18.430 1.00 89.88 732 TYR A C 1
ATOM 5759 O O . TYR A 1 732 ? -15.335 11.440 -18.450 1.00 89.88 732 TYR A O 1
ATOM 5767 N N . GLY A 1 733 ? -13.401 12.399 -17.807 1.00 90.56 733 GLY A N 1
ATOM 5768 C CA . GLY A 1 733 ? -12.879 11.265 -17.032 1.00 90.56 733 GLY A CA 1
ATOM 5769 C C . GLY A 1 733 ? -11.563 10.709 -17.582 1.00 90.56 733 GLY A C 1
ATOM 5770 O O . GLY A 1 733 ? -11.269 10.827 -18.775 1.00 90.56 733 GLY A O 1
ATOM 5771 N N . ARG A 1 734 ? -10.771 10.068 -16.711 1.00 93.31 734 ARG A N 1
ATOM 5772 C CA . ARG A 1 734 ? -9.459 9.498 -17.065 1.00 93.31 734 ARG A CA 1
ATOM 5773 C C . ARG A 1 734 ? -9.615 8.312 -18.007 1.00 93.31 734 ARG A C 1
ATOM 5775 O O . ARG A 1 734 ? -8.878 8.175 -18.983 1.00 93.31 734 ARG A O 1
ATOM 5782 N N . LYS A 1 735 ? -10.581 7.443 -17.701 1.00 94.69 735 LYS A N 1
ATOM 5783 C CA . LYS A 1 735 ? -10.781 6.159 -18.371 1.00 94.69 735 LYS A CA 1
ATOM 5784 C C . LYS A 1 735 ? -11.289 6.320 -19.812 1.00 94.69 735 LYS A C 1
ATOM 5786 O O . LYS A 1 735 ? -10.687 5.701 -20.689 1.00 94.69 735 LYS A O 1
ATOM 5791 N N . PRO A 1 736 ? -12.332 7.123 -20.119 1.00 93.94 736 PRO A N 1
ATOM 5792 C CA . PRO A 1 736 ? -12.782 7.303 -21.499 1.00 93.94 736 PRO A CA 1
ATOM 5793 C C . PRO A 1 736 ? -11.677 7.832 -22.416 1.00 93.94 736 PRO A C 1
ATOM 5795 O O . PRO A 1 736 ? -11.487 7.302 -23.507 1.00 93.94 736 PRO A O 1
ATOM 5798 N N . ILE A 1 737 ? -10.909 8.827 -21.958 1.00 94.44 737 ILE A N 1
ATOM 5799 C CA . ILE A 1 737 ? -9.851 9.443 -22.769 1.00 94.44 737 ILE A CA 1
ATOM 5800 C C . ILE A 1 737 ? -8.666 8.502 -22.963 1.00 94.44 737 ILE A C 1
ATOM 5802 O O . ILE A 1 737 ? -8.182 8.397 -24.085 1.00 94.44 737 ILE A O 1
ATOM 5806 N N . LEU A 1 738 ? -8.276 7.730 -21.942 1.00 94.62 738 LEU A N 1
ATOM 5807 C CA . LEU A 1 738 ? -7.268 6.680 -22.098 1.00 94.62 738 LEU A CA 1
ATOM 5808 C C . LEU A 1 738 ? -7.635 5.689 -23.217 1.00 94.62 738 LEU A C 1
ATOM 5810 O O . LEU A 1 738 ? -6.836 5.456 -24.122 1.00 94.62 738 LEU A O 1
ATOM 5814 N N . PHE A 1 739 ? -8.847 5.127 -23.193 1.00 94.38 739 PHE A N 1
ATOM 5815 C CA . PHE A 1 739 ? -9.243 4.114 -24.177 1.00 94.38 739 PHE A CA 1
ATOM 5816 C C . PHE A 1 739 ? -9.502 4.687 -25.575 1.00 94.38 739 PHE A C 1
ATOM 5818 O O . PHE A 1 739 ? -9.134 4.045 -26.558 1.00 94.38 739 PHE A O 1
ATOM 5825 N N . LEU A 1 740 ? -10.050 5.903 -25.693 1.00 94.00 740 LEU A N 1
ATOM 5826 C CA . LEU A 1 740 ? -10.146 6.591 -26.986 1.00 94.00 740 LEU A CA 1
ATOM 5827 C C . LEU A 1 740 ? -8.756 6.858 -27.581 1.00 94.00 740 LEU A C 1
ATOM 5829 O O . LEU A 1 740 ? -8.549 6.605 -28.769 1.00 94.00 740 LEU A O 1
ATOM 5833 N N . SER A 1 741 ? -7.791 7.287 -26.761 1.00 93.25 741 SER A N 1
ATOM 5834 C CA . SER A 1 741 ? -6.400 7.457 -27.185 1.00 93.25 741 SER A CA 1
ATOM 5835 C C . SER A 1 741 ? -5.786 6.160 -27.697 1.00 93.25 741 SER A C 1
ATOM 5837 O O . SER A 1 741 ? -5.190 6.180 -28.768 1.00 93.25 741 SER A O 1
ATOM 5839 N N . ILE A 1 742 ? -5.982 5.031 -27.005 1.00 92.56 742 ILE A N 1
ATOM 5840 C CA . ILE A 1 742 ? -5.490 3.719 -27.464 1.00 92.56 742 ILE A CA 1
ATOM 5841 C C . ILE A 1 742 ? -6.111 3.347 -28.818 1.00 92.56 742 ILE A C 1
ATOM 5843 O O . ILE A 1 742 ? -5.379 2.992 -29.739 1.00 92.56 742 ILE A O 1
ATOM 5847 N N . ILE A 1 743 ? -7.437 3.455 -28.973 1.00 93.75 743 ILE A N 1
ATOM 5848 C CA . ILE A 1 743 ? -8.145 3.078 -30.212 1.00 93.75 743 ILE A CA 1
ATOM 5849 C C . ILE A 1 743 ? -7.628 3.882 -31.411 1.00 93.75 743 ILE A C 1
ATOM 5851 O O . ILE A 1 743 ? -7.249 3.306 -32.432 1.00 93.75 743 ILE A O 1
ATOM 5855 N N . PHE A 1 744 ? -7.587 5.210 -31.294 1.00 94.75 744 PHE A N 1
ATOM 5856 C CA . PHE A 1 744 ? -7.177 6.075 -32.399 1.00 94.75 744 PHE A CA 1
ATOM 5857 C C . PHE A 1 744 ? -5.660 6.058 -32.639 1.00 94.75 744 PHE A C 1
ATOM 5859 O O . PHE A 1 744 ? -5.252 6.099 -33.796 1.00 94.75 744 PHE A O 1
ATOM 5866 N N . SER A 1 745 ? -4.825 5.927 -31.600 1.00 93.00 745 SER A N 1
ATOM 5867 C CA . SER A 1 745 ? -3.368 5.755 -31.754 1.00 93.00 745 SER A CA 1
ATOM 5868 C C . SER A 1 745 ? -3.055 4.458 -32.501 1.00 93.00 745 SER A C 1
ATOM 5870 O O . SER A 1 745 ? -2.310 4.455 -33.477 1.00 93.00 745 SER A O 1
ATOM 5872 N N . THR A 1 746 ? -3.746 3.368 -32.156 1.00 92.25 746 THR A N 1
ATOM 5873 C CA . THR A 1 746 ? -3.650 2.092 -32.882 1.00 92.25 746 THR A CA 1
ATOM 5874 C C . THR A 1 746 ? -4.063 2.241 -34.348 1.00 92.25 746 THR A C 1
ATOM 5876 O O . THR A 1 746 ? -3.397 1.707 -35.233 1.00 92.25 746 THR A O 1
ATOM 5879 N N . ALA A 1 747 ? -5.136 2.990 -34.629 1.00 94.00 747 ALA A N 1
ATOM 5880 C CA . ALA A 1 747 ? -5.616 3.218 -35.991 1.00 94.00 747 ALA A CA 1
ATOM 5881 C C . ALA A 1 747 ? -4.654 4.083 -36.831 1.00 94.00 747 ALA A C 1
ATOM 5883 O O . ALA A 1 747 ? -4.331 3.710 -37.959 1.00 94.00 747 ALA A O 1
ATOM 5884 N N . PHE A 1 748 ? -4.168 5.212 -36.302 1.00 95.50 748 PHE A N 1
ATOM 5885 C CA . PHE A 1 748 ? -3.235 6.097 -37.012 1.00 95.50 748 PHE A CA 1
ATOM 5886 C C . PHE A 1 748 ? -1.828 5.491 -37.122 1.00 95.50 748 PHE A C 1
ATOM 5888 O O . PHE A 1 748 ? -1.202 5.576 -38.181 1.00 95.50 748 PHE A O 1
ATOM 5895 N N . GLY A 1 749 ? -1.361 4.798 -36.081 1.00 92.81 749 GLY A N 1
ATOM 5896 C CA . GLY A 1 749 ? -0.138 4.001 -36.108 1.00 92.81 749 GLY A CA 1
ATOM 5897 C C . GLY A 1 749 ? -0.200 2.908 -37.178 1.00 92.81 749 GLY A C 1
ATOM 5898 O O . GLY A 1 749 ? 0.689 2.832 -38.027 1.00 92.81 749 GLY A O 1
ATOM 5899 N N . ALA A 1 750 ? -1.288 2.132 -37.247 1.00 93.69 750 ALA A N 1
ATOM 5900 C CA . ALA A 1 750 ? -1.482 1.146 -38.312 1.00 93.69 750 ALA A CA 1
ATOM 5901 C C . ALA A 1 750 ? -1.560 1.803 -39.704 1.00 93.69 750 ALA A C 1
ATOM 5903 O O . ALA A 1 750 ? -0.947 1.303 -40.648 1.00 93.69 750 ALA A O 1
ATOM 5904 N N . ALA A 1 751 ? -2.231 2.954 -39.840 1.00 94.94 751 ALA A N 1
ATOM 5905 C CA . ALA A 1 751 ? -2.289 3.709 -41.096 1.00 94.94 751 ALA A CA 1
ATOM 5906 C C . ALA A 1 751 ? -0.898 4.146 -41.599 1.00 94.94 751 ALA A C 1
ATOM 5908 O O . ALA A 1 751 ? -0.668 4.162 -42.811 1.00 94.94 751 ALA A O 1
ATOM 5909 N N . CYS A 1 752 ? 0.069 4.399 -40.706 1.00 93.94 752 CYS A N 1
ATOM 5910 C CA . CYS A 1 752 ? 1.459 4.664 -41.095 1.00 93.94 752 CYS A CA 1
ATOM 5911 C C . CYS A 1 752 ? 2.089 3.490 -41.873 1.00 93.94 752 CYS A C 1
ATOM 5913 O O . CYS A 1 752 ? 2.836 3.733 -42.820 1.00 93.94 752 CYS A O 1
ATOM 5915 N N . SER A 1 753 ? 1.756 2.230 -41.552 1.00 94.00 753 SER A N 1
ATOM 5916 C CA . SER A 1 753 ? 2.243 1.052 -42.300 1.00 94.00 753 SER A CA 1
ATOM 5917 C C . SER A 1 753 ? 1.677 0.947 -43.717 1.00 94.00 753 SER A C 1
ATOM 5919 O O . SER A 1 753 ? 2.284 0.285 -44.560 1.00 94.00 753 SER A O 1
ATOM 5921 N N . PHE A 1 754 ? 0.552 1.608 -44.004 1.00 94.44 754 PHE A N 1
ATOM 5922 C CA . PHE A 1 754 ? -0.110 1.620 -45.315 1.00 94.44 754 PHE A CA 1
ATOM 5923 C C . PHE A 1 754 ? 0.082 2.941 -46.077 1.00 94.44 754 PHE A C 1
ATOM 5925 O O . PHE A 1 754 ? -0.484 3.126 -47.151 1.00 94.44 754 PHE A O 1
ATOM 5932 N N . ALA A 1 755 ? 0.905 3.858 -45.561 1.00 93.75 755 ALA A N 1
ATOM 5933 C CA . ALA A 1 755 ? 1.207 5.113 -46.235 1.00 93.75 755 ALA A CA 1
ATOM 5934 C C . ALA A 1 755 ? 1.904 4.870 -47.587 1.00 93.75 755 ALA A C 1
ATOM 5936 O O . ALA A 1 755 ? 2.931 4.183 -47.661 1.00 93.75 755 ALA A O 1
ATOM 5937 N N . ASN A 1 756 ? 1.362 5.463 -48.653 1.00 88.38 756 ASN A N 1
ATOM 5938 C CA . ASN A 1 756 ? 1.921 5.373 -50.008 1.00 88.38 756 ASN A CA 1
ATOM 5939 C C . ASN A 1 756 ? 3.017 6.424 -50.261 1.00 88.38 756 ASN A C 1
ATOM 5941 O O . ASN A 1 756 ? 3.885 6.222 -51.104 1.00 88.38 756 ASN A O 1
ATOM 5945 N N . GLY A 1 757 ? 3.019 7.522 -49.501 1.00 90.38 757 GLY A N 1
ATOM 5946 C CA . GLY A 1 757 ? 4.010 8.593 -49.612 1.00 90.38 757 GLY A CA 1
ATOM 5947 C C . GLY A 1 757 ? 4.289 9.271 -48.275 1.00 90.38 757 GLY A C 1
ATOM 5948 O O . GLY A 1 757 ? 3.436 9.271 -47.379 1.00 90.38 757 GLY A O 1
ATOM 5949 N N . PHE A 1 758 ? 5.460 9.896 -48.160 1.00 89.38 758 PHE A N 1
ATOM 5950 C CA . PHE A 1 758 ? 5.932 10.508 -46.917 1.00 89.38 758 PHE A CA 1
ATOM 5951 C C . PHE A 1 758 ? 4.966 11.550 -46.330 1.00 89.38 758 PHE A C 1
ATOM 5953 O O . PHE A 1 758 ? 4.785 11.581 -45.120 1.00 89.38 758 PHE A O 1
ATOM 5960 N N . LEU A 1 759 ? 4.256 12.330 -47.158 1.00 92.25 759 LEU A N 1
ATOM 5961 C CA . LEU A 1 759 ? 3.242 13.288 -46.686 1.00 92.25 759 LEU A CA 1
ATOM 5962 C C . LEU A 1 759 ? 2.098 12.608 -45.915 1.00 92.25 759 LEU A C 1
ATOM 5964 O O . LEU A 1 759 ? 1.714 13.071 -44.844 1.00 92.25 759 LEU A O 1
ATOM 5968 N N . SER A 1 760 ? 1.579 11.485 -46.428 1.00 93.75 760 SER A N 1
ATOM 5969 C CA . SER A 1 760 ? 0.521 10.722 -45.746 1.00 93.75 760 SER A CA 1
ATOM 5970 C C . SER A 1 760 ? 1.018 10.100 -44.437 1.00 93.75 760 SER A C 1
ATOM 5972 O O . SER A 1 760 ? 0.331 10.154 -43.422 1.00 93.75 760 SER A O 1
ATOM 5974 N N . PHE A 1 761 ? 2.253 9.597 -44.433 1.00 94.06 761 PHE A N 1
ATOM 5975 C CA . PHE A 1 761 ? 2.914 9.067 -43.244 1.00 94.06 761 PHE A CA 1
ATOM 5976 C C . PHE A 1 761 ? 3.141 10.149 -42.174 1.00 94.06 761 PHE A C 1
ATOM 5978 O O . PHE A 1 761 ? 2.853 9.928 -41.002 1.00 94.06 761 PHE A O 1
ATOM 5985 N N . PHE A 1 762 ? 3.584 11.342 -42.572 1.00 94.50 762 PHE A N 1
ATOM 5986 C CA . PHE A 1 762 ? 3.771 12.494 -41.689 1.00 94.50 762 PHE A CA 1
ATOM 5987 C C . PHE A 1 762 ? 2.461 12.996 -41.075 1.00 94.50 762 PHE A C 1
ATOM 5989 O O . PHE A 1 762 ? 2.430 13.285 -39.878 1.00 94.50 762 PHE A O 1
ATOM 5996 N N . LEU A 1 763 ? 1.372 13.032 -41.851 1.00 95.88 763 LEU A N 1
ATOM 5997 C CA . LEU A 1 763 ? 0.040 13.343 -41.330 1.00 95.88 763 LEU A CA 1
ATOM 5998 C C . LEU A 1 763 ? -0.399 12.318 -40.275 1.00 95.88 763 LEU A C 1
ATOM 6000 O O . LEU A 1 763 ? -0.788 12.704 -39.174 1.00 95.88 763 LEU A O 1
ATOM 6004 N N . PHE A 1 764 ? -0.297 11.018 -40.572 1.00 96.06 764 PHE A N 1
ATOM 6005 C CA . PHE A 1 764 ? -0.672 9.978 -39.611 1.00 96.06 764 PHE A CA 1
ATOM 6006 C C . PHE A 1 764 ? 0.233 9.964 -38.373 1.00 96.06 764 PHE A C 1
ATOM 6008 O O . PHE A 1 764 ? -0.275 9.769 -37.274 1.00 96.06 764 PHE A O 1
ATOM 6015 N N . ARG A 1 765 ? 1.531 10.274 -38.499 1.00 93.81 765 ARG A N 1
ATOM 6016 C CA . ARG A 1 765 ? 2.435 10.441 -37.349 1.00 93.81 765 ARG A CA 1
ATOM 6017 C C . ARG A 1 765 ? 2.082 11.626 -36.461 1.00 93.81 765 ARG A C 1
ATOM 6019 O O . ARG A 1 765 ? 2.160 11.498 -35.241 1.00 93.81 765 ARG A O 1
ATOM 6026 N N . PHE A 1 766 ? 1.677 12.753 -37.043 1.00 96.00 766 PHE A N 1
ATOM 6027 C CA . PHE A 1 766 ? 1.168 13.884 -36.268 1.00 96.00 766 PHE A CA 1
ATOM 6028 C C . PHE A 1 766 ? -0.129 13.518 -35.530 1.00 96.00 766 PHE A C 1
ATOM 6030 O O . PHE A 1 766 ? -0.261 13.827 -34.349 1.00 96.00 766 PHE A O 1
ATOM 6037 N N . LEU A 1 767 ? -1.062 12.821 -36.192 1.00 96.88 767 LEU A N 1
ATOM 6038 C CA . LEU A 1 767 ? -2.334 12.395 -35.593 1.00 96.88 767 LEU A CA 1
ATOM 6039 C C . LEU A 1 767 ? -2.159 11.325 -34.499 1.00 96.88 767 LEU A C 1
ATOM 6041 O O . LEU A 1 767 ? -2.821 11.408 -33.463 1.00 96.88 767 LEU A O 1
ATOM 6045 N N . ASP A 1 768 ? -1.245 10.369 -34.687 1.00 94.81 768 ASP A N 1
ATOM 6046 C CA . ASP A 1 768 ? -0.869 9.380 -33.669 1.00 94.81 768 ASP A CA 1
ATOM 6047 C C . ASP A 1 768 ? -0.246 10.065 -32.443 1.00 94.81 768 ASP A C 1
ATOM 6049 O O . ASP A 1 768 ? -0.700 9.865 -31.319 1.00 94.81 768 ASP A O 1
ATOM 6053 N N . GLY A 1 769 ? 0.710 10.978 -32.654 1.00 93.06 769 GLY A N 1
ATOM 6054 C CA . GLY A 1 769 ? 1.283 11.785 -31.573 1.00 93.06 769 GLY A CA 1
ATOM 6055 C C . GLY A 1 769 ? 0.233 12.640 -30.855 1.00 93.06 769 GLY A C 1
ATOM 6056 O O . GLY A 1 769 ? 0.190 12.674 -29.625 1.00 93.06 769 GLY A O 1
ATOM 6057 N N . PHE A 1 770 ? -0.663 13.289 -31.605 1.00 95.50 770 PHE A N 1
ATOM 6058 C CA . PHE A 1 770 ? -1.758 14.084 -31.050 1.00 95.50 770 PHE A CA 1
ATOM 6059 C C . PHE A 1 770 ? -2.625 13.253 -30.108 1.00 95.50 770 PHE A C 1
ATOM 6061 O O . PHE A 1 770 ? -2.823 13.648 -28.956 1.00 95.50 770 PHE A O 1
ATOM 6068 N N . ILE A 1 771 ? -3.109 12.090 -30.551 1.00 95.06 771 ILE A N 1
ATOM 6069 C CA . ILE A 1 771 ? -4.022 11.297 -29.730 1.00 95.06 771 ILE A CA 1
ATOM 6070 C C . ILE A 1 771 ? -3.310 10.489 -28.634 1.00 95.06 771 ILE A C 1
ATOM 6072 O O . ILE A 1 771 ? -3.842 10.362 -27.527 1.00 95.06 771 ILE A O 1
ATOM 6076 N N . GLY A 1 772 ? -2.084 10.021 -28.885 1.00 90.88 772 GLY A N 1
ATOM 6077 C CA . GLY A 1 772 ? -1.255 9.282 -27.928 1.00 90.88 772 GLY A CA 1
ATOM 6078 C C . GLY A 1 772 ? -0.959 10.065 -26.643 1.00 90.88 772 GLY A C 1
ATOM 6079 O O . GLY A 1 772 ? -0.788 9.469 -25.579 1.00 90.88 772 GLY A O 1
ATOM 6080 N N . SER A 1 773 ? -0.998 11.401 -26.699 1.00 90.88 773 SER A N 1
ATOM 6081 C CA . SER A 1 773 ? -0.854 12.280 -25.527 1.00 90.88 773 SER A CA 1
ATOM 6082 C C . SER A 1 773 ? -1.907 12.038 -24.432 1.00 90.88 773 SER A C 1
ATOM 6084 O O . SER A 1 773 ? -1.607 12.182 -23.246 1.00 90.88 773 SER A O 1
ATOM 6086 N N . GLY A 1 774 ? -3.118 11.586 -24.788 1.00 88.94 774 GLY A N 1
ATOM 6087 C CA . GLY A 1 774 ? -4.158 11.245 -23.809 1.00 88.94 774 GLY A CA 1
ATOM 6088 C C . GLY A 1 774 ? -3.814 10.021 -22.948 1.00 88.94 774 GLY A C 1
ATOM 6089 O O . GLY A 1 774 ? -4.400 9.851 -21.874 1.00 88.94 774 GLY A O 1
ATOM 6090 N N . GLY A 1 775 ? -2.794 9.243 -23.340 1.00 88.62 775 GLY A N 1
ATOM 6091 C CA . GLY A 1 775 ? -2.198 8.167 -22.543 1.00 88.62 775 GLY A CA 1
ATOM 6092 C C . GLY A 1 775 ? -1.623 8.627 -21.195 1.00 88.62 775 GLY A C 1
ATOM 6093 O O . GLY A 1 775 ? -1.550 7.821 -20.269 1.00 88.62 775 GLY A O 1
ATOM 6094 N N . LEU A 1 776 ? -1.330 9.925 -21.015 1.00 88.81 776 LEU A N 1
ATOM 6095 C CA . LEU A 1 776 ? -1.002 10.510 -19.702 1.00 88.81 776 LEU A CA 1
ATOM 6096 C C . LEU A 1 776 ? -2.099 10.249 -18.649 1.00 88.81 776 LEU A C 1
ATOM 6098 O O . LEU A 1 776 ? -1.799 10.104 -17.462 1.00 88.81 776 LEU A O 1
ATOM 6102 N N . SER A 1 777 ? -3.358 10.096 -19.079 1.00 91.75 777 SER A N 1
ATOM 6103 C CA . SER A 1 777 ? -4.484 9.732 -18.207 1.00 91.75 777 SER A CA 1
ATOM 6104 C C . SER A 1 777 ? -4.291 8.376 -17.515 1.00 91.75 777 SER A C 1
ATOM 6106 O O . SER A 1 777 ? -4.848 8.176 -16.438 1.00 91.75 777 SER A O 1
ATOM 6108 N N . ASN A 1 778 ? -3.479 7.464 -18.073 1.00 93.50 778 ASN A N 1
ATOM 6109 C CA . ASN A 1 778 ? -3.128 6.195 -17.429 1.00 93.50 778 ASN A CA 1
ATOM 6110 C C . ASN A 1 778 ? -2.362 6.418 -16.122 1.00 93.50 778 ASN A C 1
ATOM 6112 O O . ASN A 1 778 ? -2.693 5.819 -15.099 1.00 93.50 778 ASN A O 1
ATOM 6116 N N . PHE A 1 779 ? -1.351 7.293 -16.142 1.00 92.56 779 PHE A N 1
ATOM 6117 C CA . PHE A 1 779 ? -0.548 7.590 -14.957 1.00 92.56 779 PHE A CA 1
ATOM 6118 C C . PHE A 1 779 ? -1.402 8.265 -13.878 1.00 92.56 779 PHE A C 1
ATOM 6120 O O . PHE A 1 779 ? -1.387 7.844 -12.724 1.00 92.56 779 PHE A O 1
ATOM 6127 N N . VAL A 1 780 ? -2.233 9.239 -14.267 1.00 93.50 780 VAL A N 1
ATOM 6128 C CA . VAL A 1 780 ? -3.157 9.920 -13.346 1.00 93.50 780 VAL A CA 1
ATOM 6129 C C . VAL A 1 780 ? -4.151 8.941 -12.717 1.00 93.50 780 VAL A C 1
ATOM 6131 O O . VAL A 1 780 ? -4.299 8.926 -11.497 1.00 93.50 780 VAL A O 1
ATOM 6134 N N . LEU A 1 781 ? -4.792 8.084 -13.520 1.00 95.06 781 LEU A N 1
ATOM 6135 C CA . LEU A 1 781 ? -5.729 7.072 -13.023 1.00 95.06 781 LEU A CA 1
ATOM 6136 C C . LEU A 1 781 ? -5.043 6.073 -12.084 1.00 95.06 781 LEU A C 1
ATOM 6138 O O . LEU A 1 781 ? -5.604 5.723 -11.050 1.00 95.06 781 LEU A O 1
ATOM 6142 N N . THR A 1 782 ? -3.814 5.661 -12.407 1.00 94.38 782 THR A N 1
ATOM 6143 C CA . THR A 1 782 ? -3.007 4.788 -11.544 1.00 94.38 782 THR A CA 1
ATOM 6144 C C . THR A 1 782 ? -2.756 5.446 -10.183 1.00 94.38 782 THR A C 1
ATOM 6146 O O . THR A 1 782 ? -2.991 4.817 -9.157 1.00 94.38 782 THR A O 1
ATOM 6149 N N . MET A 1 783 ? -2.353 6.720 -10.144 1.00 90.44 783 MET A N 1
ATOM 6150 C CA . MET A 1 783 ? -2.052 7.427 -8.889 1.00 90.44 783 MET A CA 1
ATOM 6151 C C . MET A 1 783 ? -3.305 7.754 -8.052 1.00 90.44 783 MET A C 1
ATOM 6153 O O . MET A 1 783 ? -3.238 7.745 -6.822 1.00 90.44 783 MET A O 1
ATOM 6157 N N . GLU A 1 784 ? -4.457 8.001 -8.689 1.00 92.25 784 GLU A N 1
ATOM 6158 C CA . GLU A 1 784 ? -5.738 8.289 -8.015 1.00 92.25 784 GLU A CA 1
ATOM 6159 C C . GLU A 1 784 ? -6.445 7.022 -7.456 1.00 92.25 784 GLU A C 1
ATOM 6161 O O . GLU A 1 784 ? -7.369 7.135 -6.643 1.00 92.25 784 GLU A O 1
ATOM 6166 N N . LEU A 1 785 ? -5.999 5.815 -7.837 1.00 92.88 785 LEU A N 1
ATOM 6167 C CA . LEU A 1 785 ? -6.490 4.523 -7.317 1.00 92.88 785 LEU A CA 1
ATOM 6168 C C . LEU A 1 785 ? -5.690 3.974 -6.112 1.00 92.88 785 LEU A C 1
ATOM 6170 O O . LEU A 1 785 ? -6.064 2.947 -5.537 1.00 92.88 785 LEU A O 1
ATOM 6174 N N . ILE A 1 786 ? -4.596 4.639 -5.731 1.00 91.94 786 ILE A N 1
ATOM 6175 C CA . ILE A 1 786 ? -3.619 4.165 -4.739 1.00 91.94 786 ILE A CA 1
ATOM 6176 C C . ILE A 1 786 ? -3.571 5.103 -3.528 1.00 91.94 786 ILE A C 1
ATOM 6178 O O . ILE A 1 786 ? -3.606 6.329 -3.672 1.00 91.94 786 ILE A O 1
ATOM 6182 N N . GLY A 1 787 ? -3.475 4.517 -2.331 1.00 84.62 787 GLY A N 1
ATOM 6183 C CA . GLY A 1 787 ? -3.364 5.246 -1.066 1.00 84.62 787 GLY A CA 1
ATOM 6184 C C . GLY A 1 787 ? -2.003 5.937 -0.871 1.00 84.62 787 GLY A C 1
ATOM 6185 O O . GLY A 1 787 ? -1.010 5.558 -1.506 1.00 84.62 787 GLY A O 1
ATOM 6186 N N . PRO A 1 788 ? -1.939 6.964 -0.007 1.00 80.00 788 PRO A N 1
ATOM 6187 C CA . PRO A 1 788 ? -0.828 7.913 0.054 1.00 80.00 788 PRO A CA 1
ATOM 6188 C C . PRO A 1 788 ? 0.546 7.277 0.309 1.00 80.00 788 PRO A C 1
ATOM 6190 O O . PRO A 1 788 ? 1.515 7.674 -0.344 1.00 80.00 788 PRO A O 1
ATOM 6193 N N . SER A 1 789 ? 0.665 6.260 1.174 1.00 82.56 789 SER A N 1
ATOM 6194 C CA . SER A 1 789 ? 1.972 5.658 1.492 1.00 82.56 789 SER A CA 1
ATOM 6195 C C . SER A 1 789 ? 2.569 4.845 0.335 1.00 82.56 789 SER A C 1
ATOM 6197 O O . SER A 1 789 ? 3.788 4.680 0.251 1.00 82.56 789 SER A O 1
ATOM 6199 N N . LYS A 1 790 ? 1.733 4.340 -0.586 1.00 88.62 790 LYS A N 1
ATOM 6200 C CA . LYS A 1 790 ? 2.141 3.399 -1.648 1.00 88.62 790 LYS A CA 1
ATOM 6201 C C . LYS A 1 790 ? 2.345 4.045 -3.020 1.00 88.62 790 LYS A C 1
ATOM 6203 O O . LYS A 1 790 ? 2.879 3.394 -3.917 1.00 88.62 790 LYS A O 1
ATOM 6208 N N . ARG A 1 791 ? 2.025 5.337 -3.163 1.00 88.44 791 ARG A N 1
ATOM 6209 C CA . ARG A 1 791 ? 2.237 6.138 -4.387 1.00 88.44 791 ARG A CA 1
ATOM 6210 C C . ARG A 1 791 ? 3.672 6.087 -4.920 1.00 88.44 791 ARG A C 1
ATOM 6212 O O . ARG A 1 791 ? 3.856 5.939 -6.123 1.00 88.44 791 ARG A O 1
ATOM 6219 N N . ALA A 1 792 ? 4.675 6.129 -4.038 1.00 88.06 792 ALA A N 1
ATOM 6220 C CA . ALA A 1 792 ? 6.090 6.046 -4.419 1.00 88.06 792 ALA A CA 1
ATOM 6221 C C . ALA A 1 792 ? 6.415 4.751 -5.178 1.00 88.06 792 ALA A C 1
ATOM 6223 O O . ALA A 1 792 ? 6.973 4.779 -6.272 1.00 88.06 792 ALA A O 1
ATOM 6224 N N . LEU A 1 793 ? 6.016 3.617 -4.593 1.00 89.75 793 LEU A N 1
ATOM 6225 C CA . LEU A 1 793 ? 6.256 2.282 -5.130 1.00 89.75 793 LEU A CA 1
ATOM 6226 C C . LEU A 1 793 ? 5.594 2.125 -6.501 1.00 89.75 793 LEU A C 1
ATOM 6228 O O . LEU A 1 793 ? 6.253 1.747 -7.464 1.00 89.75 793 LEU A O 1
ATOM 6232 N N . VAL A 1 794 ? 4.303 2.448 -6.595 1.00 90.81 794 VAL A N 1
ATOM 6233 C CA . VAL A 1 794 ? 3.531 2.278 -7.832 1.00 90.81 794 VAL A CA 1
ATOM 6234 C C . VAL A 1 794 ? 4.020 3.227 -8.935 1.00 90.81 794 VAL A C 1
ATOM 6236 O O . VAL A 1 794 ? 4.168 2.804 -10.081 1.00 90.81 794 VAL A O 1
ATOM 6239 N N . GLY A 1 795 ? 4.353 4.477 -8.593 1.00 89.25 795 GLY A N 1
ATOM 6240 C CA . GLY A 1 795 ? 4.914 5.448 -9.532 1.00 89.25 795 GLY A CA 1
ATOM 6241 C C . GLY A 1 795 ? 6.266 5.018 -10.114 1.00 89.25 795 GLY A C 1
ATOM 6242 O O . GLY A 1 795 ? 6.458 5.091 -11.328 1.00 89.25 795 GLY A O 1
ATOM 6243 N N . CYS A 1 796 ? 7.178 4.497 -9.284 1.00 90.50 796 CYS A N 1
ATOM 6244 C CA . CYS A 1 796 ? 8.452 3.947 -9.758 1.00 90.50 796 CYS A CA 1
ATOM 6245 C C . CYS A 1 796 ? 8.258 2.677 -10.596 1.00 90.50 796 CYS A C 1
ATOM 6247 O O . CYS A 1 796 ? 8.830 2.574 -11.679 1.00 90.50 796 CYS A O 1
ATOM 6249 N N . LEU A 1 797 ? 7.407 1.739 -10.164 1.00 90.00 797 LEU A N 1
ATOM 6250 C CA . LEU A 1 797 ? 7.130 0.524 -10.939 1.00 90.00 797 LEU A CA 1
ATOM 6251 C C . LEU A 1 797 ? 6.552 0.842 -12.328 1.00 90.00 797 LEU A C 1
ATOM 6253 O O . LEU A 1 797 ? 6.937 0.199 -13.302 1.00 90.00 797 LEU A O 1
ATOM 6257 N N . ASN A 1 798 ? 5.705 1.871 -12.455 1.00 88.94 798 ASN A N 1
ATOM 6258 C CA . ASN A 1 798 ? 5.225 2.350 -13.755 1.00 88.94 798 ASN A CA 1
ATOM 6259 C C . ASN A 1 798 ? 6.374 2.845 -14.662 1.00 88.94 798 ASN A C 1
ATOM 6261 O O . ASN A 1 798 ? 6.332 2.639 -15.874 1.00 88.94 798 ASN A O 1
ATOM 6265 N N . GLY A 1 799 ? 7.415 3.457 -14.085 1.00 87.62 799 GLY A N 1
ATOM 6266 C CA . GLY A 1 799 ? 8.652 3.796 -14.795 1.00 87.62 799 GLY A CA 1
ATOM 6267 C C . GLY A 1 799 ? 9.380 2.553 -15.316 1.00 87.62 799 GLY A C 1
ATOM 6268 O O . GLY A 1 799 ? 9.675 2.476 -16.506 1.00 87.62 799 GLY A O 1
ATOM 6269 N N . CYS A 1 800 ? 9.583 1.536 -14.467 1.00 90.12 800 CYS A N 1
ATOM 6270 C CA . CYS A 1 800 ? 10.208 0.273 -14.882 1.00 90.12 800 CYS A CA 1
ATOM 6271 C C . CYS A 1 800 ? 9.460 -0.407 -16.042 1.00 90.12 800 CYS A C 1
ATOM 6273 O O . CYS A 1 800 ? 10.098 -0.953 -16.938 1.00 90.12 800 CYS A O 1
ATOM 6275 N N . VAL A 1 801 ? 8.122 -0.368 -16.051 1.00 92.44 801 VAL A N 1
ATOM 6276 C CA . VAL A 1 801 ? 7.299 -0.941 -17.135 1.00 92.44 801 VAL A CA 1
ATOM 6277 C C . VAL A 1 801 ? 7.582 -0.260 -18.479 1.00 92.44 801 VAL A C 1
ATOM 6279 O O . VAL A 1 801 ? 7.668 -0.945 -19.499 1.00 92.44 801 VAL A O 1
ATOM 6282 N N . PHE A 1 802 ? 7.789 1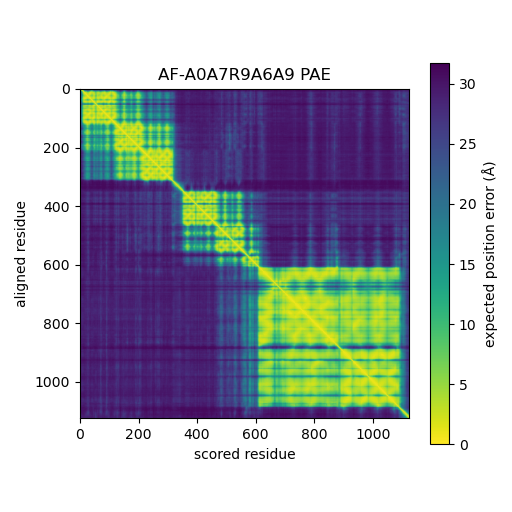.061 -18.489 1.00 89.38 802 PHE A N 1
ATOM 6283 C CA . PHE A 1 802 ? 8.178 1.786 -19.700 1.00 89.38 802 PHE A CA 1
ATOM 6284 C C . PHE A 1 802 ? 9.558 1.329 -20.201 1.00 89.38 802 PHE A C 1
ATOM 6286 O O . PHE A 1 802 ? 9.682 0.946 -21.363 1.00 89.38 802 PHE A O 1
ATOM 6293 N N . SER A 1 803 ? 10.568 1.266 -19.326 1.00 89.69 803 SER A N 1
ATOM 6294 C CA . SER A 1 803 ? 11.923 0.818 -19.687 1.00 89.69 803 SER A CA 1
ATOM 6295 C C . SER A 1 803 ? 11.956 -0.643 -20.175 1.00 89.69 803 SER A C 1
ATOM 6297 O O . SER A 1 803 ? 12.634 -0.954 -21.153 1.00 89.69 803 SER A O 1
ATOM 6299 N N . VAL A 1 804 ? 11.153 -1.541 -19.585 1.00 92.56 804 VAL A N 1
ATOM 6300 C CA . VAL A 1 804 ? 10.969 -2.922 -20.083 1.00 92.56 804 VAL A CA 1
ATOM 6301 C C . VAL A 1 804 ? 10.357 -2.937 -21.489 1.00 92.56 804 VAL A C 1
ATOM 6303 O O . VAL A 1 804 ? 10.779 -3.732 -22.329 1.00 92.56 804 VAL A O 1
ATOM 6306 N N . GLY A 1 805 ? 9.419 -2.034 -21.789 1.00 91.69 805 GLY A N 1
ATOM 6307 C CA . GLY A 1 805 ? 8.852 -1.890 -23.132 1.00 91.69 805 GLY A CA 1
ATOM 6308 C C . GLY A 1 805 ? 9.863 -1.400 -24.178 1.00 91.69 805 GLY A C 1
ATOM 6309 O O . GLY A 1 805 ? 9.779 -1.821 -25.332 1.00 91.69 805 GLY A O 1
ATOM 6310 N N . ILE A 1 806 ? 10.863 -0.594 -23.790 1.00 89.44 806 ILE A N 1
ATOM 6311 C CA . ILE A 1 806 ? 11.998 -0.231 -24.666 1.00 89.44 806 ILE A CA 1
ATOM 6312 C C . ILE A 1 806 ? 12.789 -1.488 -25.049 1.00 89.44 806 ILE A C 1
ATOM 6314 O O . ILE A 1 806 ? 13.010 -1.740 -26.234 1.00 89.44 806 ILE A O 1
ATOM 6318 N N . VAL A 1 807 ? 13.172 -2.304 -24.059 1.00 92.06 807 VAL A N 1
ATOM 6319 C CA . VAL A 1 807 ? 13.938 -3.546 -24.275 1.00 92.06 807 VAL A CA 1
ATOM 6320 C C . VAL A 1 807 ? 13.145 -4.541 -25.128 1.00 92.06 807 VAL A C 1
ATOM 6322 O O . VAL A 1 807 ? 13.683 -5.110 -26.079 1.00 92.06 807 VAL A O 1
ATOM 6325 N N . PHE A 1 808 ? 11.850 -4.709 -24.843 1.00 91.69 808 PHE A N 1
ATOM 6326 C CA . PHE A 1 808 ? 10.952 -5.555 -25.630 1.00 91.69 808 PHE A CA 1
ATOM 6327 C C . PHE A 1 808 ? 10.859 -5.095 -27.092 1.00 91.69 808 PHE A C 1
ATOM 6329 O O . PHE A 1 808 ? 10.969 -5.914 -28.005 1.00 91.69 808 PHE A O 1
ATOM 6336 N N . TYR A 1 809 ? 10.707 -3.789 -27.331 1.00 92.06 809 TYR A N 1
ATOM 6337 C CA . TYR A 1 809 ? 10.594 -3.252 -28.685 1.00 92.06 809 TYR A CA 1
ATOM 6338 C C . TYR A 1 809 ? 11.913 -3.322 -29.470 1.00 92.06 809 TYR A C 1
ATOM 6340 O O . TYR A 1 809 ? 11.894 -3.661 -30.653 1.00 92.06 809 TYR A O 1
ATOM 6348 N N . ALA A 1 810 ? 13.061 -3.105 -28.818 1.00 90.88 810 ALA A N 1
ATOM 6349 C CA . ALA A 1 810 ? 14.376 -3.329 -29.425 1.00 90.88 810 ALA A CA 1
ATOM 6350 C C . ALA A 1 810 ? 14.567 -4.800 -29.843 1.00 90.88 810 ALA A C 1
ATOM 6352 O O . ALA A 1 810 ? 15.029 -5.076 -30.952 1.00 90.88 810 ALA A O 1
ATOM 6353 N N . GLY A 1 811 ? 14.129 -5.745 -29.000 1.00 90.88 811 GLY A N 1
ATOM 6354 C CA . GLY A 1 811 ? 14.088 -7.169 -29.337 1.00 90.88 811 GLY A CA 1
ATOM 6355 C C . GLY A 1 811 ? 13.167 -7.475 -30.524 1.00 90.88 811 GLY A C 1
ATOM 6356 O O . GLY A 1 811 ? 13.560 -8.201 -31.434 1.00 90.88 811 GLY A O 1
ATOM 6357 N N . LEU A 1 812 ? 11.969 -6.883 -30.575 1.00 90.94 812 LEU A N 1
ATOM 6358 C CA . LEU A 1 812 ? 11.045 -7.045 -31.704 1.00 90.94 812 LEU A CA 1
ATOM 6359 C C . LEU A 1 812 ? 11.647 -6.524 -33.022 1.00 90.94 812 LEU A C 1
ATOM 6361 O O . LEU A 1 812 ? 11.546 -7.193 -34.051 1.00 90.94 812 LEU A O 1
ATOM 6365 N N . ALA A 1 813 ? 12.308 -5.365 -32.982 1.00 90.19 813 ALA A N 1
ATOM 6366 C CA . ALA A 1 813 ? 12.952 -4.743 -34.137 1.00 90.19 813 ALA A CA 1
ATOM 6367 C C . ALA A 1 813 ? 14.163 -5.539 -34.662 1.00 90.19 813 ALA A C 1
ATOM 6369 O O . ALA A 1 813 ? 14.420 -5.533 -35.866 1.00 90.19 813 ALA A O 1
ATOM 6370 N N . PHE A 1 814 ? 14.874 -6.263 -33.791 1.00 89.94 814 PHE A N 1
ATOM 6371 C CA . PHE A 1 814 ? 15.958 -7.166 -34.191 1.00 89.94 814 PHE A CA 1
ATOM 6372 C C . PHE A 1 814 ? 15.455 -8.323 -35.077 1.00 89.94 814 PHE A C 1
ATOM 6374 O O . PHE A 1 814 ? 16.102 -8.673 -36.068 1.00 89.94 814 PHE A O 1
ATOM 6381 N N . TYR A 1 815 ? 14.283 -8.888 -34.756 1.00 90.00 815 TYR A N 1
ATOM 6382 C CA . TYR A 1 815 ? 13.662 -9.969 -35.533 1.00 90.00 815 TYR A CA 1
ATOM 6383 C C . TYR A 1 815 ? 12.868 -9.471 -36.752 1.00 90.00 815 TYR A C 1
ATOM 6385 O O . TYR A 1 815 ? 12.891 -10.114 -37.802 1.00 90.00 815 TYR A O 1
ATOM 6393 N N . ILE A 1 816 ? 12.162 -8.339 -36.644 1.00 91.19 816 ILE A N 1
ATOM 6394 C CA . ILE A 1 816 ? 11.314 -7.792 -37.715 1.00 91.19 816 ILE A CA 1
ATOM 6395 C C . ILE A 1 816 ? 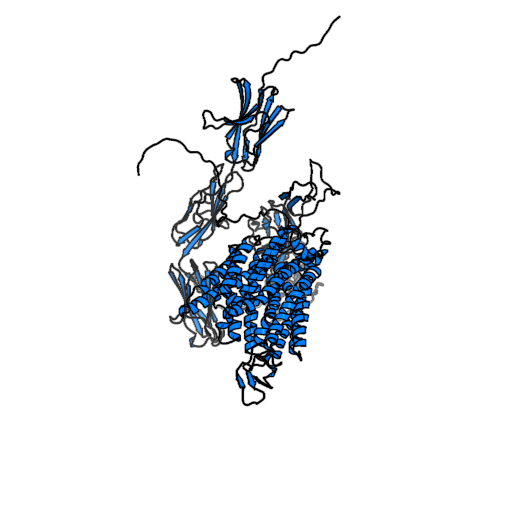11.990 -6.564 -38.338 1.00 91.19 816 ILE A C 1
ATOM 6397 O O . ILE A 1 816 ? 11.731 -5.428 -37.951 1.00 91.19 816 ILE A O 1
ATOM 6401 N N . ARG A 1 817 ? 12.835 -6.804 -39.348 1.00 86.12 817 ARG A N 1
ATOM 6402 C CA . ARG A 1 817 ? 13.610 -5.760 -40.052 1.00 86.12 817 ARG A CA 1
ATOM 6403 C C . ARG A 1 817 ? 12.840 -4.967 -41.115 1.00 86.12 817 ARG A C 1
ATOM 6405 O O . ARG A 1 817 ? 13.361 -3.989 -41.636 1.00 86.12 817 ARG A O 1
ATOM 6412 N N . ASP A 1 818 ? 11.629 -5.390 -41.470 1.00 90.94 818 ASP A N 1
ATOM 6413 C CA . ASP A 1 818 ? 10.764 -4.660 -42.403 1.00 90.94 818 ASP A CA 1
ATOM 6414 C C . ASP A 1 818 ? 9.950 -3.608 -41.646 1.00 90.94 818 ASP A C 1
ATOM 6416 O O . ASP A 1 818 ? 9.152 -3.951 -40.767 1.00 90.94 818 ASP A O 1
ATOM 6420 N N . TRP A 1 819 ? 10.127 -2.332 -41.994 1.00 91.38 819 TRP A N 1
ATOM 6421 C CA . TRP A 1 819 ? 9.527 -1.237 -41.236 1.00 91.38 819 TRP A CA 1
ATOM 6422 C C . TRP A 1 819 ? 7.992 -1.236 -41.216 1.00 91.38 819 TRP A C 1
ATOM 6424 O O . TRP A 1 819 ? 7.398 -0.864 -40.198 1.00 91.38 819 TRP A O 1
ATOM 6434 N N . ARG A 1 820 ? 7.332 -1.668 -42.303 1.00 93.31 820 ARG A N 1
ATOM 6435 C CA . ARG A 1 820 ? 5.862 -1.712 -42.384 1.00 93.31 820 ARG A CA 1
ATOM 6436 C C . ARG A 1 820 ? 5.320 -2.816 -41.485 1.00 93.31 820 ARG A C 1
ATOM 6438 O O . ARG A 1 820 ? 4.339 -2.587 -40.773 1.00 93.31 820 ARG A O 1
ATOM 6445 N N . LYS A 1 821 ? 5.974 -3.983 -41.474 1.00 93.12 821 LYS A N 1
ATOM 6446 C CA . LYS A 1 821 ? 5.626 -5.111 -40.593 1.00 93.12 821 LYS A CA 1
ATOM 6447 C C . LYS A 1 821 ? 5.910 -4.790 -39.126 1.00 93.12 821 LYS A C 1
ATOM 6449 O O . LYS A 1 821 ? 5.035 -5.021 -38.299 1.00 93.12 821 LYS A O 1
ATOM 6454 N N . LEU A 1 822 ? 7.074 -4.217 -38.809 1.00 92.81 822 LEU A N 1
ATOM 6455 C CA . LEU A 1 822 ? 7.452 -3.844 -37.440 1.00 92.81 822 LEU A CA 1
ATOM 6456 C C . LEU A 1 822 ? 6.440 -2.867 -36.831 1.00 92.81 822 LEU A C 1
ATOM 6458 O O . LEU A 1 822 ? 5.913 -3.119 -35.750 1.00 92.81 822 LEU A O 1
ATOM 6462 N N . ASN A 1 823 ? 6.108 -1.797 -37.560 1.00 92.19 823 ASN A N 1
ATOM 6463 C CA . ASN A 1 823 ? 5.117 -0.817 -37.124 1.00 92.19 823 ASN A CA 1
ATOM 6464 C C . ASN A 1 823 ? 3.702 -1.416 -36.992 1.00 92.19 823 ASN A C 1
ATOM 6466 O O . ASN A 1 823 ? 2.988 -1.107 -36.040 1.00 92.19 823 ASN A O 1
ATOM 6470 N N . LEU A 1 824 ? 3.300 -2.308 -37.905 1.00 93.00 824 LEU A N 1
ATOM 6471 C CA . LEU A 1 824 ? 1.980 -2.939 -37.842 1.00 93.00 824 LEU A CA 1
ATOM 6472 C C . LEU A 1 824 ? 1.863 -3.882 -36.635 1.00 93.00 824 LEU A C 1
ATOM 6474 O O . LEU A 1 824 ? 0.858 -3.844 -35.930 1.00 93.00 824 LEU A O 1
ATOM 6478 N N . VAL A 1 825 ? 2.894 -4.689 -36.359 1.00 92.50 825 VAL A N 1
ATOM 6479 C CA . VAL A 1 825 ? 2.929 -5.573 -35.181 1.00 92.50 825 VAL A CA 1
ATOM 6480 C C . VAL A 1 825 ? 2.947 -4.759 -33.887 1.00 92.50 825 VAL A C 1
ATOM 6482 O O . VAL A 1 825 ? 2.187 -5.081 -32.978 1.00 92.50 825 VAL A O 1
ATOM 6485 N N . ALA A 1 826 ? 3.734 -3.679 -33.822 1.00 89.94 826 ALA A N 1
ATOM 6486 C CA . ALA A 1 826 ? 3.750 -2.763 -32.681 1.00 89.94 826 ALA A CA 1
ATOM 6487 C C . ALA A 1 826 ? 2.348 -2.228 -32.340 1.00 89.94 826 ALA A C 1
ATOM 6489 O O . ALA A 1 826 ? 1.942 -2.275 -31.181 1.00 89.94 826 ALA A O 1
ATOM 6490 N N . CYS A 1 827 ? 1.584 -1.805 -33.353 1.00 90.00 827 CYS A N 1
ATOM 6491 C CA . CYS A 1 827 ? 0.214 -1.328 -33.164 1.00 90.00 827 CYS A CA 1
ATOM 6492 C C . CYS A 1 827 ? -0.752 -2.463 -32.780 1.00 90.00 827 CYS A C 1
ATOM 6494 O O . CYS A 1 827 ? -1.592 -2.285 -31.909 1.00 90.00 827 CYS A O 1
ATOM 6496 N N . LEU A 1 828 ? -0.653 -3.649 -33.392 1.00 86.69 828 LEU A N 1
ATOM 6497 C CA . LEU A 1 828 ? -1.601 -4.747 -33.139 1.00 86.69 828 LEU A CA 1
ATOM 6498 C C . LEU A 1 828 ? -1.532 -5.320 -31.709 1.00 86.69 828 LEU A C 1
ATOM 6500 O O . LEU A 1 828 ? -2.519 -5.892 -31.245 1.00 86.69 828 LEU A O 1
ATOM 6504 N N . VAL A 1 829 ? -0.421 -5.132 -30.988 1.00 88.81 829 VAL A N 1
ATOM 6505 C CA . VAL A 1 829 ? -0.262 -5.541 -29.576 1.00 88.81 829 VAL A CA 1
ATOM 6506 C C . VAL A 1 829 ? -1.237 -4.817 -28.629 1.00 88.81 829 VAL A C 1
ATOM 6508 O O . VAL A 1 829 ? -1.560 -5.355 -27.571 1.00 88.81 829 VAL A O 1
ATOM 6511 N N . THR A 1 830 ? -1.771 -3.647 -28.998 1.00 88.06 830 THR A N 1
ATOM 6512 C CA . THR A 1 830 ? -2.754 -2.913 -28.175 1.00 88.06 830 THR A CA 1
ATOM 6513 C C . THR A 1 830 ? -4.170 -3.496 -28.258 1.00 88.06 830 THR A C 1
ATOM 6515 O O . THR A 1 830 ? -4.952 -3.357 -27.317 1.00 88.06 830 THR A O 1
ATOM 6518 N N . VAL A 1 831 ? -4.531 -4.153 -29.368 1.00 89.94 831 VAL A N 1
ATOM 6519 C CA . VAL A 1 831 ? -5.914 -4.580 -29.652 1.00 89.94 831 VAL A CA 1
ATOM 6520 C C . VAL A 1 831 ? -6.453 -5.563 -28.596 1.00 89.94 831 VAL A C 1
ATOM 6522 O O . VAL A 1 831 ? -7.575 -5.353 -28.127 1.00 89.94 831 VAL A O 1
ATOM 6525 N N . PRO A 1 832 ? -5.681 -6.567 -28.119 1.00 92.12 832 PRO A N 1
ATOM 6526 C CA . PRO A 1 832 ? -6.090 -7.434 -27.010 1.00 92.12 832 PRO A CA 1
ATOM 6527 C C . PRO A 1 832 ? -6.309 -6.717 -25.667 1.00 92.12 832 PRO A C 1
ATOM 6529 O O . PRO A 1 832 ? -6.885 -7.314 -24.760 1.00 92.12 832 PRO A O 1
ATOM 6532 N N . LEU A 1 833 ? -5.866 -5.463 -25.516 1.00 90.94 833 LEU A N 1
ATOM 6533 C CA . LEU A 1 833 ? -6.016 -4.676 -24.286 1.00 90.94 833 LEU A CA 1
ATOM 6534 C C . LEU A 1 833 ? -7.330 -3.879 -24.246 1.00 90.94 833 LEU A C 1
ATOM 6536 O O . LEU A 1 833 ? -7.770 -3.488 -23.166 1.00 90.94 833 LEU A O 1
ATOM 6540 N N . LEU A 1 834 ? -8.008 -3.676 -25.382 1.00 91.50 834 LEU A N 1
ATOM 6541 C CA . LEU A 1 834 ? -9.278 -2.935 -25.446 1.00 91.50 834 LEU A CA 1
ATOM 6542 C C . LEU A 1 834 ? -10.390 -3.485 -24.517 1.00 91.50 834 LEU A C 1
ATOM 6544 O O . LEU A 1 834 ? -11.076 -2.672 -23.891 1.00 91.50 834 LEU A O 1
ATOM 6548 N N . PRO A 1 835 ? -10.560 -4.814 -24.323 1.00 94.50 835 PRO A N 1
ATOM 6549 C CA . PRO A 1 835 ? -11.533 -5.359 -23.369 1.00 94.50 835 PRO A CA 1
ATOM 6550 C C . PRO A 1 835 ? -11.311 -4.933 -21.908 1.00 94.50 835 PRO A C 1
ATOM 6552 O O . PRO A 1 835 ? -12.259 -4.959 -21.121 1.00 94.50 835 PRO A O 1
ATOM 6555 N N . LEU A 1 836 ? -10.104 -4.478 -21.535 1.00 94.56 836 LEU A N 1
ATOM 6556 C CA . LEU A 1 836 ? -9.820 -3.959 -20.189 1.00 94.56 836 LEU A CA 1
ATOM 6557 C C . LEU A 1 836 ? -10.666 -2.723 -19.839 1.00 94.56 836 LEU A C 1
ATOM 6559 O O . LEU A 1 836 ? -10.807 -2.409 -18.655 1.00 94.56 836 LEU A O 1
ATOM 6563 N N . TYR A 1 837 ? -11.305 -2.076 -20.823 1.00 94.69 837 TYR A N 1
ATOM 6564 C CA . TYR A 1 837 ? -12.295 -1.022 -20.592 1.00 94.69 837 TYR A CA 1
ATOM 6565 C C . TYR A 1 837 ? -13.419 -1.471 -19.647 1.00 94.69 837 TYR A C 1
ATOM 6567 O O . TYR A 1 837 ? -13.900 -0.675 -18.844 1.00 94.69 837 TYR A O 1
ATOM 6575 N N . PHE A 1 838 ? -13.842 -2.735 -19.677 1.00 93.31 838 PHE A N 1
ATOM 6576 C CA . PHE A 1 838 ? -14.889 -3.223 -18.770 1.00 93.31 838 PHE A CA 1
ATOM 6577 C C . PHE A 1 838 ? -14.364 -3.532 -17.359 1.00 93.31 838 PHE A C 1
ATOM 6579 O O . PHE A 1 838 ? -15.124 -3.487 -16.392 1.00 93.31 838 PHE A O 1
ATOM 6586 N N . CYS A 1 839 ? -13.061 -3.788 -17.235 1.00 92.25 839 CYS A N 1
ATOM 6587 C CA . CYS A 1 839 ? -12.412 -4.246 -16.010 1.00 92.25 839 CYS A CA 1
ATOM 6588 C C . CYS A 1 839 ? -11.870 -3.090 -15.149 1.00 92.25 839 CYS A C 1
ATOM 6590 O O . CYS A 1 839 ? -11.987 -3.118 -13.923 1.00 92.25 839 CYS A O 1
ATOM 6592 N N . ILE A 1 840 ? -11.296 -2.062 -15.780 1.00 94.88 840 ILE A N 1
ATOM 6593 C CA . ILE A 1 840 ? -10.673 -0.917 -15.101 1.00 94.88 840 ILE A CA 1
ATOM 6594 C C . ILE A 1 840 ? -11.759 0.072 -14.615 1.00 94.88 840 ILE A C 1
ATOM 6596 O O . ILE A 1 840 ? -12.634 0.452 -15.403 1.00 94.88 840 ILE A O 1
ATOM 6600 N N . PRO A 1 841 ? -11.757 0.508 -13.339 1.00 95.62 841 PRO A N 1
ATOM 6601 C CA . PRO A 1 841 ? -12.679 1.530 -12.836 1.00 95.62 841 PRO A CA 1
ATOM 6602 C C . PRO A 1 841 ? -12.274 2.952 -13.265 1.00 95.62 841 PRO A C 1
ATOM 6604 O O . PRO A 1 841 ? -11.160 3.187 -13.717 1.00 95.62 841 PRO A O 1
ATOM 6607 N N . GLU A 1 842 ? -13.183 3.914 -13.100 1.00 95.12 842 GLU A N 1
ATOM 6608 C CA . GLU A 1 842 ? -12.851 5.347 -13.155 1.00 95.12 842 GLU A CA 1
ATOM 6609 C C . GLU A 1 842 ? -12.415 5.843 -11.762 1.00 95.12 842 GLU A C 1
ATOM 6611 O O . GLU A 1 842 ? -12.765 5.240 -10.744 1.00 95.12 842 GLU A O 1
ATOM 6616 N N . SER A 1 843 ? -11.655 6.939 -11.718 1.00 93.44 843 SER A N 1
ATOM 6617 C CA . SER A 1 843 ? -11.157 7.572 -10.493 1.00 93.44 843 SER A CA 1
ATOM 6618 C C . SER A 1 843 ? -12.287 7.957 -9.519 1.00 93.44 843 SER A C 1
ATOM 6620 O O . SER A 1 843 ? -13.141 8.783 -9.867 1.00 93.44 843 SER A O 1
ATOM 6622 N N . PRO A 1 844 ? -12.285 7.451 -8.265 1.00 91.81 844 PRO A N 1
ATOM 6623 C CA . PRO A 1 844 ? -13.249 7.865 -7.243 1.00 91.81 844 PRO A CA 1
ATOM 6624 C C . PRO A 1 844 ? -13.200 9.367 -6.947 1.00 91.81 844 PRO A C 1
ATOM 6626 O O . PRO A 1 844 ? -14.243 9.979 -6.733 1.00 91.81 844 PRO A O 1
ATOM 6629 N N . ARG A 1 845 ? -12.004 9.976 -6.990 1.00 87.25 845 ARG A N 1
ATOM 6630 C CA . ARG A 1 845 ? -11.809 11.416 -6.751 1.00 87.25 845 ARG A CA 1
ATOM 6631 C C . ARG A 1 845 ? -12.501 12.257 -7.824 1.00 87.25 845 ARG A C 1
ATOM 6633 O O . ARG A 1 845 ? -13.239 13.186 -7.503 1.00 87.25 845 ARG A O 1
ATOM 6640 N N . TRP A 1 846 ? -12.328 11.889 -9.094 1.00 89.00 846 TRP A N 1
ATOM 6641 C CA . TRP A 1 846 ? -13.003 12.557 -10.207 1.00 89.00 846 TRP A CA 1
ATOM 6642 C C . TRP A 1 846 ? -14.527 12.347 -10.175 1.00 89.00 846 TRP A C 1
ATOM 6644 O O . TRP A 1 846 ? -15.288 13.290 -10.400 1.00 89.00 846 TRP A O 1
ATOM 6654 N N . LEU A 1 847 ? -14.993 11.140 -9.832 1.00 90.25 847 LEU A N 1
ATOM 6655 C CA . LEU A 1 847 ? -16.425 10.845 -9.699 1.00 90.25 847 LEU A CA 1
ATOM 6656 C C . LEU A 1 847 ? -17.089 11.686 -8.595 1.00 90.25 847 LEU A C 1
ATOM 6658 O O . LEU A 1 847 ? -18.169 12.234 -8.823 1.00 90.25 847 LEU A O 1
ATOM 6662 N N . LEU A 1 848 ? -16.441 11.848 -7.435 1.00 85.06 848 LEU A N 1
ATOM 6663 C CA . LEU A 1 848 ? -16.920 12.728 -6.360 1.00 85.06 848 LEU A CA 1
ATOM 6664 C C . LEU A 1 848 ? -16.956 14.198 -6.797 1.00 85.06 848 LEU A C 1
ATOM 6666 O O . LEU A 1 848 ? -17.974 14.863 -6.596 1.00 85.06 848 LEU A O 1
ATOM 6670 N N . LEU A 1 849 ? -15.914 14.677 -7.489 1.00 81.56 849 LEU A N 1
ATOM 6671 C CA . LEU A 1 849 ? -15.874 16.030 -8.054 1.00 81.56 849 LEU A CA 1
ATOM 6672 C C . LEU A 1 849 ? -17.037 16.294 -9.026 1.00 81.56 849 LEU A C 1
ATOM 6674 O O . LEU A 1 849 ? -17.668 17.348 -8.972 1.00 81.56 849 LEU A O 1
ATOM 6678 N N . LYS A 1 850 ? -17.386 15.314 -9.868 1.00 83.44 850 LYS A N 1
ATOM 6679 C CA . LYS A 1 850 ? -18.544 15.377 -10.780 1.00 83.44 850 LYS A CA 1
ATOM 6680 C C . LYS A 1 850 ? -19.887 15.045 -10.112 1.00 83.44 850 LYS A C 1
ATOM 6682 O O . LYS A 1 850 ? -20.874 14.840 -10.814 1.00 83.44 850 LYS A O 1
ATOM 6687 N N . ARG A 1 851 ? -19.951 14.982 -8.774 1.00 81.56 851 ARG A N 1
ATOM 6688 C CA . ARG A 1 851 ? -21.154 14.663 -7.975 1.00 81.56 851 ARG A CA 1
ATOM 6689 C C . ARG A 1 851 ? -21.753 13.268 -8.252 1.00 81.56 851 ARG A C 1
ATOM 6691 O O . ARG A 1 851 ? -22.883 12.988 -7.858 1.00 81.56 851 ARG A O 1
ATOM 6698 N N . ARG A 1 852 ? -20.988 12.351 -8.859 1.00 86.81 852 ARG A N 1
ATOM 6699 C CA . ARG A 1 852 ? -21.361 10.952 -9.161 1.00 86.81 852 ARG A CA 1
ATOM 6700 C C . ARG A 1 852 ? -21.049 10.030 -7.975 1.00 86.81 852 ARG A C 1
ATOM 6702 O O . ARG A 1 852 ? -20.375 9.010 -8.101 1.00 86.81 852 ARG A O 1
ATOM 6709 N N . GLU A 1 853 ? -21.555 10.404 -6.798 1.00 84.38 853 GLU A N 1
ATOM 6710 C CA . GLU A 1 853 ? -21.217 9.784 -5.505 1.00 84.38 853 GLU A CA 1
ATOM 6711 C C . GLU A 1 853 ? -21.508 8.271 -5.462 1.00 84.38 853 GLU A C 1
ATOM 6713 O O . GLU A 1 853 ? -20.718 7.498 -4.921 1.00 84.38 853 GLU A O 1
ATOM 6718 N N . LYS A 1 854 ? -22.606 7.827 -6.092 1.00 86.56 854 LYS A N 1
ATOM 6719 C CA . LYS A 1 854 ? -22.981 6.405 -6.175 1.00 86.56 854 LYS A CA 1
ATOM 6720 C C . LYS A 1 854 ? -21.905 5.561 -6.867 1.00 86.56 854 LYS A C 1
ATOM 6722 O O . LYS A 1 854 ? -21.532 4.508 -6.367 1.00 86.56 854 LYS A O 1
ATOM 6727 N N . GLU A 1 855 ? -21.368 6.046 -7.982 1.00 91.25 855 GLU A N 1
ATOM 6728 C CA . GLU A 1 855 ? -20.346 5.324 -8.743 1.00 91.25 855 GLU A CA 1
ATOM 6729 C C . GLU A 1 855 ? -18.996 5.326 -8.020 1.00 91.25 855 GLU A C 1
ATOM 6731 O O . GLU A 1 855 ? -18.299 4.313 -8.029 1.00 91.25 855 GLU A O 1
ATOM 6736 N N . ALA A 1 856 ? -18.650 6.422 -7.332 1.00 90.19 856 ALA A N 1
ATOM 6737 C CA . ALA A 1 856 ? -17.464 6.474 -6.476 1.00 90.19 856 ALA A CA 1
ATOM 6738 C C . ALA A 1 856 ? -17.541 5.419 -5.355 1.00 90.19 856 ALA A C 1
ATOM 6740 O O . ALA A 1 856 ? -16.589 4.659 -5.158 1.00 90.19 856 ALA A O 1
ATOM 6741 N N . ARG A 1 857 ? -18.700 5.304 -4.686 1.00 89.56 857 ARG A N 1
ATOM 6742 C CA . ARG A 1 857 ? -18.987 4.242 -3.703 1.00 89.56 857 ARG A CA 1
ATOM 6743 C C . ARG A 1 857 ? -18.857 2.850 -4.319 1.00 89.56 857 ARG A C 1
ATOM 6745 O O . ARG A 1 857 ? -18.188 2.004 -3.738 1.00 89.56 857 ARG A O 1
ATOM 6752 N N . ASP A 1 858 ? -19.412 2.611 -5.507 1.00 91.38 858 ASP A N 1
ATOM 6753 C CA . ASP A 1 858 ? -19.334 1.305 -6.180 1.00 91.38 858 ASP A CA 1
ATOM 6754 C C . ASP A 1 858 ? -17.898 0.923 -6.614 1.00 91.38 858 ASP A C 1
ATOM 6756 O O . ASP A 1 858 ? -17.570 -0.264 -6.716 1.00 91.38 858 ASP A O 1
ATOM 6760 N N . VAL A 1 859 ? -17.005 1.890 -6.865 1.00 94.19 859 VAL A N 1
ATOM 6761 C CA . VAL A 1 859 ? -15.564 1.624 -7.057 1.00 94.19 859 VAL A CA 1
ATOM 6762 C C . VAL A 1 859 ? -14.891 1.281 -5.725 1.00 94.19 859 VAL A C 1
ATOM 6764 O O . VAL A 1 859 ? -14.233 0.243 -5.633 1.00 94.19 859 VAL A O 1
ATOM 6767 N N . LEU A 1 860 ? -15.090 2.094 -4.684 1.00 92.56 860 LEU A N 1
ATOM 6768 C CA . LEU A 1 860 ? -14.459 1.897 -3.372 1.00 92.56 860 LEU A CA 1
ATOM 6769 C C . LEU A 1 860 ? -14.935 0.605 -2.682 1.00 92.56 860 LEU A C 1
ATOM 6771 O O . LEU A 1 860 ? -14.111 -0.139 -2.151 1.00 92.56 860 LEU A O 1
ATOM 6775 N N . ARG A 1 861 ? -16.225 0.257 -2.788 1.00 91.31 861 ARG A N 1
ATOM 6776 C CA . ARG A 1 861 ? -16.781 -1.021 -2.310 1.00 91.31 861 ARG A CA 1
ATOM 6777 C C . ARG A 1 861 ? -16.119 -2.216 -3.004 1.00 91.31 861 ARG A C 1
ATOM 6779 O O . ARG A 1 861 ? -15.775 -3.190 -2.342 1.00 91.31 861 ARG A O 1
ATOM 6786 N N . ARG A 1 862 ? -15.880 -2.145 -4.322 1.00 91.88 862 ARG A N 1
ATOM 6787 C CA . ARG A 1 862 ? -15.156 -3.200 -5.063 1.00 91.88 862 ARG A CA 1
ATOM 6788 C C . ARG A 1 862 ? -13.696 -3.328 -4.627 1.00 91.88 862 ARG A C 1
ATOM 6790 O O . ARG A 1 862 ? -13.204 -4.450 -4.549 1.00 91.88 862 ARG A O 1
ATOM 6797 N N . VAL A 1 863 ? -13.020 -2.215 -4.322 1.00 93.62 863 VAL A N 1
ATOM 6798 C CA . VAL A 1 863 ? -11.660 -2.237 -3.753 1.00 93.62 863 VAL A CA 1
ATOM 6799 C C . VAL A 1 863 ? -11.659 -2.912 -2.381 1.00 93.62 863 VAL A C 1
ATOM 6801 O O . VAL A 1 863 ? -10.875 -3.833 -2.177 1.00 93.62 863 VAL A O 1
ATOM 6804 N N . ALA A 1 864 ? -12.574 -2.535 -1.484 1.00 89.00 864 ALA A N 1
ATOM 6805 C CA . ALA A 1 864 ? -12.690 -3.131 -0.153 1.00 89.00 864 ALA A CA 1
ATOM 6806 C C . ALA A 1 864 ? -12.942 -4.649 -0.212 1.00 89.00 864 ALA A C 1
ATOM 6808 O O . ALA A 1 864 ? -12.157 -5.422 0.338 1.00 89.00 864 ALA A O 1
ATOM 6809 N N . ILE A 1 865 ? -13.949 -5.088 -0.981 1.00 89.19 865 ILE A N 1
ATOM 6810 C CA . ILE A 1 865 ? -14.276 -6.512 -1.168 1.00 89.19 865 ILE A CA 1
ATOM 6811 C C . ILE A 1 865 ? -13.077 -7.283 -1.741 1.00 89.19 865 ILE A C 1
ATOM 6813 O O . ILE A 1 865 ? -12.697 -8.321 -1.201 1.00 89.19 865 ILE A O 1
ATOM 6817 N N . GLY A 1 866 ? -12.442 -6.778 -2.805 1.00 86.31 866 GLY A N 1
ATOM 6818 C CA . GLY A 1 866 ? -11.289 -7.444 -3.423 1.00 86.31 866 GLY A CA 1
ATOM 6819 C C . GLY A 1 866 ? -10.021 -7.442 -2.554 1.00 86.31 866 GLY A C 1
ATOM 6820 O O . GLY A 1 866 ? -9.143 -8.284 -2.749 1.00 86.31 866 GLY A O 1
ATOM 6821 N N . ASN A 1 867 ? -9.943 -6.545 -1.565 1.00 91.56 867 ASN A N 1
ATOM 6822 C CA . ASN A 1 867 ? -8.900 -6.498 -0.540 1.00 91.56 867 ASN A CA 1
ATOM 6823 C C . ASN A 1 867 ? -9.241 -7.317 0.725 1.00 91.56 867 ASN A C 1
ATOM 6825 O O . ASN A 1 867 ? -8.392 -7.416 1.610 1.00 91.56 867 ASN A O 1
ATOM 6829 N N . GLY A 1 868 ? -10.443 -7.897 0.833 1.00 84.94 868 GLY A N 1
ATOM 6830 C CA . GLY A 1 868 ? -10.894 -8.610 2.035 1.00 84.94 868 GLY A CA 1
ATOM 6831 C C . GLY A 1 868 ? -11.152 -7.689 3.235 1.00 84.94 868 GLY A C 1
ATOM 6832 O O . GLY A 1 868 ? -10.850 -8.058 4.367 1.00 84.94 868 GLY A O 1
ATOM 6833 N N . ARG A 1 869 ? -11.651 -6.471 2.987 1.00 83.12 869 ARG A N 1
ATOM 6834 C CA . ARG A 1 869 ? -11.980 -5.455 3.998 1.00 83.12 869 ARG A CA 1
ATOM 6835 C C . ARG A 1 869 ? -13.452 -5.058 3.914 1.00 83.12 869 ARG A C 1
ATOM 6837 O O . ARG A 1 869 ? -14.027 -5.026 2.827 1.00 83.12 869 ARG A O 1
ATOM 6844 N N . ASP A 1 870 ? -14.030 -4.697 5.054 1.00 76.19 870 ASP A N 1
ATOM 6845 C CA . ASP A 1 870 ? -15.400 -4.194 5.122 1.00 76.19 870 ASP A CA 1
ATOM 6846 C C . ASP A 1 870 ? -15.515 -2.771 4.556 1.00 76.19 870 ASP A C 1
ATOM 6848 O O . ASP A 1 870 ? -14.620 -1.935 4.709 1.00 76.19 870 ASP A O 1
ATOM 6852 N N . PHE A 1 871 ? -16.647 -2.492 3.907 1.00 80.38 871 PHE A N 1
ATOM 6853 C CA . PHE A 1 871 ? -17.011 -1.165 3.418 1.00 80.38 871 PHE A CA 1
ATOM 6854 C C . PHE A 1 871 ? -18.266 -0.678 4.141 1.00 80.38 871 PHE A C 1
ATOM 6856 O O . PHE A 1 871 ? -19.279 -1.374 4.185 1.00 80.38 871 PHE A O 1
ATOM 6863 N N . HIS A 1 872 ? -18.196 0.531 4.686 1.00 70.56 872 HIS A N 1
ATOM 6864 C CA . HIS A 1 872 ? -19.266 1.143 5.464 1.00 70.56 872 HIS A CA 1
ATOM 6865 C C . HIS A 1 872 ? -20.072 2.117 4.596 1.00 70.56 872 HIS A C 1
ATOM 6867 O O . HIS A 1 872 ? -19.554 3.129 4.122 1.00 70.56 872 HIS A O 1
ATOM 6873 N N . GLU A 1 873 ? -21.358 1.831 4.395 1.00 70.62 873 GLU A N 1
ATOM 6874 C CA . GLU A 1 873 ? -22.247 2.673 3.579 1.00 70.62 873 GLU A CA 1
ATOM 6875 C C . GLU A 1 873 ? -22.575 4.027 4.235 1.00 70.62 873 GLU A C 1
ATOM 6877 O O . GLU A 1 873 ? -22.959 4.972 3.547 1.00 70.62 873 GLU A O 1
ATOM 6882 N N . ASP A 1 874 ? -22.397 4.155 5.551 1.00 60.66 874 ASP A N 1
ATOM 6883 C CA . ASP A 1 874 ? -22.626 5.382 6.320 1.00 60.66 874 ASP A CA 1
ATOM 6884 C C . ASP A 1 874 ? -21.505 6.430 6.180 1.00 60.66 874 ASP A C 1
ATOM 6886 O O . ASP A 1 874 ? -21.664 7.564 6.633 1.00 60.66 874 ASP A O 1
ATOM 6890 N N . TRP A 1 875 ? -20.402 6.097 5.499 1.00 70.19 875 TRP A N 1
ATOM 6891 C CA . TRP A 1 875 ? -19.335 7.042 5.169 1.00 70.19 875 TRP A CA 1
ATOM 6892 C C . TRP A 1 875 ? -19.848 8.211 4.312 1.00 70.19 875 TRP A C 1
ATOM 6894 O O . TRP A 1 875 ? -20.511 8.013 3.292 1.00 70.19 875 TRP A O 1
ATOM 6904 N N . ILE A 1 876 ? -19.526 9.442 4.719 1.00 65.06 876 ILE A N 1
ATOM 6905 C CA . ILE A 1 876 ? -19.907 10.685 4.032 1.00 65.06 876 ILE A CA 1
ATOM 6906 C C . ILE A 1 876 ? -18.663 11.262 3.362 1.00 65.06 876 ILE A C 1
ATOM 6908 O O . ILE A 1 876 ? -17.676 11.555 4.032 1.00 65.06 876 ILE A O 1
ATOM 6912 N N . PHE A 1 877 ? -18.718 11.432 2.043 1.00 72.31 877 PHE A N 1
ATOM 6913 C CA . PHE A 1 877 ? -17.609 11.973 1.259 1.00 72.31 877 PHE A CA 1
ATOM 6914 C C . PHE A 1 877 ? -17.630 13.496 1.209 1.00 72.31 877 PHE A C 1
ATOM 6916 O O . PHE A 1 877 ? -18.697 14.118 1.254 1.00 72.31 877 PHE A O 1
ATOM 6923 N N . GLU A 1 878 ? -16.448 14.087 1.055 1.00 63.47 878 GLU A N 1
ATOM 6924 C CA . GLU A 1 878 ? -16.318 15.524 0.853 1.00 63.47 878 GLU A CA 1
ATOM 6925 C C . GLU A 1 878 ? -16.994 15.957 -0.445 1.00 63.47 878 GLU A C 1
ATOM 6927 O O . GLU A 1 878 ? -16.726 15.435 -1.529 1.00 63.47 878 GLU A O 1
ATOM 6932 N N . LYS A 1 879 ? -17.938 16.894 -0.312 1.00 57.22 879 LYS A N 1
ATOM 6933 C CA . LYS A 1 879 ? -18.633 17.503 -1.443 1.00 57.22 879 LYS A CA 1
ATOM 6934 C C . LYS A 1 879 ? -17.896 18.794 -1.771 1.00 57.22 879 LYS A C 1
ATOM 6936 O O . LYS A 1 879 ? -18.029 19.734 -0.984 1.00 57.22 879 LYS A O 1
ATOM 6941 N N . PRO A 1 880 ? -17.150 18.865 -2.889 1.00 55.81 880 PRO A N 1
ATOM 6942 C CA . PRO A 1 880 ? -16.428 20.077 -3.238 1.00 55.81 880 PRO A CA 1
ATOM 6943 C C . PRO A 1 880 ? -17.394 21.259 -3.344 1.00 55.81 880 PRO A C 1
ATOM 6945 O O . PRO A 1 880 ? -18.530 21.119 -3.816 1.00 55.81 880 PRO A O 1
ATOM 6948 N N . CYS A 1 881 ? -16.942 22.415 -2.854 1.00 45.88 881 CYS A N 1
ATOM 6949 C CA . CYS A 1 881 ? -17.752 23.622 -2.743 1.00 45.88 881 CYS A CA 1
ATOM 6950 C C . CYS A 1 881 ? -18.409 24.021 -4.075 1.00 45.88 881 CYS A C 1
ATOM 6952 O O . CYS A 1 881 ? -17.904 23.748 -5.163 1.00 45.88 881 CYS A O 1
ATOM 6954 N N . ASN A 1 882 ? -19.543 24.724 -3.988 1.00 44.56 882 ASN A N 1
ATOM 6955 C CA . ASN A 1 882 ? -20.397 25.077 -5.134 1.00 44.56 882 ASN A CA 1
ATOM 6956 C C . ASN A 1 882 ? -19.737 25.970 -6.213 1.00 44.56 882 ASN A C 1
ATOM 6958 O O . ASN A 1 882 ? -20.399 26.288 -7.190 1.00 44.56 882 ASN A O 1
ATOM 6962 N N . LYS A 1 883 ? -18.458 26.343 -6.079 1.00 43.88 883 LYS A N 1
ATOM 6963 C CA . LYS A 1 883 ? -17.677 27.064 -7.100 1.00 43.88 883 LYS A CA 1
ATOM 6964 C C . LYS A 1 883 ? -17.003 26.154 -8.138 1.00 43.88 883 LYS A C 1
ATOM 6966 O O . LYS A 1 883 ? -16.218 26.624 -8.949 1.00 43.88 883 LYS A O 1
ATOM 6971 N N . ALA A 1 884 ? -17.328 24.859 -8.170 1.00 42.62 884 ALA A N 1
ATOM 6972 C CA . ALA A 1 884 ? -16.876 23.957 -9.239 1.00 42.62 884 ALA A CA 1
ATOM 6973 C C . ALA A 1 884 ? -17.317 24.398 -10.659 1.00 42.62 884 ALA A C 1
ATOM 6975 O O . ALA A 1 884 ? -16.755 23.919 -11.643 1.00 42.62 884 ALA A O 1
ATOM 6976 N N . ASP A 1 885 ? -18.276 25.326 -10.763 1.00 41.41 885 ASP A N 1
ATOM 6977 C CA . ASP A 1 885 ? -18.696 25.953 -12.021 1.00 41.41 885 ASP A CA 1
ATOM 6978 C C . ASP A 1 885 ? -17.680 26.997 -12.556 1.00 41.41 885 ASP A C 1
ATOM 6980 O O . ASP A 1 885 ? -17.696 27.301 -13.747 1.00 41.41 885 ASP A O 1
ATOM 6984 N N . ASP A 1 886 ? -16.705 27.451 -11.749 1.00 44.25 886 ASP A N 1
ATOM 6985 C CA . ASP A 1 886 ? -15.592 28.328 -12.180 1.00 44.25 886 ASP A CA 1
ATOM 6986 C C . ASP A 1 886 ? -14.460 27.566 -12.922 1.00 44.25 886 ASP A C 1
ATOM 6988 O O . ASP A 1 886 ? -13.359 28.079 -13.148 1.00 44.25 886 ASP A O 1
ATOM 6992 N N . ALA A 1 887 ? -14.733 26.344 -13.397 1.00 46.22 887 ALA A N 1
ATOM 6993 C CA . ALA A 1 887 ? -13.842 25.556 -14.260 1.00 46.22 887 ALA A CA 1
ATOM 6994 C C . ALA A 1 887 ? -13.593 26.180 -15.659 1.00 46.22 887 ALA A C 1
ATOM 6996 O O . ALA A 1 887 ? -12.891 25.600 -16.491 1.00 46.22 887 ALA A O 1
ATOM 6997 N N . ALA A 1 888 ? -14.140 27.370 -15.931 1.00 43.56 888 ALA A N 1
ATOM 6998 C CA . ALA A 1 888 ? -14.012 28.097 -17.193 1.00 43.56 888 ALA A CA 1
ATOM 6999 C C . ALA A 1 888 ? -12.578 28.580 -17.515 1.00 43.56 888 ALA A C 1
ATOM 7001 O O . ALA A 1 888 ? -12.259 28.793 -18.684 1.00 43.56 888 ALA A O 1
ATOM 7002 N N . GLY A 1 889 ? -11.696 28.744 -16.518 1.00 53.56 889 GLY A N 1
ATOM 7003 C CA . GLY A 1 889 ? -10.341 29.286 -16.730 1.00 53.56 889 GLY A CA 1
ATOM 7004 C C . GLY A 1 889 ? -9.301 28.293 -17.280 1.00 53.56 889 GLY A C 1
ATOM 7005 O O . GLY A 1 889 ? -8.285 28.703 -17.849 1.00 53.56 889 GLY A O 1
ATOM 7006 N N . GLY A 1 890 ? -9.534 26.982 -17.143 1.00 68.44 890 GLY A N 1
ATOM 7007 C CA . GLY A 1 890 ? -8.619 25.929 -17.603 1.00 68.44 890 GLY A CA 1
ATOM 7008 C C . GLY A 1 890 ? -7.176 26.066 -17.079 1.00 68.44 890 GLY A C 1
ATOM 7009 O O . GLY A 1 890 ? -6.931 26.626 -16.017 1.00 68.44 890 GLY A O 1
ATOM 7010 N N . MET A 1 891 ? -6.189 25.580 -17.848 1.00 76.38 891 MET A N 1
ATOM 7011 C CA . MET A 1 891 ? -4.767 25.561 -17.438 1.00 76.38 891 MET A CA 1
ATOM 7012 C C . MET A 1 891 ? -4.177 26.923 -17.038 1.00 76.38 891 MET A C 1
ATOM 7014 O O . MET A 1 891 ? -3.200 26.958 -16.297 1.00 76.38 891 MET A O 1
ATOM 7018 N N . LEU A 1 892 ? -4.752 28.039 -17.501 1.00 78.25 892 LEU A N 1
ATOM 7019 C CA . LEU A 1 892 ? -4.286 29.379 -17.135 1.00 78.25 892 LEU A CA 1
ATOM 7020 C C . LEU A 1 892 ? -4.492 29.680 -15.639 1.00 78.25 892 LEU A C 1
ATOM 7022 O O . LEU A 1 892 ? -3.773 30.504 -15.080 1.00 78.25 892 LEU A O 1
ATOM 7026 N N . GLN A 1 893 ? -5.387 28.956 -14.957 1.00 78.75 893 GLN A N 1
ATOM 7027 C CA . GLN A 1 893 ? -5.575 29.063 -13.508 1.00 78.75 893 GLN A CA 1
ATOM 7028 C C . GLN A 1 893 ? -4.329 28.641 -12.704 1.00 78.75 893 GLN A C 1
ATOM 7030 O O . GLN A 1 893 ? -4.148 29.132 -11.592 1.00 78.75 893 GLN A O 1
ATOM 7035 N N . LEU A 1 894 ? -3.408 27.848 -13.273 1.00 81.38 894 LEU A N 1
ATOM 7036 C CA . LEU A 1 894 ? -2.105 27.546 -12.651 1.00 81.38 894 LEU A CA 1
ATOM 7037 C C . LEU A 1 894 ? -1.184 28.772 -12.538 1.00 81.38 894 LEU A C 1
ATOM 7039 O O . LEU A 1 894 ? -0.209 28.736 -11.795 1.00 81.38 894 LEU A O 1
ATOM 7043 N N . PHE A 1 895 ? -1.505 29.865 -13.233 1.00 86.69 895 PHE A N 1
ATOM 7044 C CA . PHE A 1 895 ? -0.793 31.142 -13.150 1.00 86.69 895 PHE A CA 1
ATOM 7045 C C . PHE A 1 895 ? -1.633 32.245 -12.490 1.00 86.69 895 PHE A C 1
ATOM 7047 O O . PHE A 1 895 ? -1.227 33.403 -12.488 1.00 86.69 895 PHE A O 1
ATOM 7054 N N . SER A 1 896 ? -2.800 31.905 -11.926 1.00 80.12 896 SER A N 1
ATOM 7055 C CA . SER A 1 896 ? -3.717 32.886 -11.326 1.00 80.12 896 SER A CA 1
ATOM 7056 C C . SER A 1 896 ? -3.178 33.535 -10.048 1.00 80.12 896 SER A C 1
ATOM 7058 O O . SER A 1 896 ? -3.470 34.701 -9.793 1.00 80.12 896 SER A O 1
ATOM 7060 N N . SER A 1 897 ? -2.376 32.810 -9.258 1.00 80.62 897 SER A N 1
ATOM 7061 C CA . SER A 1 897 ? -1.709 33.337 -8.064 1.00 80.62 897 SER A CA 1
ATOM 7062 C C . SER A 1 897 ? -0.183 33.318 -8.231 1.00 80.62 897 SER A C 1
ATOM 7064 O O . SER A 1 897 ? 0.345 32.391 -8.853 1.00 80.62 897 SER A O 1
ATOM 7066 N N . PRO A 1 898 ? 0.566 34.277 -7.645 1.00 81.06 898 PRO A N 1
ATOM 7067 C CA . PRO A 1 898 ? 2.029 34.308 -7.749 1.00 81.06 898 PRO A CA 1
ATOM 7068 C C . PRO A 1 898 ? 2.707 33.026 -7.243 1.00 81.06 898 PRO A C 1
ATOM 7070 O O . PRO A 1 898 ? 3.701 32.583 -7.813 1.00 81.06 898 PRO A O 1
ATOM 7073 N N . ARG A 1 899 ? 2.141 32.392 -6.206 1.00 81.56 899 ARG A N 1
ATOM 7074 C CA . ARG A 1 899 ? 2.630 31.132 -5.625 1.00 81.56 899 ARG A CA 1
ATOM 7075 C C . ARG A 1 899 ? 2.430 29.948 -6.573 1.00 81.56 899 ARG A C 1
ATOM 7077 O O . ARG A 1 899 ? 3.377 29.200 -6.807 1.00 81.56 899 ARG A O 1
ATOM 7084 N N . LEU A 1 900 ? 1.239 29.802 -7.163 1.00 81.88 900 LEU A N 1
ATOM 7085 C CA . LEU A 1 900 ? 0.974 28.764 -8.166 1.00 81.88 900 LEU A CA 1
ATOM 7086 C C . LEU A 1 900 ? 1.811 28.982 -9.432 1.00 81.88 900 LEU A C 1
ATOM 7088 O O . LEU A 1 900 ? 2.407 28.029 -9.934 1.00 81.88 900 LEU A O 1
ATOM 7092 N N . ALA A 1 901 ? 1.930 30.231 -9.892 1.00 87.50 901 ALA A N 1
ATOM 7093 C CA . ALA A 1 901 ? 2.750 30.599 -11.040 1.00 87.50 901 ALA A CA 1
ATOM 7094 C C . ALA A 1 901 ? 4.228 30.244 -10.815 1.00 87.50 901 ALA A C 1
ATOM 7096 O O . ALA A 1 901 ? 4.852 29.655 -11.695 1.00 87.50 901 ALA A O 1
ATOM 7097 N N . PHE A 1 902 ? 4.776 30.536 -9.631 1.00 89.69 902 PHE A N 1
ATOM 7098 C CA . PHE A 1 902 ? 6.155 30.205 -9.263 1.00 89.69 902 PHE A CA 1
ATOM 7099 C C . PHE A 1 902 ? 6.396 28.688 -9.242 1.00 89.69 902 PHE A C 1
ATOM 7101 O O . PHE A 1 902 ? 7.295 28.199 -9.927 1.00 89.69 902 PHE A O 1
ATOM 7108 N N . LEU A 1 903 ? 5.550 27.926 -8.537 1.00 89.38 903 LEU A N 1
ATOM 7109 C CA . LEU A 1 903 ? 5.673 26.465 -8.460 1.00 89.38 903 LEU A CA 1
ATOM 7110 C C . LEU A 1 903 ? 5.506 25.793 -9.831 1.00 89.38 903 LEU A C 1
ATOM 7112 O O . LEU A 1 903 ? 6.281 24.903 -10.182 1.00 89.38 903 LEU A O 1
ATOM 7116 N N . THR A 1 904 ? 4.542 26.254 -10.631 1.00 91.12 904 THR A N 1
ATOM 7117 C CA . THR A 1 904 ? 4.330 25.766 -12.002 1.00 91.12 904 THR A CA 1
ATOM 7118 C C . THR A 1 904 ? 5.520 26.117 -12.896 1.00 91.12 904 THR A C 1
ATOM 7120 O O . THR A 1 904 ? 5.946 25.279 -13.684 1.00 91.12 904 THR A O 1
ATOM 7123 N N . SER A 1 905 ? 6.120 27.303 -12.744 1.00 93.69 905 SER A N 1
ATOM 7124 C CA . SER A 1 905 ? 7.306 27.713 -13.513 1.00 93.69 905 SER A CA 1
ATOM 7125 C C . SER A 1 905 ? 8.540 26.864 -13.195 1.00 93.69 905 SER A C 1
ATOM 7127 O O . SER A 1 905 ? 9.247 26.473 -14.124 1.00 93.69 905 SER A O 1
ATOM 7129 N N . ILE A 1 906 ? 8.767 26.507 -11.922 1.00 94.69 906 ILE A N 1
ATOM 7130 C CA . ILE A 1 906 ? 9.826 25.552 -11.551 1.00 94.69 906 ILE A CA 1
ATOM 7131 C C . ILE A 1 906 ? 9.562 24.205 -12.228 1.00 94.69 906 ILE A C 1
ATOM 7133 O O . ILE A 1 906 ? 10.426 23.706 -12.940 1.00 94.69 906 ILE A O 1
ATOM 7137 N N . GLN A 1 907 ? 8.352 23.648 -12.092 1.00 94.44 907 GLN A N 1
ATOM 7138 C CA . GLN A 1 907 ? 8.011 22.370 -12.726 1.00 94.44 907 GLN A CA 1
ATOM 7139 C C . GLN A 1 907 ? 8.211 22.412 -14.252 1.00 94.44 907 GLN A C 1
ATOM 7141 O O . GLN A 1 907 ? 8.789 21.485 -14.814 1.00 94.44 907 GLN A O 1
ATOM 7146 N N . LEU A 1 908 ? 7.810 23.493 -14.928 1.00 95.44 908 LEU A N 1
ATOM 7147 C CA . LEU A 1 908 ? 8.013 23.663 -16.371 1.00 95.44 908 LEU A CA 1
ATOM 7148 C C . LEU A 1 908 ? 9.493 23.633 -16.767 1.00 95.44 908 LEU A C 1
ATOM 7150 O O . LEU A 1 908 ? 9.837 22.982 -17.758 1.00 95.44 908 LEU A O 1
ATOM 7154 N N . PHE A 1 909 ? 10.359 24.298 -15.996 1.00 96.00 909 PHE A N 1
ATOM 7155 C CA . PHE A 1 909 ? 11.804 24.285 -16.216 1.00 96.00 909 PHE A CA 1
ATOM 7156 C C . PHE A 1 909 ? 12.423 22.915 -15.912 1.00 96.00 909 PHE A C 1
ATOM 7158 O O . PHE A 1 909 ? 13.224 22.416 -16.699 1.00 96.00 909 PHE A O 1
ATOM 7165 N N . SER A 1 910 ? 12.028 22.264 -14.819 1.00 96.06 910 SER A N 1
ATOM 7166 C CA . SER A 1 910 ? 12.581 20.967 -14.424 1.00 96.06 910 SER A CA 1
ATOM 7167 C C . SER A 1 910 ? 12.162 19.842 -15.377 1.00 96.06 910 SER A C 1
ATOM 7169 O O . SER A 1 910 ? 12.992 19.003 -15.716 1.00 96.06 910 SER A O 1
ATOM 7171 N N . TRP A 1 911 ? 10.937 19.855 -15.921 1.00 95.81 911 TRP A N 1
ATOM 7172 C CA . TRP A 1 911 ? 10.523 18.926 -16.988 1.00 95.81 911 TRP A CA 1
ATOM 7173 C C . TRP A 1 911 ? 11.263 19.159 -18.312 1.00 95.81 911 TRP A C 1
ATOM 7175 O O . TRP A 1 911 ? 11.622 18.193 -18.992 1.00 95.81 911 TRP A O 1
ATOM 7185 N N . PHE A 1 912 ? 11.520 20.419 -18.673 1.00 95.44 912 PHE A N 1
ATOM 7186 C CA . PHE A 1 912 ? 12.344 20.782 -19.830 1.00 95.44 912 PHE A CA 1
ATOM 7187 C C . PHE A 1 912 ? 13.783 20.272 -19.671 1.00 95.44 912 PHE A C 1
ATOM 7189 O O . PHE A 1 912 ? 14.272 19.545 -20.539 1.00 95.44 912 PHE A O 1
ATOM 7196 N N . SER A 1 913 ? 14.414 20.573 -18.533 1.00 95.88 913 SER A N 1
ATOM 7197 C CA . SER A 1 913 ? 15.789 20.184 -18.205 1.00 95.88 913 SER A CA 1
ATOM 7198 C C . SER A 1 913 ? 15.951 18.666 -18.112 1.00 95.88 913 SER A C 1
ATOM 7200 O O . SER A 1 913 ? 16.808 18.119 -18.803 1.00 95.88 913 SER A O 1
ATOM 7202 N N . CYS A 1 914 ? 15.076 17.967 -17.371 1.00 94.69 914 CYS A N 1
ATOM 7203 C CA . CYS A 1 914 ? 15.029 16.498 -17.336 1.00 94.69 914 CYS A CA 1
ATOM 7204 C C . CYS A 1 914 ? 15.031 15.900 -18.742 1.00 94.69 914 CYS A C 1
ATOM 7206 O O . CYS A 1 914 ? 15.801 14.989 -19.025 1.00 94.69 914 CYS A O 1
ATOM 7208 N N . SER A 1 915 ? 14.184 16.428 -19.629 1.00 93.12 915 SER A N 1
ATOM 7209 C CA . SER A 1 915 ? 14.053 15.918 -20.991 1.00 93.12 915 SER A CA 1
ATOM 7210 C C . SER A 1 915 ? 15.304 16.190 -21.831 1.00 93.12 915 SER A C 1
ATOM 7212 O O . SER A 1 915 ? 15.824 15.264 -22.448 1.00 93.12 915 SER A O 1
ATOM 7214 N N . ILE A 1 916 ? 15.838 17.421 -21.817 1.00 92.38 916 ILE A N 1
ATOM 7215 C CA . ILE A 1 916 ? 17.084 17.754 -22.531 1.00 92.38 916 ILE A CA 1
ATOM 7216 C C . ILE A 1 916 ? 18.220 16.823 -22.111 1.00 92.38 916 ILE A C 1
ATOM 7218 O O . ILE A 1 916 ? 18.889 16.253 -22.969 1.00 92.38 916 ILE A O 1
ATOM 7222 N N . ILE A 1 917 ? 18.417 16.643 -20.806 1.00 93.19 917 ILE A N 1
ATOM 7223 C CA . ILE A 1 917 ? 19.529 15.858 -20.268 1.00 93.19 917 ILE A CA 1
ATOM 7224 C C . ILE A 1 917 ? 19.311 14.363 -20.531 1.00 93.19 917 ILE A C 1
ATOM 7226 O O . ILE A 1 917 ? 20.231 13.682 -20.975 1.00 93.19 917 ILE A O 1
ATOM 7230 N N . TYR A 1 918 ? 18.089 13.852 -20.351 1.00 90.75 918 TYR A N 1
ATOM 7231 C CA . TYR A 1 918 ? 17.752 12.453 -20.621 1.00 90.75 918 TYR A CA 1
ATOM 7232 C C . TYR A 1 918 ? 17.977 12.070 -22.092 1.00 90.75 918 TYR A C 1
ATOM 7234 O O . TYR A 1 918 ? 18.597 11.039 -22.360 1.00 90.75 918 TYR A O 1
ATOM 7242 N N . TYR A 1 919 ? 17.493 12.881 -23.042 1.00 86.31 919 TYR A N 1
ATOM 7243 C CA . TYR A 1 919 ? 17.659 12.599 -24.472 1.00 86.31 919 TYR A CA 1
ATOM 7244 C C . TYR A 1 919 ? 19.079 12.928 -24.955 1.00 86.31 919 TYR A C 1
ATOM 7246 O O . TYR A 1 919 ? 19.624 12.169 -25.750 1.00 86.31 919 TYR A O 1
ATOM 7254 N N . GLY A 1 920 ? 19.710 13.989 -24.441 1.00 87.25 920 GLY A N 1
ATOM 7255 C CA . GLY A 1 920 ? 21.091 14.356 -24.767 1.00 87.25 920 GLY A CA 1
ATOM 7256 C C . GLY A 1 920 ? 22.095 13.277 -24.357 1.00 87.25 920 GLY A C 1
ATOM 7257 O O . GLY A 1 920 ? 22.897 12.847 -25.181 1.00 87.25 920 GLY A O 1
ATOM 7258 N N . LEU A 1 921 ? 21.987 12.753 -23.129 1.00 85.00 921 LEU A N 1
ATOM 7259 C CA . LEU A 1 921 ? 22.822 11.635 -22.675 1.00 85.00 921 LEU A CA 1
ATOM 7260 C C . LEU A 1 921 ? 22.509 10.321 -23.407 1.00 85.00 921 LEU A C 1
ATOM 7262 O O . LEU A 1 921 ? 23.419 9.528 -23.611 1.00 85.00 921 LEU A O 1
ATOM 7266 N N . THR A 1 922 ? 21.266 10.079 -23.839 1.00 82.81 922 THR A N 1
ATOM 7267 C CA . THR A 1 922 ? 20.944 8.905 -24.675 1.00 82.81 922 THR A CA 1
ATOM 7268 C C . THR A 1 922 ? 21.543 9.003 -26.080 1.00 82.81 922 THR A C 1
ATOM 7270 O O . THR A 1 922 ? 21.981 7.984 -26.605 1.00 82.81 922 THR A O 1
ATOM 7273 N N . LEU A 1 923 ? 21.607 10.198 -26.678 1.00 78.50 923 LEU A N 1
ATOM 7274 C CA . LEU A 1 923 ? 22.278 10.398 -27.968 1.00 78.50 923 LEU A CA 1
ATOM 7275 C C . LEU A 1 923 ? 23.794 10.220 -27.832 1.00 78.50 923 LEU A C 1
ATOM 7277 O O . LEU A 1 923 ? 24.363 9.410 -28.554 1.00 78.50 923 LEU A O 1
ATOM 7281 N N . ALA A 1 924 ? 24.415 10.849 -26.828 1.00 75.19 924 ALA A N 1
ATOM 7282 C CA . ALA A 1 924 ? 25.832 10.647 -26.511 1.00 75.19 924 ALA A CA 1
ATOM 7283 C C . ALA A 1 924 ? 26.173 9.196 -26.101 1.00 75.19 924 ALA A C 1
ATOM 7285 O O . ALA A 1 924 ? 27.318 8.771 -26.218 1.00 75.19 924 ALA A O 1
ATOM 7286 N N . ALA A 1 925 ? 25.197 8.412 -25.625 1.00 64.88 925 ALA A N 1
ATOM 7287 C CA . ALA A 1 925 ? 25.378 6.988 -25.346 1.00 64.88 925 ALA A CA 1
ATOM 7288 C C . ALA A 1 925 ? 25.345 6.101 -26.609 1.00 64.88 925 ALA A C 1
ATOM 7290 O O . ALA A 1 925 ? 25.761 4.942 -26.549 1.00 64.88 925 ALA A O 1
ATOM 7291 N N . GLY A 1 926 ? 24.853 6.622 -27.739 1.00 58.84 926 GLY A N 1
ATOM 7292 C CA . GLY A 1 926 ? 24.752 5.894 -29.004 1.00 58.84 926 GLY A CA 1
ATOM 7293 C C . GLY A 1 926 ? 26.109 5.462 -29.563 1.00 58.84 926 GLY A C 1
ATOM 7294 O O . GLY A 1 926 ? 26.215 4.362 -30.104 1.00 58.84 926 GLY A O 1
ATOM 7295 N N . ASP A 1 927 ? 27.146 6.273 -29.338 1.00 57.97 927 ASP A N 1
ATOM 7296 C CA . ASP A 1 927 ? 28.501 6.100 -29.881 1.00 57.97 927 ASP A CA 1
ATOM 7297 C C . ASP A 1 927 ? 29.283 4.913 -29.278 1.00 57.97 927 ASP A C 1
ATOM 7299 O O . ASP A 1 927 ? 30.348 4.540 -29.773 1.00 57.97 927 ASP A O 1
ATOM 7303 N N . PHE A 1 928 ? 28.773 4.287 -28.209 1.00 57.47 928 PHE A N 1
ATOM 7304 C CA . PHE A 1 928 ? 29.477 3.219 -27.484 1.00 57.47 928 PHE A CA 1
ATOM 7305 C C . PHE A 1 928 ? 29.122 1.792 -27.926 1.00 57.47 928 PHE A C 1
ATOM 7307 O O . PHE A 1 928 ? 29.777 0.842 -27.492 1.00 57.47 928 PHE A O 1
ATOM 7314 N N . SER A 1 929 ? 28.102 1.612 -28.769 1.00 57.97 929 SER A N 1
ATOM 7315 C CA . SER A 1 929 ? 27.669 0.295 -29.247 1.00 57.97 929 SER A CA 1
ATOM 7316 C C . SER A 1 929 ? 27.809 0.173 -30.762 1.00 57.97 929 SER A C 1
ATOM 7318 O O . SER A 1 929 ? 27.521 1.107 -31.503 1.00 57.97 929 SER A O 1
ATOM 7320 N N . LYS A 1 930 ? 28.249 -1.000 -31.234 1.00 59.09 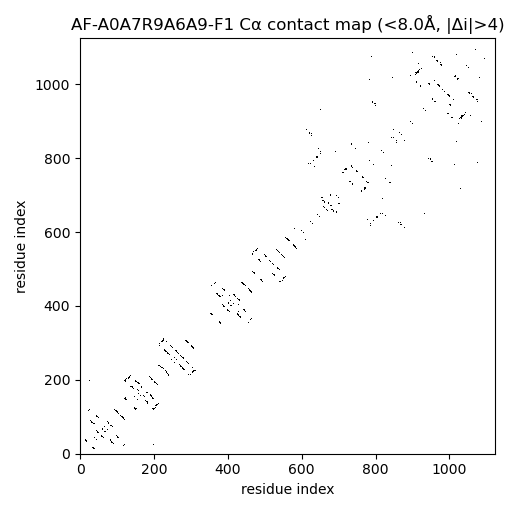930 LYS A N 1
ATOM 7321 C CA . LYS A 1 930 ? 28.499 -1.255 -32.663 1.00 59.09 930 LYS A CA 1
ATOM 7322 C C . LYS A 1 930 ? 27.226 -1.527 -33.468 1.00 59.09 930 LYS A C 1
ATOM 7324 O O . LYS A 1 930 ? 27.295 -1.558 -34.693 1.00 59.09 930 LYS A O 1
ATOM 7329 N N . ASP A 1 931 ? 26.092 -1.753 -32.806 1.00 74.25 931 ASP A N 1
ATOM 7330 C CA . ASP A 1 931 ? 24.822 -2.071 -33.450 1.00 74.25 931 ASP A CA 1
ATOM 7331 C C . ASP A 1 931 ? 23.637 -1.337 -32.804 1.00 74.25 931 ASP A C 1
ATOM 7333 O O . ASP A 1 931 ? 23.489 -1.243 -31.583 1.00 74.25 931 ASP A O 1
ATOM 7337 N N . LEU A 1 932 ? 22.752 -0.835 -33.667 1.00 78.94 932 LEU A N 1
ATOM 7338 C CA . LEU A 1 932 ? 21.580 -0.031 -33.313 1.00 78.94 932 LEU A CA 1
ATOM 7339 C C . LEU A 1 932 ? 20.666 -0.706 -32.272 1.00 78.94 932 LEU A C 1
ATOM 7341 O O . LEU A 1 932 ? 20.140 -0.046 -31.375 1.00 78.94 932 LEU A O 1
ATOM 7345 N N . TYR A 1 933 ? 20.473 -2.022 -32.392 1.00 85.00 933 TYR A N 1
ATOM 7346 C CA . TYR A 1 933 ? 19.523 -2.781 -31.578 1.00 85.00 933 TYR A CA 1
ATOM 7347 C C . TYR A 1 933 ? 20.030 -2.983 -30.149 1.00 85.00 933 TYR A C 1
ATOM 7349 O O . TYR A 1 933 ? 19.299 -2.692 -29.199 1.00 85.00 933 TYR A O 1
ATOM 7357 N N . SER A 1 934 ? 21.288 -3.403 -29.979 1.00 82.81 934 SER A N 1
ATOM 7358 C CA . SER A 1 934 ? 21.895 -3.543 -28.651 1.00 82.81 934 SER A CA 1
ATOM 7359 C C . SER A 1 934 ? 22.077 -2.187 -27.970 1.00 82.81 934 SER A C 1
ATOM 7361 O O . SER A 1 934 ? 21.871 -2.089 -26.763 1.00 82.81 934 SER A O 1
ATOM 7363 N N . SER A 1 935 ? 22.378 -1.124 -28.729 1.00 80.50 935 SER A N 1
ATOM 7364 C CA . SER A 1 935 ? 22.417 0.255 -28.215 1.00 80.50 935 SER A CA 1
ATOM 7365 C C . SER A 1 935 ? 21.072 0.694 -27.614 1.00 80.50 935 SER A C 1
ATOM 7367 O O . SER A 1 935 ? 21.006 1.188 -26.483 1.00 80.50 935 SER A O 1
ATOM 7369 N N . ALA A 1 936 ? 19.967 0.445 -28.326 1.00 82.62 936 ALA A N 1
ATOM 7370 C CA . ALA A 1 936 ? 18.623 0.765 -27.847 1.00 82.62 936 ALA A CA 1
ATOM 7371 C C . ALA A 1 936 ? 18.195 -0.103 -26.646 1.00 82.62 936 ALA A C 1
ATOM 7373 O O . ALA A 1 936 ? 17.602 0.410 -25.695 1.00 82.62 936 ALA A O 1
ATOM 7374 N N . ALA A 1 937 ? 18.530 -1.398 -26.648 1.00 86.06 937 ALA A N 1
ATOM 7375 C CA . ALA A 1 937 ? 18.248 -2.292 -25.525 1.00 86.06 937 ALA A CA 1
ATOM 7376 C C . ALA A 1 937 ? 19.033 -1.895 -24.259 1.00 86.06 937 ALA A C 1
ATOM 7378 O O . ALA A 1 937 ? 18.457 -1.840 -23.173 1.00 86.06 937 ALA A O 1
ATOM 7379 N N . LEU A 1 938 ? 20.320 -1.551 -24.391 1.00 81.19 938 LEU A N 1
ATOM 7380 C CA . LEU A 1 938 ? 21.169 -1.111 -23.280 1.00 81.19 938 LEU A CA 1
ATOM 7381 C C . LEU A 1 938 ? 20.641 0.178 -22.627 1.00 81.19 938 LEU A C 1
ATOM 7383 O O . LEU A 1 938 ? 20.610 0.271 -21.399 1.00 81.19 938 LEU A O 1
ATOM 7387 N N . ASN A 1 939 ? 20.156 1.127 -23.438 1.00 79.88 939 ASN A N 1
ATOM 7388 C CA . ASN A 1 939 ? 19.490 2.341 -22.954 1.00 79.88 939 ASN A CA 1
ATOM 7389 C C . ASN A 1 939 ? 18.242 2.033 -22.102 1.00 79.88 939 ASN A C 1
ATOM 7391 O O . ASN A 1 939 ? 18.018 2.716 -21.110 1.00 79.88 939 ASN A O 1
ATOM 7395 N N . GLY A 1 940 ? 17.463 0.995 -22.430 1.00 84.25 940 GLY A N 1
ATOM 7396 C CA . GLY A 1 940 ? 16.338 0.557 -21.590 1.00 84.25 940 GLY A CA 1
ATOM 7397 C C . GLY A 1 940 ? 16.775 -0.165 -20.306 1.00 84.25 940 GLY A C 1
ATOM 7398 O O . GLY A 1 940 ? 16.171 0.018 -19.251 1.00 84.25 940 GLY A O 1
ATOM 7399 N N . VAL A 1 941 ? 17.845 -0.966 -20.361 1.00 87.19 941 VAL A N 1
ATOM 7400 C CA . VAL A 1 941 ? 18.339 -1.731 -19.199 1.00 87.19 941 VAL A CA 1
ATOM 7401 C C . VAL A 1 941 ? 18.917 -0.824 -18.107 1.00 87.19 941 VAL A C 1
ATOM 7403 O O . VAL A 1 941 ? 18.664 -1.075 -16.928 1.00 87.19 941 VAL A O 1
ATOM 7406 N N . ILE A 1 942 ? 19.660 0.233 -18.460 1.00 84.38 942 ILE A N 1
ATOM 7407 C CA . ILE A 1 942 ? 20.332 1.099 -17.469 1.00 84.38 942 ILE A CA 1
ATOM 7408 C C . ILE A 1 942 ? 19.365 1.915 -16.593 1.00 84.38 942 ILE A C 1
ATOM 7410 O O . ILE A 1 942 ? 19.715 2.323 -15.486 1.00 84.38 942 ILE A O 1
ATOM 7414 N N . GLU A 1 943 ? 18.128 2.116 -17.043 1.00 87.38 943 GLU A N 1
ATOM 7415 C CA . GLU A 1 943 ? 17.105 2.845 -16.287 1.00 87.38 943 GLU A CA 1
ATOM 7416 C C . GLU A 1 943 ? 16.565 2.029 -15.106 1.00 87.38 943 GLU A C 1
ATOM 7418 O O . GLU A 1 943 ? 16.265 2.585 -14.048 1.00 87.38 943 GLU A O 1
ATOM 7423 N N . ILE A 1 944 ? 16.485 0.702 -15.253 1.00 88.44 944 ILE A N 1
ATOM 7424 C CA . ILE A 1 944 ? 15.845 -0.184 -14.272 1.00 88.44 944 ILE A CA 1
ATOM 7425 C C . ILE A 1 944 ? 16.536 -0.109 -12.892 1.00 88.44 944 ILE A C 1
ATOM 7427 O O . ILE A 1 944 ? 15.824 0.111 -11.910 1.00 88.44 944 ILE A O 1
ATOM 7431 N N . PRO A 1 945 ? 17.880 -0.202 -12.756 1.00 87.75 945 PRO A N 1
ATOM 7432 C CA . PRO A 1 945 ? 18.554 -0.035 -11.465 1.00 87.75 945 PRO A CA 1
ATOM 7433 C C . PRO A 1 945 ? 18.294 1.323 -10.796 1.00 87.75 945 PRO A C 1
ATOM 7435 O O . PRO A 1 945 ? 18.062 1.369 -9.588 1.00 87.75 945 PRO A O 1
ATOM 7438 N N . GLY A 1 946 ? 18.290 2.420 -11.563 1.00 83.88 946 GLY A N 1
ATOM 7439 C CA . GLY A 1 946 ? 18.030 3.764 -11.035 1.00 83.88 946 GLY A CA 1
ATOM 7440 C C . GLY A 1 946 ? 16.599 3.927 -10.517 1.00 83.88 946 GLY A C 1
ATOM 7441 O O . GLY A 1 946 ? 16.374 4.456 -9.426 1.00 83.88 946 GLY A O 1
ATOM 7442 N N . ILE A 1 947 ? 15.617 3.401 -11.253 1.00 84.38 947 ILE A N 1
ATOM 7443 C CA . ILE A 1 947 ? 14.204 3.464 -10.860 1.00 84.38 947 ILE A CA 1
ATOM 7444 C C . ILE A 1 947 ? 13.911 2.535 -9.665 1.00 84.38 947 ILE A C 1
ATOM 7446 O O . ILE A 1 947 ? 13.110 2.887 -8.800 1.00 84.38 947 ILE A O 1
ATOM 7450 N N . LEU A 1 948 ? 14.590 1.388 -9.547 1.00 87.12 948 LEU A N 1
ATOM 7451 C CA . LEU A 1 948 ? 14.486 0.532 -8.357 1.00 87.12 948 LEU A CA 1
ATOM 7452 C C . LEU A 1 948 ? 15.116 1.187 -7.116 1.00 87.12 948 LEU A C 1
ATOM 7454 O O . LEU A 1 948 ? 14.542 1.107 -6.029 1.00 87.12 948 LEU A O 1
ATOM 7458 N N . LEU A 1 949 ? 16.243 1.894 -7.267 1.00 86.44 949 LEU A N 1
ATOM 7459 C CA . LEU A 1 949 ? 16.855 2.672 -6.184 1.00 86.44 949 LEU A CA 1
ATOM 7460 C C . LEU A 1 949 ? 15.919 3.785 -5.674 1.00 86.44 949 LEU A C 1
ATOM 7462 O O . LEU A 1 949 ? 15.843 4.018 -4.464 1.00 86.44 949 LEU A O 1
ATOM 7466 N N . ASN A 1 950 ? 15.146 4.418 -6.565 1.00 88.44 950 ASN A N 1
ATOM 7467 C CA . ASN A 1 950 ? 14.168 5.445 -6.190 1.00 88.44 950 ASN A CA 1
ATOM 7468 C C . ASN A 1 950 ? 13.123 4.950 -5.180 1.00 88.44 950 ASN A C 1
ATOM 7470 O O . ASN A 1 950 ? 12.695 5.740 -4.342 1.00 88.44 950 ASN A O 1
ATOM 7474 N N . ILE A 1 951 ? 12.730 3.670 -5.208 1.00 87.88 951 ILE A N 1
ATOM 7475 C CA . ILE A 1 951 ? 11.751 3.114 -4.254 1.00 87.88 951 ILE A CA 1
ATOM 7476 C C . ILE A 1 951 ? 12.248 3.303 -2.811 1.00 87.88 951 ILE A C 1
ATOM 7478 O O . ILE A 1 951 ? 11.477 3.694 -1.933 1.00 87.88 951 ILE A O 1
ATOM 7482 N N . PHE A 1 952 ? 13.549 3.101 -2.580 1.00 86.19 952 PHE A N 1
ATOM 7483 C CA . PHE A 1 952 ? 14.182 3.324 -1.283 1.00 86.19 952 PHE A CA 1
ATOM 7484 C C . PHE A 1 952 ? 14.364 4.819 -0.993 1.00 86.19 952 PHE A C 1
ATOM 7486 O O . PHE A 1 952 ? 13.918 5.284 0.058 1.00 86.19 952 PHE A O 1
ATOM 7493 N N . LEU A 1 953 ? 14.937 5.592 -1.926 1.00 87.00 953 LEU A N 1
ATOM 7494 C CA . LEU A 1 953 ? 15.193 7.031 -1.740 1.00 87.00 953 LEU A CA 1
ATOM 7495 C C . LEU A 1 953 ? 13.913 7.810 -1.392 1.00 87.00 953 LEU A C 1
ATOM 7497 O O . LEU A 1 953 ? 13.864 8.512 -0.379 1.00 87.00 953 LEU A O 1
ATOM 7501 N N . LEU A 1 954 ? 12.838 7.598 -2.159 1.00 87.25 954 LEU A N 1
ATOM 7502 C CA . LEU A 1 954 ? 11.550 8.274 -1.973 1.00 87.25 954 LEU A CA 1
ATOM 7503 C C . LEU A 1 954 ? 10.841 7.906 -0.666 1.00 87.25 954 LEU A C 1
ATOM 7505 O O . LEU A 1 954 ? 9.970 8.661 -0.225 1.00 87.25 954 LEU A O 1
ATOM 7509 N N . SER A 1 955 ? 11.194 6.766 -0.062 1.00 78.31 955 SER A N 1
ATOM 7510 C CA . SER A 1 955 ? 10.725 6.362 1.269 1.00 78.31 955 SER A CA 1
ATOM 7511 C C . SER A 1 955 ? 11.573 6.942 2.408 1.00 78.31 955 SER A C 1
ATOM 7513 O O . SER A 1 955 ? 11.062 7.119 3.510 1.00 78.31 955 SER A O 1
ATOM 7515 N N . TRP A 1 956 ? 12.846 7.261 2.145 1.00 80.62 956 TRP A N 1
ATOM 7516 C CA . TRP A 1 956 ? 13.824 7.641 3.167 1.00 80.62 956 TRP A CA 1
ATOM 7517 C C . TRP A 1 956 ? 13.990 9.155 3.338 1.00 80.62 956 TRP A C 1
ATOM 7519 O O . TRP A 1 956 ? 14.005 9.636 4.469 1.00 80.62 956 TRP A O 1
ATOM 7529 N N . CYS A 1 957 ? 14.107 9.918 2.244 1.00 82.62 957 CYS A N 1
ATOM 7530 C CA . CYS A 1 957 ? 14.407 11.358 2.296 1.00 82.62 957 CYS A CA 1
ATOM 7531 C C . CYS A 1 957 ? 13.319 12.271 1.694 1.00 82.62 957 CYS A C 1
ATOM 7533 O O . CYS A 1 957 ? 13.480 13.492 1.696 1.00 82.62 957 CYS A O 1
ATOM 7535 N N . GLY A 1 958 ? 12.197 11.707 1.234 1.00 86.25 958 GLY A N 1
ATOM 7536 C CA . GLY A 1 958 ? 11.073 12.451 0.647 1.00 86.25 958 GLY A CA 1
ATOM 7537 C C . GLY A 1 958 ? 11.189 12.658 -0.867 1.00 86.25 958 GLY A C 1
ATOM 7538 O O . GLY A 1 958 ? 12.223 12.366 -1.478 1.00 86.25 958 GLY A O 1
ATOM 7539 N N . ARG A 1 959 ? 10.109 13.132 -1.500 1.00 89.88 959 ARG A N 1
ATOM 7540 C CA . ARG A 1 959 ? 10.023 13.311 -2.960 1.00 89.88 959 ARG A CA 1
ATOM 7541 C C . ARG A 1 959 ? 10.965 14.401 -3.443 1.00 89.88 959 ARG A C 1
ATOM 7543 O O . ARG A 1 959 ? 11.718 14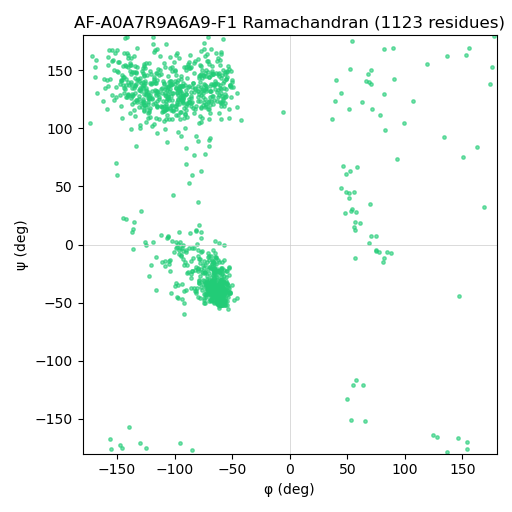.184 -4.390 1.00 89.88 959 ARG A O 1
ATOM 7550 N N . ARG A 1 960 ? 10.948 15.552 -2.765 1.00 92.19 960 ARG A N 1
ATOM 7551 C CA . ARG A 1 960 ? 11.723 16.733 -3.153 1.00 92.19 960 ARG A CA 1
ATOM 7552 C C . ARG A 1 960 ? 13.216 16.470 -3.028 1.00 92.19 960 ARG A C 1
ATOM 7554 O O . ARG A 1 960 ? 13.964 16.693 -3.973 1.00 92.19 960 ARG A O 1
ATOM 7561 N N . THR A 1 961 ? 13.649 15.959 -1.877 1.00 91.38 961 THR A N 1
ATOM 7562 C CA . THR A 1 961 ? 15.069 15.687 -1.610 1.00 91.38 961 THR A CA 1
ATOM 7563 C C . THR A 1 961 ? 15.626 14.638 -2.573 1.00 91.38 961 THR A C 1
ATOM 7565 O O . THR A 1 961 ? 16.754 14.777 -3.037 1.00 91.38 961 THR A O 1
ATOM 7568 N N . SER A 1 962 ? 14.822 13.627 -2.931 1.00 93.38 962 SER A N 1
ATOM 7569 C CA . SER A 1 962 ? 15.203 12.627 -3.938 1.00 93.38 962 SER A CA 1
ATOM 7570 C C . SER A 1 962 ? 15.351 13.241 -5.334 1.00 93.38 962 SER A C 1
ATOM 7572 O O . SER A 1 962 ? 16.338 12.957 -6.009 1.00 93.38 962 SER A O 1
ATOM 7574 N N . LEU A 1 963 ? 14.414 14.103 -5.759 1.00 94.19 963 LEU A N 1
ATOM 7575 C CA . LEU A 1 963 ? 14.478 14.802 -7.050 1.00 94.19 963 LEU A CA 1
ATOM 7576 C C . LEU A 1 963 ? 15.746 15.663 -7.151 1.00 94.19 963 LEU A C 1
ATOM 7578 O O . LEU A 1 963 ? 16.538 15.481 -8.076 1.00 94.19 963 LEU A O 1
ATOM 7582 N N . VAL A 1 964 ? 15.982 16.519 -6.151 1.00 95.31 964 VAL A N 1
ATOM 7583 C CA . VAL A 1 964 ? 17.182 17.367 -6.053 1.00 95.31 964 VAL A CA 1
ATOM 7584 C C . VAL A 1 964 ? 18.455 16.515 -6.056 1.00 95.31 964 VAL A C 1
ATOM 7586 O O . VAL A 1 964 ? 19.380 16.794 -6.815 1.00 95.31 964 VAL A O 1
ATOM 7589 N N . GLY A 1 965 ? 18.501 15.437 -5.267 1.00 93.75 965 GLY A N 1
ATOM 7590 C CA . GLY A 1 965 ? 19.651 14.532 -5.210 1.00 93.75 965 GLY A CA 1
ATOM 7591 C C . GLY A 1 965 ? 19.971 13.869 -6.554 1.00 93.75 965 GLY A C 1
ATOM 7592 O O . GLY A 1 965 ? 21.136 13.806 -6.940 1.00 93.75 965 GLY A O 1
ATOM 7593 N N . CYS A 1 966 ? 18.955 13.436 -7.303 1.00 94.06 966 CYS A N 1
ATOM 7594 C CA . CYS A 1 966 ? 19.133 12.817 -8.619 1.00 94.06 966 CYS A CA 1
ATOM 7595 C C . CYS A 1 966 ? 19.569 13.833 -9.696 1.00 94.06 966 CYS A C 1
ATOM 7597 O O . CYS A 1 966 ? 20.453 13.533 -10.503 1.00 94.06 966 CYS A O 1
ATOM 7599 N N . MET A 1 967 ? 19.021 15.055 -9.667 1.00 95.19 967 MET A N 1
ATOM 7600 C CA . MET A 1 967 ? 19.457 16.170 -10.524 1.00 95.19 967 MET A CA 1
ATOM 7601 C C . MET A 1 967 ? 20.917 16.567 -10.255 1.00 95.19 967 MET A C 1
ATOM 7603 O O . MET A 1 967 ? 21.697 16.767 -11.191 1.00 95.19 967 MET A O 1
ATOM 7607 N N . LEU A 1 968 ? 21.318 16.637 -8.982 1.00 95.19 968 LEU A N 1
ATOM 7608 C CA . LEU A 1 968 ? 22.696 16.944 -8.595 1.00 95.19 968 LEU A CA 1
ATOM 7609 C C . LEU A 1 968 ? 23.658 15.790 -8.907 1.00 95.19 968 LEU A C 1
ATOM 7611 O O . LEU A 1 968 ? 24.771 16.055 -9.348 1.00 95.19 968 LEU A O 1
ATOM 7615 N N . LEU A 1 969 ? 23.239 14.526 -8.775 1.00 94.12 969 LEU A N 1
ATOM 7616 C CA . LEU A 1 969 ? 24.036 13.368 -9.202 1.00 94.12 969 LEU A CA 1
ATOM 7617 C C . LEU A 1 969 ? 24.356 13.431 -10.704 1.00 94.12 969 LEU A C 1
ATOM 7619 O O . LEU A 1 969 ? 25.508 13.257 -11.094 1.00 94.12 969 LEU A O 1
ATOM 7623 N N . SER A 1 970 ? 23.358 13.751 -11.533 1.00 94.19 970 SER A N 1
ATOM 7624 C CA . SER A 1 970 ? 23.545 13.974 -12.972 1.00 94.19 970 SER A CA 1
ATOM 7625 C C . SER A 1 970 ? 24.516 15.132 -13.258 1.00 94.19 970 SER A C 1
ATOM 7627 O O . SER A 1 970 ? 25.428 14.989 -14.074 1.00 94.19 970 SER A O 1
ATOM 7629 N N . SER A 1 971 ? 24.413 16.241 -12.516 1.00 95.38 971 SER A N 1
ATOM 7630 C CA . SER A 1 971 ? 25.357 17.365 -12.612 1.00 95.38 971 SER A CA 1
ATOM 7631 C C . SER A 1 971 ? 26.794 16.967 -12.250 1.00 95.38 971 SER A C 1
ATOM 7633 O O . SER A 1 971 ? 27.720 17.278 -12.997 1.00 95.38 971 SER A O 1
ATOM 7635 N N . VAL A 1 972 ? 26.987 16.295 -11.112 1.00 95.50 972 VAL A N 1
ATOM 7636 C CA . VAL A 1 972 ? 28.303 15.865 -10.604 1.00 95.50 972 VAL A CA 1
ATOM 7637 C C . VAL A 1 972 ? 28.941 14.819 -11.518 1.00 95.50 972 VAL A C 1
ATOM 7639 O O . VAL A 1 972 ? 30.161 14.769 -11.617 1.00 95.50 972 VAL A O 1
ATOM 7642 N N . ALA A 1 973 ? 28.139 14.022 -12.224 1.00 93.31 973 ALA A N 1
ATOM 7643 C CA . ALA A 1 973 ? 28.632 13.080 -13.218 1.00 93.31 973 ALA A CA 1
ATOM 7644 C C . ALA A 1 973 ? 29.035 13.761 -14.543 1.00 93.31 973 ALA A C 1
ATOM 7646 O O . ALA A 1 973 ? 30.056 13.398 -15.118 1.00 93.31 973 ALA A O 1
ATOM 7647 N N . CYS A 1 974 ? 28.282 14.760 -15.021 1.00 92.25 974 CYS A N 1
ATOM 7648 C CA . CYS A 1 974 ? 28.543 15.390 -16.324 1.00 92.25 974 CYS A CA 1
ATOM 7649 C C . CYS A 1 974 ? 29.644 16.466 -16.293 1.00 92.25 974 CYS A C 1
ATOM 7651 O O . CYS A 1 974 ? 30.459 16.532 -17.210 1.00 92.25 974 CYS A O 1
ATOM 7653 N N . LEU A 1 975 ? 29.697 17.306 -15.250 1.00 93.12 975 LEU A N 1
ATOM 7654 C CA . LEU A 1 975 ? 30.631 18.443 -15.179 1.00 93.12 975 LEU A CA 1
ATOM 7655 C C . LEU A 1 975 ? 32.136 18.083 -15.160 1.00 93.12 975 LEU A C 1
ATOM 7657 O O . LEU A 1 975 ? 32.916 18.912 -15.624 1.00 93.12 975 LEU A O 1
ATOM 7661 N N . PRO A 1 976 ? 32.593 16.913 -14.664 1.00 91.62 976 PRO A N 1
ATOM 7662 C CA . PRO A 1 976 ? 34.007 16.527 -14.733 1.00 91.62 976 PRO A CA 1
ATOM 7663 C C . PRO A 1 976 ? 34.470 16.029 -16.110 1.00 91.62 976 PRO A C 1
ATOM 7665 O O . PRO A 1 976 ? 35.670 16.044 -16.377 1.00 91.62 976 PRO A O 1
ATOM 7668 N N . ILE A 1 977 ? 33.551 15.581 -16.976 1.00 88.25 977 ILE A N 1
ATOM 7669 C CA . ILE A 1 977 ? 33.868 14.955 -18.275 1.00 88.25 977 ILE A CA 1
ATOM 7670 C C . ILE A 1 977 ? 34.782 15.837 -19.161 1.00 88.25 977 ILE A C 1
ATOM 7672 O O . ILE A 1 977 ? 35.779 15.299 -19.652 1.00 88.25 977 ILE A O 1
ATOM 7676 N N . PRO A 1 978 ? 34.562 17.167 -19.280 1.00 87.25 978 PRO A N 1
ATOM 7677 C CA . PRO A 1 978 ? 35.425 18.076 -20.044 1.00 87.25 978 PRO A CA 1
ATOM 7678 C C . PRO A 1 978 ? 36.886 18.159 -19.605 1.00 87.25 978 PRO A C 1
ATOM 7680 O O . PRO A 1 978 ? 37.741 18.587 -20.376 1.00 87.25 978 PRO A O 1
ATOM 7683 N N . PHE A 1 979 ? 37.188 17.774 -18.366 1.00 86.69 979 PHE A N 1
ATOM 7684 C CA . PHE A 1 979 ? 38.528 17.892 -17.792 1.00 86.69 979 PHE A CA 1
ATOM 7685 C C . PHE A 1 979 ? 39.327 16.582 -17.878 1.00 86.69 979 PHE A C 1
ATOM 7687 O O . PHE A 1 979 ? 40.469 16.524 -17.418 1.00 86.69 979 PHE A O 1
ATOM 7694 N N . LEU A 1 980 ? 38.750 15.521 -18.458 1.00 85.00 980 LEU A N 1
ATOM 7695 C CA . LEU A 1 980 ? 39.397 14.214 -18.575 1.00 85.00 980 LEU A CA 1
ATOM 7696 C C . LEU A 1 980 ? 40.208 14.083 -19.879 1.00 85.00 980 LEU A C 1
ATOM 7698 O O . LEU A 1 980 ? 39.664 14.300 -20.965 1.00 85.00 980 LEU A O 1
ATOM 7702 N N . PRO A 1 981 ? 41.488 13.663 -19.808 1.00 79.25 981 PRO A N 1
ATOM 7703 C CA . PRO A 1 981 ? 42.363 13.582 -20.973 1.00 79.25 981 PRO A CA 1
ATOM 7704 C C . PRO A 1 981 ? 41.949 12.462 -21.935 1.00 79.25 981 PRO A C 1
ATOM 7706 O O . PRO A 1 981 ? 41.581 11.362 -21.512 1.00 79.25 981 PRO A O 1
ATOM 7709 N N . ILE A 1 982 ? 42.107 12.720 -23.237 1.00 70.75 982 ILE A N 1
ATOM 7710 C CA . ILE A 1 982 ? 41.832 11.773 -24.328 1.00 70.75 982 ILE A CA 1
ATOM 7711 C C . ILE A 1 982 ? 42.892 10.657 -24.315 1.00 70.75 982 ILE A C 1
ATOM 7713 O O . ILE A 1 982 ? 43.921 10.711 -24.982 1.00 70.75 982 ILE A O 1
ATOM 7717 N N . SER A 1 983 ? 42.643 9.645 -23.492 1.00 75.25 983 SER A N 1
ATOM 7718 C CA . SER A 1 983 ? 43.463 8.447 -23.294 1.00 75.25 983 SER A CA 1
ATOM 7719 C C . SER A 1 983 ? 42.539 7.233 -23.210 1.00 75.25 983 SER A C 1
ATOM 7721 O O . SER A 1 983 ? 41.361 7.394 -22.905 1.00 75.25 983 SER A O 1
ATOM 7723 N N . SER A 1 984 ? 43.033 6.012 -23.430 1.00 68.56 984 SER A N 1
ATOM 7724 C CA . SER A 1 984 ? 42.192 4.800 -23.346 1.00 68.56 984 SER A CA 1
ATOM 7725 C C . SER A 1 984 ? 41.498 4.662 -21.980 1.00 68.56 984 SER A C 1
ATOM 7727 O O . SER A 1 984 ? 40.300 4.370 -21.903 1.00 68.56 984 SER A O 1
ATOM 7729 N N . THR A 1 985 ? 42.225 4.969 -20.901 1.00 71.31 985 THR A N 1
ATOM 7730 C CA . THR A 1 985 ? 41.687 5.065 -19.538 1.00 71.31 985 THR A CA 1
ATOM 7731 C C . THR A 1 985 ? 40.663 6.196 -19.426 1.00 71.31 985 THR A C 1
ATOM 7733 O O . THR A 1 985 ? 39.555 5.971 -18.944 1.00 71.31 985 THR A O 1
ATOM 7736 N N . GLY A 1 986 ? 40.989 7.394 -19.924 1.00 74.88 986 GLY A N 1
ATOM 7737 C CA . GLY A 1 986 ? 40.096 8.555 -19.914 1.00 74.88 986 GLY A CA 1
ATOM 7738 C C . GLY A 1 986 ? 38.766 8.305 -20.625 1.00 74.88 986 GLY A C 1
ATOM 7739 O O . GLY A 1 986 ? 37.722 8.606 -20.058 1.00 74.88 986 GLY A O 1
ATOM 7740 N N . SER A 1 987 ? 38.771 7.665 -21.798 1.00 76.00 987 SER A N 1
ATOM 7741 C CA . SER A 1 987 ? 37.554 7.307 -22.543 1.00 76.00 987 SER A CA 1
ATOM 7742 C C . SER A 1 987 ? 36.643 6.361 -21.754 1.00 76.00 987 SER A C 1
ATOM 7744 O O . SER A 1 987 ? 35.425 6.531 -21.744 1.00 76.00 987 SER A O 1
ATOM 7746 N N . SER A 1 988 ? 37.230 5.406 -21.024 1.00 78.00 988 SER A N 1
ATOM 7747 C CA . SER A 1 988 ? 36.489 4.469 -20.163 1.00 78.00 988 SER A CA 1
ATOM 7748 C C . SER A 1 988 ? 35.867 5.173 -18.946 1.00 78.00 988 SER A C 1
ATOM 7750 O O . SER A 1 988 ? 34.765 4.830 -18.511 1.00 78.00 988 SER A O 1
ATOM 7752 N N . VAL A 1 989 ? 36.543 6.199 -18.415 1.00 82.81 989 VAL A N 1
ATOM 7753 C CA . VAL A 1 989 ? 36.031 7.038 -17.320 1.00 82.81 989 VAL A CA 1
ATOM 7754 C C . VAL A 1 989 ? 34.950 8.008 -17.815 1.00 82.81 989 VAL A C 1
ATOM 7756 O O . VAL A 1 989 ? 33.914 8.107 -17.162 1.00 82.81 989 VAL A O 1
ATOM 7759 N N . LYS A 1 990 ? 35.122 8.653 -18.983 1.00 81.62 990 LYS A N 1
ATOM 7760 C CA . LYS A 1 990 ? 34.085 9.490 -19.622 1.00 81.62 990 LYS A CA 1
ATOM 7761 C C . LYS A 1 990 ? 32.794 8.688 -19.845 1.00 81.62 990 LYS A C 1
ATOM 7763 O O . LYS A 1 990 ? 31.725 9.150 -19.456 1.00 81.62 990 LYS A O 1
ATOM 7768 N N . LEU A 1 991 ? 32.899 7.456 -20.361 1.00 79.38 991 LEU A N 1
ATOM 7769 C CA . LEU A 1 991 ? 31.771 6.522 -20.486 1.00 79.38 991 LEU A CA 1
ATOM 7770 C C . LEU A 1 991 ? 31.114 6.231 -19.126 1.00 79.38 991 LEU A C 1
ATOM 7772 O O . LEU A 1 991 ? 29.905 6.387 -18.976 1.00 79.38 991 LEU A O 1
ATOM 7776 N N . SER A 1 992 ? 31.902 5.846 -18.120 1.00 84.38 992 SER A N 1
ATOM 7777 C CA . SER A 1 992 ? 31.383 5.504 -16.785 1.00 84.38 992 SER A CA 1
ATOM 7778 C C . SER A 1 992 ? 30.638 6.673 -16.124 1.00 84.38 992 SER A C 1
ATOM 7780 O O . SER A 1 992 ? 29.582 6.475 -15.522 1.00 84.38 992 SER A O 1
ATOM 7782 N N . LEU A 1 993 ? 31.151 7.898 -16.276 1.00 88.38 993 LEU A N 1
ATOM 7783 C CA . LEU A 1 993 ? 30.501 9.122 -15.808 1.00 88.38 993 LEU A CA 1
ATOM 7784 C C . LEU A 1 993 ? 29.234 9.454 -16.610 1.00 88.38 993 LEU A C 1
ATOM 7786 O O . LEU A 1 993 ? 28.210 9.767 -16.010 1.00 88.38 993 LEU A O 1
ATOM 7790 N N . GLY A 1 994 ? 29.251 9.318 -17.939 1.00 84.62 994 GLY A N 1
ATOM 7791 C CA . GLY A 1 994 ? 28.058 9.501 -18.774 1.00 84.62 994 GLY A CA 1
ATOM 7792 C C . GLY A 1 994 ? 26.922 8.539 -18.400 1.00 84.62 994 GLY A C 1
ATOM 7793 O O . GLY A 1 994 ? 25.771 8.956 -18.267 1.00 84.62 994 GLY A O 1
ATOM 7794 N N . LEU A 1 995 ? 27.248 7.269 -18.132 1.00 84.81 995 LEU A N 1
ATOM 7795 C CA . LEU A 1 995 ? 26.295 6.259 -17.659 1.00 84.81 995 LEU A CA 1
ATOM 7796 C C . LEU A 1 995 ? 25.775 6.558 -16.240 1.00 84.81 995 LEU A C 1
ATOM 7798 O O . LEU A 1 995 ? 24.581 6.397 -15.983 1.00 84.81 995 LEU A O 1
ATOM 7802 N N . LEU A 1 996 ? 26.625 7.054 -15.333 1.00 88.81 996 LEU A N 1
ATOM 7803 C CA . LEU A 1 996 ? 26.203 7.507 -13.999 1.00 88.81 996 LEU A CA 1
ATOM 7804 C C . LEU A 1 996 ? 25.266 8.725 -14.079 1.00 88.81 996 LEU A C 1
ATOM 7806 O O . LEU A 1 996 ? 24.257 8.778 -13.373 1.00 88.81 996 LEU A O 1
ATOM 7810 N N . GLY A 1 997 ? 25.553 9.667 -14.982 1.00 90.25 997 GLY A N 1
ATOM 7811 C CA . GLY A 1 997 ? 24.677 10.799 -15.280 1.00 90.25 997 GLY A CA 1
ATOM 7812 C C . GLY A 1 997 ? 23.332 10.351 -15.851 1.00 90.25 997 GLY A C 1
ATOM 7813 O O . GLY A 1 997 ? 22.283 10.812 -15.397 1.00 90.25 997 GLY A O 1
ATOM 7814 N N . LYS A 1 998 ? 23.344 9.376 -16.772 1.00 87.50 998 LYS A N 1
ATOM 7815 C CA . LYS A 1 998 ? 22.132 8.778 -17.349 1.00 87.50 998 LYS A CA 1
ATOM 7816 C C . LYS A 1 998 ? 21.284 8.071 -16.287 1.00 87.50 998 LYS A C 1
ATOM 7818 O O . LYS A 1 998 ? 20.062 8.218 -16.313 1.00 87.50 998 LYS A O 1
ATOM 7823 N N . LEU A 1 999 ? 21.897 7.365 -15.333 1.00 88.69 999 LEU A N 1
ATOM 7824 C CA . LEU A 1 999 ? 21.193 6.784 -14.183 1.00 88.69 999 LEU A CA 1
ATOM 7825 C C . LEU A 1 999 ? 20.534 7.891 -13.346 1.00 88.69 999 LEU A C 1
ATOM 7827 O O . LEU A 1 999 ? 19.321 7.854 -13.140 1.00 88.69 999 LEU A O 1
ATOM 7831 N N . GLY A 1 1000 ? 21.301 8.913 -12.946 1.00 90.81 1000 GLY A N 1
ATOM 7832 C CA . GLY A 1 1000 ? 20.803 10.042 -12.154 1.00 90.81 1000 GLY A CA 1
ATOM 7833 C C . GLY A 1 1000 ? 19.624 10.771 -12.805 1.00 90.81 1000 GLY A C 1
ATOM 7834 O O . GLY A 1 1000 ? 18.593 10.969 -12.161 1.00 90.81 1000 GLY A O 1
ATOM 7835 N N . ILE A 1 1001 ? 19.714 11.111 -14.096 1.00 92.44 1001 ILE A N 1
ATOM 7836 C CA . ILE A 1 1001 ? 18.624 11.820 -14.780 1.00 92.44 1001 ILE A CA 1
ATOM 7837 C C . ILE A 1 1001 ? 17.399 10.935 -15.028 1.00 92.44 1001 ILE A C 1
ATOM 7839 O O . ILE A 1 1001 ? 16.274 11.420 -14.942 1.00 92.44 1001 ILE A O 1
ATOM 7843 N N . SER A 1 1002 ? 17.577 9.636 -15.285 1.00 89.44 1002 SER A N 1
ATOM 7844 C CA . SER A 1 1002 ? 16.447 8.711 -15.467 1.00 89.44 1002 SER A CA 1
ATOM 7845 C C . SER A 1 1002 ? 15.695 8.509 -14.147 1.00 89.44 1002 SER A C 1
ATOM 7847 O O . SER A 1 1002 ? 14.462 8.524 -14.120 1.00 89.44 1002 SER A O 1
ATOM 7849 N N . SER A 1 1003 ? 16.429 8.449 -13.031 1.00 90.25 1003 SER A N 1
ATOM 7850 C CA . SER A 1 1003 ? 15.861 8.511 -11.685 1.00 90.25 1003 SER A CA 1
ATOM 7851 C C . SER A 1 1003 ? 15.108 9.822 -11.435 1.00 90.25 1003 SER A C 1
ATOM 7853 O O . SER A 1 1003 ? 13.948 9.763 -11.029 1.00 90.25 1003 SER A O 1
ATOM 7855 N N . ALA A 1 1004 ? 15.699 10.988 -11.726 1.00 93.06 1004 ALA A N 1
ATOM 7856 C CA . ALA A 1 1004 ? 15.038 12.291 -11.571 1.00 93.06 1004 ALA A CA 1
ATOM 7857 C C . ALA A 1 1004 ? 13.753 12.394 -12.413 1.00 93.06 1004 ALA A C 1
ATOM 7859 O O . ALA A 1 1004 ? 12.708 12.823 -11.919 1.00 93.06 1004 ALA A O 1
ATOM 7860 N N . PHE A 1 1005 ? 13.802 11.927 -13.664 1.00 90.81 1005 PHE A N 1
ATOM 7861 C CA . PHE A 1 1005 ? 12.664 11.953 -14.576 1.00 90.81 1005 PHE A CA 1
ATOM 7862 C C . PHE A 1 1005 ? 11.544 11.004 -14.129 1.00 90.81 1005 PHE A C 1
ATOM 7864 O O . PHE A 1 1005 ? 10.382 11.353 -14.273 1.00 90.81 1005 PHE A O 1
ATOM 7871 N N . SER A 1 1006 ? 11.838 9.869 -13.485 1.00 89.69 1006 SER A N 1
ATOM 7872 C CA . SER A 1 1006 ? 10.799 9.048 -12.837 1.00 89.69 1006 SER A CA 1
ATOM 7873 C C . SER A 1 1006 ? 10.151 9.755 -11.633 1.00 89.69 1006 SER A C 1
ATOM 7875 O O . SER A 1 1006 ? 8.934 9.674 -11.452 1.00 89.69 1006 SER A O 1
ATOM 7877 N N . ILE A 1 1007 ? 10.935 10.481 -10.828 1.00 92.31 1007 ILE A N 1
ATOM 7878 C CA . ILE A 1 1007 ? 10.441 11.169 -9.622 1.00 92.31 1007 ILE A CA 1
ATOM 7879 C C . ILE A 1 1007 ? 9.551 12.363 -9.983 1.00 92.31 1007 ILE A C 1
ATOM 7881 O O . ILE A 1 1007 ? 8.535 12.586 -9.319 1.00 92.31 1007 ILE A O 1
ATOM 7885 N N . ILE A 1 1008 ? 9.886 13.117 -11.036 1.00 93.19 1008 ILE A N 1
ATOM 7886 C CA . ILE A 1 1008 ? 9.138 14.331 -11.384 1.00 93.19 1008 ILE A CA 1
ATOM 7887 C C . ILE A 1 1008 ? 7.695 14.028 -11.832 1.00 93.19 1008 ILE A C 1
ATOM 7889 O O . ILE A 1 1008 ? 6.798 14.779 -11.464 1.00 93.19 1008 ILE A O 1
ATOM 7893 N N . TYR A 1 1009 ? 7.424 12.885 -12.487 1.00 91.75 1009 TYR A N 1
ATOM 7894 C CA . TYR A 1 1009 ? 6.045 12.420 -12.745 1.00 91.75 1009 TYR A CA 1
ATOM 7895 C C . TYR A 1 1009 ? 5.237 12.288 -11.446 1.00 91.75 1009 TYR A C 1
ATOM 7897 O O . TYR A 1 1009 ? 4.121 12.805 -11.351 1.00 91.75 1009 TYR A O 1
ATOM 7905 N N . ILE A 1 1010 ? 5.808 11.619 -10.437 1.00 92.25 1010 ILE A N 1
ATOM 7906 C CA . ILE A 1 1010 ? 5.171 11.413 -9.129 1.00 92.25 1010 ILE A CA 1
ATOM 7907 C C . ILE A 1 1010 ? 4.913 12.772 -8.477 1.00 92.25 1010 ILE A C 1
ATOM 7909 O O . ILE A 1 1010 ? 3.763 13.089 -8.171 1.00 92.25 1010 ILE A O 1
ATOM 7913 N N . HIS A 1 1011 ? 5.953 13.599 -8.350 1.00 92.69 1011 HIS A N 1
ATOM 7914 C CA . HIS A 1 1011 ? 5.875 14.901 -7.694 1.00 92.69 1011 HIS A CA 1
ATOM 7915 C C . HIS A 1 1011 ? 4.859 15.838 -8.366 1.00 92.69 1011 HIS A C 1
ATOM 7917 O O . HIS A 1 1011 ? 4.003 16.389 -7.681 1.00 92.69 1011 HIS A O 1
ATOM 7923 N N . SER A 1 1012 ? 4.869 15.978 -9.698 1.00 92.56 1012 SER A N 1
ATOM 7924 C CA . SER A 1 1012 ? 3.873 16.794 -10.411 1.00 92.56 1012 SER A CA 1
ATOM 7925 C C . SER A 1 1012 ? 2.442 16.276 -10.222 1.00 92.56 1012 SER A C 1
ATOM 7927 O O . SER A 1 1012 ? 1.513 17.073 -10.106 1.00 92.56 1012 SER A O 1
ATOM 7929 N N . SER A 1 1013 ? 2.241 14.953 -10.178 1.00 90.00 1013 SER A N 1
ATOM 7930 C CA . SER A 1 1013 ? 0.907 14.364 -9.981 1.00 90.00 1013 SER A CA 1
ATOM 7931 C C . SER A 1 1013 ? 0.375 14.523 -8.554 1.00 90.00 1013 SER A C 1
ATOM 7933 O O . SER A 1 1013 ? -0.830 14.705 -8.375 1.00 90.00 1013 SER A O 1
ATOM 7935 N N . GLU A 1 1014 ? 1.269 14.503 -7.559 1.00 89.00 1014 GLU A N 1
ATOM 7936 C CA . GLU A 1 1014 ? 0.953 14.790 -6.157 1.00 89.00 1014 GLU A CA 1
ATOM 7937 C C . GLU A 1 1014 ? 0.749 16.306 -5.923 1.00 89.00 1014 GLU A C 1
ATOM 7939 O O . GLU A 1 1014 ? -0.063 16.685 -5.081 1.00 89.00 1014 GLU A O 1
ATOM 7944 N N . LEU A 1 1015 ? 1.426 17.169 -6.695 1.00 88.69 1015 LEU A N 1
ATOM 7945 C CA . LEU A 1 1015 ? 1.356 18.632 -6.594 1.00 88.69 1015 LEU A CA 1
ATOM 7946 C C . LEU A 1 1015 ? 0.094 19.241 -7.231 1.00 88.69 1015 LEU A C 1
ATOM 7948 O O . LEU A 1 1015 ? -0.511 20.128 -6.636 1.00 88.69 1015 LEU A O 1
ATOM 7952 N N . PHE A 1 1016 ? -0.298 18.826 -8.442 1.00 87.88 1016 PHE A N 1
ATOM 7953 C CA . PHE A 1 1016 ? -1.438 19.443 -9.136 1.00 87.88 1016 PHE A CA 1
ATOM 7954 C C . PHE A 1 1016 ? -2.796 18.937 -8.603 1.00 87.88 1016 PHE A C 1
ATOM 7956 O O . PHE A 1 1016 ? -2.926 17.748 -8.292 1.00 87.88 1016 PHE A O 1
ATOM 7963 N N . PRO A 1 1017 ? -3.833 19.797 -8.516 1.00 82.19 1017 PRO A N 1
ATOM 7964 C CA . PRO A 1 1017 ? -5.101 19.466 -7.871 1.00 82.19 1017 PRO A CA 1
ATOM 7965 C C . PRO A 1 1017 ? -6.079 18.765 -8.817 1.00 82.19 1017 PRO A C 1
ATOM 7967 O O . PRO A 1 1017 ? -6.059 18.982 -10.026 1.00 82.19 1017 PRO A O 1
ATOM 7970 N N . THR A 1 1018 ? -6.971 17.941 -8.266 1.00 80.88 1018 THR A N 1
ATOM 7971 C CA . THR A 1 1018 ? -7.824 17.005 -9.030 1.00 80.88 1018 THR A CA 1
ATOM 7972 C C . THR A 1 1018 ? -8.643 17.661 -10.149 1.00 80.88 1018 THR A C 1
ATOM 7974 O O . THR A 1 1018 ? -8.771 17.057 -11.215 1.00 80.88 1018 THR A O 1
ATOM 7977 N N . VAL A 1 1019 ? -9.140 18.891 -9.951 1.00 80.38 1019 VAL A N 1
ATOM 7978 C CA . VAL A 1 1019 ? -9.919 19.649 -10.959 1.00 80.38 1019 VAL A CA 1
ATOM 7979 C C . VAL A 1 1019 ? -9.156 19.861 -12.275 1.00 80.38 1019 VAL A C 1
ATOM 7981 O O . VAL A 1 1019 ? -9.775 19.888 -13.335 1.00 80.38 1019 VAL A O 1
ATOM 7984 N N . ILE A 1 1020 ? -7.828 19.998 -12.218 1.00 84.88 1020 ILE A N 1
ATOM 7985 C CA . ILE A 1 1020 ? -6.968 20.333 -13.366 1.00 84.88 1020 ILE A CA 1
ATOM 7986 C C . ILE A 1 1020 ? -5.704 19.457 -13.439 1.00 84.88 1020 ILE A C 1
ATOM 7988 O O . ILE A 1 1020 ? -4.714 19.849 -14.057 1.00 84.88 1020 ILE A O 1
ATOM 7992 N N . ARG A 1 1021 ? -5.685 18.290 -12.778 1.00 88.25 1021 ARG A N 1
ATOM 7993 C CA . ARG A 1 1021 ? -4.473 17.461 -12.634 1.00 88.25 1021 ARG A CA 1
ATOM 7994 C C . ARG A 1 1021 ? -3.967 16.960 -13.981 1.00 88.25 1021 ARG A C 1
ATOM 7996 O O . ARG A 1 1021 ? -2.763 17.016 -14.229 1.00 88.25 1021 ARG A O 1
ATOM 8003 N N . SER A 1 1022 ? -4.861 16.494 -14.854 1.00 89.06 1022 SER A N 1
ATOM 8004 C CA . SER A 1 1022 ? -4.455 15.972 -16.164 1.00 89.06 1022 SER A CA 1
ATOM 8005 C C . SER A 1 1022 ? -3.991 17.096 -17.080 1.00 89.06 1022 SER A C 1
ATOM 8007 O O . SER A 1 1022 ? -2.995 16.938 -17.783 1.00 89.06 1022 SER A O 1
ATOM 8009 N N . ALA A 1 1023 ? -4.658 18.248 -17.042 1.00 87.56 1023 ALA A N 1
ATOM 8010 C CA . ALA A 1 1023 ? -4.267 19.430 -17.794 1.00 87.56 1023 ALA A CA 1
ATOM 8011 C C . ALA A 1 1023 ? -2.935 20.028 -17.288 1.00 87.56 1023 ALA A C 1
ATOM 8013 O O . ALA A 1 1023 ? -2.069 20.346 -18.096 1.00 87.56 1023 ALA A O 1
ATOM 8014 N N . GLY A 1 1024 ? -2.706 20.099 -15.973 1.00 88.38 1024 GLY A N 1
ATOM 8015 C CA . GLY A 1 1024 ? -1.446 20.567 -15.378 1.00 88.38 1024 GLY A CA 1
ATOM 8016 C C . GLY A 1 1024 ? -0.255 19.660 -15.692 1.00 88.38 1024 GLY A C 1
ATOM 8017 O O . GLY A 1 1024 ? 0.780 20.144 -16.148 1.00 88.38 1024 GLY A O 1
ATOM 8018 N N . LEU A 1 1025 ? -0.424 18.338 -15.563 1.00 91.19 1025 LEU A N 1
ATOM 8019 C CA . LEU A 1 1025 ? 0.570 17.361 -16.028 1.00 91.19 1025 LEU A CA 1
ATOM 8020 C C . LEU A 1 1025 ? 0.828 17.476 -17.535 1.00 91.19 1025 LEU A C 1
ATOM 8022 O O . LEU A 1 1025 ? 1.971 17.408 -17.976 1.00 91.19 1025 LEU A O 1
ATOM 8026 N N . SER A 1 1026 ? -0.220 17.705 -18.326 1.00 90.56 1026 SER A N 1
ATOM 8027 C CA . SER A 1 1026 ? -0.091 17.911 -19.771 1.00 90.56 1026 SER A CA 1
ATOM 8028 C C . SER A 1 1026 ? 0.686 19.184 -20.115 1.00 90.56 1026 SER A C 1
ATOM 8030 O O . SER A 1 1026 ? 1.480 19.169 -21.050 1.00 90.56 1026 SER A O 1
ATOM 8032 N N . LEU A 1 1027 ? 0.513 20.268 -19.350 1.00 90.75 1027 LEU A N 1
ATOM 8033 C CA . LEU A 1 1027 ? 1.247 21.521 -19.537 1.00 90.75 1027 LEU A CA 1
ATOM 8034 C C . LEU A 1 1027 ? 2.756 21.340 -19.308 1.00 90.75 1027 LEU A C 1
ATOM 8036 O O . LEU A 1 1027 ? 3.552 21.771 -20.141 1.00 90.75 1027 LEU A O 1
ATOM 8040 N N . VAL A 1 1028 ? 3.158 20.667 -18.224 1.00 92.75 1028 VAL A N 1
ATOM 8041 C CA . VAL A 1 1028 ? 4.584 20.388 -17.953 1.00 92.75 1028 VAL A CA 1
ATOM 8042 C C . VAL A 1 1028 ? 5.165 19.332 -18.902 1.00 92.75 1028 VAL A C 1
ATOM 8044 O O . VAL A 1 1028 ? 6.338 19.389 -19.267 1.00 92.75 1028 VAL A O 1
ATOM 8047 N N . PHE A 1 1029 ? 4.335 18.425 -19.421 1.00 91.31 1029 PHE A N 1
ATOM 8048 C CA . PHE A 1 1029 ? 4.754 17.481 -20.456 1.00 91.31 1029 PHE A CA 1
ATOM 8049 C C . PHE A 1 1029 ? 5.113 18.170 -21.788 1.00 91.31 1029 PHE A C 1
ATOM 8051 O O . PHE A 1 1029 ? 6.045 17.730 -22.469 1.00 91.31 1029 PHE A O 1
ATOM 8058 N N . VAL A 1 1030 ? 4.451 19.283 -22.147 1.00 92.50 1030 VAL A N 1
ATOM 8059 C CA . VAL A 1 1030 ? 4.803 20.078 -23.343 1.00 92.50 1030 VAL A CA 1
ATOM 8060 C C . VAL A 1 1030 ? 6.242 20.590 -23.267 1.00 92.50 1030 VAL A C 1
ATOM 8062 O O . VAL A 1 1030 ? 6.969 20.482 -24.255 1.00 92.50 1030 VAL A O 1
ATOM 8065 N N . THR A 1 1031 ? 6.703 21.091 -22.115 1.00 91.56 1031 THR A N 1
ATOM 8066 C CA . THR A 1 1031 ? 8.082 21.600 -22.005 1.00 91.56 1031 THR A CA 1
ATOM 8067 C C . THR A 1 1031 ? 9.116 20.479 -22.054 1.00 91.56 1031 THR A C 1
ATOM 8069 O O . THR A 1 1031 ? 10.176 20.661 -22.654 1.00 91.56 1031 THR A O 1
ATOM 8072 N N . SER A 1 1032 ? 8.783 19.274 -21.576 1.00 92.12 1032 SER A N 1
ATOM 8073 C CA . SER A 1 1032 ? 9.587 18.077 -21.856 1.00 92.12 1032 SER A CA 1
ATOM 8074 C C . SER A 1 1032 ? 9.679 17.770 -23.356 1.00 92.12 1032 SER A C 1
ATOM 8076 O O . SER A 1 1032 ? 10.769 17.451 -23.836 1.00 92.12 1032 SER A O 1
ATOM 8078 N N . ARG A 1 1033 ? 8.598 17.898 -24.135 1.00 90.69 1033 ARG A N 1
ATOM 8079 C CA . ARG A 1 1033 ? 8.668 17.679 -25.592 1.00 90.69 1033 ARG A CA 1
ATOM 8080 C C . ARG A 1 1033 ? 9.517 18.737 -26.309 1.00 90.69 1033 ARG A C 1
ATOM 8082 O O . ARG A 1 1033 ? 10.313 18.374 -27.182 1.00 90.69 1033 ARG A O 1
ATOM 8089 N N . ILE A 1 1034 ? 9.437 20.004 -25.887 1.00 89.75 1034 ILE A N 1
ATOM 8090 C CA . ILE A 1 1034 ? 10.345 21.065 -26.359 1.00 89.75 1034 ILE A CA 1
ATOM 8091 C C . ILE A 1 1034 ? 11.796 20.667 -26.058 1.00 89.75 1034 ILE A C 1
ATOM 8093 O O . ILE A 1 1034 ? 12.624 20.642 -26.964 1.00 89.75 1034 ILE A O 1
ATOM 8097 N N . GLY A 1 1035 ? 12.088 20.239 -24.825 1.00 88.62 1035 GLY A N 1
ATOM 8098 C CA . GLY A 1 1035 ? 13.420 19.774 -24.442 1.00 88.62 1035 GLY A CA 1
ATOM 8099 C C . GLY A 1 1035 ? 13.929 18.598 -25.287 1.00 88.62 1035 GLY A C 1
ATOM 8100 O O . GLY A 1 1035 ? 15.048 18.636 -25.793 1.00 88.62 1035 GLY A O 1
ATOM 8101 N N . SER A 1 1036 ? 13.084 17.595 -25.549 1.00 85.19 1036 SER A N 1
ATOM 8102 C CA . SER A 1 1036 ? 13.453 16.459 -26.412 1.00 85.19 1036 SER A CA 1
ATOM 8103 C C . SER A 1 1036 ? 13.716 16.857 -27.869 1.00 85.19 1036 SER A C 1
ATOM 8105 O O . SER A 1 1036 ? 14.480 16.187 -28.556 1.00 85.19 1036 SER A O 1
ATOM 8107 N N . THR A 1 1037 ? 13.118 17.961 -28.329 1.00 83.00 1037 THR A N 1
ATOM 8108 C CA . THR A 1 1037 ? 13.352 18.529 -29.667 1.00 83.00 1037 THR A CA 1
ATOM 8109 C C . THR A 1 1037 ? 14.661 19.323 -29.727 1.00 83.00 1037 THR A C 1
ATOM 8111 O O . THR A 1 1037 ? 15.307 19.349 -30.768 1.00 83.00 1037 THR A O 1
ATOM 8114 N N . VAL A 1 1038 ? 15.082 19.941 -28.617 1.00 86.19 1038 VAL A N 1
ATOM 8115 C CA . VAL A 1 1038 ? 16.346 20.696 -28.515 1.00 86.19 1038 VAL A CA 1
ATOM 8116 C C . VAL A 1 1038 ? 17.562 19.773 -28.340 1.00 86.19 1038 VAL A C 1
ATOM 8118 O O . VAL A 1 1038 ? 18.635 20.074 -28.859 1.00 86.19 1038 VAL A O 1
ATOM 8121 N N . ALA A 1 1039 ? 17.410 18.632 -27.658 1.00 86.25 1039 ALA A N 1
ATOM 8122 C CA . ALA A 1 1039 ? 18.520 17.733 -27.317 1.00 86.25 1039 ALA A CA 1
ATOM 8123 C C . ALA A 1 1039 ? 19.425 17.293 -28.501 1.00 86.25 1039 ALA A C 1
ATOM 8125 O O . ALA A 1 1039 ? 20.645 17.334 -28.330 1.00 86.25 1039 ALA A O 1
ATOM 8126 N N . PRO A 1 1040 ? 18.912 16.946 -29.705 1.00 82.88 1040 PRO A N 1
ATOM 8127 C CA . PRO A 1 1040 ? 19.764 16.600 -30.848 1.00 82.88 1040 PRO A CA 1
ATOM 8128 C C . PRO A 1 1040 ? 20.679 17.740 -31.307 1.00 82.88 1040 PRO A C 1
ATOM 8130 O O . PRO A 1 1040 ? 21.803 17.489 -31.733 1.00 82.88 1040 PRO A O 1
ATOM 8133 N N . PHE A 1 1041 ? 20.235 18.995 -31.184 1.00 83.06 1041 PHE A N 1
ATOM 8134 C CA . PHE A 1 1041 ? 21.050 20.158 -31.538 1.00 83.06 1041 PHE A CA 1
ATOM 8135 C C . PHE A 1 1041 ? 22.201 20.375 -30.551 1.00 83.06 1041 PHE A C 1
ATOM 8137 O O . PHE A 1 1041 ? 23.271 20.796 -30.971 1.00 83.06 1041 PHE A O 1
ATOM 8144 N N . ILE A 1 1042 ? 22.018 20.033 -29.270 1.00 83.25 1042 ILE A N 1
ATOM 8145 C CA . ILE A 1 1042 ? 23.093 20.076 -28.263 1.00 83.25 1042 ILE A CA 1
ATOM 8146 C C . ILE A 1 1042 ? 24.136 18.987 -28.545 1.00 83.25 1042 ILE A C 1
ATOM 8148 O O . ILE A 1 1042 ? 25.329 19.260 -28.471 1.00 83.25 1042 ILE A O 1
ATOM 8152 N N . HIS A 1 1043 ? 23.707 17.781 -28.931 1.00 79.44 1043 HIS A N 1
ATOM 8153 C CA . HIS A 1 1043 ? 24.625 16.712 -29.338 1.00 79.44 1043 HIS A CA 1
ATOM 8154 C C . HIS A 1 1043 ? 25.410 17.077 -30.615 1.00 79.44 1043 HIS A C 1
ATOM 8156 O O . HIS A 1 1043 ? 26.617 16.871 -30.674 1.00 79.44 1043 HIS A O 1
ATOM 8162 N N . LEU A 1 1044 ? 24.777 17.731 -31.599 1.00 76.56 1044 LEU A N 1
ATOM 8163 C CA . LEU A 1 1044 ? 25.460 18.243 -32.799 1.00 76.56 1044 LEU A CA 1
ATOM 8164 C C . LEU A 1 1044 ? 26.594 19.247 -32.492 1.00 76.56 1044 LEU A C 1
ATOM 8166 O O . LEU A 1 1044 ? 27.532 19.360 -33.285 1.00 76.56 1044 LEU A O 1
ATOM 8170 N N . MET A 1 1045 ? 26.561 19.938 -31.344 1.00 75.31 1045 MET A N 1
ATOM 8171 C CA . MET A 1 1045 ? 27.644 20.838 -30.912 1.00 75.31 1045 MET A CA 1
ATOM 8172 C C . MET A 1 1045 ? 28.926 20.095 -30.497 1.00 75.31 1045 MET A C 1
ATOM 8174 O O . MET A 1 1045 ? 29.977 20.731 -30.416 1.00 75.31 1045 MET A O 1
ATOM 8178 N N . ASP A 1 1046 ? 28.883 18.771 -30.301 1.00 69.44 1046 ASP A N 1
ATOM 8179 C CA . ASP A 1 1046 ? 30.075 17.953 -30.033 1.00 69.44 1046 ASP A CA 1
ATOM 8180 C C . ASP A 1 1046 ? 31.106 18.042 -31.172 1.00 69.44 1046 ASP A C 1
ATOM 8182 O O . ASP A 1 1046 ? 32.308 18.120 -30.931 1.00 69.44 1046 ASP A O 1
ATOM 8186 N N . SER A 1 1047 ? 30.626 18.180 -32.416 1.00 68.62 1047 SER A N 1
ATOM 8187 C CA . SER A 1 1047 ? 31.467 18.394 -33.606 1.00 68.62 1047 SER A CA 1
ATOM 8188 C C . SER A 1 1047 ? 32.261 19.711 -33.597 1.00 68.62 1047 SER A C 1
ATOM 8190 O O . SER A 1 1047 ? 33.214 19.858 -34.360 1.00 68.62 1047 SER A O 1
ATOM 8192 N N . VAL A 1 1048 ? 31.888 20.665 -32.735 1.00 73.50 1048 VAL A N 1
ATOM 8193 C CA . VAL A 1 1048 ? 32.596 21.941 -32.528 1.00 73.50 1048 VAL A CA 1
ATOM 8194 C C . VAL A 1 1048 ? 33.536 21.851 -31.321 1.00 73.50 1048 VAL A C 1
ATOM 8196 O O . VAL A 1 1048 ? 34.615 22.442 -31.324 1.00 73.50 1048 VAL A O 1
ATOM 8199 N N . SER A 1 1049 ? 33.140 21.111 -30.283 1.00 75.31 1049 SER A N 1
ATOM 8200 C CA . SER A 1 1049 ? 33.969 20.800 -29.117 1.00 75.31 1049 SER A CA 1
ATOM 8201 C C . SER A 1 1049 ? 33.437 19.548 -28.414 1.00 75.31 1049 SER A C 1
ATOM 8203 O O . SER A 1 1049 ? 32.343 19.589 -27.847 1.00 75.31 1049 SER A O 1
ATOM 8205 N N . HIS A 1 1050 ? 34.256 18.488 -28.385 1.00 66.19 1050 HIS A N 1
ATOM 8206 C CA . HIS A 1 1050 ? 33.959 17.134 -27.870 1.00 66.19 1050 HIS A CA 1
ATOM 8207 C C . HIS A 1 1050 ? 33.492 17.027 -26.399 1.00 66.19 1050 HIS A C 1
ATOM 8209 O O . HIS A 1 1050 ? 33.287 15.935 -25.873 1.00 66.19 1050 HIS A O 1
ATOM 8215 N N . ASP A 1 1051 ? 33.392 18.151 -25.694 1.00 74.69 1051 ASP A N 1
ATOM 8216 C CA . ASP A 1 1051 ? 33.071 18.218 -24.269 1.00 74.69 1051 ASP A CA 1
ATOM 8217 C C . ASP A 1 1051 ? 32.043 19.322 -23.930 1.00 74.69 1051 ASP A C 1
ATOM 8219 O O . ASP A 1 1051 ? 31.563 19.436 -22.793 1.00 74.69 1051 ASP A O 1
ATOM 8223 N N . LEU A 1 1052 ? 31.632 20.128 -24.918 1.00 83.44 1052 LEU A N 1
ATOM 8224 C CA . LEU A 1 1052 ? 30.681 21.221 -24.707 1.00 83.44 1052 LEU A CA 1
ATOM 8225 C C . LEU A 1 1052 ? 29.272 20.704 -24.377 1.00 83.44 1052 LEU A C 1
ATOM 8227 O O . LEU A 1 1052 ? 28.591 21.294 -23.534 1.00 83.44 1052 LEU A O 1
ATOM 8231 N N . GLN A 1 1053 ? 28.859 19.568 -24.958 1.00 87.00 1053 GLN A N 1
ATOM 8232 C CA . GLN A 1 1053 ? 27.569 18.939 -24.650 1.00 87.00 1053 GLN A CA 1
ATOM 8233 C C . GLN A 1 1053 ? 27.437 18.606 -23.151 1.00 87.00 1053 GLN A C 1
ATOM 8235 O O . GLN A 1 1053 ? 26.493 19.059 -22.503 1.00 87.00 1053 GLN A O 1
ATOM 8240 N N . PHE A 1 1054 ? 28.413 17.912 -22.555 1.00 88.56 1054 PHE A N 1
ATOM 8241 C CA . PHE A 1 1054 ? 28.377 17.529 -21.135 1.00 88.56 1054 PHE A CA 1
ATOM 8242 C C . PHE A 1 1054 ? 28.428 18.739 -20.195 1.00 88.56 1054 PHE A C 1
ATOM 8244 O O . PHE A 1 1054 ? 27.786 18.727 -19.143 1.00 88.56 1054 PHE A O 1
ATOM 8251 N N . THR A 1 1055 ? 29.113 19.810 -20.606 1.00 89.50 1055 THR A N 1
ATOM 8252 C CA . THR A 1 1055 ? 29.127 21.092 -19.886 1.00 89.50 1055 THR A CA 1
ATOM 8253 C C . THR A 1 1055 ? 27.724 21.707 -19.822 1.00 89.50 1055 THR A C 1
ATOM 8255 O O . THR A 1 1055 ? 27.241 22.034 -18.737 1.00 89.50 1055 THR A O 1
ATOM 8258 N N . ILE A 1 1056 ? 27.033 21.816 -20.965 1.00 91.62 1056 ILE A N 1
ATOM 8259 C CA . ILE A 1 1056 ? 25.669 22.369 -21.048 1.00 91.62 1056 ILE A CA 1
ATOM 8260 C C . ILE A 1 1056 ? 24.689 21.517 -20.230 1.00 91.62 1056 ILE A C 1
ATOM 8262 O O . ILE A 1 1056 ? 23.923 22.056 -19.429 1.00 91.62 1056 ILE A O 1
ATOM 8266 N N . LEU A 1 1057 ? 24.736 20.189 -20.388 1.00 92.69 1057 LEU A N 1
ATOM 8267 C CA . LEU A 1 1057 ? 23.856 19.272 -19.659 1.00 92.69 1057 LEU A CA 1
ATOM 8268 C C . LEU A 1 1057 ? 24.104 19.321 -18.143 1.00 92.69 1057 LEU A C 1
ATOM 8270 O O . LEU A 1 1057 ? 23.147 19.385 -17.372 1.00 92.69 1057 LEU A O 1
ATOM 8274 N N . GLY A 1 1058 ? 25.368 19.364 -17.710 1.00 93.56 1058 GLY A N 1
ATOM 8275 C CA . GLY A 1 1058 ? 25.739 19.476 -16.299 1.00 93.56 1058 GLY A CA 1
ATOM 8276 C C . GLY A 1 1058 ? 25.251 20.775 -15.651 1.00 93.56 1058 GLY A C 1
ATOM 8277 O O . GLY A 1 1058 ? 24.672 20.732 -14.566 1.00 93.56 1058 GLY A O 1
ATOM 8278 N N . ILE A 1 1059 ? 25.399 21.917 -16.334 1.00 95.31 1059 ILE A N 1
ATOM 8279 C CA . ILE A 1 1059 ? 24.913 23.221 -15.849 1.00 95.31 1059 ILE A CA 1
ATOM 8280 C C . ILE A 1 1059 ? 23.380 23.244 -15.761 1.00 95.31 1059 ILE A C 1
ATOM 8282 O O . ILE A 1 1059 ? 22.838 23.672 -14.742 1.00 95.31 1059 ILE A O 1
ATOM 8286 N N . LEU A 1 1060 ? 22.666 22.750 -16.781 1.00 95.62 1060 LEU A N 1
ATOM 8287 C CA . LEU A 1 1060 ? 21.199 22.656 -16.744 1.00 95.62 1060 LEU A CA 1
ATOM 8288 C C . LEU A 1 1060 ? 20.718 21.774 -15.581 1.00 95.62 1060 LEU A C 1
ATOM 8290 O O . LEU A 1 1060 ? 19.782 22.149 -14.873 1.00 95.62 1060 LEU A O 1
ATOM 8294 N N . SER A 1 1061 ? 21.394 20.645 -15.342 1.00 96.38 1061 SER A N 1
ATOM 8295 C CA . SER A 1 1061 ? 21.103 19.719 -14.238 1.00 96.38 1061 SER A CA 1
ATOM 8296 C C . SER A 1 1061 ? 21.305 20.380 -12.868 1.00 96.38 1061 SER A C 1
ATOM 8298 O O . SER A 1 1061 ? 20.491 20.199 -11.962 1.00 96.38 1061 SER A O 1
ATOM 8300 N N . PHE A 1 1062 ? 22.358 21.192 -12.721 1.00 96.88 1062 PHE A N 1
ATOM 8301 C CA . PHE A 1 1062 ? 22.641 21.956 -11.504 1.00 96.88 1062 PHE A CA 1
ATOM 8302 C C . PHE A 1 1062 ? 21.575 23.022 -11.222 1.00 96.88 1062 PHE A C 1
ATOM 8304 O O . PHE A 1 1062 ? 21.028 23.083 -10.120 1.00 96.88 1062 PHE A O 1
ATOM 8311 N N . VAL A 1 1063 ? 21.240 23.838 -12.228 1.00 97.12 1063 VAL A N 1
ATOM 8312 C CA . VAL A 1 1063 ? 20.242 24.914 -12.103 1.00 97.12 1063 VAL A CA 1
ATOM 8313 C C . VAL A 1 1063 ? 18.854 24.341 -11.802 1.00 97.12 1063 VAL A C 1
ATOM 8315 O O . VAL A 1 1063 ? 18.156 24.872 -10.938 1.00 97.12 1063 VAL A O 1
ATOM 8318 N N . ALA A 1 1064 ? 18.474 23.231 -12.445 1.00 96.06 1064 ALA A N 1
ATOM 8319 C CA . ALA A 1 1064 ? 17.224 22.531 -12.150 1.00 96.06 1064 ALA A CA 1
ATOM 8320 C C . ALA A 1 1064 ? 17.199 22.001 -10.707 1.00 96.06 1064 ALA A C 1
ATOM 8322 O O . ALA A 1 1064 ? 16.252 22.284 -9.980 1.00 96.06 1064 ALA A O 1
ATOM 8323 N N . GLY A 1 1065 ? 18.271 21.343 -10.248 1.00 95.50 1065 GLY A N 1
ATOM 8324 C CA . GLY A 1 1065 ? 18.380 20.858 -8.867 1.00 95.50 1065 GLY A CA 1
ATOM 8325 C C . GLY A 1 1065 ? 18.294 21.965 -7.805 1.00 95.50 1065 GLY A C 1
ATOM 8326 O O . GLY A 1 1065 ? 17.706 21.750 -6.745 1.00 95.50 1065 GLY A O 1
ATOM 8327 N N . ILE A 1 1066 ? 18.818 23.166 -8.083 1.00 95.06 1066 ILE A N 1
ATOM 8328 C CA . ILE A 1 1066 ? 18.647 24.333 -7.199 1.00 95.06 1066 ILE A CA 1
ATOM 8329 C C . ILE A 1 1066 ? 17.187 24.799 -7.190 1.00 95.06 1066 ILE A C 1
ATOM 8331 O O . ILE A 1 1066 ? 16.619 24.981 -6.112 1.00 95.06 1066 ILE A O 1
ATOM 8335 N N . LEU A 1 1067 ? 16.563 24.966 -8.359 1.00 94.50 1067 LEU A N 1
ATOM 8336 C CA . LEU A 1 1067 ? 15.166 25.403 -8.468 1.00 94.50 1067 LEU A CA 1
ATOM 8337 C C . LEU A 1 1067 ? 14.200 24.412 -7.796 1.00 94.50 1067 LEU A C 1
ATOM 8339 O O . LEU A 1 1067 ? 13.300 24.829 -7.067 1.00 94.50 1067 LEU A O 1
ATOM 8343 N N . ASP A 1 1068 ? 14.438 23.109 -7.960 1.00 94.88 1068 ASP A N 1
ATOM 8344 C CA . ASP A 1 1068 ? 13.654 22.036 -7.341 1.00 94.88 1068 ASP A CA 1
ATOM 8345 C C . ASP A 1 1068 ? 13.715 22.058 -5.800 1.00 94.88 1068 ASP A C 1
ATOM 8347 O O . ASP A 1 1068 ? 12.789 21.585 -5.138 1.00 94.88 1068 ASP A O 1
ATOM 8351 N N . SER A 1 1069 ? 14.749 22.658 -5.195 1.00 93.62 1069 SER A N 1
ATOM 8352 C CA . SER A 1 1069 ? 14.840 22.791 -3.731 1.00 93.62 1069 SER A CA 1
ATOM 8353 C C . SER A 1 1069 ? 13.754 23.701 -3.131 1.00 93.62 1069 SER A C 1
ATOM 8355 O O . SER A 1 1069 ? 13.362 23.507 -1.976 1.00 93.62 1069 SER A O 1
ATOM 8357 N N . TRP A 1 1070 ? 13.208 24.634 -3.924 1.00 91.88 1070 TRP A N 1
ATOM 8358 C CA . TRP A 1 1070 ? 12.104 25.521 -3.532 1.00 91.88 1070 TRP A CA 1
ATOM 8359 C C . TRP A 1 1070 ? 10.709 24.908 -3.712 1.00 91.88 1070 TRP A C 1
ATOM 8361 O O . TRP A 1 1070 ? 9.714 25.528 -3.329 1.00 91.88 1070 TRP A O 1
ATOM 8371 N N . LEU A 1 1071 ? 10.606 23.691 -4.252 1.00 89.88 1071 LEU A N 1
ATOM 8372 C CA . LEU A 1 1071 ? 9.338 22.966 -4.298 1.00 89.88 1071 LEU A CA 1
ATOM 8373 C C . LEU A 1 1071 ? 8.876 22.559 -2.881 1.00 89.88 1071 LEU A C 1
ATOM 8375 O O . LEU A 1 1071 ? 9.695 22.390 -1.968 1.00 89.88 1071 LEU A O 1
ATOM 8379 N N . PRO A 1 1072 ? 7.561 22.385 -2.656 1.00 87.44 1072 PRO A N 1
ATOM 8380 C CA . PRO A 1 1072 ? 7.050 21.794 -1.427 1.00 87.44 1072 PRO A CA 1
ATOM 8381 C C . PRO A 1 1072 ? 7.295 20.279 -1.408 1.00 87.44 1072 PRO A C 1
ATOM 8383 O O . PRO A 1 1072 ? 7.225 19.616 -2.432 1.00 87.44 1072 PRO A O 1
ATOM 8386 N N . GLU A 1 1073 ? 7.516 19.701 -0.229 1.00 88.06 1073 GLU A N 1
ATOM 8387 C CA . GLU A 1 1073 ? 7.502 18.240 -0.072 1.00 88.06 1073 GLU A CA 1
ATOM 8388 C C . GLU A 1 1073 ? 6.059 17.706 -0.152 1.00 88.06 1073 GLU A C 1
ATOM 8390 O O . GLU A 1 1073 ? 5.166 18.268 0.493 1.00 88.06 1073 GLU A O 1
ATOM 8395 N N . THR A 1 1074 ? 5.838 16.626 -0.908 1.00 85.56 1074 THR A N 1
ATOM 8396 C CA . THR A 1 1074 ? 4.520 16.007 -1.155 1.00 85.56 1074 THR A CA 1
ATOM 8397 C C . THR A 1 1074 ? 4.351 14.633 -0.495 1.00 85.56 1074 THR A C 1
ATOM 8399 O O . THR A 1 1074 ? 3.222 14.164 -0.351 1.00 85.56 1074 THR A O 1
ATOM 8402 N N . SER A 1 1075 ? 5.436 13.992 -0.038 1.00 81.19 1075 SER A N 1
ATOM 8403 C CA . SER A 1 1075 ? 5.389 12.662 0.582 1.00 81.19 1075 SER A CA 1
ATOM 8404 C C . SER A 1 1075 ? 4.427 12.609 1.776 1.00 81.19 1075 SER A C 1
ATOM 8406 O O . SER A 1 1075 ? 4.518 13.422 2.696 1.00 81.19 1075 SER A O 1
ATOM 8408 N N . GLY A 1 1076 ? 3.508 11.639 1.765 1.00 66.62 1076 GLY A N 1
ATOM 8409 C CA . GLY A 1 1076 ? 2.550 11.401 2.851 1.00 66.62 1076 GLY A CA 1
ATOM 8410 C C . GLY A 1 1076 ? 1.445 12.454 3.002 1.00 66.62 1076 GLY A C 1
ATOM 8411 O O . GLY A 1 1076 ? 0.690 12.385 3.968 1.00 66.62 1076 GLY A O 1
ATOM 8412 N N . LYS A 1 1077 ? 1.328 13.420 2.082 1.00 71.19 1077 LYS A N 1
ATOM 8413 C CA . LYS A 1 1077 ? 0.250 14.420 2.095 1.00 71.19 1077 LYS A CA 1
ATOM 8414 C C . LYS A 1 1077 ? -0.974 13.944 1.295 1.00 71.19 1077 LYS A C 1
ATOM 8416 O O . LYS A 1 1077 ? -0.807 13.192 0.328 1.00 71.19 1077 LYS A O 1
ATOM 8421 N N . PRO A 1 1078 ? -2.195 14.377 1.667 1.00 66.12 1078 PRO A N 1
ATOM 8422 C CA . PRO A 1 1078 ? -3.391 14.105 0.876 1.00 66.12 1078 PRO A CA 1
ATOM 8423 C C . PRO A 1 1078 ? -3.295 14.780 -0.497 1.00 66.12 1078 PRO A C 1
ATOM 8425 O O . PRO A 1 1078 ? -2.709 15.857 -0.627 1.00 66.12 1078 PRO A O 1
ATOM 8428 N N . LEU A 1 1079 ? -3.882 14.159 -1.523 1.00 74.00 1079 LEU A N 1
ATOM 8429 C CA . LEU A 1 1079 ? -3.944 14.766 -2.857 1.00 74.00 1079 LEU A CA 1
ATOM 8430 C C . LEU A 1 1079 ? -4.848 16.009 -2.846 1.00 74.00 1079 LEU A C 1
ATOM 8432 O O . LEU A 1 1079 ? -6.019 15.875 -2.483 1.00 74.00 1079 LEU A O 1
ATOM 8436 N N . PRO A 1 1080 ? -4.378 17.175 -3.330 1.00 74.94 1080 PRO A N 1
ATOM 8437 C CA . PRO A 1 1080 ? -5.216 18.361 -3.407 1.00 74.94 1080 PRO A CA 1
ATOM 8438 C C . PRO A 1 1080 ? -6.402 18.119 -4.354 1.00 74.94 1080 PRO A C 1
ATOM 8440 O O . PRO A 1 1080 ? -6.290 17.483 -5.419 1.00 74.94 1080 PRO A O 1
ATOM 8443 N N . GLN A 1 1081 ? -7.573 18.595 -3.946 1.00 69.81 1081 GLN A N 1
ATOM 8444 C CA . GLN A 1 1081 ? -8.807 18.496 -4.709 1.00 69.81 1081 GLN A CA 1
ATOM 8445 C C . GLN A 1 1081 ? -8.987 19.735 -5.588 1.00 69.81 1081 GLN A C 1
ATOM 8447 O O . GLN A 1 1081 ? -9.173 19.565 -6.796 1.00 69.81 1081 GLN A O 1
ATOM 8452 N N . THR A 1 1082 ? -8.857 20.942 -5.029 1.00 73.88 1082 THR A N 1
ATOM 8453 C CA . THR A 1 1082 ? -9.097 22.225 -5.716 1.00 73.88 1082 THR A CA 1
ATOM 8454 C C . THR A 1 1082 ? -7.850 23.121 -5.772 1.00 73.88 1082 THR A C 1
ATOM 8456 O O . THR A 1 1082 ? -6.767 22.744 -5.329 1.00 73.88 1082 THR A O 1
ATOM 8459 N N . LEU A 1 1083 ? -7.966 24.297 -6.400 1.00 71.81 1083 LEU A N 1
ATOM 8460 C CA . LEU A 1 1083 ? -6.872 25.273 -6.502 1.00 71.81 1083 LEU A CA 1
ATOM 8461 C C . LEU A 1 1083 ? -6.593 25.965 -5.161 1.00 71.81 1083 LEU A C 1
ATOM 8463 O O . LEU A 1 1083 ? -5.444 26.280 -4.859 1.00 71.81 1083 LEU A O 1
ATOM 8467 N N . GLU A 1 1084 ? -7.632 26.169 -4.356 1.00 65.25 1084 GLU A N 1
ATOM 8468 C CA . GLU A 1 1084 ? -7.575 26.792 -3.035 1.00 65.25 1084 GLU A CA 1
ATOM 8469 C C . GLU A 1 1084 ? -6.684 25.995 -2.068 1.00 65.25 1084 GLU A C 1
ATOM 8471 O O . GLU A 1 1084 ? -5.883 26.605 -1.363 1.00 65.25 1084 GLU A O 1
ATOM 8476 N N . ASP A 1 1085 ? -6.706 24.655 -2.135 1.00 63.12 1085 ASP A N 1
ATOM 8477 C CA . ASP A 1 1085 ? -5.838 23.749 -1.352 1.00 63.12 1085 ASP A CA 1
ATOM 8478 C C . ASP A 1 1085 ? -4.329 24.043 -1.506 1.00 63.12 1085 ASP A C 1
ATOM 8480 O O . ASP A 1 1085 ? -3.517 23.653 -0.665 1.00 63.12 1085 ASP A O 1
ATOM 8484 N N . LEU A 1 1086 ? -3.936 24.703 -2.601 1.00 64.31 1086 LEU A N 1
ATOM 8485 C CA . LEU A 1 1086 ? -2.552 25.069 -2.920 1.00 64.31 1086 LEU A CA 1
ATOM 8486 C C . LEU A 1 1086 ? -2.245 26.557 -2.696 1.00 64.31 1086 LEU A C 1
ATOM 8488 O O . LEU A 1 1086 ? -1.073 26.948 -2.689 1.00 64.31 1086 LEU A O 1
ATOM 8492 N N . VAL A 1 1087 ? -3.282 27.385 -2.542 1.00 61.44 1087 VAL A N 1
ATOM 8493 C CA . VAL A 1 1087 ? -3.167 28.826 -2.285 1.00 61.44 1087 VAL A CA 1
ATOM 8494 C C . VAL A 1 1087 ? -3.197 29.120 -0.787 1.00 61.44 1087 VAL A C 1
ATOM 8496 O O . VAL A 1 1087 ? -2.460 30.009 -0.370 1.00 61.44 1087 VAL A O 1
ATOM 8499 N N . ASP A 1 1088 ? -3.949 28.347 0.009 1.00 47.75 1088 ASP A N 1
ATOM 8500 C CA . ASP A 1 1088 ? -4.023 28.495 1.470 1.00 47.75 1088 ASP A CA 1
ATOM 8501 C C . ASP A 1 1088 ? -2.610 28.539 2.098 1.00 47.75 1088 ASP A C 1
ATOM 8503 O O . ASP A 1 1088 ? -1.720 27.715 1.826 1.00 47.75 1088 ASP A O 1
ATOM 8507 N N . ASP A 1 1089 ? -2.370 29.580 2.893 1.00 42.34 1089 ASP A N 1
ATOM 8508 C CA . ASP A 1 1089 ? -1.058 29.916 3.441 1.00 42.34 1089 ASP A CA 1
ATOM 8509 C C . ASP A 1 1089 ? -0.682 29.030 4.633 1.00 42.34 1089 ASP A C 1
ATOM 8511 O O . ASP A 1 1089 ? -1.523 28.761 5.480 1.00 42.34 1089 ASP A O 1
ATOM 8515 N N . HIS A 1 1090 ? 0.597 28.618 4.688 1.00 36.66 1090 HIS A N 1
ATOM 8516 C CA . HIS A 1 1090 ? 1.415 28.356 5.902 1.00 36.66 1090 HIS A CA 1
ATOM 8517 C C . HIS A 1 1090 ? 2.757 27.637 5.603 1.00 36.66 1090 HIS A C 1
ATOM 8519 O O . HIS A 1 1090 ? 3.280 26.892 6.429 1.00 36.66 1090 HIS A O 1
ATOM 8525 N N . VAL A 1 1091 ? 3.381 27.886 4.443 1.00 32.97 1091 VAL A N 1
ATOM 8526 C CA . VAL A 1 1091 ? 4.811 27.580 4.242 1.00 32.97 1091 VAL A CA 1
ATOM 8527 C C . VAL A 1 1091 ? 5.497 28.820 3.667 1.00 32.97 1091 VAL A C 1
ATOM 8529 O O . VAL A 1 1091 ? 5.331 29.090 2.477 1.00 32.97 1091 VAL A O 1
ATOM 8532 N N . PRO A 1 1092 ? 6.249 29.596 4.471 1.00 28.67 1092 PRO A N 1
ATOM 8533 C CA . PRO A 1 1092 ? 7.078 30.659 3.926 1.00 28.67 1092 PRO A CA 1
ATOM 8534 C C . PRO A 1 1092 ? 8.207 30.058 3.080 1.00 28.67 1092 PRO A C 1
ATOM 8536 O O . PRO A 1 1092 ? 8.745 28.995 3.399 1.00 28.67 1092 PRO A O 1
ATOM 8539 N N . LEU A 1 1093 ? 8.598 30.764 2.017 1.00 32.06 1093 LEU A N 1
ATOM 8540 C CA . LEU A 1 1093 ? 9.827 30.470 1.282 1.00 32.06 1093 LEU A CA 1
ATOM 8541 C C . LEU A 1 1093 ? 11.015 30.587 2.247 1.00 32.06 1093 LEU A C 1
ATOM 8543 O O . LEU A 1 1093 ? 11.383 31.689 2.661 1.00 32.06 1093 LEU A O 1
ATOM 8547 N N . LEU A 1 1094 ? 11.609 29.449 2.611 1.00 28.50 1094 LEU A N 1
ATOM 8548 C CA . LEU A 1 1094 ? 12.863 29.414 3.358 1.00 28.50 1094 LEU A CA 1
ATOM 8549 C C . LEU A 1 1094 ? 13.940 30.143 2.544 1.00 28.50 1094 LEU A C 1
ATOM 8551 O O . LEU A 1 1094 ? 14.208 29.796 1.391 1.00 28.50 1094 LEU A O 1
ATOM 8555 N N . LYS A 1 1095 ? 14.547 31.168 3.153 1.00 23.69 1095 LYS A N 1
ATOM 8556 C CA . LYS A 1 1095 ? 15.683 31.888 2.567 1.00 23.69 1095 LYS A CA 1
ATOM 8557 C C . LYS A 1 1095 ? 16.844 30.911 2.313 1.00 23.69 1095 LYS A C 1
ATOM 8559 O O . LYS A 1 1095 ? 17.031 29.982 3.100 1.00 23.69 1095 LYS A O 1
ATOM 8564 N N . PRO A 1 1096 ? 17.638 31.108 1.247 1.00 28.83 1096 PRO A N 1
ATOM 8565 C CA . PRO A 1 1096 ? 18.757 30.227 0.946 1.00 28.83 1096 PRO A CA 1
ATOM 8566 C C . PRO A 1 1096 ? 19.872 30.403 1.985 1.00 28.83 1096 PRO A C 1
ATOM 8568 O O . PRO A 1 1096 ? 20.424 31.492 2.126 1.00 28.83 1096 PRO A O 1
ATOM 8571 N N . GLY A 1 1097 ? 20.212 29.317 2.683 1.00 27.64 1097 GLY A N 1
ATOM 8572 C CA . GLY A 1 1097 ? 21.344 29.263 3.609 1.00 27.64 1097 GLY A CA 1
ATOM 8573 C C . GLY A 1 1097 ? 21.014 28.604 4.945 1.00 27.64 1097 GLY A C 1
ATOM 8574 O O . GLY A 1 1097 ? 20.575 29.285 5.862 1.00 27.64 1097 GLY A O 1
ATOM 8575 N N . ILE A 1 1098 ? 21.256 27.291 5.033 1.00 26.05 1098 ILE A N 1
ATOM 8576 C CA . ILE A 1 1098 ? 21.846 26.527 6.157 1.00 26.05 1098 ILE A CA 1
ATOM 8577 C C . ILE A 1 1098 ? 21.748 25.032 5.799 1.00 26.05 1098 ILE A C 1
ATOM 8579 O O . ILE A 1 1098 ? 20.764 24.571 5.222 1.00 26.05 1098 ILE A O 1
ATOM 8583 N N . ILE A 1 1099 ? 22.816 24.286 6.082 1.00 28.91 1099 ILE A N 1
ATOM 8584 C CA . ILE A 1 1099 ? 22.975 22.867 5.730 1.00 28.91 1099 ILE A CA 1
ATOM 8585 C C . ILE A 1 1099 ? 22.115 21.986 6.653 1.00 28.91 1099 ILE A C 1
ATOM 8587 O O . ILE A 1 1099 ? 21.963 22.278 7.836 1.00 28.91 1099 ILE A O 1
ATOM 8591 N N . HIS A 1 1100 ? 21.573 20.886 6.118 1.00 28.02 1100 HIS A N 1
ATOM 8592 C CA . HIS A 1 1100 ? 20.753 19.927 6.865 1.00 28.02 1100 HIS A CA 1
ATOM 8593 C C . HIS A 1 1100 ? 21.431 19.403 8.147 1.00 28.02 1100 HIS A C 1
ATOM 8595 O O . HIS A 1 1100 ? 22.370 18.610 8.082 1.00 28.02 1100 HIS A O 1
ATOM 8601 N N . GLN A 1 1101 ? 20.836 19.705 9.302 1.00 25.27 1101 GLN A N 1
ATOM 8602 C CA . GLN A 1 1101 ? 20.819 18.793 10.448 1.00 25.27 1101 GLN A CA 1
ATOM 8603 C C . GLN A 1 1101 ? 19.437 18.133 10.566 1.00 25.27 1101 GLN A C 1
ATOM 8605 O O . GLN A 1 1101 ? 18.427 18.658 10.091 1.00 25.27 1101 GLN A O 1
ATOM 8610 N N . ARG A 1 1102 ? 19.405 16.922 11.133 1.00 25.61 1102 ARG A N 1
ATOM 8611 C CA . ARG A 1 1102 ? 18.185 16.114 11.273 1.00 25.61 1102 ARG A CA 1
ATOM 8612 C C . ARG A 1 1102 ? 17.235 16.757 12.285 1.00 25.61 1102 ARG A C 1
ATOM 8614 O O . ARG A 1 1102 ? 17.663 17.097 13.382 1.00 25.61 1102 ARG A O 1
ATOM 8621 N N . LEU A 1 1103 ? 15.944 16.804 11.956 1.00 25.75 1103 LEU A N 1
ATOM 8622 C CA . LEU A 1 1103 ? 14.884 17.091 12.924 1.00 25.75 1103 LEU A CA 1
ATOM 8623 C C . LEU A 1 1103 ? 14.746 15.919 13.907 1.00 25.75 1103 LEU A C 1
ATOM 8625 O O . LEU A 1 1103 ? 14.017 14.959 13.667 1.00 25.75 1103 LEU A O 1
ATOM 8629 N N . ILE A 1 1104 ? 15.479 16.020 15.010 1.00 25.17 1104 ILE A N 1
ATOM 8630 C CA . ILE A 1 1104 ? 15.184 15.355 16.278 1.00 25.17 1104 ILE A CA 1
ATOM 8631 C C . ILE A 1 1104 ? 14.360 16.368 17.090 1.00 25.17 1104 ILE A C 1
ATOM 8633 O O . ILE A 1 1104 ? 14.738 17.541 17.099 1.00 25.17 1104 ILE A O 1
ATOM 8637 N N . PRO A 1 1105 ? 13.271 15.983 17.780 1.00 22.84 1105 PRO A N 1
ATOM 8638 C CA . PRO A 1 1105 ? 12.621 16.863 18.744 1.00 22.84 1105 PRO A CA 1
ATOM 8639 C C . PRO A 1 1105 ? 13.490 16.953 20.007 1.00 22.84 1105 PRO A C 1
ATOM 8641 O O . PRO A 1 1105 ? 13.239 16.276 21.002 1.00 22.84 1105 PRO A O 1
ATOM 8644 N N . VAL A 1 1106 ? 14.553 17.755 19.938 1.00 23.97 1106 VAL A N 1
ATOM 8645 C CA . VAL A 1 1106 ? 15.327 18.172 21.108 1.00 23.97 1106 VAL A CA 1
ATOM 8646 C C . VAL A 1 1106 ? 14.675 19.421 21.683 1.00 23.97 1106 VAL A C 1
ATOM 8648 O O . VAL A 1 1106 ? 14.496 20.422 20.993 1.00 23.97 1106 VAL A O 1
ATOM 8651 N N . ILE A 1 1107 ? 14.314 19.312 22.956 1.00 30.25 1107 ILE A N 1
ATOM 8652 C CA . ILE A 1 1107 ? 13.951 20.416 23.840 1.00 30.25 1107 ILE A CA 1
ATOM 8653 C C . ILE A 1 1107 ? 15.145 21.374 23.911 1.00 30.25 1107 ILE A C 1
ATOM 8655 O O . ILE A 1 1107 ? 16.254 20.933 24.207 1.00 30.25 1107 ILE A O 1
ATOM 8659 N N . SER A 1 1108 ? 14.922 22.662 23.666 1.00 23.30 1108 SER A N 1
ATOM 8660 C CA . SER A 1 1108 ? 15.894 23.714 23.967 1.00 23.30 1108 SER A CA 1
ATOM 8661 C C . SER A 1 1108 ? 15.314 24.635 25.034 1.00 23.30 1108 SER A C 1
ATOM 8663 O O . SER A 1 1108 ? 14.544 25.545 24.721 1.00 23.30 1108 SER A O 1
ATOM 8665 N N . ASP A 1 1109 ? 15.680 24.369 26.285 1.00 27.61 1109 ASP A N 1
ATOM 8666 C CA . ASP A 1 1109 ? 15.701 25.403 27.314 1.00 27.61 1109 ASP A CA 1
ATOM 8667 C C . ASP A 1 1109 ? 16.758 26.448 26.939 1.00 27.61 1109 ASP A C 1
ATOM 8669 O O . ASP A 1 1109 ? 17.854 26.091 26.507 1.00 27.61 1109 ASP A O 1
ATOM 8673 N N . ASP A 1 1110 ? 16.445 27.722 27.166 1.00 24.52 1110 ASP A N 1
ATOM 8674 C CA . ASP A 1 1110 ? 17.439 28.786 27.291 1.00 24.52 1110 ASP A CA 1
ATOM 8675 C C . ASP A 1 1110 ? 17.322 29.369 28.704 1.00 24.52 1110 ASP A C 1
ATOM 8677 O O . ASP A 1 1110 ? 16.423 30.155 29.009 1.00 24.52 1110 ASP A O 1
ATOM 8681 N N . SER A 1 1111 ? 18.264 29.002 29.570 1.00 25.14 1111 SER A N 1
ATOM 8682 C CA . SER A 1 1111 ? 18.617 29.805 30.739 1.00 25.14 1111 SER A CA 1
ATOM 8683 C C . SER A 1 1111 ? 20.133 29.810 30.888 1.00 25.14 1111 SER A C 1
ATOM 8685 O O . SER A 1 1111 ? 20.724 28.861 31.404 1.00 25.14 1111 SER A O 1
ATOM 8687 N N . ALA A 1 1112 ? 20.762 30.887 30.427 1.00 25.22 1112 ALA A N 1
ATOM 8688 C CA . ALA A 1 1112 ? 22.147 31.185 30.745 1.00 25.22 1112 ALA A CA 1
ATOM 8689 C C . ALA A 1 1112 ? 22.198 32.114 31.963 1.00 25.22 1112 ALA A C 1
ATOM 8691 O O . ALA A 1 1112 ? 21.637 33.207 31.908 1.00 25.22 1112 ALA A O 1
ATOM 8692 N N . SER A 1 1113 ? 22.920 31.712 33.008 1.00 26.28 1113 SER A N 1
ATOM 8693 C CA . SER A 1 1113 ? 23.764 32.629 33.784 1.00 26.28 1113 SER A CA 1
ATOM 8694 C C . SER A 1 1113 ? 24.700 31.861 34.715 1.00 26.28 1113 SER A C 1
ATOM 8696 O O . SER A 1 1113 ? 24.263 30.987 35.461 1.00 26.28 1113 SER A O 1
ATOM 8698 N N . ASP A 1 1114 ? 25.969 32.240 34.636 1.00 24.36 1114 ASP A N 1
ATOM 8699 C CA . ASP A 1 1114 ? 27.117 31.822 35.439 1.00 24.36 1114 ASP A CA 1
ATOM 8700 C C . ASP A 1 1114 ? 26.997 32.054 36.964 1.00 24.36 1114 ASP A C 1
ATOM 8702 O O . ASP A 1 1114 ? 26.052 32.687 37.434 1.00 24.36 1114 ASP A O 1
ATOM 8706 N N . SER A 1 1115 ? 28.057 31.596 37.659 1.00 23.81 1115 SER A N 1
ATOM 8707 C CA . SER A 1 1115 ? 28.546 31.960 39.010 1.00 23.81 1115 SER A CA 1
ATOM 8708 C C . SER A 1 1115 ? 27.670 31.616 40.238 1.00 23.81 1115 SER A C 1
ATOM 8710 O O . SER A 1 1115 ? 26.451 31.723 40.212 1.00 23.81 1115 SER A O 1
ATOM 8712 N N . GLU A 1 1116 ? 28.221 31.180 41.382 1.00 26.00 1116 GLU A N 1
ATOM 8713 C CA . GLU A 1 1116 ? 29.624 30.981 41.821 1.00 26.00 1116 GLU A CA 1
ATOM 8714 C C . GLU A 1 1116 ? 29.687 29.969 43.000 1.00 26.00 1116 GLU A C 1
ATOM 8716 O O . GLU A 1 1116 ? 28.664 29.744 43.636 1.00 26.00 1116 GLU A O 1
ATOM 8721 N N . GLU A 1 1117 ? 30.881 29.394 43.249 1.00 24.55 1117 GLU A N 1
ATOM 8722 C CA . GLU A 1 1117 ? 31.458 28.850 44.519 1.00 24.55 1117 GLU A CA 1
ATOM 8723 C C . GLU A 1 1117 ? 30.593 27.963 45.470 1.00 24.55 1117 GLU A C 1
ATOM 8725 O O . GLU A 1 1117 ? 29.476 28.283 45.844 1.00 24.55 1117 GLU A O 1
ATOM 8730 N N . GLU A 1 1118 ? 31.043 26.791 45.942 1.00 24.80 1118 GLU A N 1
ATOM 8731 C CA . GLU A 1 1118 ? 32.264 26.560 46.743 1.00 24.80 1118 GLU A CA 1
ATOM 8732 C C . GLU A 1 1118 ? 32.907 25.161 46.534 1.00 24.80 1118 GLU A C 1
ATOM 8734 O O . GLU A 1 1118 ? 32.330 24.240 45.952 1.00 24.80 1118 GLU A O 1
ATOM 8739 N N . GLU A 1 1119 ? 34.142 25.010 47.027 1.00 23.27 1119 GLU A N 1
ATOM 8740 C CA . GLU A 1 1119 ? 34.988 23.811 46.934 1.00 23.27 1119 GLU A CA 1
ATOM 8741 C C . GLU A 1 1119 ? 34.556 22.642 47.857 1.00 23.27 1119 GLU A C 1
ATOM 8743 O O . GLU A 1 1119 ? 33.886 22.846 48.863 1.00 23.27 1119 GLU A O 1
ATOM 8748 N N . VAL A 1 1120 ? 35.040 21.416 47.576 1.00 24.53 1120 VAL A N 1
ATOM 8749 C CA . VAL A 1 1120 ? 35.873 20.607 48.509 1.00 24.53 1120 VAL A CA 1
ATOM 8750 C C . VAL A 1 1120 ? 36.393 19.318 47.825 1.00 24.53 1120 VAL A C 1
ATOM 8752 O O . VAL A 1 1120 ? 35.681 18.347 47.596 1.00 24.53 1120 VAL A O 1
ATOM 8755 N N . ILE A 1 1121 ? 37.682 19.360 47.479 1.00 25.64 1121 ILE A N 1
ATOM 8756 C CA . ILE A 1 1121 ? 38.747 18.357 47.714 1.00 25.64 1121 ILE A CA 1
ATOM 8757 C C . ILE A 1 1121 ? 38.413 16.839 47.625 1.00 25.64 1121 ILE A C 1
ATOM 8759 O O . ILE A 1 1121 ? 37.894 16.233 48.553 1.00 25.64 1121 ILE A O 1
ATOM 8763 N N . PHE A 1 1122 ? 38.922 16.232 46.543 1.00 21.31 1122 PHE A N 1
ATOM 8764 C CA . PHE A 1 1122 ? 39.693 14.970 46.424 1.00 21.31 1122 PHE A CA 1
ATOM 8765 C C . PHE A 1 1122 ? 39.393 13.666 47.219 1.00 21.31 1122 PHE A C 1
ATOM 8767 O O . PHE A 1 1122 ? 39.359 13.612 48.442 1.00 21.31 1122 PHE A O 1
ATOM 8774 N N . HIS A 1 1123 ? 39.573 12.582 46.443 1.00 24.62 1123 HIS A N 1
ATOM 8775 C CA . HIS A 1 1123 ? 40.259 11.306 46.747 1.00 24.62 1123 HIS A CA 1
ATOM 8776 C C . HIS A 1 1123 ? 39.475 10.032 47.150 1.00 24.62 1123 HIS A C 1
ATOM 8778 O O . HIS A 1 1123 ? 39.145 9.797 48.304 1.00 24.62 1123 HIS A O 1
ATOM 8784 N N . SER A 1 1124 ? 39.398 9.128 46.157 1.00 26.52 1124 SER A N 1
ATOM 8785 C CA . SER A 1 1124 ? 39.671 7.672 46.211 1.00 26.52 1124 SER A CA 1
ATOM 8786 C C . SER A 1 1124 ? 39.008 6.792 47.280 1.00 26.52 1124 SER A C 1
ATOM 8788 O O . SER A 1 1124 ? 39.431 6.795 48.435 1.00 26.52 1124 SER A O 1
ATOM 8790 N N . ILE A 1 1125 ? 38.178 5.849 46.817 1.00 36.62 1125 ILE A N 1
ATOM 8791 C CA . ILE A 1 1125 ? 38.583 4.457 46.497 1.00 36.62 1125 ILE A CA 1
ATOM 8792 C C . ILE A 1 1125 ? 37.736 3.955 45.317 1.00 36.62 1125 ILE A C 1
ATOM 8794 O O . ILE A 1 1125 ? 36.566 4.385 45.231 1.00 36.62 1125 ILE A O 1
#

InterPro domains:
  IPR003598 Immunoglobulin subtype 2 [SM00408] (26-109)
  IPR003598 Immunoglobulin subtype 2 [SM00408] (137-200)
  IPR003598 Immunoglobulin subtype 2 [SM00408] (223-299)
  IPR003598 Immunoglobulin subtype 2 [SM00408] (367-453)
  IPR003598 Immunoglobulin subtype 2 [SM00408] (481-544)
  IPR003599 Immunoglobulin domain subtype [SM00409] (20-121)
  IPR003599 Immunoglobulin domain subtype [SM00409] (131-212)
  IPR003599 Immunoglobulin domain subtype [SM00409] (220-310)
  IPR003599 Immunoglobulin domain subtype [SM00409] (361-467)
  IPR003599 Immunoglobulin domain subtype [SM00409] (475-556)
  IPR005828 Major facilitator, sugar transporter-like [PF00083] (660-1079)
  IPR005829 Sugar transporter, conserved site [PS00216] (725-741)
  IPR007110 Immunoglobulin-like domain [PS50835] (14-113)
  IPR007110 Immunoglobulin-like domain [PS50835] (124-214)
  IPR007110 Immunoglobulin-like domain [PS50835] (215-308)
  IPR007110 Immunoglobulin-like domain [PS50835] (355-449)
  IPR007110 Immunoglobulin-like domain [PS50835] (467-548)
  IPR013098 Immunoglobulin I-set [PF07679] (229-307)
  IPR013106 Immunoglobulin V-set domain [PF07686] (27-120)
  IPR013106 Immunoglobulin V-set domain [SM00406] (30-104)

pLDDT: mean 79.98, std 17.86, range [21.31, 97.12]

Sequence (1125 aa):
MPLYLTGGWSQRNPTISYISQEQIINIGGTVEMKCSVQYSRDYAVLWLKLDPRSSSGATPISTGTTLIVPDNRFSLRHDTASSTYTLQIKDIQEADAGTYQCQVLITVQNRITADVLLSVRQPPVISDNSTRSVVVSEGQSVTLECYASGYPLPRVSWRRENNAVLPTGGAIYRGNKLTINSIKKEDRGTYYCVAENTVGKGARRNVAVEVEFSPVISVPRPRVGQALQYDMDLECHIEAYPPPAISWHKDGFQLSNNQHYTISNFASADEFTATTLRVLTIEKKQYGNFSCRAGNKLGLAEGRVELFETVIPVCPPACGQNLFTIGRSVMQAQSFGTLAIILFLFWNIEGQRQPTISYVSSKKLARIGQTSFLKCSVQYPGEYAVLWIKKGSGGESVDTPLSMGTTRIIPDDRVSVSKIRVGLDSYNYILEVRGIQESDNGNYICRIQIDVNTWREAETGFRVLMPPVISDESSSSVLVSEHESFMLKCSARGFPTPKISWRREDNVPFPNGRVIHQNGTLMIESVKREHRGFYYCMAWNGVSHAVSRRVHVEVEISPIVTTVRSRVFQALTYDVYMDCMVESYPPAAIAWYKDGNQLTNSRHYQSRKGVMDVDQVYEKIGEFGRQQGIYFVWLSLIVLSVPPHYLQMIFIGAKPHFICYAKNETQFMHDACFNDSTSTCTRLEYDSQLNSIATSWDMVCDKQYLVGMGQGLFMLGLMVGAPLLGRVSDAYGRKPILFLSIIFSTAFGAACSFANGFLSFFLFRFLDGFIGSGGLSNFVLTMELIGPSKRALVGCLNGCVFSVGIVFYAGLAFYIRDWRKLNLVACLVTVPLLPLYFCIPESPRWLLLKRREKEARDVLRRVAIGNGRDFHEDWIFEKPCNKADDAAGGMLQLFSSPRLAFLTSIQLFSWFSCSIIYYGLTLAAGDFSKDLYSSAALNGVIEIPGILLNIFLLSWCGRRTSLVGCMLLSSVACLPIPFLPISSTGSSVKLSLGLLGKLGISSAFSIIYIHSSELFPTVIRSAGLSLVFVTSRIGSTVAPFIHLMDSVSHDLQFTILGILSFVAGILDSWLPETSGKPLPQTLEDLVDDHVPLLKPGIIHQRLIPVISDDSASDSEEEEVIFHSI

Secondary structure (DSSP, 8-state):
--------------EEEEE---EEEETT--EEEEEEEETGGGSEEEEEEE-TT-TT-EEEEEETTEE-S--TTEEEEEETTTTEEEEEE-S--GGG-EEEEEEEESSSS-EEEEEEEEEEEEEEEE-TTS--EEEEETT--EEEE--EEEESPPEEEEEEGGGPPPTTSSS-EESSEEEESS--GGG-EEEEEEEE-SSSSPEEEEEEEEEEEEEEEE-S-SEEEE-TT--EEEEEEEEEESPPEEEEEETTEEP-SSSSEEEEEEEEETTEEEEEEEEPS--TTT-EEEEEEEEETTEEEEEEEEEEE-SS------S------------------------------------EEEEEPPPEEEETTS-EEEEEEEES-TTPPEEEEEPPPTT----EEEEETTEE-SS-TTEEEEEEEEETTEEEEEEEESS--GGG-EEEEEEEESSSS-EEEEEEEEEEEEEEEE-----SEEEEETT--EEE---EEEESPPEEEEEETT----TTEEEETTTTEEEESS--GGG-EEEEEEEE-SSSSPEEEEEEEEEEEEEEEEEEEE-----TTSPPPEEEEEEEESPPPP--EETTEEP-S-SS-------B-HHHHHHHH-TT-HHHHHHHHHHHHHHHTSHHHHSHHHHHTPPPPEEEEETTSS-EEES--GGG-GGGEEEEEE-TT-B-HHHHTT--GGGTHHHHHHHHHHHHHHHHHHHHHHHHHHHH-HHHHHHHHHHHHHHHHHHHHT-SSHHHHHHHHHHHHHHHGGGHHHHHHHHHTS-GGGHHHHHHHHHHHHHHHHHHHHHHHHH--BHHHHHHHHHHTTGGGGGGGGTSPPPHHHHHHTT-HHHHHHHHHHHHHHHT----TT--B----GGGGGGGGGGGGGGSSHHHHHHHHHHHHHHHHHHHHHHHHHHHTGGG-SSHHHHHHHHHHHHHHHHHHHHHHHHHT-HHHHHHHHHHHHHHHHTTGGGS-SSHHHHHHHHHHHHHHHHHHHHHHHHHHHHHHHHS-GGGHHHHHHHHHHHHHHHHHHHHHHHHGGGT-TTHHHHHHHHHHHHHHHHHTTSPP-TTPPPP-SSHHHHS-----PPS--PPPP-----------------------

Foldseek 3Di:
DDDDDDDDDDQDDKDFPDWDAAAEEEAQAKDKTKIFMPSCPVWWKWKWFADPVDPPDTHTQDTHLGGPDPDPQWHWDADPVRRMIIIMGGRDDPVVFGKMKIKIDPDPPDIDIDIYGYHYWYAKDKDPPFAQEDEEEAQAKDKGFIDICTVVGWWKKKAFPPLDAAQVGHGIGTDGMDMHGRDHQVNFAKMKMWTGDPDDGIDMHIYGYHYFDWKDKDFPAQEAEFAAQAKDKGKIKIFGPQFWDKFKDDPRHTDDDDPQWDWDWDDPDNGIIMIIIMGHRDDPVPFAKMKMWTGDPHGIDIGIHGYYYDPDGDDDDDDDDDDDDDDDDDDDDDDDDDDDDDDDDDDDDPDDPFKDFPDWDAADEAEAQAKDKIKTKIFQCDPWWKWKWFQDDPPDHDIGTQDTHQGGDDPDPQWGWDWADDDPGMIMIMIMGGRDDPVQAGKMKTKIDRDPPDIDIDIYGYDYWFWKDWPDPDDQEDEEEAFAKDKDAIDIDTPPHKQKDKAFPVRDDQPQWDQPRPGNMIIDHGDDPVPFGKMWIWIGDPSDPIDIRIHGYHYWDDWDFPDWDWPDDPDDDDQTDIDGDIDGPPPDDDWDDDPNHTDDDDPRDDDDPDADAPLVLCVFLPQCFQLLVVLLVLLLLLLLLLLCLLCLLLQQVDDFWKWFAFPVRPDIDTLDDDPQDCVRRPDMDTPPQFAHPCVLAVCGRVNVVLSVVLSVLLLVLLLQQLLPLLLVCLVPFLLVLLLQLLVLLLVLLLVLLVDPDSVSNSVSSSSSSNSVNSNLSSLLQSQLSGHQQCLQVSLLVSLLSNLVSLLVLLVLSVVDRHSSVSSNVSSVSSVVSSVCSVVHATRLLSCLLVVVNVSSLVSSCSSSVSRVHDDDPPHHHDRPDPCSVVLVCAPCVCVVDPQSVLQLVLLLLLLLLLLLLLLLLLVVQQVVDPDSSVSSNVLSVLQSVLSVVSSVVCNPPFLLVLLLVLLLQLLVLLQCLQVFDPDPVSVVSNNVSSSSSNSSSSNNNSSSSSVLQQQDASSSSSSSSSSSVSSSSVSNVCNVVLNVCCVVPVRSSSNVSSVSSNVSSVSSNQHDGRRPHDRHHDPVSSVDDDDDRDDPDDDDDDDDPDDDDDDDDDDDDDDDDDDDD

Mean predicted aligned error: 21.88 Å

Solvent-accessible surface area (backbone atoms only — not comparable to full-atom values): 62442 Å² total; per-residue (Å²): 137,89,82,90,83,91,88,88,80,81,88,63,83,61,45,79,78,44,66,41,70,73,43,80,44,46,61,63,33,69,50,76,47,43,38,24,35,45,65,42,92,89,44,53,40,28,38,28,38,50,43,96,88,43,99,82,40,58,50,67,41,27,54,63,83,46,74,63,56,97,46,89,47,53,47,71,47,72,42,82,88,74,37,30,44,29,47,32,38,40,61,35,49,75,85,67,41,43,39,34,32,43,36,37,46,78,49,100,88,41,71,52,74,50,68,30,44,35,46,60,34,38,41,25,44,71,44,83,90,26,56,54,62,49,77,45,52,54,62,41,68,51,75,46,43,48,47,57,48,40,37,60,74,36,50,39,29,35,36,30,57,96,64,35,70,38,94,78,59,53,52,64,49,81,47,44,64,52,70,40,73,54,37,46,69,88,66,43,47,52,32,34,40,38,26,37,43,98,28,85,64,58,28,72,48,64,26,44,36,44,42,35,45,50,35,43,62,47,52,90,57,49,65,45,64,39,20,76,67,39,61,48,79,44,56,38,40,36,40,23,27,64,71,51,55,74,46,44,28,44,91,89,43,77,61,67,76,55,91,49,31,45,72,49,76,47,70,83,47,84,42,33,34,41,37,36,43,33,38,40,55,30,51,88,84,70,50,47,59,34,34,44,35,32,34,37,102,75,31,71,32,73,34,63,35,36,38,41,86,34,98,62,74,59,73,84,82,71,95,81,83,82,88,89,85,88,86,88,86,80,84,89,88,80,90,85,83,86,86,80,88,81,84,88,81,89,79,94,75,96,62,82,71,70,59,41,81,77,46,66,43,71,68,37,80,38,47,61,65,40,69,47,74,50,45,35,30,32,34,45,46,83,90,50,56,41,30,39,28,41,49,51,62,97,90,50,95,59,70,45,64,46,26,52,57,56,44,66,67,52,92,56,85,44,52,47,43,47,78,43,79,78,52,101,54,30,35,37,44,34,44,37,35,48,48,35,46,79,87,62,43,45,45,29,33,44,34,34,58,77,53,99,87,46,72,50,76,48,80,28,32,35,47,51,39,36,55,44,41,76,70,62,84,74,67,61,58,48,81,43,50,58,58,40,62,52,71,51,77,45,46,56,47,39,35,55,73,38,49,61,50,78,45,43,77,84,70,59,79,66,94,69,47,52,68,45,84,90,66,44,27,40,33,35,67,60,37,44,76,89,65,43,45,49,35,34,46,35,30,32,43,80,73,50,81,65,40,73,50,70,33,39,35,43,49,33,35,76,73,40,76,80,46,76,52,69,69,85,69,98,65,102,83,70,90,79,62,71,48,71,42,65,52,42,30,74,80,66,88,86,80,53,68,57,97,88,42,75,62,63,80,54,99,88,39,79,86,79,79,78,66,42,57,71,52,66,47,21,68,72,29,43,32,74,30,60,37,46,50,52,50,48,52,58,55,42,59,57,45,35,56,45,34,44,71,79,52,38,54,71,64,31,45,39,83,63,60,35,37,26,23,34,84,79,69,83,48,73,34,75,76,47,55,69,88,55,29,58,92,54,39,72,46,81,49,65,52,89,86,50,50,20,59,32,73,75,67,66,34,49,62,64,38,36,64,58,54,56,45,44,52,51,33,20,47,50,14,28,47,63,18,12,59,47,41,14,43,48,23,48,73,75,34,37,51,64,39,25,53,50,15,52,55,50,22,34,50,26,41,36,48,40,45,68,43,91,45,69,69,57,26,38,52,26,30,22,52,18,20,22,35,42,31,21,45,58,29,51,59,54,41,54,54,60,67,40,11,56,86,43,44,57,52,56,46,29,52,56,45,42,38,36,30,51,16,33,32,52,42,27,54,50,46,69,74,38,52,43,36,45,59,38,43,34,53,52,28,57,67,49,61,83,52,58,70,47,67,80,73,54,74,65,41,42,66,59,28,35,70,71,68,38,50,70,60,23,48,58,48,52,42,50,38,8,56,54,39,76,33,82,69,70,85,84,68,40,66,61,72,73,64,92,66,70,77,67,64,82,58,55,72,60,56,49,56,70,42,75,66,44,30,51,56,49,48,44,48,31,50,38,32,18,41,39,26,23,41,46,46,29,46,52,56,71,52,47,81,80,42,98,45,75,47,62,36,48,24,50,62,18,56,55,39,42,63,30,32,57,49,42,48,55,41,46,71,71,63,30,48,41,54,39,33,25,52,19,21,39,43,18,14,66,28,23,54,56,48,64,76,54,60,98,41,80,69,34,53,55,49,44,49,53,27,50,53,48,16,46,25,19,29,46,28,21,49,46,43,48,58,48,50,50,62,51,67,38,22,58,68,45,30,46,21,48,52,22,53,30,49,32,33,21,45,53,18,50,66,49,15,63,62,45,52,60,42,31,84,80,36,89,37,51,38,39,46,54,42,13,52,45,27,41,55,36,22,58,52,44,65,74,54,77,74,54,69,76,49,80,72,38,55,47,71,61,74,74,63,65,85,89,75,78,84,78,72,92,82,80,82,91,73,82,93,65,97,72,88,77,86,88,83,90,79,82,87,80,91,84,90,83,84,88,83,88,134

Radius of gyration: 46.53 Å; Cα contacts (8 Å, |Δi|>4): 2131; chains: 1; bounding box: 98×169×128 Å